Protein 6ENZ (pdb70)

Solvent-accessible surface area: 34591 Å² total; per-residue (Å²): 179,125,48,121,88,144,42,34,60,178,57,104,24,175,31,2,28,101,0,0,92,76,0,7,93,15,0,6,88,65,9,0,72,84,10,47,66,45,152,78,96,0,8,34,44,38,56,11,102,99,1,70,137,84,4,57,15,120,14,105,89,104,26,34,72,57,107,124,3,25,112,11,0,90,21,1,6,98,20,2,6,32,0,8,8,2,34,1,3,9,8,17,4,8,3,6,0,14,47,0,0,0,0,8,0,0,12,3,0,0,8,7,0,3,41,19,1,42,2,0,11,0,3,8,0,0,6,49,20,0,18,122,48,0,8,106,35,4,47,15,194,95,23,16,1,0,0,1,11,2,5,6,8,0,2,2,0,0,0,11,0,1,3,38,123,83,30,64,69,4,39,90,114,1,8,35,73,55,63,76,9,0,0,0,0,0,29,11,16,35,40,0,2,57,10,0,0,9,2,0,1,7,0,37,107,4,8,35,83,1,104,14,45,77,142,4,23,2,46,15,122,17,0,38,118,35,0,120,84,0,121,143,96,57,7,38,4,4,0,0,2,0,6,0,3,2,36,18,9,0,2,1,1,39,3,44,97,0,1,89,6,4,105,144,41,57,14,8,3,0,0,8,0,12,3,0,0,0,0,13,8,0,167,142,22,125,190,39,2,120,2,4,83,63,0,29,0,0,0,0,5,0,3,24,4,5,7,0,0,2,7,0,0,0,0,0,1,89,35,139,65,55,24,1,56,111,5,5,18,18,186,50,116,114,155,56,31,84,74,77,40,28,14,25,41,27,3,7,3,26,10,8,15,7,8,1,2,8,0,1,0,0,0,4,13,38,0,30,53,16,0,17,98,55,0,27,30,2,4,16,2,0,141,55,0,1,81,39,0,128,151,67,140,9,15,82,35,38,50,102,21,49,3,0,3,0,3,0,21,3,20,0,55,66,17,99,164,73,144,102,21,99,84,7,73,155,104,2,25,108,10,4,4,18,0,6,47,77,0,2,131,104,2,20,0,0,0,7,39,26,62,12,112,80,87,32,10,0,1,17,0,2,0,5,3,14,24,2,22,56,123,5,0,47,41,0,1,72,8,0,38,68,20,0,155,107,70,150,102,35,121,98,133,22,24,87,147,60,106,21,177,36,4,15,124,7,0,79,71,0,8,108,13,0,10,64,62,8,0,65,85,10,46,55,52,140,86,90,0,6,47,35,55,45,9,111,93,2,78,162,78,2,58,20,118,8,134,95,106,27,35,64,104,106,122,3,28,111,8,0,87,16,0,4,95,18,2,7,40,1,10,7,3,40,0,3,5,25,19,3,8,4,9,0,15,41,0,0,0,0,4,0,0,5,3,0,0,9,6,0,4,48,21,0,36,3,0,10,0,5,6,0,0,10,46,21,0,16,118,43,0,11,107,17,1,43,12,200,94,21,21,3,1,1,2,9,2,3,9,6,0,1,2,0,0,0,11,0,1,3,33,120,86,27,65,64,4,38,91,109,1,9,31,74,45,67,74,8,0,0,0,0,0,68,10,18,35,40,2,2,67,9,0,0,9,1,0,1,7,0,37,100,5,7,37,85,1,111,20,50,64,134,0,24,2,41,14,133,22,0,38,121,36,0,110,72,0,128,145,96,55,6,40,12,4,0,0,1,0,5,0,3,2,37,15,9,0,2,1,2,39,1,30,99,0,0,94,7,4,105,145,47,63,17,7,3,0,0,9,0,11,2,0,0,0,0,5,6,0,172,130,30,89,197,39,3,120,2,2,84,69,0,29,0,0,0,0,5,0,4,32,3,1,8,0,1,3,13,0,0,0,0,0,2,88,40,140,65,69,24,2,54,109,6,7,44,38,98,104,123,92,49,34,84,65,86,44,23,18,20,30,26,3,6,4,26,7,7,17,7,8,3,2,5,0,2,0,0,0,5,16,42,0,20,56,17,0,15,127,40,0,25,34,3,4,8,2,0,120,42,0,3,85,38,1,129,150,67,140,9,14,91,28,38,49,102,14,38,2,0,3,0,3,0,15,3,26,0,64,78,20,78,187,78,140,115,20,109,102,10,67,178,104,3,21,103,9,4,22,34,0,7,57,78,0,1,118,102,0,23,0,0,0,9,46,11,48,34,123,70,72,44,11,0,1,19,0,2,0,4,4,18,28,2,18,96,117,9,0,34,40,0,0,74,12,0,38,61,17,0,150,106,66

CATH classification: 3.90.1150.170 (+1 more: 3.40.640.10)

Structure (mmCIF, N/CA/C/O backbone):
data_6ENZ
#
_entry.id   6ENZ
#
_cell.length_a   137.430
_cell.length_b   80.640
_cell.length_c   128.510
_cell.angle_alpha   90.00
_cell.angle_beta   117.85
_cell.angle_gamma   90.00
#
_symmetry.space_group_name_H-M   'C 1 2 1'
#
loop_
_entity.id
_entity.type
_entity.pdbx_description
1 polymer 'Acidic amino acid decarboxylase GADL1'
2 non-polymer "PYRIDOXAL-5'-PHOSPHATE"
#
loop_
_atom_site.group_PDB
_atom_site.id
_atom_site.type_symbol
_atom_site.label_atom_id
_atom_site.label_alt_id
_atom_site.label_comp_id
_atom_site.label_asym_id
_atom_site.label_entity_id
_atom_site.label_seq_id
_atom_site.pdbx_PDB_ins_code
_atom_site.Cartn_x
_atom_site.Cartn_y
_atom_site.Cartn_z
_atom_site.occupancy
_atom_site.B_iso_or_equiv
_atom_site.auth_seq_id
_atom_site.auth_comp_id
_atom_site.auth_asym_id
_atom_site.auth_atom_id
_atom_site.pdbx_PDB_model_num
ATOM 1 N N . VAL A 1 39 ? 52.432 -45.731 121.758 1.00 66.52 11 VAL A N 1
ATOM 2 C CA . VAL A 1 39 ? 51.234 -45.361 122.499 1.00 80.41 11 VAL A CA 1
ATOM 3 C C . VAL A 1 39 ? 51.501 -44.025 123.191 1.00 85.22 11 VAL A C 1
ATOM 4 O O . VAL A 1 39 ? 52.653 -43.608 123.314 1.00 83.81 11 VAL A O 1
ATOM 16 N N . ASP A 1 40 ? 50.432 -43.366 123.641 1.00 83.36 12 ASP A N 1
ATOM 17 C CA . ASP A 1 40 ? 50.516 -42.076 124.318 1.00 92.51 12 ASP A CA 1
ATOM 18 C C . ASP A 1 40 ? 49.474 -42.061 125.425 1.00 86.78 12 ASP A C 1
ATOM 19 O O . ASP A 1 40 ? 48.277 -42.155 125.136 1.00 83.99 12 ASP A O 1
ATOM 28 N N . GLY A 1 41 ? 49.904 -41.947 126.685 1.00 86.48 13 GLY A N 1
ATOM 29 C CA . GLY A 1 41 ? 48.918 -41.992 127.749 1.00 98.56 13 GLY A CA 1
ATOM 30 C C . GLY A 1 41 ? 49.302 -41.677 129.184 1.00 106.75 13 GLY A C 1
ATOM 31 O O . GLY A 1 41 ? 50.078 -42.409 129.805 1.00 103.81 13 GLY A O 1
ATOM 35 N N . VAL A 1 42 ? 48.718 -40.586 129.700 1.00 109.34 14 VAL A N 1
ATOM 36 C CA . VAL A 1 42 ? 48.625 -40.203 131.114 1.00 108.16 14 VAL A CA 1
ATOM 37 C C . VAL A 1 42 ? 49.891 -40.382 131.952 1.00 102.30 14 VAL A C 1
ATOM 38 O O . VAL A 1 42 ? 50.633 -41.351 131.768 1.00 96.91 14 VAL A O 1
ATOM 51 N N . VAL A 1 43 ? 50.149 -39.470 132.899 1.00 101.48 15 VAL A N 1
ATOM 52 C CA . VAL A 1 43 ? 49.378 -38.238 133.129 1.00 97.02 15 VAL A CA 1
ATOM 53 C C . VAL A 1 43 ? 50.150 -37.156 132.402 1.00 95.43 15 VAL A C 1
ATOM 54 O O . VAL A 1 43 ? 50.756 -36.268 133.011 1.00 94.72 15 VAL A O 1
ATOM 67 N N . LEU A 1 44 ? 50.078 -37.252 131.075 1.00 98.30 16 LEU A N 1
ATOM 68 C CA . LEU A 1 44 ? 50.674 -36.315 130.131 1.00 111.73 16 LEU A CA 1
ATOM 69 C C . LEU A 1 44 ? 52.108 -36.755 129.822 1.00 119.51 16 LEU A C 1
ATOM 70 O O . LEU A 1 44 ? 53.029 -36.477 130.599 1.00 105.45 16 LEU A O 1
ATOM 86 N N . ASN A 1 45 ? 52.307 -37.388 128.661 1.00 126.51 17 ASN A N 1
ATOM 87 C CA . ASN A 1 45 ? 53.583 -37.978 128.259 1.00 125.72 17 ASN A CA 1
ATOM 88 C C . ASN A 1 45 ? 53.963 -37.574 126.842 1.00 124.93 17 ASN A C 1
ATOM 89 O O . ASN A 1 45 ? 53.122 -37.183 126.028 1.00 126.38 17 ASN A O 1
ATOM 100 N N . GLY A 1 46 ? 55.254 -37.733 126.561 1.00 122.27 18 GLY A N 1
ATOM 101 C CA . GLY A 1 46 ? 55.844 -37.373 125.299 1.00 124.52 18 GLY A CA 1
ATOM 102 C C . GLY A 1 46 ? 57.080 -38.219 125.040 1.00 129.09 18 GLY A C 1
ATOM 103 O O . GLY A 1 46 ? 56.977 -39.443 124.908 1.00 116.77 18 GLY A O 1
ATOM 107 N N . PRO A 1 47 ? 58.276 -37.608 124.957 1.00 128.15 19 PRO A N 1
ATOM 108 C CA . PRO A 1 47 ? 58.659 -36.211 125.195 1.00 130.76 19 PRO A CA 1
ATOM 109 C C . PRO A 1 47 ? 58.067 -35.203 124.218 1.00 129.42 19 PRO A C 1
ATOM 110 O O . PRO A 1 47 ? 57.232 -35.535 123.375 1.00 122.91 19 PRO A O 1
ATOM 121 N N . GLN A 1 48 ? 58.529 -33.962 124.352 1.00 124.59 20 GLN A N 1
ATOM 122 C CA . GLN A 1 48 ? 58.042 -32.836 123.568 1.00 121.04 20 GLN A CA 1
ATOM 123 C C . GLN A 1 48 ? 58.926 -31.641 123.898 1.00 116.18 20 GLN A C 1
ATOM 124 O O . GLN A 1 48 ? 58.439 -30.558 124.238 1.00 102.85 20 GLN A O 1
ATOM 138 N N . THR A 1 49 ? 60.238 -31.845 123.782 1.00 112.55 21 THR A N 1
ATOM 139 C CA . THR A 1 49 ? 61.236 -30.956 124.364 1.00 109.53 21 THR A CA 1
ATOM 140 C C . THR A 1 49 ? 61.867 -29.988 123.373 1.00 109.65 21 THR A C 1
ATOM 141 O O . THR A 1 49 ? 62.414 -28.965 123.800 1.00 110.42 21 THR A O 1
ATOM 152 N N . ASP A 1 50 ? 61.818 -30.278 122.075 1.00 109.74 22 ASP A N 1
ATOM 153 C CA . ASP A 1 50 ? 62.381 -29.391 121.059 1.00 105.28 22 ASP A CA 1
ATOM 154 C C . ASP A 1 50 ? 63.886 -29.208 121.282 1.00 98.49 22 ASP A C 1
ATOM 155 O O . ASP A 1 50 ? 64.392 -28.097 121.457 1.00 108.81 22 ASP A O 1
ATOM 164 N N . VAL A 1 51 ? 64.596 -30.338 121.287 1.00 88.73 23 VAL A N 1
ATOM 165 C CA . VAL A 1 51 ? 66.042 -30.324 121.514 1.00 96.92 23 VAL A CA 1
ATOM 166 C C . VAL A 1 51 ? 66.717 -29.368 120.538 1.00 97.95 23 VAL A C 1
ATOM 167 O O . VAL A 1 51 ? 67.345 -28.379 120.935 1.00 99.96 23 VAL A O 1
ATOM 180 N N . LYS A 1 52 ? 66.596 -29.661 119.243 1.00 98.52 24 LYS A N 1
ATOM 181 C CA . LYS A 1 52 ? 67.350 -28.986 118.190 1.00 96.83 24 LYS A CA 1
ATOM 182 C C . LYS A 1 52 ? 67.381 -27.470 118.354 1.00 103.68 24 LYS A C 1
ATOM 183 O O . LYS A 1 52 ? 68.305 -26.814 117.862 1.00 98.66 24 LYS A O 1
ATOM 202 N N . ALA A 1 53 ? 66.389 -26.899 119.038 1.00 101.03 25 ALA A N 1
ATOM 203 C CA . ALA A 1 53 ? 66.464 -25.485 119.387 1.00 85.66 25 ALA A CA 1
ATOM 204 C C . ALA A 1 53 ? 67.458 -25.267 120.520 1.00 89.74 25 ALA A C 1
ATOM 205 O O . ALA A 1 53 ? 68.371 -24.441 120.408 1.00 101.49 25 ALA A O 1
ATOM 212 N N . GLY A 1 54 ? 67.297 -26.004 121.620 1.00 89.84 26 GLY A N 1
ATOM 213 C CA . GLY A 1 54 ? 68.254 -25.911 122.708 1.00 95.88 26 GLY A CA 1
ATOM 214 C C . GLY A 1 54 ? 69.680 -26.164 122.261 1.00 96.62 26 GLY A C 1
ATOM 215 O O . GLY A 1 54 ? 70.626 -25.668 122.879 1.00 94.17 26 GLY A O 1
ATOM 219 N N . GLU A 1 55 ? 69.860 -26.928 121.181 1.00 95.31 27 GLU A N 1
ATOM 220 C CA . GLU A 1 55 ? 71.199 -27.152 120.653 1.00 89.22 27 GLU A CA 1
ATOM 221 C C . GLU A 1 55 ? 71.718 -25.937 119.894 1.00 91.99 27 GLU A C 1
ATOM 222 O O . GLU A 1 55 ? 72.932 -25.706 119.867 1.00 88.54 27 GLU A O 1
ATOM 234 N N . LYS A 1 56 ? 70.831 -25.156 119.272 1.00 90.92 28 LYS A N 1
ATOM 235 C CA . LYS A 1 56 ? 71.271 -23.921 118.629 1.00 84.46 28 LYS A CA 1
ATOM 236 C C . LYS A 1 56 ? 71.690 -22.887 119.663 1.00 88.65 28 LYS A C 1
ATOM 237 O O . LYS A 1 56 ? 72.743 -22.252 119.532 1.00 91.03 28 LYS A O 1
ATOM 256 N N . PHE A 1 57 ? 70.871 -22.703 120.700 1.00 86.17 29 PHE A N 1
ATOM 257 C CA . PHE A 1 57 ? 71.174 -21.702 121.717 1.00 85.11 29 PHE A CA 1
ATOM 258 C C . PHE A 1 57 ? 72.543 -21.936 122.339 1.00 91.63 29 PHE A C 1
ATOM 259 O O . PHE A 1 57 ? 73.225 -20.976 122.715 1.00 100.89 29 PHE A O 1
ATOM 276 N N . VAL A 1 58 ? 72.964 -23.196 122.457 1.00 80.99 30 VAL A N 1
ATOM 277 C CA . VAL A 1 58 ? 74.301 -23.479 122.969 1.00 81.64 30 VAL A CA 1
ATOM 278 C C . VAL A 1 58 ? 75.350 -23.163 121.911 1.00 87.06 30 VAL A C 1
ATOM 279 O O . VAL A 1 58 ? 76.377 -22.542 122.206 1.00 95.89 30 VAL A O 1
ATOM 292 N N . GLU A 1 59 ? 75.116 -23.583 120.664 1.00 88.98 31 GLU A N 1
ATOM 293 C CA . GLU A 1 59 ? 76.045 -23.242 119.593 1.00 80.98 31 GLU A CA 1
ATOM 294 C C . GLU A 1 59 ? 76.121 -21.736 119.395 1.00 88.02 31 GLU A C 1
ATOM 295 O O . GLU A 1 59 ? 77.204 -21.184 119.169 1.00 99.16 31 GLU A O 1
ATOM 307 N N . GLU A 1 60 ? 74.978 -21.054 119.469 1.00 83.73 32 GLU A N 1
ATOM 308 C CA . GLU A 1 60 ? 74.970 -19.617 119.236 1.00 90.09 32 GLU A CA 1
ATOM 309 C C . GLU A 1 60 ? 75.645 -18.873 120.381 1.00 94.63 32 GLU A C 1
ATOM 310 O O . GLU A 1 60 ? 76.316 -17.858 120.159 1.00 97.23 32 GLU A O 1
ATOM 322 N N . ALA A 1 61 ? 75.480 -19.360 121.613 1.00 92.46 33 ALA A N 1
ATOM 323 C CA . ALA A 1 61 ? 76.186 -18.758 122.737 1.00 89.27 33 ALA A CA 1
ATOM 324 C C . ALA A 1 61 ? 77.685 -18.997 122.628 1.00 94.34 33 ALA A C 1
ATOM 325 O O . ALA A 1 61 ? 78.484 -18.097 122.911 1.00 93.98 33 ALA A O 1
ATOM 332 N N . CYS A 1 62 ? 78.087 -20.200 122.211 1.00 94.89 34 CYS A N 1
ATOM 333 C CA . CYS A 1 62 ? 79.504 -20.477 122.010 1.00 84.08 34 CYS A CA 1
ATOM 334 C C . CYS A 1 62 ? 80.124 -19.460 121.066 1.00 87.54 34 CYS A C 1
ATOM 335 O O . CYS A 1 62 ? 81.185 -18.894 121.352 1.00 96.82 34 CYS A O 1
ATOM 343 N N . ARG A 1 63 ? 79.473 -19.207 119.930 1.00 88.66 35 ARG A N 1
ATOM 344 C CA . ARG A 1 63 ? 80.043 -18.258 118.985 1.00 96.57 35 ARG A CA 1
ATOM 345 C C . ARG A 1 63 ? 80.039 -16.850 119.566 1.00 92.74 35 ARG A C 1
ATOM 346 O O . ARG A 1 63 ? 80.995 -16.088 119.374 1.00 104.86 35 ARG A O 1
ATOM 367 N N . LEU A 1 64 ? 78.964 -16.479 120.264 1.00 87.37 36 LEU A N 1
ATOM 368 C CA . LEU A 1 64 ? 78.929 -15.195 120.957 1.00 95.83 36 LEU A CA 1
ATOM 369 C C . LEU A 1 64 ? 80.154 -15.020 121.849 1.00 82.21 36 LEU A C 1
ATOM 370 O O . LEU A 1 64 ? 80.797 -13.966 121.843 1.00 77.37 36 LEU A O 1
ATOM 386 N N . ILE A 1 65 ? 80.498 -16.056 122.618 1.00 79.95 37 ILE A N 1
ATOM 387 C CA . ILE A 1 65 ? 81.690 -16.000 123.465 1.00 82.76 37 ILE A CA 1
ATOM 388 C C . ILE A 1 65 ? 82.935 -15.739 122.630 1.00 81.73 37 ILE A C 1
ATOM 389 O O . ILE A 1 65 ? 83.763 -14.883 122.968 1.00 75.25 37 ILE A O 1
ATOM 405 N N . MET A 1 66 ? 83.099 -16.478 121.536 1.00 77.39 38 MET A N 1
ATOM 406 C CA . MET A 1 66 ? 84.282 -16.304 120.703 1.00 88.94 38 MET A CA 1
ATOM 407 C C . MET A 1 66 ? 84.370 -14.877 120.173 1.00 93.02 38 MET A C 1
ATOM 408 O O . MET A 1 66 ? 85.367 -14.178 120.388 1.00 93.00 38 MET A O 1
ATOM 422 N N . GLU A 1 67 ? 83.325 -14.426 119.481 1.00 89.71 39 GLU A N 1
ATOM 423 C CA . GLU A 1 67 ? 83.370 -13.120 118.833 1.00 97.13 39 GLU A CA 1
ATOM 424 C C . GLU A 1 67 ? 83.593 -11.997 119.843 1.00 98.51 39 GLU A C 1
ATOM 425 O O . GLU A 1 67 ? 84.491 -11.164 119.672 1.00 98.57 39 GLU A O 1
ATOM 437 N N . GLU A 1 68 ? 82.793 -11.960 120.908 1.00 90.03 40 GLU A N 1
ATOM 438 C CA . GLU A 1 68 ? 82.704 -10.784 121.764 1.00 87.02 40 GLU A CA 1
ATOM 439 C C . GLU A 1 68 ? 83.546 -10.867 123.033 1.00 90.90 40 GLU A C 1
ATOM 440 O O . GLU A 1 68 ? 83.566 -9.899 123.801 1.00 103.83 40 GLU A O 1
ATOM 452 N N . VAL A 1 69 ? 84.238 -11.978 123.283 1.00 79.55 41 VAL A N 1
ATOM 453 C CA . VAL A 1 69 ? 84.998 -12.120 124.523 1.00 80.21 41 VAL A CA 1
ATOM 454 C C . VAL A 1 69 ? 86.388 -12.672 124.236 1.00 93.07 41 VAL A C 1
ATOM 455 O O . VAL A 1 69 ? 87.396 -12.000 124.482 1.00 93.83 41 VAL A O 1
ATOM 468 N N . VAL A 1 70 ? 86.452 -13.899 123.719 1.00 94.17 42 VAL A N 1
ATOM 469 C CA . VAL A 1 70 ? 87.737 -14.577 123.561 1.00 87.72 42 VAL A CA 1
ATOM 470 C C . VAL A 1 70 ? 88.633 -13.799 122.604 1.00 93.64 42 VAL A C 1
ATOM 471 O O . VAL A 1 70 ? 89.805 -13.534 122.896 1.00 102.43 42 VAL A O 1
ATOM 484 N N . LEU A 1 71 ? 88.090 -13.415 121.449 1.00 90.44 43 LEU A N 1
ATOM 485 C CA . LEU A 1 71 ? 88.882 -12.758 120.416 1.00 92.15 43 LEU A CA 1
ATOM 486 C C . LEU A 1 71 ? 89.146 -11.291 120.731 1.00 94.23 43 LEU A C 1
ATOM 487 O O . LEU A 1 71 ? 90.149 -10.735 120.269 1.00 94.77 43 LEU A O 1
ATOM 503 N N . LYS A 1 72 ? 88.272 -10.653 121.507 1.00 98.67 44 LYS A N 1
ATOM 504 C CA . LYS A 1 72 ? 88.472 -9.282 121.962 1.00 98.62 44 LYS A CA 1
ATOM 505 C C . LYS A 1 72 ? 89.143 -9.196 123.327 1.00 96.65 44 LYS A C 1
ATOM 506 O O . LYS A 1 72 ? 89.140 -8.120 123.935 1.00 92.60 44 LYS A O 1
ATOM 525 N N . ALA A 1 73 ? 89.717 -10.292 123.824 1.00 92.34 45 ALA A N 1
ATOM 526 C CA . ALA A 1 73 ? 90.202 -10.306 125.200 1.00 90.80 45 ALA A CA 1
ATOM 527 C C . ALA A 1 73 ? 91.354 -9.327 125.403 1.00 99.66 45 ALA A C 1
ATOM 528 O O . ALA A 1 73 ? 91.422 -8.646 126.434 1.00 93.34 45 ALA A O 1
ATOM 535 N N . THR A 1 74 ? 92.265 -9.238 124.437 1.00 99.74 46 THR A N 1
ATOM 536 C CA . THR A 1 74 ? 93.479 -8.445 124.585 1.00 93.81 46 THR A CA 1
ATOM 537 C C . THR A 1 74 ? 93.382 -7.048 123.973 1.00 98.34 46 THR A C 1
ATOM 538 O O . THR A 1 74 ? 94.362 -6.299 124.030 1.00 100.01 46 THR A O 1
ATOM 549 N N . ASP A 1 75 ? 92.238 -6.675 123.400 1.00 103.65 47 ASP A N 1
ATOM 550 C CA . ASP A 1 75 ? 92.097 -5.389 122.717 1.00 96.93 47 ASP A CA 1
ATOM 551 C C . ASP A 1 75 ? 91.928 -4.278 123.751 1.00 92.34 47 ASP A C 1
ATOM 552 O O . ASP A 1 75 ? 90.876 -4.165 124.387 1.00 95.67 47 ASP A O 1
ATOM 561 N N . VAL A 1 76 ? 92.968 -3.453 123.912 1.00 97.95 48 VAL A N 1
ATOM 562 C CA . VAL A 1 76 ? 92.962 -2.404 124.931 1.00 94.36 48 VAL A CA 1
ATOM 563 C C . VAL A 1 76 ? 92.013 -1.256 124.592 1.00 94.09 48 VAL A C 1
ATOM 564 O O . VAL A 1 76 ? 91.491 -0.594 125.498 1.00 92.80 48 VAL A O 1
ATOM 577 N N . ASN A 1 77 ? 91.767 -0.993 123.309 1.00 100.46 49 ASN A N 1
ATOM 578 C CA . ASN A 1 77 ? 90.987 0.176 122.903 1.00 98.35 49 ASN A CA 1
ATOM 579 C C . ASN A 1 77 ? 89.484 0.015 123.098 1.00 99.79 49 ASN A C 1
ATOM 580 O O . ASN A 1 77 ? 88.718 0.789 122.513 1.00 102.48 49 ASN A O 1
ATOM 591 N N . GLU A 1 78 ? 89.040 -0.955 123.888 1.00 100.82 50 GLU A N 1
ATOM 592 C CA . GLU A 1 78 ? 87.626 -1.144 124.167 1.00 104.39 50 GLU A CA 1
ATOM 593 C C . GLU A 1 78 ? 87.353 -0.814 125.628 1.00 92.64 50 GLU A C 1
ATOM 594 O O . GLU A 1 78 ? 88.244 -0.875 126.480 1.00 88.33 50 GLU A O 1
ATOM 606 N N . LYS A 1 79 ? 86.104 -0.456 125.911 1.00 83.39 51 LYS A N 1
ATOM 607 C CA . LYS A 1 79 ? 85.745 -0.008 127.249 1.00 79.43 51 LYS A CA 1
ATOM 608 C C . LYS A 1 79 ? 85.901 -1.147 128.247 1.00 81.97 51 LYS A C 1
ATOM 609 O O . LYS A 1 79 ? 85.388 -2.251 128.038 1.00 76.81 51 LYS A O 1
ATOM 628 N N . VAL A 1 80 ? 86.621 -0.872 129.337 1.00 74.66 52 VAL A N 1
ATOM 629 C CA . VAL A 1 80 ? 86.778 -1.845 130.408 1.00 80.86 52 VAL A CA 1
ATOM 630 C C . VAL A 1 80 ? 85.446 -2.159 131.067 1.00 81.96 52 VAL A C 1
ATOM 631 O O . VAL A 1 80 ? 85.280 -3.241 131.640 1.00 80.04 52 VAL A O 1
ATOM 644 N N . CYS A 1 81 ? 84.487 -1.240 131.003 1.00 76.80 53 CYS A N 1
ATOM 645 C CA . CYS A 1 81 ? 83.187 -1.467 131.613 1.00 84.23 53 CYS A CA 1
ATOM 646 C C . CYS A 1 81 ? 82.187 -0.479 131.034 1.00 82.73 53 CYS A C 1
ATOM 647 O O . CYS A 1 81 ? 82.532 0.661 130.713 1.00 82.13 53 CYS A O 1
ATOM 655 N N . GLU A 1 82 ? 80.944 -0.938 130.903 1.00 81.32 54 GLU A N 1
ATOM 656 C CA . GLU A 1 82 ? 79.830 -0.108 130.443 1.00 85.38 54 GLU A CA 1
ATOM 657 C C . GLU A 1 82 ? 79.033 0.299 131.678 1.00 90.94 54 GLU A C 1
ATOM 658 O O . GLU A 1 82 ? 78.104 -0.392 132.097 1.00 97.17 54 GLU A O 1
ATOM 670 N N . TRP A 1 83 ? 79.404 1.432 132.270 1.00 90.25 55 TRP A N 1
ATOM 671 C CA . TRP A 1 83 ? 78.810 1.827 133.539 1.00 88.95 55 TRP A CA 1
ATOM 672 C C . TRP A 1 83 ? 77.363 2.264 133.353 1.00 90.60 55 TRP A C 1
ATOM 673 O O . TRP A 1 83 ? 77.050 3.073 132.475 1.00 96.93 55 TRP A O 1
ATOM 694 N N . GLN A 1 84 ? 76.490 1.734 134.202 1.00 94.81 56 GLN A N 1
ATOM 695 C CA . GLN A 1 84 ? 75.089 2.117 134.276 1.00 86.79 56 GLN A CA 1
ATOM 696 C C . GLN A 1 84 ? 74.602 1.860 135.697 1.00 94.73 56 GLN A C 1
ATOM 697 O O . GLN A 1 84 ? 74.692 0.722 136.173 1.00 90.08 56 GLN A O 1
ATOM 711 N N . PRO A 1 85 ? 74.094 2.862 136.413 1.00 94.08 57 PRO A N 1
ATOM 712 C CA . PRO A 1 85 ? 73.642 2.625 137.787 1.00 86.43 57 PRO A CA 1
ATOM 713 C C . PRO A 1 85 ? 72.591 1.532 137.821 1.00 96.18 57 PRO A C 1
ATOM 714 O O . PRO A 1 85 ? 72.031 1.166 136.776 1.00 103.15 57 PRO A O 1
ATOM 725 N N . PRO A 1 86 ? 72.293 0.980 138.998 1.00 86.72 58 PRO A N 1
ATOM 726 C CA . PRO A 1 86 ? 71.291 -0.098 139.051 1.00 89.35 58 PRO A CA 1
ATOM 727 C C . PRO A 1 86 ? 69.970 0.288 138.406 1.00 94.46 58 PRO A C 1
ATOM 728 O O . PRO A 1 86 ? 69.452 -0.460 137.567 1.00 93.80 58 PRO A O 1
ATOM 739 N N . GLU A 1 87 ? 69.414 1.447 138.766 1.00 87.39 59 GLU A N 1
ATOM 740 C CA . GLU A 1 87 ? 68.085 1.805 138.286 1.00 97.31 59 GLU A CA 1
ATOM 741 C C . GLU A 1 87 ? 68.055 2.109 136.794 1.00 102.85 59 GLU A C 1
ATOM 742 O O . GLU A 1 87 ? 66.970 2.106 136.202 1.00 114.57 59 GLU A O 1
ATOM 754 N N . GLN A 1 88 ? 69.200 2.384 136.171 1.00 88.51 60 GLN A N 1
ATOM 755 C CA . GLN A 1 88 ? 69.231 2.501 134.718 1.00 96.59 60 GLN A CA 1
ATOM 756 C C . GLN A 1 88 ? 69.561 1.170 134.056 1.00 99.52 60 GLN A C 1
ATOM 757 O O . GLN A 1 88 ? 69.026 0.861 132.986 1.00 95.92 60 GLN A O 1
ATOM 771 N N . LEU A 1 89 ? 70.438 0.376 134.676 1.00 98.72 61 LEU A N 1
ATOM 772 C CA . LEU A 1 89 ? 70.756 -0.937 134.133 1.00 89.99 61 LEU A CA 1
ATOM 773 C C . LEU A 1 89 ? 69.598 -1.904 134.324 1.00 86.62 61 LEU A C 1
ATOM 774 O O . LEU A 1 89 ? 69.394 -2.803 133.500 1.00 90.58 61 LEU A O 1
ATOM 790 N N . ARG A 1 90 ? 68.830 -1.726 135.399 1.00 87.76 62 ARG A N 1
ATOM 791 C CA . ARG A 1 90 ? 67.625 -2.522 135.598 1.00 97.97 62 ARG A CA 1
ATOM 792 C C . ARG A 1 90 ? 66.617 -2.270 134.486 1.00 101.69 62 ARG A C 1
ATOM 793 O O . ARG A 1 90 ? 65.954 -3.200 134.012 1.00 99.76 62 ARG A O 1
ATOM 814 N N . GLN A 1 91 ? 66.489 -1.014 134.059 1.00 99.49 63 GLN A N 1
ATOM 815 C CA . GLN A 1 91 ? 65.569 -0.629 132.997 1.00 97.18 63 GLN A CA 1
ATOM 816 C C . GLN A 1 91 ? 66.069 -1.007 131.606 1.00 91.35 63 GLN A C 1
ATOM 817 O O . GLN A 1 91 ? 65.379 -0.723 130.622 1.00 88.67 63 GLN A O 1
ATOM 831 N N . LEU A 1 92 ? 67.246 -1.631 131.499 1.00 88.38 64 LEU A N 1
ATOM 832 C CA . LEU A 1 92 ? 67.822 -2.002 130.213 1.00 86.45 64 LEU A CA 1
ATOM 833 C C . LEU A 1 92 ? 67.878 -3.502 129.973 1.00 89.11 64 LEU A C 1
ATOM 834 O O . LEU A 1 92 ? 68.023 -3.917 128.818 1.00 84.79 64 LEU A O 1
ATOM 850 N N . LEU A 1 93 ? 67.778 -4.319 131.021 1.00 92.58 65 LEU A N 1
ATOM 851 C CA . LEU A 1 93 ? 67.979 -5.755 130.892 1.00 88.58 65 LEU A CA 1
ATOM 852 C C . LEU A 1 93 ? 66.684 -6.554 130.896 1.00 94.51 65 LEU A C 1
ATOM 853 O O . LEU A 1 93 ? 66.667 -7.668 130.362 1.00 101.53 65 LEU A O 1
ATOM 869 N N . ASP A 1 94 ? 65.607 -6.021 131.472 1.00 93.13 66 ASP A N 1
ATOM 870 C CA . ASP A 1 94 ? 64.366 -6.776 131.587 1.00 100.98 66 ASP A CA 1
ATOM 871 C C . ASP A 1 94 ? 64.641 -8.104 132.281 1.00 94.57 66 ASP A C 1
ATOM 872 O O . ASP A 1 94 ? 64.828 -9.131 131.622 1.00 77.49 66 ASP A O 1
ATOM 881 N N . LEU A 1 95 ? 64.678 -8.086 133.611 1.00 91.08 67 LEU A N 1
ATOM 882 C CA . LEU A 1 95 ? 65.042 -9.253 134.400 1.00 74.96 67 LEU A CA 1
ATOM 883 C C . LEU A 1 95 ? 63.836 -10.045 134.887 1.00 88.42 67 LEU A C 1
ATOM 884 O O . LEU A 1 95 ? 64.015 -11.136 135.439 1.00 82.62 67 LEU A O 1
ATOM 900 N N . GLU A 1 96 ? 62.624 -9.528 134.694 1.00 96.78 68 GLU A N 1
ATOM 901 C CA . GLU A 1 96 ? 61.436 -10.156 135.255 1.00 90.70 68 GLU A CA 1
ATOM 902 C C . GLU A 1 96 ? 61.246 -11.558 134.692 1.00 86.01 68 GLU A C 1
ATOM 903 O O . GLU A 1 96 ? 61.311 -11.771 133.477 1.00 77.65 68 GLU A O 1
ATOM 915 N N . MET A 1 97 ? 61.004 -12.516 135.586 1.00 86.03 69 MET A N 1
ATOM 916 C CA . MET A 1 97 ? 60.783 -13.911 135.219 1.00 86.22 69 MET A CA 1
ATOM 917 C C . MET A 1 97 ? 59.282 -14.174 135.253 1.00 90.62 69 MET A C 1
ATOM 918 O O . MET A 1 97 ? 58.678 -14.255 136.328 1.00 91.62 69 MET A O 1
ATOM 932 N N . ARG A 1 98 ? 58.689 -14.298 134.072 1.00 86.74 70 ARG A N 1
ATOM 933 C CA . ARG A 1 98 ? 57.247 -14.354 133.896 1.00 92.98 70 ARG A CA 1
ATOM 934 C C . ARG A 1 98 ? 56.778 -15.799 133.752 1.00 93.06 70 ARG A C 1
ATOM 935 O O . ARG A 1 98 ? 57.576 -16.736 133.678 1.00 87.65 70 ARG A O 1
ATOM 956 N N . ASP A 1 99 ? 55.454 -15.972 133.716 1.00 92.69 71 ASP A N 1
ATOM 957 C CA . ASP A 1 99 ? 54.893 -17.311 133.563 1.00 89.94 71 ASP A CA 1
ATOM 958 C C . ASP A 1 99 ? 55.310 -17.933 132.237 1.00 92.09 71 ASP A C 1
ATOM 959 O O . ASP A 1 99 ? 55.562 -19.141 132.161 1.00 97.28 71 ASP A O 1
ATOM 968 N N . THR A 1 100 ? 55.382 -17.128 131.183 1.00 81.71 72 THR A N 1
ATOM 969 C CA . THR A 1 100 ? 55.790 -17.594 129.867 1.00 88.20 72 THR A CA 1
ATOM 970 C C . THR A 1 100 ? 57.271 -17.316 129.643 1.00 89.85 72 THR A C 1
ATOM 971 O O . THR A 1 100 ? 57.883 -16.485 130.319 1.00 88.97 72 THR A O 1
ATOM 982 N N . GLY A 1 101 ? 57.844 -18.032 128.677 1.00 91.44 73 GLY A N 1
ATOM 983 C CA . GLY A 1 101 ? 59.209 -17.805 128.258 1.00 95.62 73 GLY A CA 1
ATOM 984 C C . GLY A 1 101 ? 59.310 -16.719 127.203 1.00 85.50 73 GLY A C 1
ATOM 985 O O . GLY A 1 101 ? 58.353 -16.002 126.905 1.00 90.91 73 GLY A O 1
ATOM 989 N N . GLU A 1 102 ? 60.507 -16.599 126.632 1.00 83.29 74 GLU A N 1
ATOM 990 C CA . GLU A 1 102 ? 60.768 -15.669 125.544 1.00 98.04 74 GLU A CA 1
ATOM 991 C C . GLU A 1 102 ? 61.463 -16.404 124.406 1.00 95.58 74 GLU A C 1
ATOM 992 O O . GLU A 1 102 ? 62.221 -17.352 124.630 1.00 91.28 74 GLU A O 1
ATOM 1004 N N . SER A 1 103 ? 61.198 -15.954 123.181 1.00 102.47 75 SER A N 1
ATOM 1005 C CA . SER A 1 103 ? 61.780 -16.586 122.007 1.00 94.12 75 SER A CA 1
ATOM 1006 C C . SER A 1 103 ? 63.303 -16.498 122.065 1.00 101.15 75 SER A C 1
ATOM 1007 O O . SER A 1 103 ? 63.875 -15.645 122.747 1.00 109.00 75 SER A O 1
ATOM 1015 N N . GLN A 1 104 ? 63.966 -17.384 121.316 1.00 96.57 76 GLN A N 1
ATOM 1016 C CA . GLN A 1 104 ? 65.423 -17.436 121.383 1.00 104.48 76 GLN A CA 1
ATOM 1017 C C . GLN A 1 104 ? 66.052 -16.121 120.942 1.00 93.57 76 GLN A C 1
ATOM 1018 O O . GLN A 1 104 ? 67.142 -15.770 121.409 1.00 92.96 76 GLN A O 1
ATOM 1032 N N . ASP A 1 105 ? 65.388 -15.378 120.055 1.00 100.57 77 ASP A N 1
ATOM 1033 C CA . ASP A 1 105 ? 65.951 -14.115 119.590 1.00 110.16 77 ASP A CA 1
ATOM 1034 C C . ASP A 1 105 ? 66.071 -13.117 120.735 1.00 95.66 77 ASP A C 1
ATOM 1035 O O . ASP A 1 105 ? 67.117 -12.483 120.911 1.00 89.89 77 ASP A O 1
ATOM 1044 N N . LYS A 1 106 ? 65.009 -12.960 121.527 1.00 88.50 78 LYS A N 1
ATOM 1045 C CA . LYS A 1 106 ? 65.114 -12.106 122.704 1.00 96.41 78 LYS A CA 1
ATOM 1046 C C . LYS A 1 106 ? 66.119 -12.679 123.694 1.00 99.37 78 LYS A C 1
ATOM 1047 O O . LYS A 1 106 ? 66.854 -11.930 124.348 1.00 106.14 78 LYS A O 1
ATOM 1066 N N . LEU A 1 107 ? 66.170 -14.008 123.816 1.00 95.41 79 LEU A N 1
ATOM 1067 C CA . LEU A 1 107 ? 67.115 -14.625 124.741 1.00 95.35 79 LEU A CA 1
ATOM 1068 C C . LEU A 1 107 ? 68.552 -14.429 124.274 1.00 90.74 79 LEU A C 1
ATOM 1069 O O . LEU A 1 107 ? 69.440 -14.143 125.086 1.00 81.38 79 LEU A O 1
ATOM 1085 N N . LEU A 1 108 ? 68.802 -14.575 122.972 1.00 90.09 80 LEU A N 1
ATOM 1086 C CA . LEU A 1 108 ? 70.130 -14.294 122.444 1.00 84.59 80 LEU A CA 1
ATOM 1087 C C . LEU A 1 108 ? 70.471 -12.817 122.553 1.00 99.31 80 LEU A C 1
ATOM 1088 O O . LEU A 1 108 ? 71.655 -12.465 122.589 1.00 95.76 80 LEU A O 1
ATOM 1104 N N . LYS A 1 109 ? 69.459 -11.950 122.600 1.00 101.91 81 LYS A N 1
ATOM 1105 C CA . LYS A 1 109 ? 69.697 -10.543 122.893 1.00 89.45 81 LYS A CA 1
ATOM 1106 C C . LYS A 1 109 ? 70.125 -10.362 124.345 1.00 85.10 81 LYS A C 1
ATOM 1107 O O . LYS A 1 109 ? 71.114 -9.678 124.631 1.00 89.07 81 LYS A O 1
ATOM 1126 N N . LEU A 1 110 ? 69.383 -10.968 125.275 1.00 84.80 82 LEU A N 1
ATOM 1127 C CA . LEU A 1 110 ? 69.749 -10.924 126.688 1.00 85.99 82 LEU A CA 1
ATOM 1128 C C . LEU A 1 110 ? 71.226 -11.246 126.882 1.00 79.18 82 LEU A C 1
ATOM 1129 O O . LEU A 1 110 ? 71.971 -10.470 127.489 1.00 90.77 82 LEU A O 1
ATOM 1145 N N . CYS A 1 111 ? 71.662 -12.402 126.379 1.00 78.54 83 CYS A N 1
ATOM 1146 C CA . CYS A 1 111 ? 73.070 -12.771 126.492 1.00 84.06 83 CYS A CA 1
ATOM 1147 C C . CYS A 1 111 ? 73.971 -11.701 125.890 1.00 83.84 83 CYS A C 1
ATOM 1148 O O . CYS A 1 111 ? 75.017 -11.369 126.460 1.00 80.27 83 CYS A O 1
ATOM 1156 N N . GLN A 1 112 ? 73.585 -11.149 124.736 1.00 78.83 84 GLN A N 1
ATOM 1157 C CA . GLN A 1 112 ? 74.361 -10.063 124.145 1.00 80.67 84 GLN A CA 1
ATOM 1158 C C . GLN A 1 112 ? 74.471 -8.878 125.097 1.00 74.74 84 GLN A C 1
ATOM 1159 O O . GLN A 1 112 ? 75.542 -8.272 125.223 1.00 81.51 84 GLN A O 1
ATOM 1173 N N . ASP A 1 113 ? 73.378 -8.535 125.781 1.00 69.91 85 ASP A N 1
ATOM 1174 C CA . ASP A 1 113 ? 73.406 -7.383 126.676 1.00 82.41 85 ASP A CA 1
ATOM 1175 C C . ASP A 1 113 ? 74.214 -7.682 127.932 1.00 79.05 85 ASP A C 1
ATOM 1176 O O . ASP A 1 113 ? 75.009 -6.846 128.378 1.00 80.63 85 ASP A O 1
ATOM 1185 N N . VAL A 1 114 ? 74.016 -8.863 128.522 1.00 80.29 86 VAL A N 1
ATOM 1186 C CA . VAL A 1 114 ? 74.729 -9.230 129.744 1.00 80.07 86 VAL A CA 1
ATOM 1187 C C . VAL A 1 114 ? 76.231 -9.041 129.570 1.00 82.14 86 VAL A C 1
ATOM 1188 O O . VAL A 1 114 ? 76.934 -8.631 130.503 1.00 73.43 86 VAL A O 1
ATOM 1201 N N . ILE A 1 115 ? 76.749 -9.337 128.377 1.00 79.09 87 ILE A N 1
ATOM 1202 C CA . ILE A 1 115 ? 78.174 -9.150 128.124 1.00 75.10 87 ILE A CA 1
ATOM 1203 C C . ILE A 1 115 ? 78.497 -7.672 127.971 1.00 84.41 87 ILE A C 1
ATOM 1204 O O . ILE A 1 115 ? 79.491 -7.179 128.517 1.00 89.22 87 ILE A O 1
ATOM 1220 N N . HIS A 1 116 ? 77.663 -6.941 127.229 1.00 88.26 88 HIS A N 1
ATOM 1221 C CA . HIS A 1 116 ? 77.967 -5.549 126.920 1.00 85.03 88 HIS A CA 1
ATOM 1222 C C . HIS A 1 116 ? 78.021 -4.693 128.179 1.00 73.63 88 HIS A C 1
ATOM 1223 O O . HIS A 1 116 ? 78.795 -3.732 128.240 1.00 88.89 88 HIS A O 1
ATOM 1237 N N . PHE A 1 117 ? 77.216 -5.023 129.188 1.00 65.24 89 PHE A N 1
ATOM 1238 C CA . PHE A 1 117 ? 77.113 -4.215 130.396 1.00 73.63 89 PHE A CA 1
ATOM 1239 C C . PHE A 1 117 ? 77.981 -4.720 131.540 1.00 65.96 89 PHE A C 1
ATOM 1240 O O . PHE A 1 117 ? 78.104 -4.024 132.553 1.00 75.54 89 PHE A O 1
ATOM 1257 N N . SER A 1 118 ? 78.576 -5.900 131.414 1.00 73.43 90 SER A N 1
ATOM 1258 C CA . SER A 1 118 ? 79.361 -6.477 132.493 1.00 83.57 90 SER A CA 1
ATOM 1259 C C . SER A 1 118 ? 80.820 -6.035 132.417 1.00 83.49 90 SER A C 1
ATOM 1260 O O . SER A 1 118 ? 81.337 -5.669 131.358 1.00 75.40 90 SER A O 1
ATOM 1268 N N . VAL A 1 119 ? 81.483 -6.072 133.573 1.00 80.21 91 VAL A N 1
ATOM 1269 C CA . VAL A 1 119 ? 82.899 -5.742 133.645 1.00 72.69 91 VAL A CA 1
ATOM 1270 C C . VAL A 1 119 ? 83.704 -6.771 132.865 1.00 73.94 91 VAL A C 1
ATOM 1271 O O . VAL A 1 119 ? 83.411 -7.974 132.899 1.00 96.12 91 VAL A O 1
ATOM 1284 N N . LYS A 1 120 ? 84.726 -6.301 132.157 1.00 67.87 92 LYS A N 1
ATOM 1285 C CA . LYS A 1 120 ? 85.619 -7.170 131.393 1.00 79.82 92 LYS A CA 1
ATOM 1286 C C . LYS A 1 120 ? 86.852 -7.447 132.249 1.00 86.82 92 LYS A C 1
ATOM 1287 O O . LYS A 1 120 ? 87.846 -6.722 132.199 1.00 79.95 92 LYS A O 1
ATOM 1306 N N . THR A 1 121 ? 86.778 -8.515 133.047 1.00 94.14 93 THR A N 1
ATOM 1307 C CA . THR A 1 121 ? 87.908 -8.911 133.881 1.00 87.09 93 THR A CA 1
ATOM 1308 C C . THR A 1 121 ? 89.093 -9.391 133.054 1.00 82.05 93 THR A C 1
ATOM 1309 O O . THR A 1 121 ? 90.215 -9.435 133.570 1.00 75.54 93 THR A O 1
ATOM 1320 N N . ASN A 1 122 ? 88.871 -9.754 131.789 1.00 83.53 94 ASN A N 1
ATOM 1321 C CA . ASN A 1 122 ? 89.958 -10.196 130.926 1.00 90.89 94 ASN A CA 1
ATOM 1322 C C . ASN A 1 122 ? 90.709 -9.035 130.292 1.00 80.01 94 ASN A C 1
ATOM 1323 O O . ASN A 1 122 ? 91.843 -9.224 129.838 1.00 81.08 94 ASN A O 1
ATOM 1334 N N . HIS A 1 123 ? 90.104 -7.854 130.248 1.00 91.20 95 HIS A N 1
ATOM 1335 C CA . HIS A 1 123 ? 90.761 -6.688 129.684 1.00 90.47 95 HIS A CA 1
ATOM 1336 C C . HIS A 1 123 ? 92.112 -6.482 130.371 1.00 84.31 95 HIS A C 1
ATOM 1337 O O . HIS A 1 123 ? 92.168 -6.439 131.608 1.00 81.97 95 HIS A O 1
ATOM 1351 N N . PRO A 1 124 ? 93.212 -6.354 129.621 1.00 79.42 96 PRO A N 1
ATOM 1352 C CA . PRO A 1 124 ? 94.520 -6.202 130.284 1.00 87.42 96 PRO A CA 1
ATOM 1353 C C . PRO A 1 124 ? 94.581 -5.019 131.232 1.00 89.34 96 PRO A C 1
ATOM 1354 O O . PRO A 1 124 ? 95.373 -5.038 132.182 1.00 83.51 96 PRO A O 1
ATOM 1365 N N . ARG A 1 125 ? 93.765 -3.993 131.008 1.00 91.99 97 ARG A N 1
ATOM 1366 C CA . ARG A 1 125 ? 93.735 -2.811 131.869 1.00 103.36 97 ARG A CA 1
ATOM 1367 C C . ARG A 1 125 ? 92.721 -2.947 132.997 1.00 96.80 97 ARG A C 1
ATOM 1368 O O . ARG A 1 125 ? 92.061 -1.977 133.382 1.00 88.94 97 ARG A O 1
ATOM 1389 N N . PHE A 1 126 ? 92.578 -4.156 133.536 1.00 93.20 98 PHE A N 1
ATOM 1390 C CA . PHE A 1 126 ? 91.708 -4.436 134.675 1.00 96.52 98 PHE A CA 1
ATOM 1391 C C . PHE A 1 126 ? 92.600 -4.819 135.852 1.00 89.55 98 PHE A C 1
ATOM 1392 O O . PHE A 1 126 ? 93.115 -5.939 135.912 1.00 94.64 98 PHE A O 1
ATOM 1409 N N . PHE A 1 127 ? 92.777 -3.886 136.788 1.00 71.65 99 PHE A N 1
ATOM 1410 C CA . PHE A 1 127 ? 93.590 -4.109 137.978 1.00 82.43 99 PHE A CA 1
ATOM 1411 C C . PHE A 1 127 ? 92.793 -3.860 139.254 1.00 85.89 99 PHE A C 1
ATOM 1412 O O . PHE A 1 127 ? 93.343 -3.397 140.256 1.00 74.07 99 PHE A O 1
ATOM 1429 N N . ASN A 1 128 ? 91.497 -4.165 139.237 1.00 92.64 100 ASN A N 1
ATOM 1430 C CA . ASN A 1 128 ? 90.635 -3.831 140.362 1.00 85.88 100 ASN A CA 1
ATOM 1431 C C . ASN A 1 128 ? 90.648 -4.874 141.471 1.00 89.84 100 ASN A C 1
ATOM 1432 O O . ASN A 1 128 ? 90.284 -4.549 142.607 1.00 91.16 100 ASN A O 1
ATOM 1443 N N . GLN A 1 129 ? 91.061 -6.108 141.182 1.00 89.59 101 GLN A N 1
ATOM 1444 C CA . GLN A 1 129 ? 91.060 -7.182 142.169 1.00 80.38 101 GLN A CA 1
ATOM 1445 C C . GLN A 1 129 ? 92.319 -8.023 142.003 1.00 79.04 101 GLN A C 1
ATOM 1446 O O . GLN A 1 129 ? 93.148 -7.781 141.120 1.00 82.97 101 GLN A O 1
ATOM 1460 N N . LEU A 1 130 ? 92.454 -9.026 142.870 1.00 80.30 102 LEU A N 1
ATOM 1461 C CA . LEU A 1 130 ? 93.608 -9.917 142.858 1.00 81.70 102 LEU A CA 1
ATOM 1462 C C . LEU A 1 130 ? 93.430 -11.044 141.847 1.00 76.38 102 LEU A C 1
ATOM 1463 O O . LEU A 1 130 ? 93.955 -12.147 142.034 1.00 66.94 102 LEU A O 1
ATOM 1479 N N . TYR A 1 131 ? 92.676 -10.782 140.782 1.00 65.00 103 TYR A N 1
ATOM 1480 C CA . TYR A 1 131 ? 92.625 -11.667 139.631 1.00 75.91 103 TYR A CA 1
ATOM 1481 C C . TYR A 1 131 ? 92.350 -10.806 138.408 1.00 70.67 103 TYR A C 1
ATOM 1482 O O . TYR A 1 131 ? 91.869 -9.676 138.523 1.00 78.55 103 TYR A O 1
ATOM 1500 N N . ALA A 1 132 ? 92.662 -11.347 137.234 1.00 64.22 104 ALA A N 1
ATOM 1501 C CA . ALA A 1 132 ? 92.457 -10.619 135.987 1.00 60.58 104 ALA A CA 1
ATOM 1502 C C . ALA A 1 132 ? 92.949 -11.487 134.836 1.00 59.57 104 ALA A C 1
ATOM 1503 O O . ALA A 1 132 ? 93.600 -12.515 135.040 1.00 67.42 104 ALA A O 1
ATOM 1510 N N . GLY A 1 133 ? 92.615 -11.060 133.621 1.00 65.06 105 GLY A N 1
ATOM 1511 C CA . GLY A 1 133 ? 93.122 -11.688 132.421 1.00 65.06 105 GLY A CA 1
ATOM 1512 C C . GLY A 1 133 ? 92.394 -12.971 132.071 1.00 71.74 105 GLY A C 1
ATOM 1513 O O . GLY A 1 133 ? 91.576 -13.499 132.826 1.00 86.29 105 GLY A O 1
ATOM 1517 N N . LEU A 1 134 ? 92.712 -13.482 130.883 1.00 78.27 106 LEU A N 1
ATOM 1518 C CA . LEU A 1 134 ? 92.095 -14.692 130.352 1.00 83.11 106 LEU A CA 1
ATOM 1519 C C . LEU A 1 134 ? 93.186 -15.684 129.983 1.00 81.59 106 LEU A C 1
ATOM 1520 O O . LEU A 1 134 ? 93.989 -15.419 129.082 1.00 63.20 106 LEU A O 1
ATOM 1536 N N . ASP A 1 135 ? 93.212 -16.821 130.675 1.00 92.26 107 ASP A N 1
ATOM 1537 C CA . ASP A 1 135 ? 94.041 -17.953 130.278 1.00 86.65 107 ASP A CA 1
ATOM 1538 C C . ASP A 1 135 ? 93.189 -18.853 129.393 1.00 75.49 107 ASP A C 1
ATOM 1539 O O . ASP A 1 135 ? 92.223 -19.463 129.862 1.00 70.22 107 ASP A O 1
ATOM 1548 N N . TYR A 1 136 ? 93.540 -18.923 128.109 1.00 81.96 108 TYR A N 1
ATOM 1549 C CA . TYR A 1 136 ? 92.710 -19.644 127.150 1.00 84.86 108 TYR A CA 1
ATOM 1550 C C . TYR A 1 136 ? 92.569 -21.113 127.527 1.00 82.50 108 TYR A C 1
ATOM 1551 O O . TYR A 1 136 ? 91.498 -21.706 127.354 1.00 77.18 108 TYR A O 1
ATOM 1569 N N . TYR A 1 137 ? 93.638 -21.719 128.047 1.00 80.30 109 TYR A N 1
ATOM 1570 C CA . TYR A 1 137 ? 93.607 -23.150 128.329 1.00 81.53 109 TYR A CA 1
ATOM 1571 C C . TYR A 1 137 ? 92.711 -23.466 129.520 1.00 82.70 109 TYR A C 1
ATOM 1572 O O . TYR A 1 137 ? 91.954 -24.443 129.491 1.00 92.33 109 TYR A O 1
ATOM 1590 N N . SER A 1 138 ? 92.770 -22.648 130.574 1.00 75.83 110 SER A N 1
ATOM 1591 C CA . SER A 1 138 ? 91.872 -22.856 131.705 1.00 78.57 110 SER A CA 1
ATOM 1592 C C . SER A 1 138 ? 90.422 -22.635 131.304 1.00 82.03 110 SER A C 1
ATOM 1593 O O . SER A 1 138 ? 89.522 -23.272 131.862 1.00 82.59 110 SER A O 1
ATOM 1601 N N . LEU A 1 139 ? 90.176 -21.741 130.344 1.00 84.22 111 LEU A N 1
ATOM 1602 C CA . LEU A 1 139 ? 88.810 -21.508 129.895 1.00 84.80 111 LEU A CA 1
ATOM 1603 C C . LEU A 1 139 ? 88.267 -22.728 129.163 1.00 86.14 111 LEU A C 1
ATOM 1604 O O . LEU A 1 139 ? 87.125 -23.142 129.394 1.00 84.44 111 LEU A O 1
ATOM 1620 N N . ALA A 1 140 ? 89.070 -23.315 128.272 1.00 89.41 112 ALA A N 1
ATOM 1621 C CA . ALA A 1 140 ? 88.665 -24.551 127.612 1.00 84.78 112 ALA A CA 1
ATOM 1622 C C . ALA A 1 140 ? 88.312 -25.613 128.645 1.00 90.56 112 ALA A C 1
ATOM 1623 O O . ALA A 1 140 ? 87.271 -26.273 128.549 1.00 89.50 112 ALA A O 1
ATOM 1630 N N . ALA A 1 141 ? 89.171 -25.780 129.653 1.00 87.80 113 ALA A N 1
ATOM 1631 C CA . ALA A 1 141 ? 88.865 -26.700 130.743 1.00 86.27 113 ALA A CA 1
ATOM 1632 C C . ALA A 1 141 ? 87.619 -26.259 131.499 1.00 79.78 113 ALA A C 1
ATOM 1633 O O . ALA A 1 141 ? 86.816 -27.095 131.927 1.00 75.85 113 ALA A O 1
ATOM 1640 N N . ARG A 1 142 ? 87.442 -24.948 131.677 1.00 86.07 114 ARG A N 1
ATOM 1641 C CA . ARG A 1 142 ? 86.247 -24.448 132.349 1.00 81.83 114 ARG A CA 1
ATOM 16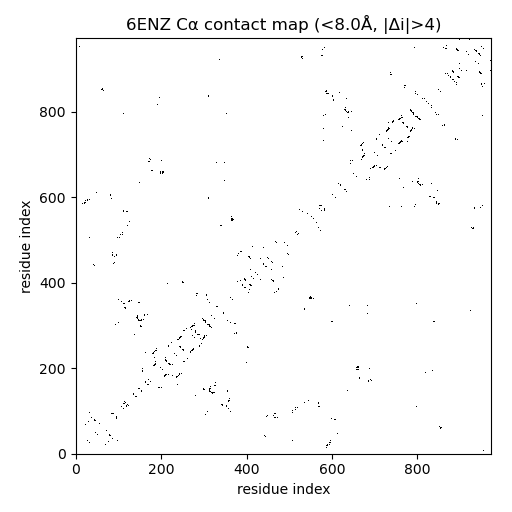42 C C . ARG A 1 142 ? 84.997 -24.822 131.571 1.00 76.06 114 ARG A C 1
ATOM 1643 O O . ARG A 1 142 ? 83.987 -25.226 132.156 1.00 81.29 114 ARG A O 1
ATOM 1664 N N . ILE A 1 143 ? 85.048 -24.686 130.246 1.00 72.49 115 ILE A N 1
ATOM 1665 C CA . ILE A 1 143 ? 83.908 -25.037 129.410 1.00 69.05 115 ILE A CA 1
ATOM 1666 C C . ILE A 1 143 ? 83.662 -26.541 129.448 1.00 76.58 115 ILE A C 1
ATOM 1667 O O . ILE A 1 143 ? 82.513 -26.996 129.506 1.00 69.72 115 ILE A O 1
ATOM 1683 N N . ILE A 1 144 ? 84.732 -27.338 129.413 1.00 83.37 116 ILE A N 1
ATOM 1684 C CA . ILE A 1 144 ? 84.589 -28.792 129.492 1.00 79.54 116 ILE A CA 1
ATOM 1685 C C . ILE A 1 144 ? 83.852 -29.182 130.767 1.00 73.23 116 ILE A C 1
ATOM 1686 O O . ILE A 1 144 ? 82.793 -29.816 130.727 1.00 71.04 116 ILE A O 1
ATOM 1702 N N . THR A 1 145 ? 84.406 -28.802 131.920 1.00 73.19 117 THR A N 1
ATOM 1703 C CA . THR A 1 145 ? 83.742 -29.072 133.190 1.00 68.60 117 THR A CA 1
ATOM 1704 C C . THR A 1 145 ? 82.295 -28.608 133.155 1.00 81.20 117 THR A C 1
ATOM 1705 O O . THR A 1 145 ? 81.408 -29.246 133.737 1.00 87.18 117 THR A O 1
ATOM 1716 N N . GLU A 1 146 ? 82.039 -27.499 132.468 1.00 82.70 118 GLU A N 1
ATOM 1717 C CA . GLU A 1 146 ? 80.712 -26.902 132.490 1.00 82.01 118 GLU A CA 1
ATOM 1718 C C . GLU A 1 146 ? 79.684 -27.781 131.788 1.00 76.12 118 GLU A C 1
ATOM 1719 O O . GLU A 1 146 ? 78.532 -27.867 132.227 1.00 77.83 118 GLU A O 1
ATOM 1731 N N . ALA A 1 147 ? 80.077 -28.440 130.699 1.00 75.57 119 ALA A N 1
ATOM 1732 C CA . ALA A 1 147 ? 79.142 -29.277 129.955 1.00 80.61 119 ALA A CA 1
ATOM 1733 C C . ALA A 1 147 ? 78.917 -30.615 130.650 1.00 83.11 119 ALA A C 1
ATOM 1734 O O . ALA A 1 147 ? 77.776 -31.073 130.777 1.00 77.88 119 ALA A O 1
ATOM 1741 N N . LEU A 1 148 ? 79.996 -31.262 131.099 1.00 81.47 120 LEU A N 1
ATOM 1742 C CA . LEU A 1 148 ? 79.854 -32.516 131.832 1.00 74.81 120 LEU A CA 1
ATOM 1743 C C . LEU A 1 148 ? 79.054 -32.325 133.113 1.00 75.20 120 LEU A C 1
ATOM 1744 O O . LEU A 1 148 ? 78.390 -33.260 133.574 1.00 70.24 120 LEU A O 1
ATOM 1760 N N . ASN A 1 149 ? 79.102 -31.130 133.693 1.00 78.38 121 ASN A N 1
ATOM 1761 C CA . ASN A 1 149 ? 78.424 -30.827 134.947 1.00 73.52 121 ASN A CA 1
ATOM 1762 C C . ASN A 1 149 ? 78.656 -31.937 135.975 1.00 64.17 121 ASN A C 1
ATOM 1763 O O . ASN A 1 149 ? 77.702 -32.575 136.436 1.00 71.86 121 ASN A O 1
ATOM 1774 N N . PRO A 1 150 ? 79.904 -32.196 136.352 1.00 65.56 122 PRO A N 1
ATOM 1775 C CA . PRO A 1 150 ? 80.189 -33.252 137.324 1.00 79.14 122 PRO A CA 1
ATOM 1776 C C . PRO A 1 150 ? 80.209 -32.752 138.763 1.00 71.09 122 PRO A C 1
ATOM 1777 O O . PRO A 1 150 ? 80.414 -31.571 139.046 1.00 78.08 122 PRO A O 1
ATOM 1788 N N . SER A 1 151 ? 79.984 -33.693 139.674 1.00 72.68 123 SER A N 1
ATOM 1789 C CA . SER A 1 151 ? 80.207 -33.481 141.094 1.00 68.45 123 SER A CA 1
ATOM 1790 C C . SER A 1 151 ? 81.251 -34.480 141.568 1.00 76.44 123 SER A C 1
ATOM 1791 O O . SER A 1 151 ? 81.337 -35.600 141.057 1.00 86.63 123 SER A O 1
ATOM 1799 N N . ILE A 1 152 ? 82.044 -34.068 142.555 1.00 80.78 124 ILE A N 1
ATOM 1800 C CA . ILE A 1 152 ? 83.192 -34.855 142.988 1.00 71.17 124 ILE A CA 1
ATOM 1801 C C . ILE A 1 152 ? 82.875 -35.527 144.316 1.00 84.60 124 ILE A C 1
ATOM 1802 O O . ILE A 1 152 ? 83.662 -35.449 145.265 1.00 91.86 124 ILE A O 1
ATOM 1818 N N . TYR A 1 153 ? 81.717 -36.184 144.404 1.00 92.15 125 TYR A N 1
ATOM 1819 C CA . TYR A 1 153 ? 81.453 -37.022 145.568 1.00 101.07 125 TYR A CA 1
ATOM 1820 C C . TYR A 1 153 ? 82.515 -38.106 145.698 1.00 99.41 125 TYR A C 1
ATOM 1821 O O . TYR A 1 153 ? 83.154 -38.249 146.747 1.00 92.11 125 TYR A O 1
ATOM 1839 N N . THR A 1 154 ? 82.721 -38.874 144.631 1.00 86.57 126 THR A N 1
ATOM 1840 C CA . THR A 1 154 ? 83.461 -40.123 144.715 1.00 95.30 126 THR A CA 1
ATOM 1841 C C . THR A 1 154 ? 83.929 -40.527 143.323 1.00 97.75 126 THR A C 1
ATOM 1842 O O . THR A 1 154 ? 83.532 -39.940 142.314 1.00 79.17 126 THR A O 1
ATOM 1853 N N . TYR A 1 155 ? 84.785 -41.554 143.289 1.00 101.94 127 TYR A N 1
ATOM 1854 C CA . TYR A 1 155 ? 85.358 -42.020 142.029 1.00 90.00 127 TYR A CA 1
ATOM 1855 C C . TYR A 1 155 ? 84.288 -42.540 141.079 1.00 87.78 127 TYR A C 1
ATOM 1856 O O . TYR A 1 155 ? 84.471 -42.493 139.858 1.00 77.44 127 TYR A O 1
ATOM 1874 N N . GLU A 1 156 ? 83.173 -43.046 141.612 1.00 98.12 128 GLU A N 1
ATOM 1875 C CA . GLU A 1 156 ? 82.135 -43.608 140.754 1.00 97.78 128 GLU A CA 1
ATOM 1876 C C . GLU A 1 156 ? 81.374 -42.533 139.984 1.00 92.43 128 GLU A C 1
ATOM 1877 O O . GLU A 1 156 ? 80.707 -42.859 138.997 1.00 90.05 128 GLU A O 1
ATOM 1889 N N . VAL A 1 157 ? 81.456 -41.270 140.406 1.00 83.71 129 VAL A N 1
ATOM 1890 C CA . VAL A 1 157 ? 80.802 -40.182 139.699 1.00 84.03 129 VAL A CA 1
ATOM 1891 C C . VAL A 1 157 ? 81.789 -39.313 138.926 1.00 90.92 129 VAL A C 1
ATOM 1892 O O . VAL A 1 157 ? 81.427 -38.778 137.871 1.00 88.08 129 VAL A O 1
ATOM 1905 N N . SER A 1 158 ? 83.016 -39.148 139.417 1.00 86.60 130 SER A N 1
ATOM 1906 C CA . SER A 1 158 ? 84.011 -38.276 138.790 1.00 88.14 130 SER A CA 1
ATOM 1907 C C . SER A 1 158 ? 85.372 -38.956 138.832 1.00 95.44 130 SER A C 1
ATOM 1908 O O . SER A 1 158 ? 86.292 -38.506 139.525 1.00 93.41 130 SER A O 1
ATOM 1916 N N . PRO A 1 159 ? 85.536 -40.058 138.095 1.00 85.19 131 PRO A N 1
ATOM 1917 C CA . PRO A 1 159 ? 86.838 -40.751 138.120 1.00 81.44 131 PRO A CA 1
ATOM 1918 C C . PRO A 1 159 ? 87.982 -39.887 137.619 1.00 84.48 131 PRO A C 1
ATOM 1919 O O . PRO A 1 159 ? 89.013 -39.770 138.294 1.00 74.61 131 PRO A O 1
ATOM 1930 N N . VAL A 1 160 ? 87.827 -39.273 136.444 1.00 91.88 132 VAL A N 1
ATOM 1931 C CA . VAL A 1 160 ? 88.884 -38.430 135.889 1.00 71.41 132 VAL A CA 1
ATOM 1932 C C . VAL A 1 160 ? 89.219 -37.302 136.856 1.00 77.06 132 VAL A C 1
ATOM 1933 O O . VAL A 1 160 ? 90.345 -37.198 137.357 1.00 85.62 132 VAL A O 1
ATOM 1946 N N . PHE A 1 161 ? 88.239 -36.441 137.135 1.00 70.45 133 PHE A N 1
ATOM 1947 C CA . PHE A 1 161 ? 88.500 -35.242 137.922 1.00 65.15 133 PHE A CA 1
ATOM 1948 C C . PHE A 1 161 ? 89.021 -35.558 139.316 1.00 66.05 133 PHE A C 1
ATOM 1949 O O . PHE A 1 161 ? 89.667 -34.701 139.928 1.00 81.46 133 PHE A O 1
ATOM 1966 N N . LEU A 1 162 ? 88.763 -36.758 139.837 1.00 75.60 134 LEU A N 1
ATOM 1967 C CA . LEU A 1 162 ? 89.360 -37.140 141.111 1.00 76.85 134 LEU A CA 1
ATOM 1968 C C . LEU A 1 162 ? 90.822 -37.524 140.954 1.00 75.51 134 LEU A C 1
ATOM 1969 O O . LEU A 1 162 ? 91.623 -37.281 141.864 1.00 71.82 134 LEU A O 1
ATOM 1985 N N . LEU A 1 163 ? 91.189 -38.117 139.817 1.00 77.88 135 LEU A N 1
ATOM 1986 C CA . LEU A 1 163 ? 92.596 -38.382 139.548 1.00 70.56 135 LEU A CA 1
ATOM 1987 C C . LEU A 1 163 ? 93.351 -37.093 139.268 1.00 75.09 135 LEU A C 1
ATOM 1988 O O . LEU A 1 163 ? 94.539 -36.986 139.594 1.00 66.79 135 LEU A O 1
ATOM 2004 N N . VAL A 1 164 ? 92.681 -36.108 138.667 1.00 76.42 136 VAL A N 1
ATOM 2005 C CA . VAL A 1 164 ? 93.315 -34.820 138.411 1.00 61.41 136 VAL A CA 1
ATOM 2006 C C . VAL A 1 164 ? 93.545 -34.076 139.720 1.00 59.01 136 VAL A C 1
ATOM 2007 O O . VAL A 1 164 ? 94.622 -33.514 139.951 1.00 58.98 136 VAL A O 1
ATOM 2020 N N . GLU A 1 165 ? 92.537 -34.054 140.595 1.00 57.88 137 GLU A N 1
ATOM 2021 C CA . GLU A 1 165 ? 92.709 -33.383 141.879 1.00 69.75 137 GLU A CA 1
ATOM 2022 C C . GLU A 1 165 ? 93.829 -34.022 142.690 1.00 65.75 137 GLU A C 1
ATOM 2023 O O . GLU A 1 165 ? 94.586 -33.322 143.371 1.00 66.00 137 GLU A O 1
ATOM 2035 N N . GLU A 1 166 ? 93.954 -35.351 142.636 1.00 61.14 138 GLU A N 1
ATOM 2036 C CA . GLU A 1 166 ? 95.088 -36.001 143.286 1.00 67.67 138 GLU A CA 1
ATOM 2037 C C . GLU A 1 166 ? 96.404 -35.506 142.699 1.00 67.16 138 GLU A C 1
ATOM 2038 O O . GLU A 1 166 ? 97.366 -35.252 143.434 1.00 63.07 138 GLU A O 1
ATOM 2050 N N . ALA A 1 167 ? 96.466 -35.370 141.374 1.00 57.14 139 ALA A N 1
ATOM 2051 C CA . ALA A 1 167 ? 97.693 -34.913 140.731 1.00 60.38 139 ALA A CA 1
ATOM 2052 C C . ALA A 1 167 ? 98.047 -33.500 141.175 1.00 75.42 139 ALA A C 1
ATOM 2053 O O . ALA A 1 167 ? 99.167 -33.241 141.631 1.00 78.32 139 ALA A O 1
ATOM 2060 N N . VAL A 1 168 ? 97.097 -32.571 141.049 1.00 85.48 140 VAL A N 1
ATOM 2061 C CA . VAL A 1 168 ? 97.357 -31.174 141.389 1.00 60.80 140 VAL A CA 1
ATOM 2062 C C . VAL A 1 168 ? 97.798 -31.053 142.842 1.00 63.34 140 VAL A C 1
ATOM 2063 O O . VAL A 1 168 ? 98.808 -30.411 143.151 1.00 70.55 140 VAL A O 1
ATOM 2076 N N . LEU A 1 169 ? 97.042 -31.662 143.759 1.00 68.55 141 LEU A N 1
ATOM 2077 C CA . LEU A 1 169 ? 97.386 -31.583 145.176 1.00 68.23 141 LEU A CA 1
ATOM 2078 C C . LEU A 1 169 ? 98.804 -32.080 145.426 1.00 66.85 141 LEU A C 1
ATOM 2079 O O . LEU A 1 169 ? 99.578 -31.443 146.149 1.00 69.76 141 LEU A O 1
ATOM 2095 N N . LYS A 1 170 ? 99.170 -33.215 144.827 1.00 63.82 142 LYS A N 1
ATOM 2096 C CA . LYS A 1 170 ? 100.517 -33.740 145.020 1.00 74.93 142 LYS A CA 1
ATOM 2097 C C . LYS A 1 170 ? 101.566 -32.783 144.473 1.00 81.35 142 LYS A C 1
ATOM 2098 O O . LYS A 1 170 ? 102.588 -32.532 145.123 1.00 75.94 142 LYS A O 1
ATOM 2117 N N . LYS A 1 171 ? 101.329 -32.233 143.283 1.00 81.48 143 LYS A N 1
ATOM 2118 C CA . LYS A 1 171 ? 102.278 -31.293 142.700 1.00 74.38 143 LYS A CA 1
ATOM 2119 C C . LYS A 1 171 ? 102.444 -30.077 143.605 1.00 75.65 143 LYS A C 1
ATOM 2120 O O . LYS A 1 171 ? 103.560 -29.731 144.010 1.00 82.60 143 LYS A O 1
ATOM 2139 N N . MET A 1 172 ? 101.331 -29.408 143.925 1.00 73.00 144 MET A N 1
ATOM 2140 C CA . MET A 1 172 ? 101.372 -28.263 144.832 1.00 73.76 144 MET A CA 1
ATOM 2141 C C . MET A 1 172 ? 102.147 -28.573 146.104 1.00 70.69 144 MET A C 1
ATOM 2142 O O . MET A 1 172 ? 102.912 -27.735 146.594 1.00 81.96 144 MET A O 1
ATOM 2156 N N . ILE A 1 173 ? 101.962 -29.773 146.658 1.00 64.33 145 ILE A N 1
ATOM 2157 C CA . ILE A 1 173 ? 102.595 -30.096 147.932 1.00 65.77 145 ILE A CA 1
ATOM 2158 C C . ILE A 1 173 ? 104.110 -30.126 147.785 1.00 74.52 145 ILE A C 1
ATOM 2159 O O . ILE A 1 173 ? 104.837 -29.856 148.747 1.00 78.18 145 ILE A O 1
ATOM 2175 N N . GLU A 1 174 ? 104.614 -30.452 146.593 1.00 78.17 146 GLU A N 1
ATOM 2176 C CA . GLU A 1 174 ? 106.052 -30.381 146.362 1.00 81.88 146 GLU A CA 1
ATOM 2177 C C . GLU A 1 174 ? 106.532 -28.934 146.401 1.00 81.84 146 GLU A C 1
ATOM 2178 O O . GLU A 1 174 ? 107.530 -28.617 147.060 1.00 69.62 146 GLU A O 1
ATOM 2190 N N . CYS A 1 175 ? 105.823 -28.040 145.707 1.00 72.51 147 CYS A N 1
ATOM 2191 C CA . CYS A 1 175 ? 106.190 -26.629 145.712 1.00 70.35 147 CYS A CA 1
ATOM 2192 C C . CYS A 1 175 ? 106.280 -26.078 147.128 1.00 79.86 147 CYS A C 1
ATOM 2193 O O . CYS A 1 175 ? 107.098 -25.192 147.400 1.00 92.88 147 CYS A O 1
ATOM 2201 N N . VAL A 1 176 ? 105.449 -26.586 148.041 1.00 75.42 148 VAL A N 1
ATOM 2202 C CA . VAL A 1 176 ? 105.517 -26.150 149.431 1.00 76.76 148 VAL A CA 1
ATOM 2203 C C . VAL A 1 176 ? 106.806 -26.631 150.081 1.00 85.64 148 VAL A C 1
ATOM 2204 O O . VAL A 1 176 ? 107.374 -25.938 150.934 1.00 98.28 148 VAL A O 1
ATOM 2217 N N . GLY A 1 177 ? 107.289 -27.812 149.698 1.00 72.03 149 GLY A N 1
ATOM 2218 C CA . GLY A 1 177 ? 108.478 -28.395 150.288 1.00 76.90 149 GLY A CA 1
ATOM 2219 C C . GLY A 1 177 ? 108.218 -29.612 151.146 1.00 78.83 149 GLY A C 1
ATOM 2220 O O . GLY A 1 177 ? 109.177 -30.199 151.663 1.00 75.13 149 GLY A O 1
ATOM 2224 N N . TRP A 1 178 ? 106.961 -30.012 151.317 1.00 92.40 150 TRP A N 1
ATOM 2225 C CA . TRP A 1 178 ? 106.644 -31.224 152.053 1.00 81.38 150 TRP A CA 1
ATOM 2226 C C . TRP A 1 178 ? 106.996 -32.457 151.227 1.00 72.77 150 TRP A C 1
ATOM 2227 O O . TRP A 1 178 ? 107.092 -32.413 149.997 1.00 61.36 150 TRP A O 1
ATOM 2248 N N . LYS A 1 179 ? 107.175 -33.577 151.926 1.00 79.49 151 LYS A N 1
ATOM 2249 C CA . LYS A 1 179 ? 107.394 -34.841 151.237 1.00 93.05 151 LYS A CA 1
ATOM 2250 C C . LYS A 1 179 ? 106.073 -35.485 150.845 1.00 96.51 151 LYS A C 1
ATOM 2251 O O . LYS A 1 179 ? 105.940 -36.024 149.741 1.00 116.52 151 LYS A O 1
ATOM 2270 N N . GLU A 1 180 ? 105.088 -35.422 151.736 1.00 92.31 152 GLU A N 1
ATOM 2271 C CA . GLU A 1 180 ? 103.772 -35.990 151.494 1.00 95.41 152 GLU A CA 1
ATOM 2272 C C . GLU A 1 180 ? 102.746 -35.101 152.178 1.00 88.83 152 GLU A C 1
ATOM 2273 O O . GLU A 1 180 ? 103.089 -34.244 152.997 1.00 87.39 152 GLU A O 1
ATOM 2285 N N . GLY A 1 181 ? 101.483 -35.304 151.839 1.00 86.91 153 GLY A N 1
ATOM 2286 C CA . GLY A 1 181 ? 100.443 -34.492 152.430 1.00 75.96 153 GLY A CA 1
ATOM 2287 C C . GLY A 1 181 ? 99.057 -34.943 152.041 1.00 77.61 153 GLY A C 1
ATOM 2288 O O . GLY A 1 181 ? 98.849 -36.074 151.599 1.00 86.14 153 GLY A O 1
ATOM 2292 N N . ASP A 1 182 ? 98.110 -34.028 152.222 1.00 82.36 154 ASP A N 1
ATOM 2293 C CA . ASP A 1 182 ? 96.698 -34.280 151.975 1.00 79.08 154 ASP A CA 1
ATOM 2294 C C . ASP A 1 182 ? 96.015 -32.933 151.820 1.00 80.35 154 ASP A C 1
ATOM 2295 O O . ASP A 1 182 ? 96.462 -31.933 152.389 1.00 90.42 154 ASP A O 1
ATOM 2304 N N . GLY A 1 183 ? 94.940 -32.909 151.041 1.00 75.44 155 GLY A N 1
ATOM 2305 C CA . GLY A 1 183 ? 94.250 -31.652 150.819 1.00 74.90 155 GLY A CA 1
ATOM 2306 C C . GLY A 1 183 ? 92.977 -31.840 150.029 1.00 72.45 155 GLY A C 1
ATOM 2307 O O . GLY A 1 183 ? 92.661 -32.934 149.555 1.00 87.10 155 GLY A O 1
ATOM 2311 N N . ILE A 1 184 ? 92.248 -30.731 149.899 1.00 76.26 156 ILE A N 1
ATOM 2312 C CA . ILE A 1 184 ? 91.008 -30.672 149.138 1.00 72.89 156 ILE A CA 1
ATOM 2313 C C . ILE A 1 184 ? 90.901 -29.279 148.542 1.00 72.30 156 ILE A C 1
ATOM 2314 O O . ILE A 1 184 ? 91.588 -28.347 148.962 1.00 73.82 156 ILE A O 1
ATOM 2330 N N . PHE A 1 185 ? 90.024 -29.138 147.555 1.00 73.45 157 PHE A N 1
ATOM 2331 C CA . PHE A 1 185 ? 89.762 -27.852 146.925 1.00 64.47 157 PHE A CA 1
ATOM 2332 C C . PHE A 1 185 ? 88.447 -27.301 147.452 1.00 65.83 157 PHE A C 1
ATOM 2333 O O . PHE A 1 185 ? 87.412 -27.972 147.380 1.00 74.36 157 PHE A O 1
ATOM 2350 N N . ASN A 1 186 ? 88.496 -26.095 147.991 1.00 58.77 158 ASN A N 1
ATOM 2351 C CA . ASN A 1 186 ? 87.341 -25.433 148.559 1.00 64.49 158 ASN A CA 1
ATOM 2352 C C . ASN A 1 186 ? 86.858 -24.322 147.638 1.00 65.45 158 ASN A C 1
ATOM 2353 O O . ASN A 1 186 ? 87.580 -23.893 146.732 1.00 57.67 158 ASN A O 1
ATOM 2364 N N . PRO A 1 187 ? 85.635 -23.832 147.837 1.00 61.40 159 PRO A N 1
ATOM 2365 C CA . PRO A 1 187 ? 85.156 -22.685 147.043 1.00 69.78 159 PRO A CA 1
ATOM 2366 C C . PRO A 1 187 ? 85.597 -21.353 147.646 1.00 60.74 159 PRO A C 1
ATOM 2367 O O . PRO A 1 187 ? 84.866 -20.664 148.360 1.00 57.41 159 PRO A O 1
ATOM 2378 N N . GLY A 1 188 ? 86.838 -20.975 147.354 1.00 44.53 160 GLY A N 1
ATOM 2379 C CA . GLY A 1 188 ? 87.374 -19.719 147.842 1.00 67.41 160 GLY A CA 1
ATOM 2380 C C . GLY A 1 188 ? 88.270 -19.872 149.053 1.00 62.68 160 GLY A C 1
ATOM 2381 O O . GLY A 1 188 ? 87.915 -20.556 150.017 1.00 56.63 160 GLY A O 1
ATOM 2385 N N . GLY A 1 189 ? 89.438 -19.232 149.009 1.00 68.31 161 GLY A N 1
ATOM 2386 C CA . GLY A 1 189 ? 90.410 -19.316 150.083 1.00 68.99 161 GLY A CA 1
ATOM 2387 C C . GLY A 1 189 ? 89.857 -18.952 151.445 1.00 73.38 161 GLY A C 1
ATOM 2388 O O . GLY A 1 189 ? 90.419 -19.349 152.470 1.00 68.86 161 GLY A O 1
ATOM 2392 N N . SER A 1 190 ? 88.764 -18.186 151.473 1.00 79.52 162 SER A N 1
ATOM 2393 C CA . SER A 1 190 ? 88.096 -17.902 152.739 1.00 78.65 162 SER A CA 1
ATOM 2394 C C . SER A 1 190 ? 87.719 -19.194 153.447 1.00 72.98 162 SER A C 1
ATOM 2395 O O . SER A 1 190 ? 87.985 -19.365 154.642 1.00 64.95 162 SER A O 1
ATOM 2403 N N . VAL A 1 191 ? 87.105 -20.125 152.714 1.00 73.83 163 VAL A N 1
ATOM 2404 C CA . VAL A 1 191 ? 86.728 -21.405 153.301 1.00 78.17 163 VAL A CA 1
ATOM 2405 C C . VAL A 1 191 ? 87.969 -22.227 153.624 1.00 66.15 163 VAL A C 1
ATOM 2406 O O . VAL A 1 191 ? 87.992 -22.966 154.615 1.00 65.02 163 VAL A O 1
ATOM 2419 N N . SER A 1 192 ? 89.015 -22.122 152.800 1.00 67.22 164 SER A N 1
ATOM 2420 C CA . SER A 1 192 ? 90.272 -22.803 153.096 1.00 58.75 164 SER A CA 1
ATOM 2421 C C . SER A 1 192 ? 90.780 -22.430 154.484 1.00 52.41 164 SER A C 1
ATOM 2422 O O . SER A 1 192 ? 91.164 -23.299 155.275 1.00 58.60 164 SER A O 1
ATOM 2430 N N . ASN A 1 193 ? 90.793 -21.132 154.795 1.00 57.83 165 ASN A N 1
ATOM 2431 C CA . ASN A 1 193 ? 91.177 -20.693 156.133 1.00 60.87 165 ASN A CA 1
ATOM 2432 C C . ASN A 1 193 ? 90.223 -21.252 157.178 1.00 68.12 165 ASN A C 1
ATOM 2433 O O . ASN A 1 193 ? 90.651 -21.769 158.216 1.00 60.01 165 ASN A O 1
ATOM 2444 N N . MET A 1 194 ? 88.917 -21.163 156.912 1.00 70.57 166 MET A N 1
ATOM 2445 C CA . MET A 1 194 ? 87.924 -21.716 157.826 1.00 61.17 166 MET A CA 1
ATOM 2446 C C . MET A 1 194 ? 88.177 -23.197 158.074 1.00 66.63 166 MET A C 1
ATOM 2447 O O . MET A 1 194 ? 88.153 -23.662 159.220 1.00 71.36 166 MET A O 1
ATOM 2461 N N . CYS A 1 195 ? 88.412 -23.957 157.002 1.00 64.84 167 CYS A N 1
ATOM 2462 C CA . CYS A 1 195 ? 88.662 -25.388 157.142 1.00 72.98 167 CYS A CA 1
ATOM 2463 C C . CYS A 1 195 ? 89.934 -25.651 157.937 1.00 66.14 167 CYS A C 1
ATOM 2464 O O . CYS A 1 195 ? 89.956 -26.502 158.835 1.00 64.35 167 CYS A O 1
ATOM 2472 N N . ALA A 1 196 ? 91.013 -24.933 157.615 1.00 50.71 168 ALA A N 1
ATOM 2473 C CA . ALA A 1 196 ? 92.273 -25.141 158.320 1.00 54.66 168 ALA A CA 1
ATOM 2474 C C . ALA A 1 196 ? 92.145 -24.784 159.795 1.00 56.05 168 ALA A C 1
ATOM 2475 O O . ALA A 1 196 ? 92.732 -25.449 160.656 1.00 45.49 168 ALA A O 1
ATOM 2482 N N . MET A 1 197 ? 91.387 -23.732 160.108 1.00 58.80 169 MET A N 1
ATOM 2483 C CA . MET A 1 197 ? 91.161 -23.378 161.506 1.00 57.92 169 MET A CA 1
ATOM 2484 C C . MET A 1 197 ? 90.347 -24.451 162.221 1.00 57.85 169 MET A C 1
ATOM 2485 O O . MET A 1 197 ? 90.608 -24.757 163.390 1.00 55.03 169 MET A O 1
ATOM 2499 N N . ASN A 1 198 ? 89.355 -25.032 161.542 1.00 40.89 170 ASN A N 1
ATOM 2500 C CA . ASN A 1 198 ? 88.595 -26.119 162.149 1.00 56.74 170 ASN A CA 1
ATOM 2501 C C . ASN A 1 198 ? 89.456 -27.361 162.335 1.00 64.25 170 ASN A C 1
ATOM 2502 O O . ASN A 1 198 ? 89.251 -28.117 163.292 1.00 62.67 170 ASN A O 1
ATOM 2513 N N . LEU A 1 199 ? 90.419 -27.590 161.439 1.00 66.03 171 LEU A N 1
ATOM 2514 C CA . LEU A 1 199 ? 91.318 -28.729 161.595 1.00 62.86 171 LEU A CA 1
ATOM 2515 C C . LEU A 1 199 ? 92.189 -28.570 162.834 1.00 62.52 171 LEU A C 1
ATOM 2516 O O . LEU A 1 199 ? 92.303 -29.492 163.651 1.00 56.86 171 LEU A O 1
ATOM 2532 N N . ALA A 1 200 ? 92.825 -27.405 162.980 1.00 62.52 172 ALA A N 1
ATOM 2533 C CA . ALA A 1 200 ? 93.678 -27.160 164.137 1.00 58.81 172 ALA A CA 1
ATOM 2534 C C . ALA A 1 200 ? 92.914 -27.331 165.443 1.00 63.99 172 ALA A C 1
ATOM 2535 O O . ALA A 1 200 ? 93.502 -27.717 166.460 1.00 51.31 172 ALA A O 1
ATOM 2542 N N . ARG A 1 201 ? 91.608 -27.056 165.436 1.00 68.02 173 ARG A N 1
ATOM 2543 C CA . ARG A 1 201 ? 90.809 -27.257 166.639 1.00 59.35 173 ARG A CA 1
ATOM 2544 C C . ARG A 1 201 ? 90.550 -28.737 166.877 1.00 61.60 173 ARG A C 1
ATOM 2545 O O . ARG A 1 201 ? 90.561 -29.199 168.024 1.00 64.89 173 ARG A O 1
ATOM 2566 N N . TYR A 1 202 ? 90.310 -29.494 165.805 1.00 62.63 174 TYR A N 1
ATOM 2567 C CA . TYR A 1 202 ? 90.114 -30.932 165.948 1.00 70.34 174 TYR A CA 1
ATOM 2568 C C . TYR A 1 202 ? 91.391 -31.607 166.435 1.00 81.11 174 TYR A C 1
ATOM 2569 O O . TYR A 1 202 ? 91.343 -32.479 167.310 1.00 80.52 174 TYR A O 1
ATOM 2587 N N . ARG A 1 203 ? 92.543 -31.217 165.880 1.00 63.66 175 ARG A N 1
ATOM 2588 C CA . ARG A 1 203 ? 93.810 -31.770 166.346 1.00 57.12 175 ARG A CA 1
ATOM 2589 C C . ARG A 1 203 ? 94.052 -31.425 167.809 1.00 57.37 175 ARG A C 1
ATOM 2590 O O . ARG A 1 203 ? 94.553 -32.254 168.577 1.00 57.46 175 ARG A O 1
ATOM 2611 N N . HIS A 1 204 ? 93.698 -30.203 168.215 1.00 59.95 176 HIS A N 1
ATOM 2612 C CA . HIS A 1 204 ? 93.935 -29.780 169.591 1.00 58.95 176 HIS A CA 1
ATOM 2613 C C . HIS A 1 204 ? 93.015 -30.511 170.561 1.00 55.85 176 HIS A C 1
ATOM 2614 O O . HIS A 1 204 ? 93.451 -30.934 171.638 1.00 43.08 176 HIS A O 1
ATOM 2628 N N . CYS A 1 205 ? 91.741 -30.656 170.204 1.00 70.59 177 CYS A N 1
ATOM 2629 C CA . CYS A 1 205 ? 90.789 -31.415 171.015 1.00 70.34 177 CYS A CA 1
ATOM 2630 C C . CYS A 1 205 ? 89.749 -32.002 170.076 1.00 67.68 177 CYS A C 1
ATOM 2631 O O . CYS A 1 205 ? 88.721 -31.373 169.792 1.00 72.01 177 CYS A O 1
ATOM 2639 N N . PRO A 1 206 ? 89.986 -33.213 169.559 1.00 69.56 178 PRO A N 1
ATOM 2640 C CA . PRO A 1 206 ? 89.044 -33.789 168.583 1.00 74.14 178 PRO A CA 1
ATOM 2641 C C . PRO A 1 206 ? 87.669 -34.093 169.157 1.00 71.28 178 PRO A C 1
ATOM 2642 O O . PRO A 1 206 ? 86.755 -34.396 168.380 1.00 69.75 178 PRO A O 1
ATOM 2653 N N . ASP A 1 207 ? 87.491 -34.029 170.480 1.00 70.76 179 ASP A N 1
ATOM 2654 C CA . ASP A 1 207 ? 86.165 -34.200 171.060 1.00 77.96 179 ASP A CA 1
ATOM 2655 C C . ASP A 1 207 ? 85.257 -33.006 170.796 1.00 73.95 179 ASP A C 1
ATOM 2656 O O . ASP A 1 207 ? 84.040 -33.121 170.971 1.00 72.04 179 ASP A O 1
ATOM 2665 N N . ILE A 1 208 ? 85.816 -31.866 170.383 1.00 75.98 180 ILE A N 1
ATOM 2666 C CA . ILE A 1 208 ? 84.985 -30.710 170.064 1.00 79.01 180 ILE A CA 1
ATOM 2667 C C . ILE A 1 208 ? 84.017 -31.047 168.941 1.00 79.50 180 ILE A C 1
ATOM 2668 O O . ILE A 1 208 ? 82.926 -30.466 168.854 1.00 81.04 180 ILE A O 1
ATOM 2684 N N . LYS A 1 209 ? 84.391 -31.983 168.066 1.00 70.25 181 LYS A N 1
ATOM 2685 C CA . LYS A 1 209 ? 83.494 -32.389 166.990 1.00 78.93 181 LYS A CA 1
ATOM 2686 C C . LYS A 1 209 ? 82.169 -32.899 167.542 1.00 82.72 181 LYS A C 1
ATOM 2687 O O . LYS A 1 209 ? 81.108 -32.655 166.955 1.00 77.40 181 LYS A O 1
ATOM 2706 N N . GLU A 1 210 ? 82.209 -33.607 168.671 1.00 84.61 182 GLU A N 1
ATOM 2707 C CA . GLU A 1 210 ? 81.011 -34.171 169.281 1.00 77.79 182 GLU A CA 1
ATOM 2708 C C . GLU A 1 210 ? 80.493 -33.339 170.448 1.00 70.54 182 GLU A C 1
ATOM 2709 O O . GLU A 1 210 ? 79.304 -33.013 170.492 1.00 87.20 182 GLU A O 1
ATOM 2721 N N . LYS A 1 211 ? 81.360 -32.983 171.398 1.00 71.27 183 LYS A N 1
ATOM 2722 C CA . LYS A 1 211 ? 80.904 -32.241 172.570 1.00 73.76 183 LYS A CA 1
ATOM 2723 C C . LYS A 1 211 ? 80.616 -30.781 172.240 1.00 75.58 183 LYS A C 1
ATOM 2724 O O . LYS A 1 211 ? 79.664 -30.197 172.772 1.00 79.27 183 LYS A O 1
ATOM 2743 N N . GLY A 1 212 ? 81.417 -30.175 171.375 1.00 65.57 184 GLY A N 1
ATOM 2744 C CA . GLY A 1 212 ? 81.323 -28.747 171.155 1.00 69.13 184 GLY A CA 1
ATOM 2745 C C . GLY A 1 212 ? 82.157 -27.963 172.148 1.00 68.13 184 GLY A C 1
ATOM 2746 O O . GLY A 1 212 ? 82.964 -28.504 172.909 1.00 78.64 184 GLY A O 1
ATOM 2750 N N . LEU A 1 213 ? 81.938 -26.649 172.143 1.00 61.71 185 LEU A N 1
ATOM 2751 C CA . LEU A 1 213 ? 82.770 -25.711 172.887 1.00 67.08 185 LEU A CA 1
ATOM 2752 C C . LEU A 1 213 ? 82.160 -25.273 174.214 1.00 66.03 185 LEU A C 1
ATOM 2753 O O . LEU A 1 213 ? 82.726 -24.398 174.877 1.00 69.49 185 LEU A O 1
ATOM 2769 N N . SER A 1 214 ? 81.028 -25.850 174.618 1.00 66.01 186 SER A N 1
ATOM 2770 C CA . SER A 1 214 ? 80.316 -25.350 175.791 1.00 73.61 186 SER A CA 1
ATOM 2771 C C . SER A 1 214 ? 81.214 -25.328 177.024 1.00 79.60 186 SER A C 1
ATOM 2772 O O . SER A 1 214 ? 81.417 -24.277 177.644 1.00 83.30 186 SER A O 1
ATOM 2780 N N . GLY A 1 215 ? 81.763 -26.480 177.397 1.00 87.70 187 GLY A N 1
ATOM 2781 C CA . GLY A 1 215 ? 82.524 -26.591 178.623 1.00 95.35 187 GLY A CA 1
ATOM 2782 C C . GLY A 1 215 ? 84.006 -26.331 178.505 1.00 89.30 187 GLY A C 1
ATOM 2783 O O . GLY A 1 215 ? 84.727 -26.465 179.500 1.00 88.00 187 GLY A O 1
ATOM 2787 N N . LEU A 1 216 ? 84.491 -25.957 177.324 1.00 84.13 188 LEU A N 1
ATOM 2788 C CA . LEU A 1 216 ? 85.924 -25.810 177.126 1.00 86.59 188 LEU A CA 1
ATOM 2789 C C . LEU A 1 216 ? 86.371 -24.376 177.394 1.00 81.89 188 LEU A C 1
ATOM 2790 O O . LEU A 1 216 ? 85.577 -23.438 177.267 1.00 81.68 188 LEU A O 1
ATOM 2806 N N . PRO A 1 217 ? 87.646 -24.174 177.760 1.00 69.34 189 PRO A N 1
ATOM 2807 C CA . PRO A 1 217 ? 88.152 -22.806 177.928 1.00 78.99 189 PRO A CA 1
ATOM 2808 C C . PRO A 1 217 ? 88.242 -22.053 176.613 1.00 78.60 189 PRO A C 1
ATOM 2809 O O . PRO A 1 217 ? 87.880 -22.577 175.555 1.00 65.28 189 PRO A O 1
ATOM 2820 N N . ARG A 1 218 ? 88.728 -20.817 176.679 1.00 75.53 190 ARG A N 1
ATOM 2821 C CA . ARG A 1 218 ? 88.799 -19.965 175.501 1.00 71.71 190 ARG A CA 1
ATOM 2822 C C . ARG A 1 218 ? 89.924 -20.427 174.584 1.00 72.73 190 ARG A C 1
ATOM 2823 O O . ARG A 1 218 ? 91.099 -20.390 174.964 1.00 76.38 190 ARG A O 1
ATOM 2844 N N . LEU A 1 219 ? 89.565 -20.868 173.382 1.00 66.29 191 LEU A N 1
ATOM 2845 C CA . LEU A 1 219 ? 90.555 -21.150 172.356 1.00 63.26 191 LEU A CA 1
ATOM 2846 C C . LEU A 1 219 ? 90.919 -19.860 171.635 1.00 69.85 191 LEU A C 1
ATOM 2847 O O . LEU A 1 219 ? 90.048 -19.054 171.297 1.00 73.32 191 LEU A O 1
ATOM 2863 N N . ILE A 1 220 ? 92.216 -19.668 171.399 1.00 80.77 192 ILE A N 1
ATOM 2864 C CA . ILE A 1 220 ? 92.741 -18.427 170.845 1.00 55.00 192 ILE A CA 1
ATOM 2865 C C . ILE A 1 220 ? 93.640 -18.744 169.662 1.00 55.56 192 ILE A C 1
ATOM 2866 O O . ILE A 1 220 ? 94.461 -19.666 169.722 1.00 64.71 192 ILE A O 1
ATOM 2882 N N . LEU A 1 221 ? 93.487 -17.974 168.590 1.00 56.50 193 LEU A N 1
ATOM 2883 C CA . LEU A 1 221 ? 94.422 -17.988 167.478 1.00 66.82 193 LEU A CA 1
ATOM 2884 C C . LEU A 1 221 ? 95.063 -16.612 167.345 1.00 66.42 193 LEU A C 1
ATOM 2885 O O . LEU A 1 221 ? 94.515 -15.602 167.794 1.00 65.84 193 LEU A O 1
ATOM 2901 N N . PHE A 1 222 ? 96.242 -16.586 166.725 1.00 74.71 194 PHE A N 1
ATOM 2902 C CA . PHE A 1 222 ? 97.026 -15.367 166.578 1.00 65.29 194 PHE A CA 1
ATOM 2903 C C . PHE A 1 222 ? 97.346 -15.160 165.107 1.00 66.63 194 PHE A C 1
ATOM 2904 O O . PHE A 1 222 ? 97.881 -16.061 164.452 1.00 57.47 194 PHE A O 1
ATOM 2921 N N . THR A 1 223 ? 97.025 -13.975 164.593 1.00 67.66 195 THR A N 1
ATOM 2922 C CA . THR A 1 223 ? 97.327 -13.622 163.214 1.00 73.66 195 THR A CA 1
ATOM 2923 C C . THR A 1 223 ? 97.809 -12.178 163.169 1.00 75.74 195 THR A C 1
ATOM 2924 O O . THR A 1 223 ? 97.817 -11.470 164.179 1.00 70.99 195 THR A O 1
ATOM 2935 N N . SER A 1 224 ? 98.229 -11.749 161.983 1.00 75.33 196 SER A N 1
ATOM 2936 C CA . SER A 1 224 ? 98.676 -10.381 161.771 1.00 80.37 196 SER A CA 1
ATOM 2937 C C . SER A 1 224 ? 97.492 -9.480 161.447 1.00 79.28 196 SER A C 1
ATOM 2938 O O . SER A 1 224 ? 96.490 -9.920 160.877 1.00 77.27 196 SER A O 1
ATOM 2946 N N . ALA A 1 225 ? 97.617 -8.203 161.816 1.00 87.66 197 ALA A N 1
ATOM 2947 C CA . ALA A 1 225 ? 96.584 -7.227 161.489 1.00 80.50 197 ALA A CA 1
ATOM 2948 C C . ALA A 1 225 ? 96.472 -6.971 159.993 1.00 70.82 197 ALA A C 1
ATOM 2949 O O . ALA A 1 225 ? 95.507 -6.331 159.562 1.00 53.13 197 ALA A O 1
ATOM 2956 N N . GLU A 1 226 ? 97.424 -7.450 159.197 1.00 67.96 198 GLU A N 1
ATOM 2957 C CA . GLU A 1 226 ? 97.337 -7.394 157.746 1.00 71.16 198 GLU A CA 1
ATOM 2958 C C . GLU A 1 226 ? 96.639 -8.616 157.165 1.00 79.87 198 GLU A C 1
ATOM 2959 O O . GLU A 1 226 ? 96.702 -8.837 155.951 1.00 83.75 198 GLU A O 1
ATOM 2971 N N . CYS A 1 227 ? 95.984 -9.413 158.005 1.00 80.86 199 CYS A N 1
ATOM 2972 C CA . CYS A 1 227 ? 95.354 -10.649 157.570 1.00 77.55 199 CYS A CA 1
ATOM 2973 C C . CYS A 1 227 ? 94.058 -10.370 156.822 1.00 67.58 199 CYS A C 1
ATOM 2974 O O . CYS A 1 227 ? 93.384 -9.362 157.051 1.00 73.94 199 CYS A O 1
ATOM 2982 N N . HIS A 1 228 ? 93.713 -11.282 155.917 1.00 69.76 200 HIS A N 1
ATOM 2983 C CA . HIS A 1 228 ? 92.409 -11.234 155.275 1.00 77.90 200 HIS A CA 1
ATOM 2984 C C . HIS A 1 228 ? 91.311 -11.266 156.331 1.00 75.32 200 HIS A C 1
ATOM 2985 O O . HIS A 1 228 ? 91.489 -11.802 157.429 1.00 56.56 200 HIS A O 1
ATOM 2999 N N . TYR A 1 229 ? 90.160 -10.686 155.988 1.00 77.13 201 TYR A N 1
ATOM 3000 C CA . TYR A 1 229 ? 89.061 -10.591 156.941 1.00 76.97 201 TYR A CA 1
ATOM 3001 C C . TYR A 1 229 ? 88.352 -11.921 157.166 1.00 79.99 201 TYR A C 1
ATOM 3002 O O . TYR A 1 229 ? 87.589 -12.035 158.131 1.00 74.97 201 TYR A O 1
ATOM 3020 N N . SER A 1 230 ? 88.579 -12.925 156.315 1.00 69.54 202 SER A N 1
ATOM 3021 C CA . SER A 1 230 ? 87.981 -14.232 156.551 1.00 65.21 202 SER A CA 1
ATOM 3022 C C . SER A 1 230 ? 88.460 -14.844 157.860 1.00 62.39 202 SER A C 1
ATOM 3023 O O . SER A 1 230 ? 87.819 -15.768 158.373 1.00 69.51 202 SER A O 1
ATOM 3031 N N . MET A 1 231 ? 89.572 -14.353 158.412 1.00 72.39 203 MET A N 1
ATOM 3032 C CA . MET A 1 231 ? 89.988 -14.788 159.740 1.00 71.79 203 MET A CA 1
ATOM 3033 C C . MET A 1 231 ? 88.979 -14.368 160.801 1.00 62.92 203 MET A C 1
ATOM 3034 O O . MET A 1 231 ? 88.775 -15.090 161.783 1.00 64.23 203 MET A O 1
ATOM 3048 N N . LYS A 1 232 ? 88.343 -13.205 160.629 1.00 71.20 204 LYS A N 1
ATOM 3049 C CA . LYS A 1 232 ? 87.321 -12.770 161.576 1.00 73.53 204 LYS A CA 1
ATOM 3050 C C . LYS A 1 232 ? 86.009 -13.512 161.344 1.00 69.38 204 LYS A C 1
ATOM 3051 O O . LYS A 1 232 ? 85.413 -14.041 162.289 1.00 66.67 204 LYS A O 1
ATOM 3070 N N . LYS A 1 233 ? 85.538 -13.551 160.094 1.00 69.99 205 LYS A N 1
ATOM 3071 C CA . LYS A 1 233 ? 84.331 -14.312 159.787 1.00 77.74 205 LYS A CA 1
ATOM 3072 C C . LYS A 1 233 ? 84.461 -15.752 160.257 1.00 70.67 205 LYS A C 1
ATOM 3073 O O . LYS A 1 233 ? 83.521 -16.319 160.825 1.00 56.93 205 LYS A O 1
ATOM 3092 N N . ALA A 1 234 ? 85.626 -16.358 160.028 1.00 69.06 206 ALA A N 1
ATOM 3093 C CA . ALA A 1 234 ? 85.857 -17.723 160.479 1.00 52.82 206 ALA A CA 1
ATOM 3094 C C . ALA A 1 234 ? 85.740 -17.820 161.995 1.00 60.45 206 ALA A C 1
ATOM 3095 O O . ALA A 1 234 ? 84.995 -18.654 162.521 1.00 66.52 206 ALA A O 1
ATOM 3102 N N . ALA A 1 235 ? 86.477 -16.971 162.716 1.00 58.86 207 ALA A N 1
ATOM 3103 C CA . ALA A 1 235 ? 86.472 -17.030 164.175 1.00 61.26 207 ALA A CA 1
ATOM 3104 C C . ALA A 1 235 ? 85.054 -16.972 164.728 1.00 66.56 207 ALA A C 1
ATOM 3105 O O . ALA A 1 235 ? 84.713 -17.709 165.660 1.00 60.97 207 ALA A O 1
ATOM 3112 N N . SER A 1 236 ? 84.214 -16.097 164.171 1.00 71.49 208 SER A N 1
ATOM 3113 C CA . SER A 1 236 ? 82.812 -16.048 164.574 1.00 63.65 208 SER A CA 1
ATOM 3114 C C . SER A 1 236 ? 82.087 -17.318 164.152 1.00 60.37 208 SER A C 1
ATOM 3115 O O . SER A 1 236 ? 81.486 -18.013 164.979 1.00 61.80 208 SER A O 1
ATOM 3123 N N . PHE A 1 237 ? 82.139 -17.631 162.856 1.00 57.70 209 PHE A N 1
ATOM 3124 C CA . PHE A 1 237 ? 81.428 -18.787 162.320 1.00 50.51 209 PHE A CA 1
ATOM 3125 C C . PHE A 1 237 ? 81.710 -20.037 163.144 1.00 50.91 209 PHE A C 1
ATOM 3126 O O . PHE A 1 237 ? 80.784 -20.721 163.594 1.00 63.98 209 PHE A O 1
ATOM 3143 N N . LEU A 1 238 ? 82.985 -20.347 163.361 1.00 55.70 210 LEU A N 1
ATOM 3144 C CA . LEU A 1 238 ? 83.362 -21.537 164.123 1.00 61.26 210 LEU A CA 1
ATOM 3145 C C . LEU A 1 238 ? 83.027 -21.436 165.609 1.00 64.23 210 LEU A C 1
ATOM 3146 O O . LEU A 1 238 ? 83.467 -22.315 166.363 1.00 63.26 210 LEU A O 1
ATOM 3162 N N . GLY A 1 239 ? 82.298 -20.427 166.081 1.00 54.29 211 GLY A N 1
ATOM 3163 C CA . GLY A 1 239 ? 81.942 -20.374 167.483 1.00 67.94 211 GLY A CA 1
ATOM 3164 C C . GLY A 1 239 ? 83.104 -20.139 168.418 1.00 59.72 211 GLY A C 1
ATOM 3165 O O . GLY A 1 239 ? 83.013 -20.480 169.600 1.00 52.72 211 GLY A O 1
ATOM 3169 N N . ILE A 1 240 ? 84.198 -19.571 167.921 1.00 69.33 212 ILE A N 1
ATOM 3170 C CA . ILE A 1 240 ? 85.338 -19.229 168.766 1.00 66.20 212 ILE A CA 1
ATOM 3171 C C . ILE A 1 240 ? 85.245 -17.789 169.253 1.00 66.26 212 ILE A C 1
ATOM 3172 O O . ILE A 1 240 ? 85.608 -17.489 170.394 1.00 62.97 212 ILE A O 1
ATOM 3188 N N . GLY A 1 241 ? 84.756 -16.889 168.403 1.00 68.16 213 GLY A N 1
ATOM 3189 C CA . GLY A 1 241 ? 84.560 -15.502 168.777 1.00 78.10 213 GLY A CA 1
ATOM 3190 C C . GLY A 1 241 ? 85.672 -14.588 168.305 1.00 80.78 213 GLY A C 1
ATOM 3191 O O . GLY A 1 241 ? 86.856 -14.904 168.459 1.00 83.08 213 GLY A O 1
ATOM 3195 N N . THR A 1 242 ? 85.298 -13.442 167.726 1.00 70.91 214 THR A N 1
ATOM 3196 C CA . THR A 1 242 ? 86.298 -12.491 167.252 1.00 71.66 214 THR A CA 1
ATOM 3197 C C . THR A 1 242 ? 87.143 -11.948 168.397 1.00 71.00 214 THR A C 1
ATOM 3198 O O . THR A 1 242 ? 88.319 -11.624 168.198 1.00 66.66 214 THR A O 1
ATOM 3209 N N . GLN A 1 243 ? 86.568 -11.836 169.596 1.00 65.16 215 GLN A N 1
ATOM 3210 C CA . GLN A 1 243 ? 87.335 -11.378 170.749 1.00 68.10 215 GLN A CA 1
ATOM 3211 C C . GLN A 1 243 ? 88.532 -12.269 171.048 1.00 74.38 215 GLN A C 1
ATOM 3212 O O . GLN A 1 243 ? 89.403 -11.864 171.826 1.00 77.24 215 GLN A O 1
ATOM 3226 N N . ASN A 1 244 ? 88.595 -13.466 170.464 1.00 75.60 216 ASN A N 1
ATOM 3227 C CA . ASN A 1 244 ? 89.689 -14.396 170.697 1.00 66.14 216 ASN A CA 1
ATOM 3228 C C . ASN A 1 244 ? 90.671 -14.452 169.531 1.00 64.05 216 ASN A C 1
ATOM 3229 O O . ASN A 1 244 ? 91.481 -15.382 169.459 1.00 77.19 216 ASN A O 1
ATOM 3240 N N . VAL A 1 245 ? 90.622 -13.482 168.623 1.00 55.17 217 VAL A N 1
ATOM 3241 C CA . VAL A 1 245 ? 91.576 -13.392 167.517 1.00 59.87 217 VAL A CA 1
ATOM 3242 C C . VAL A 1 245 ? 92.578 -12.312 167.908 1.00 66.37 217 VAL A C 1
ATOM 3243 O O . VAL A 1 245 ? 92.380 -11.124 167.651 1.00 78.99 217 VAL A O 1
ATOM 3256 N N . TYR A 1 246 ? 93.673 -12.730 168.540 1.00 65.19 218 TYR A N 1
ATOM 3257 C CA . TYR A 1 246 ? 94.716 -11.796 168.939 1.00 66.04 218 TYR A CA 1
ATOM 3258 C C . TYR A 1 246 ? 95.541 -11.388 167.729 1.00 73.45 218 TYR A C 1
ATOM 3259 O O . TYR A 1 246 ? 95.975 -12.239 166.945 1.00 73.52 218 TYR A O 1
ATOM 3277 N N . PHE A 1 247 ? 95.756 -10.087 167.579 1.00 70.28 219 PHE A N 1
ATOM 3278 C CA . PHE A 1 247 ? 96.532 -9.547 166.473 1.00 82.98 219 PHE A CA 1
ATOM 3279 C C . PHE A 1 247 ? 97.940 -9.212 166.944 1.00 80.15 219 PHE A C 1
ATOM 3280 O O . PHE A 1 247 ? 98.118 -8.544 167.967 1.00 76.65 219 PHE A O 1
ATOM 3297 N N . VAL A 1 248 ? 98.928 -9.688 166.203 1.00 71.41 220 VAL A N 1
ATOM 3298 C CA . VAL A 1 248 ? 100.328 -9.428 166.501 1.00 68.16 220 VAL A CA 1
ATOM 3299 C C . VAL A 1 248 ? 100.746 -8.182 165.737 1.00 79.44 220 VAL A C 1
ATOM 3300 O O . VAL A 1 248 ? 100.355 -7.989 164.579 1.00 71.16 220 VAL A O 1
ATOM 3313 N N . GLU A 1 249 ? 101.545 -7.331 166.378 1.00 92.78 221 GLU A N 1
ATOM 3314 C CA . GLU A 1 249 ? 101.945 -6.080 165.748 1.00 91.60 221 GLU A CA 1
ATOM 3315 C C . GLU A 1 249 ? 102.788 -6.360 164.510 1.00 85.61 221 GLU A C 1
ATOM 3316 O O . GLU A 1 249 ? 103.495 -7.367 164.425 1.00 85.04 221 GLU A O 1
ATOM 3328 N N . THR A 1 250 ? 102.708 -5.450 163.545 1.00 87.28 222 THR A N 1
ATOM 3329 C CA . THR A 1 250 ? 103.483 -5.542 162.320 1.00 95.63 222 THR A CA 1
ATOM 3330 C C . THR A 1 250 ? 104.570 -4.475 162.314 1.00 95.08 222 THR A C 1
ATOM 3331 O O . THR A 1 250 ? 104.445 -3.430 162.958 1.00 96.33 222 THR A O 1
ATOM 3342 N N . ASP A 1 251 ? 105.642 -4.756 161.581 1.00 91.10 223 ASP A N 1
ATOM 3343 C CA . ASP A 1 251 ? 106.770 -3.844 161.470 1.00 87.84 223 ASP A CA 1
ATOM 3344 C C . ASP A 1 251 ? 106.508 -2.861 160.326 1.00 87.72 223 ASP A C 1
ATOM 3345 O O . ASP A 1 251 ? 105.378 -2.733 159.847 1.00 95.06 223 ASP A O 1
ATOM 3354 N N . GLY A 1 252 ? 107.547 -2.158 159.873 1.00 83.63 224 GLY A N 1
ATOM 3355 C CA . GLY A 1 252 ? 107.372 -1.170 158.824 1.00 89.06 224 GLY A CA 1
ATOM 3356 C C . GLY A 1 252 ? 107.064 -1.762 157.465 1.00 84.83 224 GLY A C 1
ATOM 3357 O O . GLY A 1 252 ? 106.598 -1.038 156.579 1.00 82.03 224 GLY A O 1
ATOM 3361 N N . ARG A 1 253 ? 107.304 -3.058 157.282 1.00 83.13 225 ARG A N 1
ATOM 3362 C CA . ARG A 1 253 ? 107.041 -3.725 156.015 1.00 93.07 225 ARG A CA 1
ATOM 3363 C C . ARG A 1 253 ? 105.692 -4.432 155.995 1.00 99.54 225 ARG A C 1
ATOM 3364 O O . ARG A 1 253 ? 105.344 -5.045 154.981 1.00 98.32 225 ARG A O 1
ATOM 3385 N N . GLY A 1 254 ? 104.928 -4.360 157.083 1.00 95.68 226 GLY A N 1
ATOM 3386 C CA . GLY A 1 254 ? 103.688 -5.099 157.188 1.00 84.56 226 GLY A CA 1
ATOM 3387 C C . GLY A 1 254 ? 103.857 -6.526 157.654 1.00 94.57 226 GLY A C 1
ATOM 3388 O O . GLY A 1 254 ? 102.886 -7.290 157.632 1.00 104.72 226 GLY A O 1
ATOM 3392 N N . LYS A 1 255 ? 105.059 -6.906 158.078 1.00 97.67 227 LYS A N 1
ATOM 3393 C CA . LYS A 1 255 ? 105.358 -8.276 158.459 1.00 92.31 227 LYS A CA 1
ATOM 3394 C C . LYS A 1 255 ? 105.126 -8.473 159.950 1.00 95.48 227 LYS A C 1
ATOM 3395 O O . LYS A 1 255 ? 105.454 -7.604 160.763 1.00 93.87 227 LYS A O 1
ATOM 3414 N N . MET A 1 256 ? 104.551 -9.620 160.302 1.00 89.52 228 MET A N 1
ATOM 3415 C CA . MET A 1 256 ? 104.369 -9.965 161.703 1.00 87.74 228 MET A CA 1
ATOM 3416 C C . MET A 1 256 ? 105.715 -9.984 162.419 1.00 83.97 228 MET A C 1
ATOM 3417 O O . MET A 1 256 ? 106.753 -10.300 161.831 1.00 88.02 228 MET A O 1
ATOM 3431 N N . ILE A 1 257 ? 105.690 -9.646 163.706 1.00 83.73 229 ILE A N 1
ATOM 3432 C CA . ILE A 1 257 ? 106.898 -9.544 164.520 1.00 90.13 229 ILE A CA 1
ATOM 3433 C C . ILE A 1 257 ? 106.956 -10.776 165.424 1.00 82.72 229 ILE A C 1
ATOM 3434 O O . ILE A 1 257 ? 106.190 -10.847 166.400 1.00 84.51 229 ILE A O 1
ATOM 3450 N N . PRO A 1 258 ? 107.829 -11.751 165.152 1.00 68.37 230 PRO A N 1
ATOM 3451 C CA . PRO A 1 258 ? 107.855 -12.969 165.985 1.00 70.67 230 PRO A CA 1
ATOM 3452 C C . PRO A 1 258 ? 108.142 -12.717 167.455 1.00 82.61 230 PRO A C 1
ATOM 3453 O O . PRO A 1 258 ? 107.791 -13.563 168.287 1.00 79.94 230 PRO A O 1
ATOM 3464 N N . GLU A 1 259 ? 108.768 -11.593 167.810 1.00 85.96 231 GLU A N 1
ATOM 3465 C CA . GLU A 1 259 ? 109.014 -11.315 169.222 1.00 87.15 231 GLU A CA 1
ATOM 3466 C C . GLU A 1 259 ? 107.706 -11.060 169.956 1.00 76.04 231 GLU A C 1
ATOM 3467 O O . GLU A 1 259 ? 107.535 -11.484 171.106 1.00 75.35 231 GLU A O 1
ATOM 3479 N N . ASP A 1 260 ? 106.770 -10.370 169.302 1.00 81.25 232 ASP A N 1
ATOM 3480 C CA . ASP A 1 260 ? 105.455 -10.137 169.891 1.00 83.75 232 ASP A CA 1
ATOM 3481 C C . ASP A 1 260 ? 104.646 -11.427 169.953 1.00 86.30 232 ASP A C 1
ATOM 3482 O O . ASP A 1 260 ? 103.982 -11.702 170.959 1.00 86.57 232 ASP A O 1
ATOM 3491 N N . LEU A 1 261 ? 104.662 -12.212 168.873 1.00 82.04 233 LEU A N 1
ATOM 3492 C CA . LEU A 1 261 ? 103.939 -13.479 168.853 1.00 80.80 233 LEU A CA 1
ATOM 3493 C C . LEU A 1 261 ? 104.215 -14.285 170.117 1.00 77.36 233 LEU A C 1
ATOM 3494 O O . LEU A 1 261 ? 103.295 -14.839 170.730 1.00 81.46 233 LEU A O 1
ATOM 3510 N N . GLU A 1 262 ? 105.485 -14.360 170.521 1.00 72.57 234 GLU A N 1
ATOM 3511 C CA . GLU A 1 262 ? 105.823 -15.010 171.782 1.00 77.85 234 GLU A CA 1
ATOM 3512 C C . GLU A 1 262 ? 105.145 -14.314 172.956 1.00 86.79 234 GLU A C 1
ATOM 3513 O O . GLU A 1 262 ? 104.693 -14.973 173.899 1.00 74.50 234 GLU A O 1
ATOM 3525 N N . LYS A 1 263 ? 105.055 -12.981 172.911 1.00 90.74 235 LYS A N 1
ATOM 3526 C CA . LYS A 1 263 ? 104.423 -12.240 174.000 1.00 88.32 235 LYS A CA 1
ATOM 3527 C C . LYS A 1 263 ? 102.943 -12.582 174.115 1.00 86.74 235 LYS A C 1
ATOM 3528 O O . LYS A 1 263 ? 102.437 -12.838 175.214 1.00 97.52 235 LYS A O 1
ATOM 3547 N N . GLN A 1 264 ? 102.229 -12.590 172.987 1.00 80.16 236 GLN A N 1
ATOM 3548 C CA . GLN A 1 264 ? 100.790 -12.828 173.025 1.00 88.75 236 GLN A CA 1
ATOM 3549 C C . GLN A 1 264 ? 100.460 -14.250 173.463 1.00 84.95 236 GLN A C 1
ATOM 3550 O O . GLN A 1 264 ? 99.388 -14.485 174.033 1.00 73.98 236 GLN A O 1
ATOM 3564 N N . ILE A 1 265 ? 101.359 -15.205 173.220 1.00 86.01 237 ILE A N 1
ATOM 3565 C CA . ILE A 1 265 ? 101.092 -16.583 173.618 1.00 77.38 237 ILE A CA 1
ATOM 3566 C C . ILE A 1 265 ? 101.269 -16.756 175.120 1.00 76.07 237 ILE A C 1
ATOM 3567 O O . ILE A 1 265 ? 100.583 -17.578 175.738 1.00 80.35 237 ILE A O 1
ATOM 3583 N N . TRP A 1 266 ? 102.176 -15.997 175.735 1.00 76.08 238 TRP A N 1
ATOM 3584 C CA . TRP A 1 266 ? 102.334 -16.075 177.181 1.00 81.28 238 TRP A CA 1
ATOM 3585 C C . TRP A 1 266 ? 101.215 -15.327 177.894 1.00 86.20 238 TRP A C 1
ATOM 3586 O O . TRP A 1 266 ? 100.685 -15.809 178.901 1.00 88.85 238 TRP A O 1
ATOM 3607 N N . GLN A 1 267 ? 100.844 -14.149 177.387 1.00 83.14 239 GLN A N 1
ATOM 3608 C CA . GLN A 1 267 ? 99.723 -13.414 177.961 1.00 81.59 239 GLN A CA 1
ATOM 3609 C C . GLN A 1 267 ? 98.436 -14.221 177.855 1.00 79.64 239 GLN A C 1
ATOM 3610 O O . GLN A 1 267 ? 97.724 -14.413 178.847 1.00 81.41 239 GLN A O 1
ATOM 3624 N N . ALA A 1 268 ? 98.128 -14.710 176.651 1.00 71.48 240 ALA A N 1
ATOM 3625 C CA . ALA A 1 268 ? 96.932 -15.522 176.453 1.00 70.55 240 ALA A CA 1
ATOM 3626 C C . ALA A 1 268 ? 96.852 -16.647 177.477 1.00 73.52 240 ALA A C 1
ATOM 3627 O O . ALA A 1 268 ? 95.843 -16.800 178.175 1.00 79.47 240 ALA A O 1
ATOM 3634 N N . ARG A 1 269 ? 97.915 -17.445 177.584 1.00 67.65 241 ARG A N 1
ATOM 3635 C CA . ARG A 1 269 ? 97.932 -18.532 178.556 1.00 72.76 241 ARG A CA 1
ATOM 3636 C C . ARG A 1 269 ? 97.742 -17.999 179.973 1.00 76.88 241 ARG A C 1
ATOM 3637 O O . ARG A 1 269 ? 96.945 -18.538 180.749 1.00 82.62 241 ARG A O 1
ATOM 3658 N N . GLN A 1 270 ? 98.469 -16.939 180.329 1.00 73.72 242 GLN A N 1
ATOM 3659 C CA . GLN A 1 270 ? 98.379 -16.386 181.675 1.00 74.14 242 GLN A CA 1
ATOM 3660 C C . GLN A 1 270 ? 97.003 -15.813 181.984 1.00 75.23 242 GLN A C 1
ATOM 3661 O O . GLN A 1 270 ? 96.704 -15.565 183.158 1.00 75.61 242 GLN A O 1
ATOM 3675 N N . GLU A 1 271 ? 96.165 -15.593 180.971 1.00 70.27 243 GLU A N 1
ATOM 3676 C CA . GLU A 1 271 ? 94.765 -15.263 181.200 1.00 65.94 243 GLU A CA 1
ATOM 3677 C C . GLU A 1 271 ? 93.930 -16.484 181.554 1.00 66.13 243 GLU A C 1
ATOM 3678 O O . GLU A 1 271 ? 92.766 -16.329 181.935 1.00 71.82 243 GLU A O 1
ATOM 3690 N N . GLY A 1 272 ? 94.492 -17.684 181.435 1.00 72.96 244 GLY A N 1
ATOM 3691 C CA . GLY A 1 272 ? 93.726 -18.906 181.520 1.00 73.59 244 GLY A CA 1
ATOM 3692 C C . GLY A 1 272 ? 93.202 -19.401 180.191 1.00 69.99 244 GLY A C 1
ATOM 3693 O O . GLY A 1 272 ? 92.521 -20.434 180.158 1.00 71.52 244 GLY A O 1
ATOM 3697 N N . ALA A 1 273 ? 93.494 -18.699 179.100 1.00 73.85 245 ALA A N 1
ATOM 3698 C CA . ALA A 1 273 ? 93.031 -19.084 177.778 1.00 79.42 245 ALA A CA 1
ATOM 3699 C C . ALA A 1 273 ? 94.019 -20.048 177.123 1.00 73.18 245 ALA A C 1
ATOM 3700 O O . ALA A 1 273 ? 95.158 -20.213 177.566 1.00 62.60 245 ALA A O 1
ATOM 3707 N N . VAL A 1 274 ? 93.568 -20.680 176.048 1.00 80.39 246 VAL A N 1
ATOM 3708 C CA . VAL A 1 274 ? 94.261 -21.803 175.433 1.00 70.66 246 VAL A CA 1
ATOM 3709 C C . VAL A 1 274 ? 94.594 -21.445 173.988 1.00 75.66 246 VAL A C 1
ATOM 3710 O O . VAL A 1 274 ? 93.745 -21.544 173.103 1.00 68.48 246 VAL A O 1
ATOM 3723 N N . PRO A 1 275 ? 95.830 -21.034 173.705 1.00 69.23 247 PRO A N 1
ATOM 3724 C CA . PRO A 1 275 ? 96.232 -20.854 172.305 1.00 62.32 247 PRO A CA 1
ATOM 3725 C C . PRO A 1 275 ? 96.285 -22.190 171.579 1.00 67.34 247 PRO A C 1
ATOM 3726 O O . PRO A 1 275 ? 96.608 -23.226 172.165 1.00 69.47 247 PRO A O 1
ATOM 3737 N N . PHE A 1 276 ? 95.957 -22.163 170.286 1.00 64.50 248 PHE A N 1
ATOM 3738 C CA . PHE A 1 276 ? 95.876 -23.410 169.531 1.00 64.48 248 PHE A CA 1
ATOM 3739 C C . PHE A 1 276 ? 96.232 -23.247 168.057 1.00 65.79 248 PHE A C 1
ATOM 3740 O O . PHE A 1 276 ? 96.435 -24.247 167.361 1.00 65.48 248 PHE A O 1
ATOM 3757 N N . LEU A 1 277 ? 96.311 -22.013 167.563 1.00 63.87 249 LEU A N 1
ATOM 3758 C CA . LEU A 1 277 ? 96.560 -21.803 166.144 1.00 61.67 249 LEU A CA 1
ATOM 3759 C C . LEU A 1 277 ? 97.276 -20.480 165.927 1.00 71.21 249 LEU A C 1
ATOM 3760 O O . LEU A 1 277 ? 97.049 -19.504 166.645 1.00 72.34 249 LEU A O 1
ATOM 3776 N N . VAL A 1 278 ? 98.151 -20.470 164.925 1.00 65.95 250 VAL A N 1
ATOM 3777 C CA . VAL A 1 278 ? 98.797 -19.259 164.439 1.00 62.60 250 VAL A CA 1
ATOM 3778 C C . VAL A 1 278 ? 98.591 -19.201 162.934 1.00 65.56 250 VAL A C 1
ATOM 3779 O O . VAL A 1 278 ? 98.883 -20.172 162.227 1.00 52.90 250 VAL A O 1
ATOM 3792 N N . CYS A 1 279 ? 98.092 -18.069 162.445 1.00 71.78 251 CYS A N 1
ATOM 3793 C CA . CYS A 1 279 ? 97.810 -17.885 161.023 1.00 67.51 251 CYS A CA 1
ATOM 3794 C C . CYS A 1 279 ? 98.664 -16.735 160.504 1.00 70.60 251 CYS A C 1
ATOM 3795 O O . CYS A 1 279 ? 98.352 -15.562 160.735 1.00 69.73 251 CYS A O 1
ATOM 3803 N N . ALA A 1 280 ? 99.743 -17.076 159.811 1.00 75.10 252 ALA A N 1
ATOM 3804 C CA . ALA A 1 280 ? 100.555 -16.098 159.107 1.00 71.97 252 ALA A CA 1
ATOM 3805 C C . ALA A 1 280 ? 100.047 -15.942 157.678 1.00 73.49 252 ALA A C 1
ATOM 3806 O O . ALA A 1 280 ? 99.316 -16.788 157.156 1.00 73.54 252 ALA A O 1
ATOM 3813 N N . THR A 1 281 ? 100.443 -14.841 157.045 1.00 76.38 253 THR A N 1
ATOM 3814 C CA . THR A 1 281 ? 99.990 -14.508 155.700 1.00 77.37 253 THR A CA 1
ATOM 3815 C C . THR A 1 281 ? 101.204 -14.318 154.802 1.00 74.23 253 THR A C 1
ATOM 3816 O O . THR A 1 281 ? 102.051 -13.459 155.071 1.00 74.66 253 THR A O 1
ATOM 3827 N N . SER A 1 282 ? 101.284 -15.118 153.737 1.00 56.39 254 SER A N 1
ATOM 3828 C CA . SER A 1 282 ? 102.346 -14.996 152.741 1.00 49.85 254 SER A CA 1
ATOM 3829 C C . SER A 1 282 ? 101.778 -14.280 151.518 1.00 53.51 254 SER A C 1
ATOM 3830 O O . SER A 1 282 ? 101.468 -14.886 150.493 1.00 66.08 254 SER A O 1
ATOM 3838 N N . GLY A 1 283 ? 101.646 -12.962 151.639 1.00 60.13 255 GLY A N 1
ATOM 3839 C CA . GLY A 1 283 ? 101.116 -12.150 150.559 1.00 76.62 255 GLY A CA 1
ATOM 3840 C C . GLY A 1 283 ? 99.776 -11.535 150.906 1.00 77.91 255 GLY A C 1
ATOM 3841 O O . GLY A 1 283 ? 98.731 -12.013 150.452 1.00 75.69 255 GLY A O 1
ATOM 3845 N N . THR A 1 284 ? 99.790 -10.475 151.710 1.00 62.53 256 THR A N 1
ATOM 3846 C CA . THR A 1 284 ? 98.553 -9.835 152.121 1.00 69.57 256 THR A CA 1
ATOM 3847 C C . THR A 1 284 ? 97.846 -9.225 150.910 1.00 70.80 256 THR A C 1
ATOM 3848 O O . THR A 1 284 ? 98.417 -9.067 149.828 1.00 64.36 256 THR A O 1
ATOM 3859 N N . THR A 1 285 ? 96.571 -8.884 151.111 1.00 72.18 257 THR A N 1
ATOM 3860 C CA . THR A 1 285 ? 95.735 -8.443 149.998 1.00 82.15 257 THR A CA 1
ATOM 3861 C C . THR A 1 285 ? 96.094 -7.029 149.563 1.00 81.81 257 THR A C 1
ATOM 3862 O O . THR A 1 285 ? 96.242 -6.752 148.367 1.00 83.55 257 THR A O 1
ATOM 3873 N N . VAL A 1 286 ? 96.231 -6.117 150.523 1.00 72.45 258 VAL A N 1
ATOM 3874 C CA . VAL A 1 286 ? 96.503 -4.717 150.224 1.00 88.41 258 VAL A CA 1
ATOM 3875 C C . VAL A 1 286 ? 97.967 -4.541 149.844 1.00 82.93 258 VAL A C 1
ATOM 3876 O O . VAL A 1 286 ? 98.291 -4.265 148.683 1.00 86.03 258 VAL A O 1
ATOM 3889 N N . LEU A 1 287 ? 98.860 -4.707 150.820 1.00 78.64 259 LEU A N 1
ATOM 3890 C CA . LEU A 1 287 ? 100.264 -4.369 150.634 1.00 75.61 259 LEU A CA 1
ATOM 3891 C C . LEU A 1 287 ? 101.072 -5.485 149.987 1.00 75.47 259 LEU A C 1
ATOM 3892 O O . LEU A 1 287 ? 102.134 -5.211 149.419 1.00 85.99 259 LEU A O 1
ATOM 3908 N N . GLY A 1 288 ? 100.599 -6.725 150.051 1.00 79.13 260 GLY A N 1
ATOM 3909 C CA . GLY A 1 288 ? 101.363 -7.850 149.537 1.00 77.71 260 GLY A CA 1
ATOM 3910 C C . GLY A 1 288 ? 102.566 -8.211 150.383 1.00 67.64 260 GLY A C 1
ATOM 3911 O O . GLY A 1 288 ? 103.604 -8.607 149.838 1.00 61.47 260 GLY A O 1
ATOM 3915 N N . ALA A 1 289 ? 102.449 -8.092 151.703 1.00 67.65 261 ALA A N 1
ATOM 3916 C CA . ALA A 1 289 ? 103.535 -8.422 152.609 1.00 58.88 261 ALA A CA 1
ATOM 3917 C C . ALA A 1 289 ? 103.660 -9.936 152.772 1.00 72.76 261 ALA A C 1
ATOM 3918 O O . ALA A 1 289 ? 102.773 -10.708 152.399 1.00 80.40 261 ALA A O 1
ATOM 3925 N N . PHE A 1 290 ? 104.785 -10.358 153.351 1.00 69.31 262 PHE A N 1
ATOM 3926 C CA . PHE A 1 290 ? 105.095 -11.777 153.542 1.00 63.90 262 PHE A CA 1
ATOM 3927 C C . PHE A 1 290 ? 105.657 -11.954 154.950 1.00 62.63 262 PHE A C 1
ATOM 3928 O O . PHE A 1 290 ? 106.815 -11.615 155.208 1.00 83.55 262 PHE A O 1
ATOM 3945 N N . ASP A 1 291 ? 104.835 -12.482 155.852 1.00 64.90 263 ASP A N 1
ATOM 3946 C CA . ASP A 1 291 ? 105.288 -12.758 157.206 1.00 77.28 263 ASP A CA 1
ATOM 3947 C C . ASP A 1 291 ? 106.516 -13.671 157.173 1.00 72.05 263 ASP A C 1
ATOM 3948 O O . ASP A 1 291 ? 106.687 -14.458 156.237 1.00 78.78 263 ASP A O 1
ATOM 3957 N N . PRO A 1 292 ? 107.394 -13.584 158.181 1.00 67.23 264 PRO A N 1
ATOM 3958 C CA . PRO A 1 292 ? 108.586 -14.442 158.201 1.00 64.61 264 PRO A CA 1
ATOM 3959 C C . PRO A 1 292 ? 108.284 -15.838 158.718 1.00 75.08 264 PRO A C 1
ATOM 3960 O O . PRO A 1 292 ? 108.215 -16.052 159.932 1.00 80.06 264 PRO A O 1
ATOM 3971 N N . LEU A 1 293 ? 108.117 -16.799 157.808 1.00 77.78 265 LEU A N 1
ATOM 3972 C CA . LEU A 1 293 ? 107.602 -18.104 158.208 1.00 78.58 265 LEU A CA 1
ATOM 3973 C C . LEU A 1 293 ? 108.615 -18.894 159.028 1.00 86.11 265 LEU A C 1
ATOM 3974 O O . LEU A 1 293 ? 108.221 -19.677 159.899 1.00 86.22 265 LEU A O 1
ATOM 3990 N N . ASP A 1 294 ? 109.913 -18.711 158.771 1.00 89.47 266 ASP A N 1
ATOM 3991 C CA . ASP A 1 294 ? 110.918 -19.488 159.493 1.00 76.36 266 ASP A CA 1
ATOM 3992 C C . ASP A 1 294 ? 110.989 -19.089 160.963 1.00 71.34 266 ASP A C 1
ATOM 3993 O O . ASP A 1 294 ? 111.134 -19.952 161.837 1.00 63.89 266 ASP A O 1
ATOM 4002 N N . GLU A 1 295 ? 110.891 -17.792 161.260 1.00 77.05 267 GLU A N 1
ATOM 4003 C CA . GLU A 1 295 ? 110.916 -17.346 162.648 1.00 88.95 267 GLU A CA 1
ATOM 4004 C C . GLU A 1 295 ? 109.570 -17.498 163.344 1.00 80.11 267 GLU A C 1
ATOM 4005 O O . GLU A 1 295 ? 109.535 -17.581 164.576 1.00 74.14 267 GLU A O 1
ATOM 4017 N N . ILE A 1 296 ? 108.468 -17.538 162.596 1.00 65.98 268 ILE A N 1
ATOM 4018 C CA . ILE A 1 296 ? 107.179 -17.839 163.207 1.00 76.90 268 ILE A CA 1
ATOM 4019 C C . ILE A 1 296 ? 107.072 -19.328 163.506 1.00 77.54 268 ILE A C 1
ATOM 4020 O O . ILE A 1 296 ? 106.592 -19.726 164.573 1.00 69.38 268 ILE A O 1
ATOM 4036 N N . ALA A 1 297 ? 107.515 -20.171 162.571 1.00 79.21 269 ALA A N 1
ATOM 4037 C CA . ALA A 1 297 ? 107.497 -21.612 162.797 1.00 80.49 269 ALA A CA 1
ATOM 4038 C C . ALA A 1 297 ? 108.263 -21.982 164.061 1.00 78.60 269 ALA A C 1
ATOM 4039 O O . ALA A 1 297 ? 107.820 -22.837 164.838 1.00 82.08 269 ALA A O 1
ATOM 4046 N N . GLU A 1 298 ? 109.421 -21.355 164.281 1.00 83.57 270 GLU A N 1
ATOM 4047 C CA . GLU A 1 298 ? 110.195 -21.635 165.486 1.00 91.45 270 GLU A CA 1
ATOM 4048 C C . GLU A 1 298 ? 109.408 -21.301 166.748 1.00 83.99 270 GLU A C 1
ATOM 4049 O O . GLU A 1 298 ? 109.627 -21.920 167.796 1.00 74.90 270 GLU A O 1
ATOM 4061 N N . VAL A 1 299 ? 108.489 -20.337 166.671 1.00 82.52 271 VAL A N 1
ATOM 4062 C CA . VAL A 1 299 ? 107.688 -19.975 167.836 1.00 88.66 271 VAL A CA 1
ATOM 4063 C C . VAL A 1 299 ? 106.531 -20.950 168.010 1.00 87.41 271 VAL A C 1
ATOM 4064 O O . VAL A 1 299 ? 106.162 -21.299 169.137 1.00 75.16 271 VAL A O 1
ATOM 4077 N N . CYS A 1 300 ? 105.937 -21.399 166.902 1.00 88.68 272 CYS A N 1
ATOM 4078 C CA . CYS A 1 300 ? 104.858 -22.377 166.986 1.00 86.89 272 CYS A CA 1
ATOM 4079 C C . CYS A 1 300 ? 105.368 -23.734 167.455 1.00 85.95 272 CYS A C 1
ATOM 4080 O O . CYS A 1 300 ? 104.636 -24.471 168.125 1.00 85.62 272 CYS A O 1
ATOM 4088 N N . GLU A 1 301 ? 106.612 -24.081 167.117 1.00 82.80 273 GLU A N 1
ATOM 4089 C CA . GLU A 1 301 ? 107.170 -25.366 167.519 1.00 87.34 273 GLU A CA 1
ATOM 4090 C C . GLU A 1 301 ? 107.597 -25.389 168.981 1.00 81.87 273 GLU A C 1
ATOM 4091 O O . GLU A 1 301 ? 107.646 -26.469 169.579 1.00 92.17 273 GLU A O 1
ATOM 4103 N N . ARG A 1 302 ? 107.909 -24.231 169.568 1.00 83.08 274 ARG A N 1
ATOM 4104 C CA . ARG A 1 302 ? 108.258 -24.191 170.984 1.00 84.50 274 ARG A CA 1
ATOM 4105 C C . ARG A 1 302 ? 107.042 -24.417 171.874 1.00 81.48 274 ARG A C 1
ATOM 4106 O O . ARG A 1 302 ? 107.190 -24.863 173.018 1.00 83.70 274 ARG A O 1
ATOM 4127 N N . HIS A 1 303 ? 105.843 -24.109 171.378 1.00 84.58 275 HIS A N 1
ATOM 4128 C CA . HIS A 1 303 ? 104.619 -24.244 172.154 1.00 86.56 275 HIS A CA 1
ATOM 4129 C C . HIS A 1 303 ? 103.650 -25.262 171.571 1.00 84.02 275 HIS A C 1
ATOM 4130 O O . HIS A 1 303 ? 102.575 -25.472 172.148 1.00 77.27 275 HIS A O 1
ATOM 4144 N N . GLY A 1 304 ? 103.993 -25.904 170.459 1.00 87.83 276 GLY A N 1
ATOM 4145 C CA . GLY A 1 304 ? 103.109 -26.878 169.851 1.00 89.97 276 GLY A CA 1
ATOM 4146 C C . GLY A 1 304 ? 101.782 -26.274 169.444 1.00 80.90 276 GLY A C 1
ATOM 4147 O O . GLY A 1 304 ? 100.729 -26.652 169.967 1.00 91.14 276 GLY A O 1
ATOM 4151 N N . LEU A 1 305 ? 101.825 -25.329 168.509 1.00 83.29 277 LEU A N 1
ATOM 4152 C CA . LEU A 1 305 ? 100.634 -24.700 167.961 1.00 72.05 277 LEU A CA 1
ATOM 4153 C C . LEU A 1 305 ? 100.604 -24.936 166.461 1.00 64.99 277 LEU A C 1
ATOM 4154 O O . LEU A 1 305 ? 101.624 -24.777 165.784 1.00 65.07 277 LEU A O 1
ATOM 4170 N N . TRP A 1 306 ? 99.440 -25.327 165.951 1.00 70.45 278 TRP A N 1
ATOM 4171 C CA . TRP A 1 306 ? 99.255 -25.428 164.513 1.00 66.44 278 TRP A CA 1
ATOM 4172 C C . TRP A 1 306 ? 99.726 -24.141 163.848 1.00 55.68 278 TRP A C 1
ATOM 4173 O O . TRP A 1 306 ? 99.520 -23.044 164.373 1.00 63.87 278 TRP A O 1
ATOM 4194 N N . LEU A 1 307 ? 100.378 -24.277 162.697 1.00 40.28 279 LEU A N 1
ATOM 4195 C CA . LEU A 1 307 ? 100.812 -23.127 161.914 1.00 50.87 279 LEU A CA 1
ATOM 4196 C C . LEU A 1 307 ? 100.138 -23.195 160.554 1.00 56.00 279 LEU A C 1
ATOM 4197 O O . LEU A 1 307 ? 100.393 -24.120 159.775 1.00 60.41 279 LEU A O 1
ATOM 4213 N N . HIS A 1 308 ? 99.284 -22.217 160.275 1.00 53.71 280 HIS A N 1
ATOM 4214 C CA . HIS A 1 308 ? 98.569 -22.122 159.012 1.00 59.73 280 HIS A CA 1
ATOM 4215 C C . HIS A 1 308 ? 99.056 -20.891 158.264 1.00 60.95 280 HIS A C 1
ATOM 4216 O O . HIS A 1 308 ? 99.154 -19.805 158.846 1.00 64.57 280 HIS A O 1
ATOM 4230 N N . VAL A 1 309 ? 99.369 -21.062 156.985 1.00 56.42 281 VAL A N 1
ATOM 4231 C CA . VAL A 1 309 ? 99.872 -19.982 156.146 1.00 62.20 281 VAL A CA 1
ATOM 4232 C C . VAL A 1 309 ? 98.796 -19.643 155.126 1.00 62.05 281 VAL A C 1
ATOM 4233 O O . VAL A 1 309 ? 98.407 -20.496 154.318 1.00 63.04 281 VAL A O 1
ATOM 4246 N N . ASP A 1 310 ? 98.313 -18.402 155.163 1.00 59.61 282 ASP A N 1
ATOM 4247 C CA . ASP A 1 310 ? 97.339 -17.929 154.181 1.00 67.08 282 ASP A CA 1
ATOM 4248 C C . ASP A 1 310 ? 98.117 -17.427 152.975 1.00 63.63 282 ASP A C 1
ATOM 4249 O O . ASP A 1 310 ? 98.452 -16.247 152.867 1.00 66.99 282 ASP A O 1
ATOM 4258 N N . ALA A 1 311 ? 98.414 -18.344 152.055 1.00 56.90 283 ALA A N 1
ATOM 4259 C CA . ALA A 1 311 ? 99.107 -18.022 150.816 1.00 65.46 283 ALA A CA 1
ATOM 4260 C C . ALA A 1 311 ? 98.149 -17.951 149.634 1.00 64.70 283 ALA A C 1
ATOM 4261 O O . ALA A 1 311 ? 98.531 -18.255 148.500 1.00 64.59 283 ALA A O 1
ATOM 4268 N N . SER A 1 312 ? 96.899 -17.553 149.886 1.00 69.55 284 SER A N 1
ATOM 4269 C CA . SER A 1 312 ? 95.921 -17.437 148.812 1.00 71.5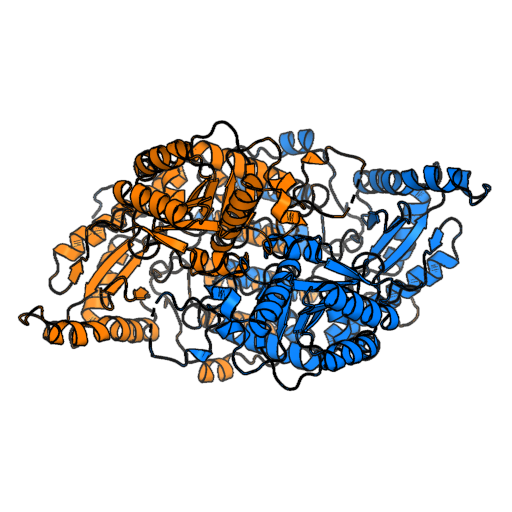3 284 SER A CA 1
ATOM 4270 C C . SER A 1 312 ? 96.436 -16.560 147.681 1.00 74.46 284 SER A C 1
ATOM 4271 O O . SER A 1 312 ? 96.117 -16.799 146.511 1.00 68.90 284 SER A O 1
ATOM 4279 N N . TRP A 1 313 ? 97.239 -15.549 148.010 1.00 76.37 285 TRP A N 1
ATOM 4280 C CA . TRP A 1 313 ? 97.734 -14.589 147.032 1.00 68.76 285 TRP A CA 1
ATOM 4281 C C . TRP A 1 313 ? 99.193 -14.851 146.669 1.00 77.59 285 TRP A C 1
ATOM 4282 O O . TRP A 1 313 ? 99.519 -15.062 145.496 1.00 71.93 285 TRP A O 1
ATOM 4303 N N . GLY A 1 314 ? 100.082 -14.853 147.663 1.00 69.90 286 GLY A N 1
ATOM 4304 C CA . GLY A 1 314 ? 101.490 -15.092 147.414 1.00 64.34 286 GLY A CA 1
ATOM 4305 C C . GLY A 1 314 ? 101.866 -16.542 147.201 1.00 68.43 286 GLY A C 1
ATOM 4306 O O . GLY A 1 314 ? 103.026 -16.825 146.886 1.00 70.02 286 GLY A O 1
ATOM 4310 N N . GLY A 1 315 ? 100.919 -17.466 147.365 1.00 69.24 287 GLY A N 1
ATOM 4311 C CA . GLY A 1 315 ? 101.234 -18.874 147.187 1.00 69.80 287 GLY A CA 1
ATOM 4312 C C . GLY A 1 315 ? 101.801 -19.178 145.815 1.00 68.52 287 GLY A C 1
ATOM 4313 O O . GLY A 1 315 ? 102.685 -20.026 145.672 1.00 74.32 287 GLY A O 1
ATOM 4317 N N . SER A 1 316 ? 101.302 -18.491 144.786 1.00 68.91 288 SER A N 1
ATOM 4318 C CA . SER A 1 316 ? 101.761 -18.733 143.424 1.00 68.78 288 SER A CA 1
ATOM 4319 C C . SER A 1 316 ? 103.221 -18.353 143.221 1.00 75.19 288 SER A C 1
ATOM 4320 O O . SER A 1 316 ? 103.807 -18.741 142.204 1.00 75.04 288 SER A O 1
ATOM 4328 N N . ALA A 1 317 ? 103.819 -17.605 144.151 1.00 84.90 289 ALA A N 1
ATOM 4329 C CA . ALA A 1 317 ? 105.234 -17.278 144.042 1.00 86.97 289 ALA A CA 1
ATOM 4330 C C . ALA A 1 317 ? 106.124 -18.497 144.249 1.00 79.58 289 ALA A C 1
ATOM 4331 O O . ALA A 1 317 ? 107.301 -18.457 143.875 1.00 75.81 289 ALA A O 1
ATOM 4338 N N . LEU A 1 318 ? 105.597 -19.574 144.840 1.00 73.67 290 LEU A N 1
ATOM 4339 C CA . LEU A 1 318 ? 106.373 -20.803 144.973 1.00 72.26 290 LEU A CA 1
ATOM 4340 C C . LEU A 1 318 ? 106.753 -21.384 143.620 1.00 78.59 290 LEU A C 1
ATOM 4341 O O . LEU A 1 318 ? 107.675 -22.204 143.546 1.00 82.49 290 LEU A O 1
ATOM 4357 N N . VAL A 1 319 ? 106.066 -20.978 142.551 1.00 71.67 291 VAL A N 1
ATOM 4358 C CA . VAL A 1 319 ? 106.392 -21.479 141.222 1.00 69.38 291 VAL A CA 1
ATOM 4359 C C . VAL A 1 319 ? 107.687 -20.859 140.713 1.00 74.09 291 VAL A C 1
ATOM 4360 O O . VAL A 1 319 ? 108.375 -21.451 139.873 1.00 81.92 291 VAL A O 1
ATOM 4373 N N . SER A 1 320 ? 108.040 -19.670 141.196 1.00 77.83 292 SER A N 1
ATOM 4374 C CA . SER A 1 320 ? 109.212 -18.954 140.711 1.00 72.10 292 SER A CA 1
ATOM 4375 C C . SER A 1 320 ? 110.411 -19.267 141.596 1.00 74.65 292 SER A C 1
ATOM 4376 O O . SER A 1 320 ? 110.378 -19.017 142.805 1.00 78.52 292 SER A O 1
ATOM 4384 N N . ARG A 1 321 ? 111.475 -19.803 140.990 1.00 73.31 293 ARG A N 1
ATOM 4385 C CA . ARG A 1 321 ? 112.719 -20.012 141.725 1.00 77.19 293 ARG A CA 1
ATOM 4386 C C . ARG A 1 321 ? 113.298 -18.701 142.246 1.00 66.60 293 ARG A C 1
ATOM 4387 O O . ARG A 1 321 ? 113.951 -18.688 143.296 1.00 61.25 293 ARG A O 1
ATOM 4408 N N . LYS A 1 322 ? 113.078 -17.592 141.538 1.00 61.06 294 LYS A N 1
ATOM 4409 C CA . LYS A 1 322 ? 113.623 -16.321 142.005 1.00 75.14 294 LYS A CA 1
ATOM 4410 C C . LYS A 1 322 ? 112.876 -15.813 143.233 1.00 80.00 294 LYS A C 1
ATOM 4411 O O . LYS A 1 322 ? 113.500 -15.358 144.199 1.00 83.25 294 LYS A O 1
ATOM 4430 N N . HIS A 1 323 ? 111.545 -15.887 143.221 1.00 71.02 295 HIS A N 1
ATOM 4431 C CA . HIS A 1 323 ? 110.740 -15.224 144.236 1.00 64.44 295 HIS A CA 1
ATOM 4432 C C . HIS A 1 323 ? 110.165 -16.171 145.282 1.00 74.33 295 HIS A C 1
ATOM 4433 O O . HIS A 1 323 ? 109.609 -15.695 146.278 1.00 67.80 295 HIS A O 1
ATOM 4447 N N . ARG A 1 324 ? 110.295 -17.487 145.101 1.00 74.71 296 ARG A N 1
ATOM 4448 C CA . ARG A 1 324 ? 109.763 -18.424 146.083 1.00 69.20 296 ARG A CA 1
ATOM 4449 C C . ARG A 1 324 ? 110.438 -18.284 147.441 1.00 79.13 296 ARG A C 1
ATOM 4450 O O . ARG A 1 324 ? 110.006 -18.935 148.399 1.00 71.78 296 ARG A O 1
ATOM 4471 N N . ARG A 1 325 ? 111.485 -17.460 147.544 1.00 92.35 297 ARG A N 1
ATOM 4472 C CA . ARG A 1 325 ? 112.112 -17.184 148.829 1.00 82.44 297 ARG A CA 1
ATOM 4473 C C . ARG A 1 325 ? 111.202 -16.380 149.745 1.00 82.04 297 ARG A C 1
ATOM 4474 O O . ARG A 1 325 ? 111.375 -16.424 150.968 1.00 77.09 297 ARG A O 1
ATOM 4495 N N . LEU A 1 326 ? 110.238 -15.650 149.177 1.00 75.81 298 LEU A N 1
ATOM 4496 C CA . LEU A 1 326 ? 109.277 -14.912 149.988 1.00 74.78 298 LEU A CA 1
ATOM 4497 C C . LEU A 1 326 ? 108.554 -15.820 150.973 1.00 79.86 298 LEU A C 1
ATOM 4498 O O . LEU A 1 326 ? 108.120 -15.361 152.035 1.00 86.61 298 LEU A O 1
ATOM 4514 N N . LEU A 1 327 ? 108.416 -17.102 150.645 1.00 84.54 299 LEU A N 1
ATOM 4515 C CA . LEU A 1 327 ? 107.736 -18.068 151.500 1.00 86.80 299 LEU A CA 1
ATOM 4516 C C . LEU A 1 327 ? 108.731 -19.061 152.092 1.00 89.44 299 LEU A C 1
ATOM 4517 O O . LEU A 1 327 ? 108.437 -20.250 152.232 1.00 95.76 299 LEU A O 1
ATOM 4533 N N . HIS A 1 328 ? 109.922 -18.586 152.445 1.00 92.55 300 HIS A N 1
ATOM 4534 C CA . HIS A 1 328 ? 110.933 -19.467 153.012 1.00 92.26 300 HIS A CA 1
ATOM 4535 C C . HIS A 1 328 ? 110.459 -19.987 154.363 1.00 85.58 300 HIS A C 1
ATOM 4536 O O . HIS A 1 328 ? 110.029 -19.212 155.223 1.00 83.10 300 HIS A O 1
ATOM 4550 N N . GLY A 1 329 ? 110.537 -21.300 154.549 1.00 88.01 301 GLY A N 1
ATOM 4551 C CA . GLY A 1 329 ? 110.092 -21.921 155.777 1.00 83.66 301 GLY A CA 1
ATOM 4552 C C . GLY A 1 329 ? 108.649 -22.362 155.778 1.00 83.66 301 GLY A C 1
ATOM 4553 O O . GLY A 1 329 ? 108.156 -22.804 156.824 1.00 76.21 301 GLY A O 1
ATOM 4557 N N . ILE A 1 330 ? 107.951 -22.255 154.645 1.00 78.55 302 ILE A N 1
ATOM 4558 C CA . ILE A 1 330 ? 106.568 -22.715 154.580 1.00 81.36 302 ILE A CA 1
ATOM 4559 C C . ILE A 1 330 ? 106.503 -24.217 154.808 1.00 83.50 302 ILE A C 1
ATOM 4560 O O . ILE A 1 330 ? 105.504 -24.735 155.324 1.00 77.54 302 ILE A O 1
ATOM 4576 N N . HIS A 1 331 ? 107.561 -24.939 154.435 1.00 85.04 303 HIS A N 1
ATOM 4577 C CA . HIS A 1 331 ? 107.630 -26.380 154.641 1.00 82.67 303 HIS A CA 1
ATOM 4578 C C . HIS A 1 331 ? 107.671 -26.767 156.113 1.00 83.87 303 HIS A C 1
ATOM 4579 O O . HIS A 1 331 ? 107.660 -27.965 156.417 1.00 94.23 303 HIS A O 1
ATOM 4593 N N . ARG A 1 332 ? 107.717 -25.798 157.026 1.00 79.75 304 ARG A N 1
ATOM 4594 C CA . ARG A 1 332 ? 107.647 -26.058 158.455 1.00 79.09 304 ARG A CA 1
ATOM 4595 C C . ARG A 1 332 ? 106.253 -25.822 159.014 1.00 77.67 304 ARG A C 1
ATOM 4596 O O . ARG A 1 332 ? 106.024 -26.062 160.204 1.00 75.20 304 ARG A O 1
ATOM 4617 N N . ALA A 1 333 ? 105.320 -25.362 158.186 1.00 79.65 305 ALA A N 1
ATOM 4618 C CA . ALA A 1 333 ? 103.950 -25.164 158.615 1.00 82.85 305 ALA A CA 1
ATOM 4619 C C . ALA A 1 333 ? 103.185 -26.482 158.543 1.00 77.93 305 ALA A C 1
ATOM 4620 O O . ALA A 1 333 ? 103.628 -27.458 157.935 1.00 71.05 305 ALA A O 1
ATOM 4627 N N . ASP A 1 334 ? 102.013 -26.499 159.177 1.00 73.99 306 ASP A N 1
ATOM 4628 C CA . ASP A 1 334 ? 101.164 -27.681 159.170 1.00 56.14 306 ASP A CA 1
ATOM 4629 C C . ASP A 1 334 ? 100.109 -27.650 158.074 1.00 63.21 306 ASP A C 1
ATOM 4630 O O . ASP A 1 334 ? 99.598 -28.712 157.700 1.00 71.77 306 ASP A O 1
ATOM 4639 N N . SER A 1 335 ? 99.775 -26.474 157.548 1.00 67.13 307 SER A N 1
ATOM 4640 C CA . SER A 1 335 ? 98.759 -26.374 156.511 1.00 71.68 307 SER A CA 1
ATOM 4641 C C . SER A 1 335 ? 98.985 -25.102 155.708 1.00 66.19 307 SER A C 1
ATOM 4642 O O . SER A 1 335 ? 99.543 -24.123 156.212 1.00 60.10 307 SER A O 1
ATOM 4650 N N . VAL A 1 336 ? 98.538 -25.129 154.453 1.00 59.46 308 VAL A N 1
ATOM 4651 C CA . VAL A 1 336 ? 98.757 -24.038 153.510 1.00 52.86 308 VAL A CA 1
ATOM 4652 C C . VAL A 1 336 ? 97.500 -23.849 152.676 1.00 68.40 308 VAL A C 1
ATOM 4653 O O . VAL A 1 336 ? 96.925 -24.823 152.182 1.00 80.42 308 VAL A O 1
ATOM 4666 N N . ALA A 1 337 ? 97.080 -22.597 152.515 1.00 68.82 309 ALA A N 1
ATOM 4667 C CA . ALA A 1 337 ? 96.028 -22.225 151.580 1.00 64.26 309 ALA A CA 1
ATOM 4668 C C . ALA A 1 337 ? 96.667 -21.549 150.374 1.00 74.76 309 ALA A C 1
ATOM 4669 O O . ALA A 1 337 ? 97.640 -20.801 150.518 1.00 72.59 309 ALA A O 1
ATOM 4676 N N . TRP A 1 338 ? 96.124 -21.812 149.187 1.00 62.65 310 TRP A N 1
ATOM 4677 C CA . TRP A 1 338 ? 96.738 -21.326 147.952 1.00 73.59 310 TRP A CA 1
ATOM 4678 C C . TRP A 1 338 ? 95.666 -21.259 146.876 1.00 65.20 310 TRP A C 1
ATOM 4679 O O . TRP A 1 338 ? 95.070 -22.285 146.535 1.00 63.72 310 TRP A O 1
ATOM 4700 N N . ASN A 1 339 ? 95.421 -20.057 146.351 1.00 70.53 311 ASN A N 1
ATOM 4701 C CA . ASN A 1 339 ? 94.417 -19.838 145.313 1.00 60.15 311 ASN A CA 1
ATOM 4702 C C . ASN A 1 339 ? 95.090 -19.618 143.965 1.00 62.29 311 ASN A C 1
ATOM 4703 O O . ASN A 1 339 ? 95.657 -18.538 143.733 1.00 74.05 311 ASN A O 1
ATOM 4714 N N . PRO A 1 340 ? 95.070 -20.593 143.052 1.00 54.13 312 PRO A N 1
ATOM 4715 C CA . PRO A 1 340 ? 95.570 -20.327 141.694 1.00 67.50 312 PRO A CA 1
ATOM 4716 C C . PRO A 1 340 ? 94.673 -19.418 140.869 1.00 72.72 312 PRO A C 1
ATOM 4717 O O . PRO A 1 340 ? 95.142 -18.876 139.860 1.00 77.11 312 PRO A O 1
ATOM 4728 N N . HIS A 1 341 ? 93.411 -19.223 141.250 1.00 70.18 313 HIS A N 1
ATOM 4729 C CA . HIS A 1 341 ? 92.492 -18.431 140.430 1.00 79.56 313 HIS A CA 1
ATOM 4730 C C . HIS A 1 341 ? 92.895 -16.962 140.407 1.00 87.07 313 HIS A C 1
ATOM 4731 O O . HIS A 1 341 ? 92.202 -16.130 139.822 1.00 95.27 313 HIS A O 1
ATOM 4745 N N . LYS A 1 342 ? 94.019 -16.653 141.042 1.00 78.92 314 LYS A N 1
ATOM 4746 C CA . LYS A 1 342 ? 94.502 -15.274 141.151 1.00 71.45 314 LYS A CA 1
ATOM 4747 C C . LYS A 1 342 ? 95.663 -15.016 140.265 1.00 79.41 314 LYS A C 1
ATOM 4748 O O . LYS A 1 342 ? 95.513 -14.530 139.154 1.00 78.49 314 LYS A O 1
ATOM 4763 N N . MET A 1 343 ? 96.848 -15.348 140.768 1.00 77.76 315 MET A N 1
ATOM 4764 C CA . MET A 1 343 ? 98.097 -15.006 140.111 1.00 73.50 315 MET A CA 1
ATOM 4765 C C . MET A 1 343 ? 98.285 -15.832 138.846 1.00 82.53 315 MET A C 1
ATOM 4766 O O . MET A 1 343 ? 98.882 -15.367 137.874 1.00 79.74 315 MET A O 1
ATOM 4780 N N . LEU A 1 344 ? 97.768 -17.059 138.861 1.00 79.53 316 LEU A N 1
ATOM 4781 C CA . LEU A 1 344 ? 97.947 -17.990 137.757 1.00 79.32 316 LEU A CA 1
ATOM 4782 C C . LEU A 1 344 ? 96.749 -18.040 136.818 1.00 86.14 316 LEU A C 1
ATOM 4783 O O . LEU A 1 344 ? 96.779 -18.791 135.837 1.00 84.22 316 LEU A O 1
ATOM 4799 N N . MET A 1 345 ? 95.700 -17.263 137.090 1.00 82.62 317 MET A N 1
ATOM 4800 C CA . MET A 1 345 ? 94.592 -17.085 136.150 1.00 79.05 317 MET A CA 1
ATOM 4801 C C . MET A 1 345 ? 93.860 -18.396 135.879 1.00 93.53 317 MET A C 1
ATOM 4802 O O . MET A 1 345 ? 93.484 -18.691 134.742 1.00 101.43 317 MET A O 1
ATOM 4816 N N . ALA A 1 346 ? 93.648 -19.193 136.926 1.00 85.80 318 ALA A N 1
ATOM 4817 C CA . ALA A 1 346 ? 92.902 -20.431 136.751 1.00 84.76 318 ALA A CA 1
ATOM 4818 C C . ALA A 1 346 ? 91.422 -20.181 136.499 1.00 80.02 318 ALA A C 1
ATOM 4819 O O . ALA A 1 346 ? 90.740 -21.067 135.979 1.00 81.36 318 ALA A O 1
ATOM 4826 N N . GLY A 1 347 ? 90.926 -18.989 136.807 1.00 92.05 319 GLY A N 1
ATOM 4827 C CA . GLY A 1 347 ? 89.506 -18.716 136.776 1.00 87.55 319 GLY A CA 1
ATOM 4828 C C . GLY A 1 347 ? 88.834 -19.029 138.102 1.00 86.19 319 GLY A C 1
ATOM 4829 O O . GLY A 1 347 ? 89.295 -19.851 138.893 1.00 91.07 319 GLY A O 1
ATOM 4833 N N . ILE A 1 348 ? 87.710 -18.360 138.333 1.00 84.51 320 ILE A N 1
ATOM 4834 C CA . ILE A 1 348 ? 87.003 -18.450 139.605 1.00 82.15 320 ILE A CA 1
ATOM 4835 C C . ILE A 1 348 ? 86.019 -19.613 139.551 1.00 87.04 320 ILE A C 1
ATOM 4836 O O . ILE A 1 348 ? 85.345 -19.801 138.529 1.00 92.85 320 ILE A O 1
ATOM 4852 N N . GLN A 1 349 ? 85.908 -20.404 140.625 1.00 85.49 321 GLN A N 1
ATOM 4853 C CA . GLN A 1 349 ? 86.727 -20.334 141.845 1.00 82.35 321 GLN A CA 1
ATOM 4854 C C . GLN A 1 349 ? 87.802 -21.422 141.780 1.00 77.49 321 GLN A C 1
ATOM 4855 O O . GLN A 1 349 ? 87.669 -22.392 141.033 1.00 69.83 321 GLN A O 1
ATOM 4869 N N . CYS A 1 350 ? 88.869 -21.261 142.560 1.00 75.82 322 CYS A N 1
ATOM 4870 C CA . CYS A 1 350 ? 89.919 -22.270 142.636 1.00 69.60 322 CYS A CA 1
ATOM 4871 C C . CYS A 1 350 ? 90.858 -21.971 143.796 1.00 59.65 322 CYS A C 1
ATOM 4872 O O . CYS A 1 350 ? 91.759 -21.135 143.676 1.00 75.75 322 CYS A O 1
ATOM 4880 N N . SER A 1 351 ? 90.647 -22.646 144.920 1.00 63.59 323 SER A N 1
ATOM 4881 C CA . SER A 1 351 ? 91.463 -22.462 146.109 1.00 58.67 323 SER A CA 1
ATOM 4882 C C . SER A 1 351 ? 91.687 -23.818 146.754 1.00 63.42 323 SER A C 1
ATOM 4883 O O . SER A 1 351 ? 90.755 -24.617 146.879 1.00 66.93 323 SER A O 1
ATOM 4891 N N . ALA A 1 352 ? 92.925 -24.070 147.164 1.00 60.62 324 ALA A N 1
ATOM 4892 C CA . ALA A 1 352 ? 93.328 -25.367 147.680 1.00 60.67 324 ALA A CA 1
ATOM 4893 C C . ALA A 1 352 ? 93.778 -25.232 149.125 1.00 61.91 324 ALA A C 1
ATOM 4894 O O . ALA A 1 352 ? 94.387 -24.227 149.505 1.00 71.77 324 ALA A O 1
ATOM 4901 N N . LEU A 1 353 ? 93.460 -26.242 149.928 1.00 57.83 325 LEU A N 1
ATOM 4902 C CA . LEU A 1 353 ? 93.988 -26.371 151.278 1.00 58.18 325 LEU A CA 1
ATOM 4903 C C . LEU A 1 353 ? 94.908 -27.582 151.317 1.00 68.98 325 LEU A C 1
ATOM 4904 O O . LEU A 1 353 ? 94.482 -28.700 151.011 1.00 74.12 325 LEU A O 1
ATOM 4920 N N . LEU A 1 354 ? 96.163 -27.353 151.689 1.00 75.75 326 LEU A N 1
ATOM 4921 C CA . LEU A 1 354 ? 97.167 -28.399 151.785 1.00 60.19 326 LEU A CA 1
ATOM 4922 C C . LEU A 1 354 ? 97.473 -28.649 153.254 1.00 64.36 326 LEU A C 1
ATOM 4923 O O . LEU A 1 354 ? 97.580 -27.705 154.042 1.00 61.05 326 LEU A O 1
ATOM 4939 N N . VAL A 1 355 ? 97.599 -29.921 153.624 1.00 72.87 327 VAL A N 1
ATOM 4940 C CA . VAL A 1 355 ? 97.832 -30.309 155.010 1.00 70.03 327 VAL A CA 1
ATOM 4941 C C . VAL A 1 355 ? 99.070 -31.190 155.077 1.00 76.94 327 VAL A C 1
ATOM 4942 O O . VAL A 1 355 ? 99.295 -32.034 154.203 1.00 80.76 327 VAL A O 1
ATOM 4955 N N . LYS A 1 356 ? 99.866 -30.995 156.126 1.00 78.58 328 LYS A N 1
ATOM 4956 C CA . LYS A 1 356 ? 101.116 -31.718 156.324 1.00 75.32 328 LYS A CA 1
ATOM 4957 C C . LYS A 1 356 ? 100.912 -33.141 156.815 1.00 84.05 328 LYS A C 1
ATOM 4958 O O . LYS A 1 356 ? 101.894 -33.796 157.182 1.00 101.00 328 LYS A O 1
ATOM 4977 N N . ASP A 1 357 ? 99.681 -33.635 156.839 1.00 78.96 329 ASP A N 1
ATOM 4978 C CA . ASP A 1 357 ? 99.387 -34.940 157.404 1.00 82.68 329 ASP A CA 1
ATOM 4979 C C . ASP A 1 357 ? 99.269 -35.981 156.300 1.00 76.77 329 ASP A C 1
ATOM 4980 O O . ASP A 1 357 ? 99.057 -35.663 155.127 1.00 68.15 329 ASP A O 1
ATOM 4989 N N . LYS A 1 358 ? 99.411 -37.244 156.696 1.00 88.09 330 LYS A N 1
ATOM 4990 C CA . LYS A 1 358 ? 99.208 -38.365 155.795 1.00 98.25 330 LYS A CA 1
ATOM 4991 C C . LYS A 1 358 ? 98.380 -39.464 156.445 1.00 105.12 330 LYS A C 1
ATOM 4992 O O . LYS A 1 358 ? 98.186 -40.519 155.833 1.00 106.93 330 LYS A O 1
ATOM 5011 N N . SER A 1 359 ? 97.881 -39.242 157.664 1.00 96.84 331 SER A N 1
ATOM 5012 C CA . SER A 1 359 ? 97.076 -40.218 158.387 1.00 87.78 331 SER A CA 1
ATOM 5013 C C . SER A 1 359 ? 95.583 -39.912 158.302 1.00 88.88 331 SER A C 1
ATOM 5014 O O . SER A 1 359 ? 94.828 -40.248 159.222 1.00 89.45 331 SER A O 1
ATOM 5022 N N . ASP A 1 360 ? 95.141 -39.284 157.212 1.00 99.01 332 ASP A N 1
ATOM 5023 C CA . ASP A 1 360 ? 93.726 -38.968 157.007 1.00 102.08 332 ASP A CA 1
ATOM 5024 C C . ASP A 1 360 ? 93.170 -38.130 158.161 1.00 93.78 332 ASP A C 1
ATOM 5025 O O . ASP A 1 360 ? 92.113 -38.424 158.723 1.00 85.08 332 ASP A O 1
ATOM 5034 N N . LEU A 1 361 ? 93.898 -37.067 158.514 1.00 90.78 333 LEU A N 1
ATOM 5035 C CA . LEU A 1 361 ? 93.383 -36.125 159.504 1.00 84.72 333 LEU A CA 1
ATOM 5036 C C . LEU A 1 361 ? 92.217 -35.326 158.941 1.00 82.67 333 LEU A C 1
ATOM 5037 O O . LEU A 1 361 ? 91.202 -35.134 159.620 1.00 73.61 333 LEU A O 1
ATOM 5053 N N . LEU A 1 362 ? 92.349 -34.851 157.701 1.00 86.76 334 LEU A N 1
ATOM 5054 C CA . LEU A 1 362 ? 91.233 -34.207 157.019 1.00 75.10 334 LEU A CA 1
ATOM 5055 C C . LEU A 1 362 ? 89.983 -35.072 157.100 1.00 76.90 334 LEU A C 1
ATOM 5056 O O . LEU A 1 362 ? 88.895 -34.592 157.441 1.00 76.69 334 LEU A O 1
ATOM 5072 N N . LYS A 1 363 ? 90.126 -36.360 156.792 1.00 76.79 335 LYS A N 1
ATOM 5073 C CA . LYS A 1 363 ? 89.000 -37.283 156.874 1.00 77.49 335 LYS A CA 1
ATOM 5074 C C . LYS A 1 363 ? 88.501 -37.412 158.308 1.00 75.76 335 LYS A C 1
ATOM 5075 O O . LYS A 1 363 ? 87.344 -37.099 158.605 1.00 70.10 335 LYS A O 1
ATOM 5094 N N . LYS A 1 364 ? 89.369 -37.873 159.216 1.00 84.96 336 LYS A N 1
ATOM 5095 C CA . LYS A 1 364 ? 88.986 -38.044 160.618 1.00 76.33 336 LYS A CA 1
ATOM 5096 C C . LYS A 1 364 ? 88.236 -36.836 161.166 1.00 76.88 336 LYS A C 1
ATOM 5097 O O . LYS A 1 364 ? 87.430 -36.974 162.093 1.00 76.34 336 LYS A O 1
ATOM 5116 N N . CYS A 1 365 ? 88.489 -35.650 160.613 1.00 83.29 337 CYS A N 1
ATOM 5117 C CA . CYS A 1 365 ? 87.935 -34.408 161.136 1.00 78.91 337 CYS A CA 1
ATOM 5118 C C . CYS A 1 365 ? 86.609 -34.031 160.486 1.00 79.01 337 CYS A C 1
ATOM 5119 O O . CYS A 1 365 ? 85.697 -33.560 161.176 1.00 72.79 337 CYS A O 1
ATOM 5127 N N . TYR A 1 366 ? 86.469 -34.247 159.179 1.00 76.24 338 TYR A N 1
ATOM 5128 C CA . TYR A 1 366 ? 85.281 -33.840 158.438 1.00 74.38 338 TYR A CA 1
ATOM 5129 C C . TYR A 1 366 ? 84.433 -35.039 158.035 1.00 76.36 338 TYR A C 1
ATOM 5130 O O . TYR A 1 366 ? 83.740 -35.006 157.017 1.00 80.63 338 TYR A O 1
ATOM 5148 N N . SER A 1 367 ? 84.481 -36.103 158.827 1.00 87.67 339 SER A N 1
ATOM 5149 C CA . SER A 1 367 ? 83.744 -37.315 158.520 1.00 84.17 339 SER A CA 1
ATOM 5150 C C . SER A 1 367 ? 82.361 -37.264 159.144 1.00 81.41 339 SER A C 1
ATOM 5151 O O . SER A 1 367 ? 82.154 -36.696 160.220 1.00 93.79 339 SER A O 1
ATOM 5159 N N . ALA A 1 368 ? 81.413 -37.883 158.448 1.00 85.12 340 ALA A N 1
ATOM 5160 C CA . ALA A 1 368 ? 80.057 -38.049 158.950 1.00 78.88 340 ALA A CA 1
ATOM 5161 C C . ALA A 1 368 ? 79.488 -39.356 158.428 1.00 86.50 340 ALA A C 1
ATOM 5162 O O . ALA A 1 368 ? 78.266 -39.507 158.324 1.00 84.15 340 ALA A O 1
ATOM 5169 N N . LYS A 1 369 ? 80.379 -40.302 158.110 1.00 84.34 341 LYS A N 1
ATOM 5170 C CA . LYS A 1 369 ? 80.101 -41.566 157.436 1.00 84.09 341 LYS A CA 1
ATOM 5171 C C . LYS A 1 369 ? 78.613 -41.838 157.270 1.00 83.54 341 LYS A C 1
ATOM 5172 O O . LYS A 1 369 ? 78.095 -42.845 157.765 1.00 83.11 341 LYS A O 1
ATOM 5191 N N . ALA A 1 370 ? 77.926 -40.940 156.568 1.00 91.41 342 ALA A N 1
ATOM 5192 C CA . ALA A 1 370 ? 76.522 -41.105 156.222 1.00 89.17 342 ALA A CA 1
ATOM 5193 C C . ALA A 1 370 ? 76.427 -41.652 154.805 1.00 77.64 342 ALA A C 1
ATOM 5194 O O . ALA A 1 370 ? 77.085 -41.144 153.891 1.00 56.31 342 ALA A O 1
ATOM 5201 N N . THR A 1 371 ? 75.604 -42.679 154.629 1.00 78.83 343 THR A N 1
ATOM 5202 C CA . THR A 1 371 ? 75.577 -43.439 153.387 1.00 74.54 343 THR A CA 1
ATOM 5203 C C . THR A 1 371 ? 74.336 -43.128 152.554 1.00 74.84 343 THR A C 1
ATOM 5204 O O . THR A 1 371 ? 74.419 -42.970 151.334 1.00 63.14 343 THR A O 1
ATOM 5215 N N . ASP A 1 377 ? 82.656 -50.397 151.019 1.00 92.95 349 ASP A N 1
ATOM 5216 C CA . ASP A 1 377 ? 81.566 -51.259 150.574 1.00 108.74 349 ASP A CA 1
ATOM 5217 C C . ASP A 1 377 ? 81.776 -51.793 149.162 1.00 115.60 349 ASP A C 1
ATOM 5218 O O . ASP A 1 377 ? 80.805 -52.071 148.458 1.00 105.21 349 ASP A O 1
ATOM 5226 N N . LYS A 1 378 ? 83.035 -51.926 148.739 1.00 107.72 350 LYS A N 1
ATOM 5227 C CA . LYS A 1 378 ? 83.331 -52.500 147.430 1.00 92.41 350 LYS A CA 1
ATOM 5228 C C . LYS A 1 378 ? 82.787 -51.555 146.359 1.00 90.48 350 LYS A C 1
ATOM 5229 O O . LYS A 1 378 ? 81.971 -50.682 146.675 1.00 88.94 350 LYS A O 1
ATOM 5248 N N . PHE A 1 379 ? 83.209 -51.683 145.102 1.00 90.21 351 PHE A N 1
ATOM 5249 C CA . PHE A 1 379 ? 84.016 -52.784 144.576 1.00 90.63 351 PHE A CA 1
ATOM 5250 C C . PHE A 1 379 ? 85.324 -52.279 143.995 1.00 100.55 351 PHE A C 1
ATOM 5251 O O . PHE A 1 379 ? 85.976 -52.965 143.205 1.00 98.01 351 PHE A O 1
ATOM 5268 N N . TYR A 1 380 ? 85.706 -51.073 144.407 1.00 90.11 352 TYR A N 1
ATOM 5269 C CA . TYR A 1 380 ? 86.957 -50.465 143.996 1.00 86.53 352 TYR A CA 1
ATOM 5270 C C . TYR A 1 380 ? 87.592 -49.836 145.226 1.00 97.97 352 TYR A C 1
ATOM 5271 O O . TYR A 1 380 ? 86.962 -49.709 146.278 1.00 97.19 352 TYR A O 1
ATOM 5289 N N . ASP A 1 381 ? 88.860 -49.451 145.093 1.00 101.06 353 ASP A N 1
ATOM 5290 C CA . ASP A 1 381 ? 89.560 -48.807 146.196 1.00 96.68 353 ASP A CA 1
ATOM 5291 C C . ASP A 1 381 ? 88.847 -47.521 146.593 1.00 100.40 353 ASP A C 1
ATOM 5292 O O . ASP A 1 381 ? 88.944 -46.508 145.891 1.00 112.63 353 ASP A O 1
ATOM 5301 N N . VAL A 1 382 ? 88.122 -47.552 147.713 1.00 100.41 354 VAL A N 1
ATOM 5302 C CA . VAL A 1 382 ? 87.401 -46.375 148.185 1.00 101.71 354 VAL A CA 1
ATOM 5303 C C . VAL A 1 382 ? 88.337 -45.253 148.606 1.00 104.49 354 VAL A C 1
ATOM 5304 O O . VAL A 1 382 ? 87.886 -44.117 148.792 1.00 92.26 354 VAL A O 1
ATOM 5317 N N . SER A 1 383 ? 89.635 -45.536 148.733 1.00 112.99 355 SER A N 1
ATOM 5318 C CA . SER A 1 383 ? 90.601 -44.500 149.080 1.00 100.16 355 SER A CA 1
ATOM 5319 C C . SER A 1 383 ? 90.516 -43.307 148.136 1.00 109.80 355 SER A C 1
ATOM 5320 O O . SER A 1 383 ? 90.815 -42.175 148.535 1.00 115.45 355 SER A O 1
ATOM 5328 N N . TYR A 1 384 ? 90.107 -43.535 146.890 1.00 108.08 356 TYR A N 1
ATOM 5329 C CA . TYR A 1 384 ? 90.078 -42.484 145.881 1.00 111.72 356 TYR A CA 1
ATOM 5330 C C . TYR A 1 384 ? 88.862 -41.570 146.001 1.00 116.25 356 TYR A C 1
ATOM 5331 O O . TYR A 1 384 ? 88.704 -40.668 145.171 1.00 121.36 356 TYR A O 1
ATOM 5349 N N . ASP A 1 385 ? 88.005 -41.777 146.997 1.00 119.84 357 ASP A N 1
ATOM 5350 C CA . ASP A 1 385 ? 86.917 -40.856 147.290 1.00 103.02 357 ASP A CA 1
ATOM 5351 C C . ASP A 1 385 ? 87.397 -39.740 148.210 1.00 108.22 357 ASP A C 1
ATOM 5352 O O . ASP A 1 385 ? 88.332 -39.913 148.996 1.00 106.25 357 ASP A O 1
ATOM 5361 N N . THR A 1 386 ? 86.738 -38.583 148.104 1.00 112.52 358 THR A N 1
ATOM 5362 C CA . THR A 1 386 ? 87.073 -37.420 148.916 1.00 110.39 358 THR A CA 1
ATOM 5363 C C . THR A 1 386 ? 85.843 -36.784 149.553 1.00 106.47 358 THR A C 1
ATOM 5364 O O . THR A 1 386 ? 85.950 -35.689 150.117 1.00 112.22 358 THR A O 1
ATOM 5375 N N . GLY A 1 387 ? 84.681 -37.438 149.483 1.00 97.55 359 GLY A N 1
ATOM 5376 C CA . GLY A 1 387 ? 83.459 -36.852 150.002 1.00 98.70 359 GLY A CA 1
ATOM 5377 C C . GLY A 1 387 ? 83.500 -36.518 151.479 1.00 91.13 359 GLY A C 1
ATOM 5378 O O . GLY A 1 387 ? 82.769 -35.625 151.922 1.00 91.81 359 GLY A O 1
ATOM 5382 N N . ASP A 1 388 ? 84.345 -37.202 152.254 1.00 93.79 360 ASP A N 1
ATOM 5383 C CA . ASP A 1 388 ? 84.406 -37.009 153.699 1.00 99.69 360 ASP A CA 1
ATOM 5384 C C . ASP A 1 388 ? 85.680 -36.294 154.137 1.00 101.11 360 ASP A C 1
ATOM 5385 O O . ASP A 1 388 ? 86.065 -36.380 155.307 1.00 97.70 360 ASP A O 1
ATOM 5394 N N . LYS A 1 389 ? 86.340 -35.586 153.222 1.00 98.99 361 LYS A N 1
ATOM 5395 C CA . LYS A 1 389 ? 87.431 -34.691 153.580 1.00 88.58 361 LYS A CA 1
ATOM 5396 C C . LYS A 1 389 ? 87.001 -33.235 153.650 1.00 91.49 361 LYS A C 1
ATOM 5397 O O . LYS A 1 389 ? 87.730 -32.417 154.223 1.00 87.98 361 LYS A O 1
ATOM 5416 N N . SER A 1 390 ? 85.837 -32.903 153.101 1.00 94.79 362 SER A N 1
ATOM 5417 C CA . SER A 1 390 ? 85.384 -31.530 152.954 1.00 92.04 362 SER A CA 1
ATOM 5418 C C . SER A 1 390 ? 84.214 -31.242 153.885 1.00 82.01 362 SER A C 1
ATOM 5419 O O . SER A 1 390 ? 83.581 -32.147 154.435 1.00 87.67 362 SER A O 1
ATOM 5427 N N . ILE A 1 391 ? 83.937 -29.948 154.054 1.00 88.33 363 ILE A N 1
ATOM 5428 C CA . ILE A 1 391 ? 82.720 -29.513 154.727 1.00 86.62 363 ILE A CA 1
ATOM 5429 C C . ILE A 1 391 ? 81.539 -29.529 153.767 1.00 76.74 363 ILE A C 1
ATOM 5430 O O . ILE A 1 391 ? 80.382 -29.500 154.206 1.00 74.55 363 ILE A O 1
ATOM 5446 N N . GLN A 1 392 ? 81.812 -29.575 152.469 1.00 79.10 364 GLN A N 1
ATOM 5447 C CA . GLN A 1 392 ? 80.801 -29.588 151.426 1.00 78.31 364 GLN A CA 1
ATOM 5448 C C . GLN A 1 392 ? 80.361 -31.014 151.123 1.00 91.60 364 GLN A C 1
ATOM 5449 O O . GLN A 1 392 ? 81.106 -31.974 151.339 1.00 94.79 364 GLN A O 1
ATOM 5463 N N . CYS A 1 393 ? 79.131 -31.148 150.629 1.00 88.18 365 CYS A N 1
ATOM 5464 C CA . CYS A 1 393 ? 78.689 -32.422 150.076 1.00 75.96 365 CYS A CA 1
ATOM 5465 C C . CYS A 1 393 ? 79.033 -32.452 148.591 1.00 78.88 365 CYS A C 1
ATOM 5466 O O . CYS A 1 393 ? 80.064 -33.007 148.200 1.00 90.32 365 CYS A O 1
ATOM 5474 N N . SER A 1 394 ? 78.184 -31.855 147.758 1.00 79.83 366 SER A N 1
ATOM 5475 C CA . SER A 1 394 ? 78.515 -31.697 146.349 1.00 66.98 366 SER A CA 1
ATOM 5476 C C . SER A 1 394 ? 79.718 -30.774 146.201 1.00 79.67 366 SER A C 1
ATOM 5477 O O . SER A 1 394 ? 79.978 -29.914 147.047 1.00 76.80 366 SER A O 1
ATOM 5485 N N . ARG A 1 395 ? 80.458 -30.955 145.110 1.00 85.96 367 ARG A N 1
ATOM 5486 C CA . ARG A 1 395 ? 81.672 -30.180 144.899 1.00 80.76 367 ARG A CA 1
ATOM 5487 C C . ARG A 1 395 ? 82.062 -30.243 143.431 1.00 77.07 367 ARG A C 1
ATOM 5488 O O . ARG A 1 395 ? 81.868 -31.260 142.762 1.00 80.12 367 ARG A O 1
ATOM 5509 N N . ARG A 1 396 ? 82.610 -29.137 142.946 1.00 81.09 368 ARG A N 1
ATOM 5510 C CA . ARG A 1 396 ? 83.037 -28.969 141.568 1.00 75.31 368 ARG A CA 1
ATOM 5511 C C . ARG A 1 396 ? 84.517 -29.294 141.412 1.00 79.66 368 ARG A C 1
ATOM 5512 O O . ARG A 1 396 ? 85.286 -29.209 142.374 1.00 82.12 368 ARG A O 1
ATOM 5533 N N . PRO A 1 397 ? 84.956 -29.687 140.201 1.00 71.87 369 PRO A N 1
ATOM 5534 C CA . PRO A 1 397 ? 86.403 -29.919 139.978 1.00 79.12 369 PRO A CA 1
ATOM 5535 C C . PRO A 1 397 ? 87.182 -28.633 139.724 1.00 77.43 369 PRO A C 1
ATOM 5536 O O . PRO A 1 397 ? 87.712 -28.382 138.637 1.00 83.10 369 PRO A O 1
ATOM 5547 N N . ASP A 1 398 ? 87.255 -27.780 140.750 1.00 78.96 370 ASP A N 1
ATOM 5548 C CA . ASP A 1 398 ? 87.981 -26.520 140.617 1.00 84.34 370 ASP A CA 1
ATOM 5549 C C . ASP A 1 398 ? 89.410 -26.741 140.134 1.00 96.43 370 ASP A C 1
ATOM 5550 O O . ASP A 1 398 ? 89.960 -25.902 139.410 1.00 84.52 370 ASP A O 1
ATOM 5559 N N . ALA A 1 399 ? 90.025 -27.859 140.524 1.00 83.84 371 ALA A N 1
ATOM 5560 C CA . ALA A 1 399 ? 91.429 -28.122 140.237 1.00 70.64 371 ALA A CA 1
ATOM 5561 C C . ALA A 1 399 ? 91.692 -28.535 138.795 1.00 65.81 371 ALA A C 1
ATOM 5562 O O . ALA A 1 399 ? 92.858 -28.584 138.390 1.00 71.17 371 ALA A O 1
ATOM 5569 N N . PHE A 1 400 ? 90.656 -28.837 138.012 1.00 69.89 372 PHE A N 1
ATOM 5570 C CA . PHE A 1 400 ? 90.879 -29.340 136.660 1.00 76.87 372 PHE A CA 1
ATOM 5571 C C . PHE A 1 400 ? 91.391 -28.237 135.744 1.00 73.36 372 PHE A C 1
ATOM 5572 O O . PHE A 1 400 ? 92.334 -28.442 134.973 1.00 75.60 372 PHE A O 1
ATOM 5589 N N . LYS A 1 401 ? 90.773 -27.057 135.812 1.00 75.30 373 LYS A N 1
ATOM 5590 C CA . LYS A 1 401 ? 91.188 -25.949 134.956 1.00 85.14 373 LYS A CA 1
ATOM 5591 C C . LYS A 1 401 ? 92.646 -25.576 135.194 1.00 88.30 373 LYS A C 1
ATOM 5592 O O . LYS A 1 401 ? 93.391 -25.320 134.240 1.00 85.61 373 LYS A O 1
ATOM 5611 N N . PHE A 1 402 ? 93.076 -25.540 136.456 1.00 82.31 374 PHE A N 1
ATOM 5612 C CA . PHE A 1 402 ? 94.485 -25.297 136.747 1.00 71.62 374 PHE A CA 1
ATOM 5613 C C . PHE A 1 402 ? 95.356 -26.375 136.112 1.00 75.13 374 PHE A C 1
ATOM 5614 O O . PHE A 1 402 ? 96.360 -26.076 135.456 1.00 85.05 374 PHE A O 1
ATOM 5631 N N . TRP A 1 403 ? 94.983 -27.642 136.310 1.00 82.83 375 TRP A N 1
ATOM 5632 C CA . TRP A 1 403 ? 95.704 -28.752 135.694 1.00 83.22 375 TRP A CA 1
ATOM 5633 C C . TRP A 1 403 ? 95.859 -28.552 134.191 1.00 82.97 375 TRP A C 1
ATOM 5634 O O . TRP A 1 403 ? 96.919 -28.840 133.624 1.00 81.72 375 TRP A O 1
ATOM 5655 N N . MET A 1 404 ? 94.808 -28.062 133.527 1.00 83.58 376 MET A N 1
ATOM 5656 C CA . MET A 1 404 ? 94.888 -27.822 132.090 1.00 80.27 376 MET A CA 1
ATOM 5657 C C . MET A 1 404 ? 95.936 -26.765 131.771 1.00 84.89 376 MET A C 1
ATOM 5658 O O . MET A 1 404 ? 96.647 -26.869 130.765 1.00 90.83 376 MET A O 1
ATOM 5672 N N . THR A 1 405 ? 96.048 -25.741 132.617 1.00 84.95 377 THR A N 1
ATOM 5673 C CA . THR A 1 405 ? 97.067 -24.718 132.411 1.00 82.34 377 THR A CA 1
ATOM 5674 C C . THR A 1 405 ? 98.460 -25.299 132.607 1.00 74.29 377 THR A C 1
ATOM 5675 O O . THR A 1 405 ? 99.339 -25.143 131.752 1.00 78.43 377 THR A O 1
ATOM 5686 N N . TRP A 1 406 ? 98.674 -25.983 133.732 1.00 75.88 378 TRP A N 1
ATOM 5687 C CA . TRP A 1 406 ? 99.994 -26.516 134.042 1.00 74.07 378 TRP A CA 1
ATOM 5688 C C . TRP A 1 406 ? 100.466 -27.476 132.956 1.00 78.44 378 TRP A C 1
ATOM 5689 O O . TRP A 1 406 ? 101.649 -27.492 132.600 1.00 73.46 378 TRP A O 1
ATOM 5710 N N . LYS A 1 407 ? 99.551 -28.284 132.416 1.00 82.61 379 LYS A N 1
ATOM 5711 C CA . LYS A 1 407 ? 99.895 -29.152 131.296 1.00 80.67 379 LYS A CA 1
ATOM 5712 C C . LYS A 1 407 ? 100.283 -28.336 130.070 1.00 78.58 379 LYS A C 1
ATOM 5713 O O . LYS A 1 407 ? 101.268 -28.648 129.391 1.00 86.80 379 LYS A O 1
ATOM 5732 N N . ALA A 1 408 ? 99.517 -27.284 129.775 1.00 76.26 380 ALA A N 1
ATOM 5733 C CA . ALA A 1 408 ? 99.718 -26.529 128.543 1.00 86.33 380 ALA A CA 1
ATOM 5734 C C . ALA A 1 408 ? 100.952 -25.640 128.607 1.00 84.51 380 ALA A C 1
ATOM 5735 O O . ALA A 1 408 ? 101.537 -25.320 127.565 1.00 80.81 380 ALA A O 1
ATOM 5742 N N . LEU A 1 409 ? 101.357 -25.224 129.808 1.00 80.06 381 LEU A N 1
ATOM 5743 C CA . LEU A 1 409 ? 102.475 -24.307 129.973 1.00 72.36 381 LEU A CA 1
ATOM 5744 C C . LEU A 1 409 ? 103.670 -24.923 130.685 1.00 76.88 381 LEU A C 1
ATOM 5745 O O . LEU A 1 409 ? 104.765 -24.359 130.612 1.00 67.97 381 LEU A O 1
ATOM 5761 N N . GLY A 1 410 ? 103.490 -26.055 131.361 1.00 88.29 382 GLY A N 1
ATOM 5762 C CA . GLY A 1 410 ? 104.545 -26.634 132.170 1.00 81.91 382 GLY A CA 1
ATOM 5763 C C . GLY A 1 410 ? 104.921 -25.749 133.340 1.00 76.31 382 GLY A C 1
ATOM 5764 O O . GLY A 1 410 ? 104.521 -24.582 133.393 1.00 76.39 382 GLY A O 1
ATOM 5768 N N . THR A 1 411 ? 105.687 -26.291 134.291 1.00 75.94 383 THR A N 1
ATOM 5769 C CA . THR A 1 411 ? 106.168 -25.472 135.399 1.00 81.74 383 THR A CA 1
ATOM 5770 C C . THR A 1 411 ? 106.981 -24.287 134.895 1.00 80.17 383 THR A C 1
ATOM 5771 O O . THR A 1 411 ? 106.976 -23.219 135.518 1.00 74.12 383 THR A O 1
ATOM 5782 N N . SER A 1 412 ? 107.692 -24.460 133.778 1.00 74.59 384 SER A N 1
ATOM 5783 C CA . SER A 1 412 ? 108.502 -23.377 133.234 1.00 60.89 384 SER A CA 1
ATOM 5784 C C . SER A 1 412 ? 107.632 -22.209 132.789 1.00 74.33 384 SER A C 1
ATOM 5785 O O . SER A 1 412 ? 107.955 -21.046 133.058 1.00 76.98 384 SER A O 1
ATOM 5793 N N . GLY A 1 413 ? 106.521 -22.497 132.111 1.00 78.57 385 GLY A N 1
ATOM 5794 C CA . GLY A 1 413 ? 105.645 -21.429 131.662 1.00 86.28 385 GLY A CA 1
ATOM 5795 C C . GLY A 1 413 ? 105.001 -20.680 132.813 1.00 82.59 385 GLY A C 1
ATOM 5796 O O . GLY A 1 413 ? 104.849 -19.456 132.762 1.00 81.00 385 GLY A O 1
ATOM 5800 N N . LEU A 1 414 ? 104.610 -21.401 133.866 1.00 81.29 386 LEU A N 1
ATOM 5801 C CA . LEU A 1 414 ? 104.037 -20.739 135.033 1.00 80.99 386 LEU A CA 1
ATOM 5802 C C . LEU A 1 414 ? 105.076 -19.879 135.740 1.00 73.29 386 LEU A C 1
ATOM 5803 O O . LEU A 1 414 ? 104.768 -18.773 136.196 1.00 69.81 386 LEU A O 1
ATOM 5819 N N . GLU A 1 415 ? 106.315 -20.368 135.833 1.00 81.30 387 GLU A N 1
ATOM 5820 C CA . GLU A 1 415 ? 107.388 -19.583 136.437 1.00 77.43 387 GLU A CA 1
ATOM 5821 C C . GLU A 1 415 ? 107.592 -18.266 135.701 1.00 71.50 387 GLU A C 1
ATOM 5822 O O . GLU A 1 415 ? 107.685 -17.202 136.322 1.00 74.07 387 GLU A O 1
ATOM 5834 N N . GLU A 1 416 ? 107.667 -18.320 134.370 1.00 70.06 388 GLU A N 1
ATOM 5835 C CA . GLU A 1 416 ? 107.926 -17.113 133.592 1.00 72.06 388 GLU A CA 1
ATOM 5836 C C . GLU A 1 416 ? 106.789 -16.109 133.735 1.00 76.81 388 GLU A C 1
ATOM 5837 O O . GLU A 1 416 ? 107.025 -14.897 133.811 1.00 67.19 388 GLU A O 1
ATOM 5849 N N . ARG A 1 417 ? 105.548 -16.595 133.772 1.00 81.51 389 ARG A N 1
ATOM 5850 C CA . ARG A 1 417 ? 104.407 -15.697 133.913 1.00 74.70 389 ARG A CA 1
ATOM 5851 C C . ARG A 1 417 ? 104.447 -14.957 135.244 1.00 67.48 389 ARG A C 1
ATOM 5852 O O . ARG A 1 417 ? 104.147 -13.759 135.307 1.00 68.16 389 ARG A O 1
ATOM 5873 N N . VAL A 1 418 ? 104.815 -15.654 136.320 1.00 59.20 390 VAL A N 1
ATOM 5874 C CA . VAL A 1 418 ? 104.897 -15.012 137.628 1.00 56.89 390 VAL A CA 1
ATOM 5875 C C . VAL A 1 418 ? 105.988 -13.951 137.628 1.00 75.19 390 VAL A C 1
ATOM 5876 O O . VAL A 1 418 ? 105.794 -12.839 138.136 1.00 82.11 390 VAL A O 1
ATOM 5889 N N . ASN A 1 419 ? 107.150 -14.273 137.057 1.00 71.78 391 ASN A N 1
ATOM 5890 C CA . ASN A 1 419 ? 108.265 -13.332 137.070 1.00 72.78 391 ASN A CA 1
ATOM 5891 C C . ASN A 1 419 ? 107.919 -12.050 136.325 1.00 79.47 391 ASN A C 1
ATOM 5892 O O . ASN A 1 419 ? 108.232 -10.949 136.793 1.00 70.91 391 ASN A O 1
ATOM 5903 N N . ARG A 1 420 ? 107.265 -12.167 135.168 1.00 76.86 392 ARG A N 1
ATOM 5904 C CA . ARG A 1 420 ? 106.948 -10.977 134.386 1.00 71.96 392 ARG A CA 1
ATOM 5905 C C . ARG A 1 420 ? 106.071 -10.019 135.180 1.00 86.05 392 ARG A C 1
ATOM 5906 O O . ARG A 1 420 ? 106.218 -8.796 135.068 1.00 89.65 392 ARG A O 1
ATOM 5927 N N . ALA A 1 421 ? 105.149 -10.551 135.985 1.00 82.61 393 ALA A N 1
ATOM 5928 C CA . ALA A 1 421 ? 104.369 -9.690 136.866 1.00 81.33 393 ALA A CA 1
ATOM 5929 C C . ALA A 1 421 ? 105.278 -8.919 137.816 1.00 84.06 393 ALA A C 1
ATOM 5930 O O . ALA A 1 421 ? 105.088 -7.716 138.031 1.00 84.97 393 ALA A O 1
ATOM 5937 N N . PHE A 1 422 ? 106.277 -9.595 138.387 1.00 83.64 394 PHE A N 1
ATOM 5938 C CA . PHE A 1 422 ? 107.226 -8.918 139.267 1.00 85.42 394 PHE A CA 1
ATOM 5939 C C . PHE A 1 422 ? 107.966 -7.811 138.527 1.00 83.01 394 PHE A C 1
ATOM 5940 O O . PHE A 1 422 ? 108.122 -6.699 139.044 1.00 81.49 394 PHE A O 1
ATOM 5957 N N . ALA A 1 423 ? 108.434 -8.099 137.312 1.00 84.49 395 ALA A N 1
ATOM 5958 C CA . ALA A 1 423 ? 109.124 -7.084 136.524 1.00 72.19 395 ALA A CA 1
ATOM 5959 C C . ALA A 1 423 ? 108.208 -5.900 136.243 1.00 82.47 395 ALA A C 1
ATOM 5960 O O . ALA A 1 423 ? 108.562 -4.746 136.513 1.00 76.28 395 ALA A O 1
ATOM 5967 N N . LEU A 1 424 ? 107.018 -6.170 135.702 1.00 84.07 396 LEU A N 1
ATOM 5968 C CA . LEU A 1 424 ? 106.071 -5.095 135.429 1.00 75.80 396 LEU A CA 1
ATOM 5969 C C . LEU A 1 424 ? 105.736 -4.312 136.691 1.00 76.09 396 LEU A C 1
ATOM 5970 O O . LEU A 1 424 ? 105.520 -3.097 136.627 1.00 80.23 396 LEU A O 1
ATOM 5986 N N . SER A 1 425 ? 105.684 -4.984 137.842 1.00 82.34 397 SER A N 1
ATOM 5987 C CA . SER A 1 425 ? 105.530 -4.274 139.107 1.00 75.05 397 SER A CA 1
ATOM 5988 C C . SER A 1 425 ? 106.690 -3.313 139.328 1.00 79.79 397 SER A C 1
ATOM 5989 O O . SER A 1 425 ? 106.496 -2.102 139.479 1.00 87.68 397 SER A O 1
ATOM 5997 N N . ARG A 1 426 ? 107.916 -3.842 139.334 1.00 86.25 398 ARG A N 1
ATOM 5998 C CA . ARG A 1 426 ? 109.085 -3.013 139.595 1.00 85.14 398 ARG A CA 1
ATOM 5999 C C . ARG A 1 426 ? 109.301 -1.968 138.510 1.00 88.85 398 ARG A C 1
ATOM 6000 O O . ARG A 1 426 ? 109.922 -0.934 138.777 1.00 82.50 398 ARG A O 1
ATOM 6021 N N . TYR A 1 427 ? 108.793 -2.205 137.298 1.00 81.59 399 TYR A N 1
ATOM 6022 C CA . TYR A 1 427 ? 108.826 -1.168 136.273 1.00 76.29 399 TYR A CA 1
ATOM 6023 C C . TYR A 1 427 ? 107.910 -0.011 136.646 1.00 76.33 399 TYR A C 1
ATOM 6024 O O . TYR A 1 427 ? 108.332 1.150 136.667 1.00 90.89 399 TYR A O 1
ATOM 6042 N N . LEU A 1 428 ? 106.645 -0.314 136.938 1.00 79.66 400 LEU A N 1
ATOM 6043 C CA . LEU A 1 428 ? 105.718 0.720 137.382 1.00 85.58 400 LEU A CA 1
ATOM 6044 C C . LEU A 1 428 ? 106.251 1.447 138.609 1.00 87.72 400 LEU A C 1
ATOM 6045 O O . LEU A 1 428 ? 106.088 2.666 138.737 1.00 93.45 400 LEU A O 1
ATOM 6061 N N . VAL A 1 429 ? 106.895 0.718 139.522 1.00 81.14 401 VAL A N 1
ATOM 6062 C CA . VAL A 1 429 ? 107.488 1.348 140.701 1.00 85.89 401 VAL A CA 1
ATOM 6063 C C . VAL A 1 429 ? 108.542 2.362 140.276 1.00 93.03 401 VAL A C 1
ATOM 6064 O O . VAL A 1 429 ? 108.486 3.540 140.647 1.00 96.55 401 VAL A O 1
ATOM 6077 N N . ASP A 1 430 ? 109.522 1.914 139.488 1.00 94.38 402 ASP A N 1
ATOM 6078 C CA . ASP A 1 430 ? 110.567 2.822 139.030 1.00 90.31 402 ASP A CA 1
ATOM 6079 C C . ASP A 1 430 ? 109.982 3.982 138.238 1.00 82.13 402 ASP A C 1
ATOM 6080 O O . ASP A 1 430 ? 110.510 5.097 138.288 1.00 95.82 402 ASP A O 1
ATOM 6089 N N . GLU A 1 431 ? 108.891 3.742 137.509 1.00 75.75 403 GLU A N 1
ATOM 6090 C CA . GLU A 1 431 ? 108.252 4.808 136.746 1.00 79.44 403 GLU A CA 1
ATOM 6091 C C . GLU A 1 431 ? 107.469 5.758 137.640 1.00 82.22 403 GLU A C 1
ATOM 6092 O O . GLU A 1 431 ? 107.378 6.951 137.334 1.00 83.52 403 GLU A O 1
ATOM 6104 N N . ILE A 1 432 ? 106.901 5.256 138.738 1.00 85.74 404 ILE A N 1
ATOM 6105 C CA . ILE A 1 432 ? 106.170 6.125 139.653 1.00 96.30 404 ILE A CA 1
ATOM 6106 C C . ILE A 1 432 ? 107.118 7.114 140.315 1.00 90.77 404 ILE A C 1
ATOM 6107 O O . ILE A 1 432 ? 106.775 8.286 140.516 1.00 88.87 404 ILE A O 1
ATOM 6123 N N . LYS A 1 433 ? 108.324 6.664 140.664 1.00 84.37 405 LYS A N 1
ATOM 6124 C CA . LYS A 1 433 ? 109.280 7.556 141.308 1.00 87.93 405 LYS A CA 1
ATOM 6125 C C . LYS A 1 433 ? 109.739 8.656 140.359 1.00 97.24 405 LYS A C 1
ATOM 6126 O O . LYS A 1 433 ? 110.034 9.771 140.802 1.00 95.78 405 LYS A O 1
ATOM 6145 N N . LYS A 1 434 ? 109.797 8.369 139.055 1.00 92.27 406 LYS A N 1
ATOM 6146 C CA . LYS A 1 434 ? 110.148 9.403 138.088 1.00 76.34 406 LYS A CA 1
ATOM 6147 C C . LYS A 1 434 ? 109.097 10.505 138.044 1.00 79.07 406 LYS A C 1
ATOM 6148 O O . LYS A 1 434 ? 109.426 11.664 137.766 1.00 98.89 406 LYS A O 1
ATOM 6167 N N . ARG A 1 435 ? 107.838 10.171 138.314 1.00 94.53 407 ARG A N 1
ATOM 6168 C CA . ARG A 1 435 ? 106.744 11.121 138.176 1.00 96.96 407 ARG A CA 1
ATOM 6169 C C . ARG A 1 435 ? 106.496 11.859 139.485 1.00 92.12 407 ARG A C 1
ATOM 6170 O O . ARG A 1 435 ? 106.779 11.353 140.574 1.00 96.57 407 ARG A O 1
ATOM 6191 N N . GLU A 1 436 ? 105.956 13.068 139.362 1.00 92.96 408 GLU A N 1
ATOM 6192 C CA . GLU A 1 436 ? 105.600 13.898 140.503 1.00 83.74 408 GLU A CA 1
ATOM 6193 C C . GLU A 1 436 ? 104.086 13.947 140.651 1.00 85.31 408 GLU A C 1
ATOM 6194 O O . GLU A 1 436 ? 103.353 13.992 139.657 1.00 70.78 408 GLU A O 1
ATOM 6206 N N . GLY A 1 437 ? 103.625 13.935 141.899 1.00 87.62 409 GLY A N 1
ATOM 6207 C CA . GLY A 1 437 ? 102.225 13.741 142.204 1.00 87.89 409 GLY A CA 1
ATOM 6208 C C . GLY A 1 437 ? 101.868 12.319 142.570 1.00 77.21 409 GLY A C 1
ATOM 6209 O O . GLY A 1 437 ? 100.715 12.062 142.935 1.00 82.95 409 GLY A O 1
ATOM 6213 N N . PHE A 1 438 ? 102.821 11.392 142.488 1.00 72.36 410 PHE A N 1
ATOM 6214 C CA . PHE A 1 438 ? 102.624 9.993 142.850 1.00 66.18 410 PHE A CA 1
ATOM 6215 C C . PHE A 1 438 ? 103.556 9.666 144.009 1.00 64.75 410 PHE A C 1
ATOM 6216 O O . PHE A 1 438 ? 104.778 9.620 143.833 1.00 69.33 410 PHE A O 1
ATOM 6233 N N . LYS A 1 439 ? 102.983 9.452 145.190 1.00 63.95 411 LYS A N 1
ATOM 6234 C CA . LYS A 1 439 ? 103.741 9.069 146.373 1.00 73.54 411 LYS A CA 1
ATOM 6235 C C . LYS A 1 439 ? 103.564 7.573 146.610 1.00 70.61 411 LYS A C 1
ATOM 6236 O O . LYS A 1 439 ? 102.433 7.086 146.713 1.00 69.85 411 LYS A O 1
ATOM 6255 N N . LEU A 1 440 ? 104.679 6.852 146.691 1.00 73.02 412 LEU A N 1
ATOM 6256 C CA . LEU A 1 440 ? 104.663 5.416 146.935 1.00 75.19 412 LEU A CA 1
ATOM 6257 C C . LEU A 1 440 ? 104.701 5.151 148.435 1.00 82.67 412 LEU A C 1
ATOM 6258 O O . LEU A 1 440 ? 105.573 5.667 149.141 1.00 86.21 412 LEU A O 1
ATOM 6274 N N . LEU A 1 441 ? 103.751 4.346 148.918 1.00 85.03 413 LEU A N 1
ATOM 6275 C CA . LEU A 1 441 ? 103.701 4.028 150.341 1.00 81.38 413 LEU A CA 1
ATOM 6276 C C . LEU A 1 441 ? 104.947 3.284 150.799 1.00 79.66 413 LEU A C 1
ATOM 6277 O O . LEU A 1 441 ? 105.410 3.484 151.928 1.00 80.98 413 LEU A O 1
ATOM 6293 N N . MET A 1 442 ? 105.501 2.428 149.946 1.00 77.75 414 MET A N 1
ATOM 6294 C CA . MET A 1 442 ? 106.652 1.614 150.309 1.00 84.46 414 MET A CA 1
ATOM 6295 C C . MET A 1 442 ? 107.071 0.814 149.087 1.00 78.64 414 MET A C 1
ATOM 6296 O O . MET A 1 442 ? 106.309 0.674 148.126 1.00 75.83 414 MET A O 1
ATOM 6310 N N . GLU A 1 443 ? 108.292 0.303 149.130 1.00 85.16 415 GLU A N 1
ATOM 6311 C CA . GLU A 1 443 ? 108.739 -0.619 148.099 1.00 89.72 415 GLU A CA 1
ATOM 6312 C C . GLU A 1 443 ? 107.938 -1.912 148.218 1.00 81.62 415 GLU A C 1
ATOM 6313 O O . GLU A 1 443 ? 107.878 -2.498 149.306 1.00 68.60 415 GLU A O 1
ATOM 6325 N N . PRO A 1 444 ? 107.302 -2.385 147.147 1.00 76.40 416 PRO A N 1
ATOM 6326 C CA . PRO A 1 444 ? 106.463 -3.580 147.275 1.00 76.02 416 PRO A CA 1
ATOM 6327 C C . PRO A 1 444 ? 107.308 -4.834 147.413 1.00 80.86 416 PRO A C 1
ATOM 6328 O O . PRO A 1 444 ? 108.349 -4.981 146.768 1.00 83.13 416 PRO A O 1
ATOM 6339 N N . GLU A 1 445 ? 106.845 -5.745 148.265 1.00 85.91 417 GLU A N 1
ATOM 6340 C CA . GLU A 1 445 ? 107.456 -7.061 148.371 1.00 70.26 417 GLU A CA 1
ATOM 6341 C C . GLU A 1 445 ? 106.880 -8.049 147.367 1.00 67.70 417 GLU A C 1
ATOM 6342 O O . GLU A 1 445 ? 107.492 -9.095 147.123 1.00 74.70 417 GLU A O 1
ATOM 6354 N N . TYR A 1 446 ? 105.728 -7.731 146.777 1.00 75.13 418 TYR A N 1
ATOM 6355 C CA . TYR A 1 446 ? 105.069 -8.593 145.806 1.00 87.12 418 TYR A CA 1
ATOM 6356 C C . TYR A 1 446 ? 104.729 -7.770 144.567 1.00 92.12 418 TYR A C 1
ATOM 6357 O O . TYR A 1 446 ? 105.557 -6.976 144.107 1.00 94.98 418 TYR A O 1
ATOM 6375 N N . THR A 1 447 ? 103.526 -7.942 144.015 1.00 83.35 419 THR A N 1
ATOM 6376 C CA . THR A 1 447 ? 103.056 -7.127 142.901 1.00 78.61 419 THR A CA 1
ATOM 6377 C C . THR A 1 447 ? 101.974 -6.145 143.334 1.00 83.30 419 THR A C 1
ATOM 6378 O O . THR A 1 447 ? 101.184 -5.688 142.500 1.00 82.48 419 THR A O 1
ATOM 6389 N N . ASN A 1 448 ? 101.918 -5.819 144.624 1.00 81.52 420 ASN A N 1
ATOM 6390 C CA . ASN A 1 448 ? 100.944 -4.873 145.163 1.00 77.74 420 ASN A CA 1
ATOM 6391 C C . ASN A 1 448 ? 101.613 -3.506 145.244 1.00 88.74 420 ASN A C 1
ATOM 6392 O O . ASN A 1 448 ? 102.304 -3.197 146.218 1.00 92.54 420 ASN A O 1
ATOM 6403 N N . VAL A 1 449 ? 101.405 -2.686 144.219 1.00 85.83 421 VAL A N 1
ATOM 6404 C CA . VAL A 1 449 ? 102.006 -1.360 144.143 1.00 82.96 421 VAL A CA 1
ATOM 6405 C C . VAL A 1 449 ? 101.009 -0.359 144.718 1.00 86.14 421 VAL A C 1
ATOM 6406 O O . VAL A 1 449 ? 100.016 -0.017 144.071 1.00 87.38 421 VAL A O 1
ATOM 6419 N N . CYS A 1 450 ? 101.277 0.114 145.935 1.00 78.49 422 CYS A N 1
ATOM 6420 C CA . CYS A 1 450 ? 100.388 1.027 146.643 1.00 86.00 422 CYS A CA 1
ATOM 6421 C C . CYS A 1 450 ? 100.945 2.442 146.564 1.00 79.55 422 CYS A C 1
ATOM 6422 O O . CYS A 1 450 ? 102.089 2.684 146.963 1.00 84.28 422 CYS A O 1
ATOM 6430 N N . PHE A 1 451 ? 100.135 3.374 146.067 1.00 73.68 423 PHE A N 1
ATOM 6431 C CA . PHE A 1 451 ? 100.577 4.751 145.908 1.00 80.41 423 PHE A CA 1
ATOM 6432 C C . PHE A 1 451 ? 99.397 5.697 146.072 1.00 74.41 423 PHE A C 1
ATOM 6433 O O . PHE A 1 451 ? 98.247 5.336 145.810 1.00 70.58 423 PHE A O 1
ATOM 6450 N N . TRP A 1 452 ? 99.700 6.914 146.511 1.00 64.29 424 TRP A N 1
ATOM 6451 C CA . TRP A 1 452 ? 98.754 8.016 146.461 1.00 74.57 424 TRP A CA 1
ATOM 6452 C C . TRP A 1 452 ? 98.903 8.761 145.140 1.00 68.43 424 TRP A C 1
ATOM 6453 O O . TRP A 1 452 ? 99.938 8.691 144.475 1.00 63.69 424 TRP A O 1
ATOM 6474 N N . TYR A 1 453 ? 97.848 9.479 144.760 1.00 66.89 425 TYR A N 1
ATOM 6475 C CA . TYR A 1 453 ? 97.945 10.503 143.728 1.00 71.88 425 TYR A CA 1
ATOM 6476 C C . TYR A 1 453 ? 97.605 11.841 144.361 1.00 88.96 425 TYR A C 1
ATOM 6477 O O . TYR A 1 453 ? 96.504 12.018 144.895 1.00 69.67 425 TYR A O 1
ATOM 6495 N N . ILE A 1 454 ? 98.547 12.775 144.293 1.00 93.61 426 ILE A N 1
ATOM 6496 C CA . ILE A 1 454 ? 98.408 14.087 144.917 1.00 91.13 426 ILE A CA 1
ATOM 6497 C C . ILE A 1 454 ? 98.113 15.091 143.806 1.00 85.04 426 ILE A C 1
ATOM 6498 O O . ILE A 1 454 ? 99.026 15.423 143.033 1.00 80.42 426 ILE A O 1
ATOM 6514 N N . PRO A 1 455 ? 96.883 15.584 143.675 1.00 91.53 427 PRO A N 1
ATOM 6515 C CA . PRO A 1 455 ? 96.598 16.584 142.641 1.00 94.57 427 PRO A CA 1
ATOM 6516 C C . PRO A 1 455 ? 97.516 17.782 142.794 1.00 96.20 427 PRO A C 1
ATOM 6517 O O . PRO A 1 455 ? 98.127 17.971 143.856 1.00 87.55 427 PRO A O 1
ATOM 6528 N N . PRO A 1 456 ? 97.637 18.620 141.761 1.00 105.47 428 PRO A N 1
ATOM 6529 C CA . PRO A 1 456 ? 98.569 19.755 141.863 1.00 94.21 428 PRO A CA 1
ATOM 6530 C C . PRO A 1 456 ? 98.212 20.724 142.973 1.00 94.73 428 PRO A C 1
ATOM 6531 O O . PRO A 1 456 ? 99.109 21.289 143.612 1.00 93.06 428 PRO A O 1
ATOM 6542 N N . SER A 1 457 ? 96.918 20.933 143.224 1.00 91.47 429 SER A N 1
ATOM 6543 C CA . SER A 1 457 ? 96.500 21.885 144.245 1.00 84.34 429 SER A CA 1
ATOM 6544 C C . SER A 1 457 ? 97.047 21.545 145.627 1.00 94.94 429 SER A C 1
ATOM 6545 O O . SER A 1 457 ? 97.176 22.448 146.462 1.00 105.01 429 SER A O 1
ATOM 6553 N N . LEU A 1 458 ? 97.370 20.278 145.897 1.00 92.38 430 LEU A N 1
ATOM 6554 C CA . LEU A 1 458 ? 97.843 19.873 147.216 1.00 81.74 430 LEU A CA 1
ATOM 6555 C C . LEU A 1 458 ? 99.333 19.546 147.258 1.00 89.45 430 LEU A C 1
ATOM 6556 O O . LEU A 1 458 ? 99.822 19.102 148.302 1.00 96.08 430 LEU A O 1
ATOM 6572 N N . ARG A 1 459 ? 100.073 19.747 146.165 1.00 85.94 431 ARG A N 1
ATOM 6573 C CA . ARG A 1 459 ? 101.502 19.445 146.195 1.00 87.84 431 ARG A CA 1
ATOM 6574 C C . ARG A 1 459 ? 102.310 20.509 146.930 1.00 102.35 431 ARG A C 1
ATOM 6575 O O . ARG A 1 459 ? 103.369 20.197 147.484 1.00 105.23 431 ARG A O 1
ATOM 6596 N N . GLU A 1 460 ? 101.838 21.753 146.954 1.00 114.73 432 GLU A N 1
ATOM 6597 C CA . GLU A 1 460 ? 102.541 22.837 147.626 1.00 115.78 432 GLU A CA 1
ATOM 6598 C C . GLU A 1 460 ? 102.094 23.009 149.074 1.00 107.53 432 GLU A C 1
ATOM 6599 O O . GLU A 1 460 ? 102.521 23.960 149.736 1.00 114.13 432 GLU A O 1
ATOM 6611 N N . MET A 1 461 ? 101.251 22.109 149.572 1.00 110.50 433 MET A N 1
ATOM 6612 C CA . MET A 1 461 ? 100.779 22.135 150.946 1.00 101.12 433 MET A CA 1
ATOM 6613 C C . MET A 1 461 ? 101.820 21.510 151.877 1.00 89.76 433 MET A C 1
ATOM 6614 O O . MET A 1 461 ? 102.914 21.121 151.461 1.00 98.15 433 MET A O 1
ATOM 6628 N N . GLU A 1 462 ? 101.476 21.422 153.160 1.00 82.76 434 GLU A N 1
ATOM 6629 C CA . GLU A 1 462 ? 102.321 20.813 154.174 1.00 95.52 434 GLU A CA 1
ATOM 6630 C C . GLU A 1 462 ? 101.702 19.492 154.620 1.00 98.11 434 GLU A C 1
ATOM 6631 O O . GLU A 1 462 ? 100.479 19.323 154.600 1.00 98.01 434 GLU A O 1
ATOM 6643 N N . GLU A 1 463 ? 102.557 18.552 155.022 1.00 98.25 435 GLU A N 1
ATOM 6644 C CA . GLU A 1 463 ? 102.111 17.217 155.408 1.00 92.87 435 GLU A CA 1
ATOM 6645 C C . GLU A 1 463 ? 101.380 17.235 156.748 1.00 90.83 435 GLU A C 1
ATOM 6646 O O . GLU A 1 463 ? 101.822 16.601 157.712 1.00 98.15 435 GLU A O 1
ATOM 6658 N N . GLY A 1 464 ? 100.257 17.949 156.819 1.00 87.88 436 GLY A N 1
ATOM 6659 C CA . GLY A 1 464 ? 99.480 18.034 158.033 1.00 89.40 436 GLY A CA 1
ATOM 6660 C C . GLY A 1 464 ? 98.151 17.316 157.907 1.00 91.09 436 GLY A C 1
ATOM 6661 O O . GLY A 1 464 ? 97.776 16.844 156.830 1.00 91.82 436 GLY A O 1
ATOM 6665 N N . PRO A 1 465 ? 97.415 17.199 159.018 1.00 80.30 437 PRO A N 1
ATOM 6666 C CA . PRO A 1 465 ? 96.094 16.556 158.966 1.00 82.42 437 PRO A CA 1
ATOM 6667 C C . PRO A 1 465 ? 95.225 17.008 157.800 1.00 81.71 437 PRO A C 1
ATOM 6668 O O . PRO A 1 465 ? 94.784 16.171 157.005 1.00 85.79 437 PRO A O 1
ATOM 6679 N N . GLU A 1 466 ? 94.970 18.316 157.681 1.00 71.39 438 GLU A N 1
ATOM 6680 C CA . GLU A 1 466 ? 94.107 18.815 156.609 1.00 68.08 438 GLU A CA 1
ATOM 6681 C C . GLU A 1 466 ? 94.562 18.327 155.239 1.00 75.31 438 GLU A C 1
ATOM 6682 O O . GLU A 1 466 ? 93.742 18.200 154.323 1.00 70.68 438 GLU A O 1
ATOM 6694 N N . PHE A 1 467 ? 95.858 18.052 155.076 1.00 75.79 439 PHE A N 1
ATOM 6695 C CA . PHE A 1 467 ? 96.350 17.549 153.797 1.00 75.98 439 PHE A CA 1
ATOM 6696 C C . PHE A 1 467 ? 95.772 16.173 153.493 1.00 81.29 439 PHE A C 1
ATOM 6697 O O . PHE A 1 467 ? 95.254 15.934 152.396 1.00 80.83 439 PHE A O 1
ATOM 6714 N N . TRP A 1 468 ? 95.856 15.251 154.454 1.00 79.16 440 TRP A N 1
ATOM 6715 C CA . TRP A 1 468 ? 95.312 13.912 154.252 1.00 83.96 440 TRP A CA 1
ATOM 6716 C C . TRP A 1 468 ? 93.805 13.963 154.017 1.00 76.62 440 TRP A C 1
ATOM 6717 O O . TRP A 1 468 ? 93.288 13.353 153.074 1.00 80.52 440 TRP A O 1
ATOM 6738 N N . ARG A 1 469 ? 93.087 14.694 154.872 1.00 60.45 441 ARG A N 1
ATOM 6739 C CA . ARG A 1 469 ? 91.631 14.781 154.784 1.00 58.34 441 ARG A CA 1
ATOM 6740 C C . ARG A 1 469 ? 91.148 15.174 153.396 1.00 64.11 441 ARG A C 1
ATOM 6741 O O . ARG A 1 469 ? 90.052 14.777 152.987 1.00 87.86 441 ARG A O 1
ATOM 6762 N N . LYS A 1 470 ? 91.936 15.954 152.661 1.00 66.35 442 LYS A N 1
ATOM 6763 C CA . LYS A 1 470 ? 91.582 16.281 151.286 1.00 80.60 442 LYS A CA 1
ATOM 6764 C C . LYS A 1 470 ? 92.103 15.231 150.316 1.00 86.27 442 LYS A C 1
ATOM 6765 O O . LYS A 1 470 ? 91.422 14.894 149.341 1.00 85.47 442 LYS A O 1
ATOM 6784 N N . LEU A 1 471 ? 93.303 14.708 150.571 1.00 92.04 443 LEU A N 1
ATOM 6785 C CA . LEU A 1 471 ? 93.825 13.606 149.777 1.00 74.64 443 LEU A CA 1
ATOM 6786 C C . LEU A 1 471 ? 92.899 12.397 149.823 1.00 85.53 443 LEU A C 1
ATOM 6787 O O . LEU A 1 471 ? 92.922 11.573 148.902 1.00 91.91 443 LEU A O 1
ATOM 6803 N N . SER A 1 472 ? 92.087 12.275 150.878 1.00 89.78 444 SER A N 1
ATOM 6804 C CA . SER A 1 472 ? 91.188 11.133 151.009 1.00 85.27 444 SER A CA 1
ATOM 6805 C C . SER A 1 472 ? 90.204 11.067 149.848 1.00 82.07 444 SER A C 1
ATOM 6806 O O . SER A 1 472 ? 89.980 9.998 149.268 1.00 89.74 444 SER A O 1
ATOM 6814 N N . LEU A 1 473 ? 89.603 12.201 149.496 1.00 74.31 445 LEU A N 1
ATOM 6815 C CA . LEU A 1 473 ? 88.554 12.230 148.484 1.00 84.77 445 LEU A CA 1
ATOM 6816 C C . LEU A 1 473 ? 89.099 12.261 147.062 1.00 82.00 445 LEU A C 1
ATOM 6817 O O . LEU A 1 473 ? 88.316 12.423 146.119 1.00 79.30 445 LEU A O 1
ATOM 6833 N N . VAL A 1 474 ? 90.410 12.104 146.886 1.00 72.09 446 VAL A N 1
ATOM 6834 C CA . VAL A 1 474 ? 90.992 12.102 145.548 1.00 72.06 446 VAL A CA 1
ATOM 6835 C C . VAL A 1 474 ? 90.765 10.756 144.874 1.00 79.01 446 VAL A C 1
ATOM 6836 O O . VAL A 1 474 ? 90.202 10.678 143.775 1.00 83.70 446 VAL A O 1
ATOM 6849 N N . ALA A 1 475 ? 91.210 9.679 145.522 1.00 91.84 447 ALA A N 1
ATOM 6850 C CA . ALA A 1 475 ? 91.061 8.348 144.939 1.00 71.98 447 ALA A CA 1
ATOM 6851 C C . ALA A 1 475 ? 89.616 8.020 144.592 1.00 65.03 447 ALA A C 1
ATOM 6852 O O . ALA A 1 475 ? 89.364 7.576 143.459 1.00 70.41 447 ALA A O 1
ATOM 6859 N N . PRO A 1 476 ? 88.633 8.206 145.478 1.00 68.62 448 PRO A N 1
ATOM 6860 C CA . PRO A 1 476 ? 87.246 7.900 145.087 1.00 74.80 448 PRO A CA 1
ATOM 6861 C C . PRO A 1 476 ? 86.762 8.693 143.886 1.00 71.41 448 PRO A C 1
ATOM 6862 O O . PRO A 1 476 ? 85.962 8.176 143.096 1.00 71.41 448 PRO A O 1
ATOM 6873 N N . ALA A 1 477 ? 87.220 9.934 143.721 1.00 71.75 449 ALA A N 1
ATOM 6874 C CA . ALA A 1 477 ? 86.778 10.742 142.590 1.00 80.59 449 ALA A CA 1
ATOM 6875 C C . ALA A 1 477 ? 87.529 10.396 141.311 1.00 77.76 449 ALA A C 1
ATOM 6876 O O . ALA A 1 477 ? 86.951 10.472 140.221 1.00 73.74 449 ALA A O 1
ATOM 6883 N N . ILE A 1 478 ? 88.804 10.015 141.417 1.00 82.84 450 ILE A N 1
ATOM 6884 C CA . ILE A 1 478 ? 89.528 9.550 140.241 1.00 77.97 450 ILE A CA 1
ATOM 6885 C C . ILE A 1 478 ? 89.007 8.187 139.809 1.00 73.64 450 ILE A C 1
ATOM 6886 O O . ILE A 1 478 ? 89.053 7.845 138.621 1.00 80.87 450 ILE A O 1
ATOM 6902 N N . LYS A 1 479 ? 88.504 7.389 140.754 1.00 79.05 451 LYS A N 1
ATOM 6903 C CA . LYS A 1 479 ? 87.914 6.104 140.397 1.00 87.64 451 LYS A CA 1
ATOM 6904 C C . LYS A 1 479 ? 86.543 6.291 139.758 1.00 81.67 451 LYS A C 1
ATOM 6905 O O . LYS A 1 479 ? 86.184 5.569 138.820 1.00 77.99 451 LYS A O 1
ATOM 6924 N N . GLU A 1 480 ? 85.761 7.252 140.257 1.00 74.29 452 GLU A N 1
ATOM 6925 C CA . GLU A 1 480 ? 84.438 7.505 139.697 1.00 74.76 452 GLU A CA 1
ATOM 6926 C C . GLU A 1 480 ? 84.521 7.843 138.213 1.00 78.24 452 GLU A C 1
ATOM 6927 O O . GLU A 1 480 ? 83.668 7.419 137.423 1.00 75.24 452 GLU A O 1
ATOM 6939 N N . LYS A 1 481 ? 85.542 8.604 137.811 1.00 83.05 453 LYS A N 1
ATOM 6940 C CA . LYS A 1 481 ? 85.647 9.018 136.414 1.00 85.05 453 LYS A CA 1
ATOM 6941 C C . LYS A 1 481 ? 86.097 7.866 135.522 1.00 91.79 453 LYS A C 1
ATOM 6942 O O . LYS A 1 481 ? 85.494 7.612 134.474 1.00 96.02 453 LYS A O 1
ATOM 6961 N N . MET A 1 482 ? 87.156 7.152 135.920 1.00 90.84 454 MET A N 1
ATOM 6962 C CA . MET A 1 482 ? 87.660 6.070 135.080 1.00 93.97 454 MET A CA 1
ATOM 6963 C C . MET A 1 482 ? 86.618 4.972 134.906 1.00 84.48 454 MET A C 1
ATOM 6964 O O . MET A 1 482 ? 86.649 4.239 133.910 1.00 87.81 454 MET A O 1
ATOM 6978 N N . MET A 1 483 ? 85.696 4.838 135.860 1.00 79.99 455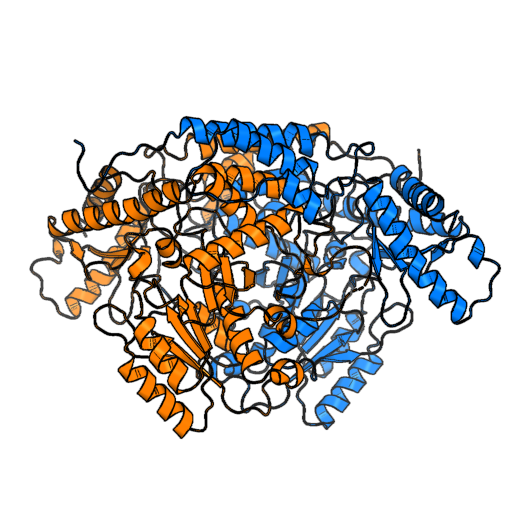 MET A N 1
ATOM 6979 C CA . MET A 1 483 ? 84.595 3.899 13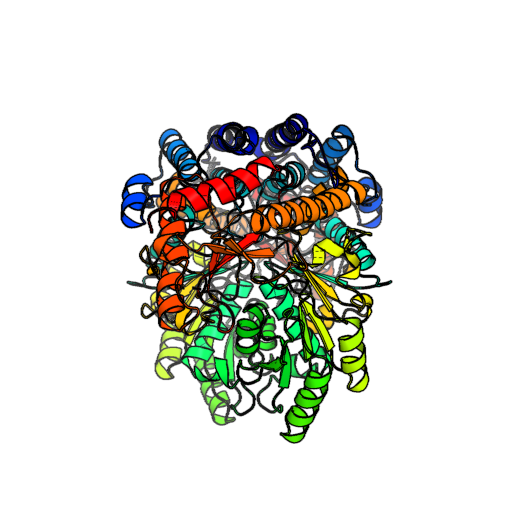5.692 1.00 94.77 455 MET A CA 1
ATOM 6980 C C . MET A 1 483 ? 83.545 4.443 134.734 1.00 100.55 455 MET A C 1
ATOM 6981 O O . MET A 1 483 ? 82.904 3.667 134.015 1.00 98.43 455 MET A O 1
ATOM 6995 N N . LYS A 1 484 ? 83.360 5.764 134.706 1.00 90.17 456 LYS A N 1
ATOM 6996 C CA . LYS A 1 484 ? 82.465 6.372 133.731 1.00 83.78 456 LYS A CA 1
ATOM 6997 C C . LYS A 1 484 ? 83.122 6.474 132.364 1.00 81.05 456 LYS A C 1
ATOM 6998 O O . LYS A 1 484 ? 82.436 6.395 131.339 1.00 89.59 456 LYS A O 1
ATOM 7017 N N . LYS A 1 485 ? 84.443 6.652 132.335 1.00 79.54 457 LYS A N 1
ATOM 7018 C CA . LYS A 1 485 ? 85.173 6.621 131.076 1.00 81.71 457 LYS A CA 1
ATOM 7019 C C . LYS A 1 485 ? 85.247 5.206 130.521 1.00 95.98 457 LYS A C 1
ATOM 7020 O O . LYS A 1 485 ? 85.218 5.018 129.299 1.00 103.00 457 LYS A O 1
ATOM 7039 N N . GLY A 1 486 ? 85.337 4.206 131.395 1.00 91.79 458 GLY A N 1
ATOM 7040 C CA . GLY A 1 486 ? 85.502 2.838 130.956 1.00 77.25 458 GLY A CA 1
ATOM 7041 C C . GLY A 1 486 ? 86.888 2.501 130.467 1.00 86.86 458 GLY A C 1
ATOM 7042 O O . GLY A 1 486 ? 87.045 1.547 129.700 1.00 110.49 458 GLY A O 1
ATOM 7046 N N . SER A 1 487 ? 87.906 3.257 130.885 1.00 81.40 459 SER A N 1
ATOM 7047 C CA . SER A 1 487 ? 89.261 3.083 130.382 1.00 90.76 459 SER A CA 1
ATOM 7048 C C . SER A 1 487 ? 90.216 2.454 131.387 1.00 86.18 459 SER A C 1
ATOM 7049 O O . SER A 1 487 ? 91.308 2.032 130.992 1.00 76.80 459 SER A O 1
ATOM 7057 N N . LEU A 1 488 ? 89.844 2.380 132.663 1.00 90.96 460 LEU A N 1
ATOM 7058 C CA . LEU A 1 488 ? 90.719 1.804 133.674 1.00 90.20 460 LEU A CA 1
ATOM 7059 C C . LEU A 1 488 ? 89.872 1.316 134.836 1.00 85.22 460 LEU A C 1
ATOM 7060 O O . LEU A 1 488 ? 88.742 1.767 135.034 1.00 92.56 460 LEU A O 1
ATOM 7076 N N . MET A 1 489 ? 90.447 0.403 135.618 1.00 70.62 461 MET A N 1
ATOM 7077 C CA . MET A 1 489 ? 89.843 0.009 136.889 1.00 81.55 461 MET A CA 1
ATOM 7078 C C . MET A 1 489 ? 90.938 -0.556 137.782 1.00 82.51 461 MET A C 1
ATOM 7079 O O . MET A 1 489 ? 91.440 -1.655 137.524 1.00 87.83 461 MET A O 1
ATOM 7093 N N . LEU A 1 490 ? 91.311 0.191 138.817 1.00 75.55 462 LEU A N 1
ATOM 7094 C CA . LEU A 1 490 ? 92.171 -0.318 139.874 1.00 85.83 462 LEU A CA 1
ATOM 7095 C C . LEU A 1 490 ? 91.526 0.005 141.214 1.00 73.26 462 LEU A C 1
ATOM 7096 O O . LEU A 1 490 ? 90.658 0.875 141.316 1.00 69.96 462 LEU A O 1
ATOM 7112 N N . GLY A 1 491 ? 91.971 -0.697 142.252 1.00 78.08 463 GLY A N 1
ATOM 7113 C CA . GLY A 1 491 ? 91.379 -0.559 143.569 1.00 72.09 463 GLY A CA 1
ATOM 7114 C C . GLY A 1 491 ? 92.000 0.558 144.391 1.00 61.83 463 GLY A C 1
ATOM 7115 O O . GLY A 1 491 ? 93.212 0.764 144.380 1.00 68.36 463 GLY A O 1
ATOM 7119 N N . TYR A 1 492 ? 91.137 1.284 145.097 1.00 72.44 464 TYR A N 1
ATOM 7120 C CA . TYR A 1 492 ? 91.531 2.241 146.119 1.00 68.26 464 TYR A CA 1
ATOM 7121 C C . TYR A 1 492 ? 90.875 1.837 147.429 1.00 59.60 464 TYR A C 1
ATOM 7122 O O . TYR A 1 492 ? 89.731 1.376 147.438 1.00 68.86 464 TYR A O 1
ATOM 7140 N N . GLN A 1 493 ? 91.591 2.009 148.537 1.00 57.53 465 GLN A N 1
ATOM 7141 C CA . GLN A 1 493 ? 91.017 1.664 149.829 1.00 61.78 465 GLN A CA 1
ATOM 7142 C C . GLN A 1 493 ? 91.848 2.304 150.928 1.00 65.20 465 GLN A C 1
ATOM 7143 O O . GLN A 1 493 ? 93.047 2.532 150.737 1.00 60.20 465 GLN A O 1
ATOM 7157 N N . PRO A 1 494 ? 91.253 2.597 152.081 1.00 67.33 466 PRO A N 1
ATOM 7158 C CA . PRO A 1 494 ? 92.052 2.958 153.255 1.00 62.70 466 PRO A CA 1
ATOM 7159 C C . PRO A 1 494 ? 92.702 1.713 153.831 1.00 79.90 466 PRO A C 1
ATOM 7160 O O . PRO A 1 494 ? 92.422 0.587 153.415 1.00 101.33 466 PRO A O 1
ATOM 7171 N N . HIS A 1 495 ? 93.586 1.913 154.804 1.00 72.84 467 HIS A N 1
ATOM 7172 C CA . HIS A 1 495 ? 94.260 0.755 155.383 1.00 81.00 467 HIS A CA 1
ATOM 7173 C C . HIS A 1 495 ? 94.841 1.083 156.744 1.00 82.41 467 HIS A C 1
ATOM 7174 O O . HIS A 1 495 ? 95.742 1.921 156.850 1.00 96.05 467 HIS A O 1
ATOM 7188 N N . ARG A 1 496 ? 94.325 0.416 157.778 1.00 86.77 468 ARG A N 1
ATOM 7189 C CA . ARG A 1 496 ? 94.947 0.354 159.100 1.00 85.64 468 ARG A CA 1
ATOM 7190 C C . ARG A 1 496 ? 95.412 1.723 159.595 1.00 88.60 468 ARG A C 1
ATOM 7191 O O . ARG A 1 496 ? 96.309 1.819 160.437 1.00 77.47 468 ARG A O 1
ATOM 7212 N N . GLY A 1 497 ? 94.802 2.786 159.082 1.00 89.52 469 GLY A N 1
ATOM 7213 C CA . GLY A 1 497 ? 95.118 4.149 159.456 1.00 84.92 469 GLY A CA 1
ATOM 7214 C C . GLY A 1 497 ? 95.636 4.976 158.300 1.00 73.23 469 GLY A C 1
ATOM 7215 O O . GLY A 1 497 ? 95.578 6.213 158.361 1.00 64.91 469 GLY A O 1
ATOM 7219 N N . LYS A 1 498 ? 96.142 4.336 157.247 1.00 79.09 470 LYS A N 1
ATOM 7220 C CA . LYS A 1 498 ? 96.453 5.055 156.023 1.00 73.44 470 LYS A CA 1
ATOM 7221 C C . LYS A 1 498 ? 95.147 5.477 155.365 1.00 69.44 470 LYS A C 1
ATOM 7222 O O . LYS A 1 498 ? 94.155 4.744 155.401 1.00 86.73 470 LYS A O 1
ATOM 7241 N N . VAL A 1 499 ? 95.141 6.651 154.758 1.00 65.91 471 VAL A N 1
ATOM 7242 C CA . VAL A 1 499 ? 93.929 7.157 154.129 1.00 73.59 471 VAL A CA 1
ATOM 7243 C C . VAL A 1 499 ? 93.896 6.687 152.678 1.00 75.90 471 VAL A C 1
ATOM 7244 O O . VAL A 1 499 ? 94.903 6.239 152.125 1.00 81.88 471 VAL A O 1
ATOM 7257 N N . ASN A 1 500 ? 92.715 6.785 152.060 1.00 69.92 472 ASN A N 1
ATOM 7258 C CA . ASN A 1 500 ? 92.472 6.306 150.701 1.00 62.55 472 ASN A CA 1
ATOM 7259 C C . ASN A 1 500 ? 93.687 6.425 149.790 1.00 68.28 472 ASN A C 1
ATOM 7260 O O . ASN A 1 500 ? 94.143 7.532 149.484 1.00 77.12 472 ASN A O 1
ATOM 7271 N N . PHE A 1 501 ? 94.213 5.282 149.354 1.00 69.93 473 PHE A N 1
ATOM 7272 C CA . PHE A 1 501 ? 95.285 5.227 148.372 1.00 74.39 473 PHE A CA 1
ATOM 7273 C C . PHE A 1 501 ? 94.953 4.160 147.340 1.00 73.59 473 PHE A C 1
ATOM 7274 O O . PHE A 1 501 ? 94.089 3.307 147.558 1.00 73.28 473 PHE A O 1
ATOM 7291 N N . PHE A 1 502 ? 95.657 4.209 146.213 1.00 67.79 474 PHE A N 1
ATOM 7292 C CA . PHE A 1 502 ? 95.448 3.224 145.164 1.00 71.97 474 PHE A CA 1
ATOM 7293 C C . PHE A 1 502 ? 96.261 1.967 145.442 1.00 77.15 474 PHE A C 1
ATOM 7294 O O . PHE A 1 502 ? 97.339 2.015 146.042 1.00 70.10 474 PHE A O 1
ATOM 7311 N N . ARG A 1 503 ? 95.727 0.834 144.994 1.00 80.87 475 ARG A N 1
ATOM 7312 C CA . ARG A 1 503 ? 96.438 -0.437 145.014 1.00 82.91 475 ARG A CA 1
ATOM 7313 C C . ARG A 1 503 ? 96.404 -1.032 143.617 1.00 79.58 475 ARG A C 1
ATOM 7314 O O . ARG A 1 503 ? 95.336 -1.134 143.004 1.00 82.58 475 ARG A O 1
ATOM 7335 N N . GLN A 1 504 ? 97.570 -1.418 143.119 1.00 79.15 476 GLN A N 1
ATOM 7336 C CA . GLN A 1 504 ? 97.710 -2.025 141.806 1.00 82.23 476 GLN A CA 1
ATOM 7337 C C . GLN A 1 504 ? 98.166 -3.471 141.946 1.00 93.69 476 GLN A C 1
ATOM 7338 O O . GLN A 1 504 ? 98.963 -3.800 142.830 1.00 100.59 476 GLN A O 1
ATOM 7352 N N . VAL A 1 505 ? 97.646 -4.330 141.072 1.00 85.93 477 VAL A N 1
ATOM 7353 C CA . VAL A 1 505 ? 97.931 -5.760 141.093 1.00 89.51 477 VAL A CA 1
ATOM 7354 C C . VAL A 1 505 ? 98.294 -6.176 139.672 1.00 92.23 477 VAL A C 1
ATOM 7355 O O . VAL A 1 505 ? 97.451 -6.112 138.769 1.00 78.57 477 VAL A O 1
ATOM 7368 N N . VAL A 1 506 ? 99.540 -6.601 139.472 1.00 89.88 478 VAL A N 1
ATOM 7369 C CA . VAL A 1 506 ? 100.002 -7.076 138.170 1.00 93.15 478 VAL A CA 1
ATOM 7370 C C . VAL A 1 506 ? 99.833 -8.588 138.140 1.00 86.69 478 VAL A C 1
ATOM 7371 O O . VAL A 1 506 ? 100.400 -9.297 138.979 1.00 90.78 478 VAL A O 1
ATOM 7384 N N . ILE A 1 507 ? 99.056 -9.086 137.178 1.00 86.44 479 ILE A N 1
ATOM 7385 C CA . ILE A 1 507 ? 98.788 -10.518 137.090 1.00 86.79 479 ILE A CA 1
ATOM 7386 C C . ILE A 1 507 ? 98.857 -10.982 135.643 1.00 83.34 479 ILE A C 1
ATOM 7387 O O . ILE A 1 507 ? 99.715 -11.795 135.280 1.00 83.29 479 ILE A O 1
ATOM 7403 N N . SER A 1 508 ? 97.954 -10.476 134.814 1.00 81.61 480 SER A N 1
ATOM 7404 C CA . SER A 1 508 ? 97.827 -10.986 133.459 1.00 75.97 480 SER A CA 1
ATOM 7405 C C . SER A 1 508 ? 99.135 -10.789 132.698 1.00 80.38 480 SER A C 1
ATOM 7406 O O . SER A 1 508 ? 99.724 -9.702 132.762 1.00 92.37 480 SER A O 1
ATOM 7414 N N . PRO A 1 509 ? 99.618 -11.796 131.967 1.00 80.34 481 PRO A N 1
ATOM 7415 C CA . PRO A 1 509 ? 100.773 -11.597 131.087 1.00 86.09 481 PRO A CA 1
ATOM 7416 C C . PRO A 1 509 ? 100.442 -10.903 129.776 1.00 94.38 481 PRO A C 1
ATOM 7417 O O . PRO A 1 509 ? 101.317 -10.797 128.914 1.00 93.49 481 PRO A O 1
ATOM 7428 N N . GLN A 1 510 ? 99.200 -10.443 129.611 1.00 91.76 482 GLN A N 1
ATOM 7429 C CA . GLN A 1 510 ? 98.829 -9.623 128.468 1.00 88.17 482 GLN A CA 1
ATOM 7430 C C . GLN A 1 510 ? 99.153 -8.152 128.694 1.00 86.98 482 GLN A C 1
ATOM 7431 O O . GLN A 1 510 ? 99.196 -7.381 127.730 1.00 87.23 482 GLN A O 1
ATOM 7445 N N . VAL A 1 511 ? 99.378 -7.754 129.948 1.00 83.84 483 VAL A N 1
ATOM 7446 C CA . VAL A 1 511 ? 99.717 -6.374 130.268 1.00 91.59 483 VAL A CA 1
ATOM 7447 C C . VAL A 1 511 ? 101.075 -6.019 129.675 1.00 103.23 483 VAL A C 1
ATOM 7448 O O . VAL A 1 511 ? 102.028 -6.809 129.729 1.00 98.07 483 VAL A O 1
ATOM 7461 N N . SER A 1 512 ? 101.167 -4.818 129.105 1.00 95.23 484 SER A N 1
ATOM 7462 C CA . SER A 1 512 ? 102.387 -4.310 128.497 1.00 94.17 484 SER A CA 1
ATOM 7463 C C . SER A 1 512 ? 102.849 -3.052 129.224 1.00 99.15 484 SER A C 1
ATOM 7464 O O . SER A 1 512 ? 102.099 -2.445 129.992 1.00 100.57 484 SER A O 1
ATOM 7472 N N . ARG A 1 513 ? 104.109 -2.668 128.985 1.00 98.81 485 ARG A N 1
ATOM 7473 C CA . ARG A 1 513 ? 104.601 -1.400 129.520 1.00 86.42 485 ARG A CA 1
ATOM 7474 C C . ARG A 1 513 ? 103.659 -0.267 129.148 1.00 93.39 485 ARG A C 1
ATOM 7475 O O . ARG A 1 513 ? 103.399 0.634 129.954 1.00 90.68 485 ARG A O 1
ATOM 7496 N N . GLU A 1 514 ? 103.136 -0.301 127.922 1.00 90.16 486 GLU A N 1
ATOM 7497 C CA . GLU A 1 514 ? 102.210 0.729 127.475 1.00 83.92 486 GLU A CA 1
ATOM 7498 C C . GLU A 1 514 ? 100.950 0.741 128.329 1.00 90.96 486 GLU A C 1
ATOM 7499 O O . GLU A 1 514 ? 100.280 1.776 128.434 1.00 96.61 486 GLU A O 1
ATOM 7511 N N . ASP A 1 515 ? 100.611 -0.394 128.944 1.00 98.26 487 ASP A N 1
ATOM 7512 C CA . ASP A 1 515 ? 99.504 -0.439 129.889 1.00 96.10 487 ASP A CA 1
ATOM 7513 C C . ASP A 1 515 ? 99.882 0.117 131.256 1.00 92.62 487 ASP A C 1
ATOM 7514 O O . ASP A 1 515 ? 98.993 0.520 132.013 1.00 95.28 487 ASP A O 1
ATOM 7523 N N . MET A 1 516 ? 101.176 0.150 131.590 1.00 91.26 488 MET A N 1
ATOM 7524 C CA . MET A 1 516 ? 101.621 0.790 132.825 1.00 93.30 488 MET A CA 1
ATOM 7525 C C . MET A 1 516 ? 101.808 2.292 132.641 1.00 97.73 488 MET A C 1
ATOM 7526 O O . MET A 1 516 ? 101.380 3.084 133.488 1.00 92.21 488 MET A O 1
ATOM 7540 N N . ASP A 1 517 ? 102.448 2.704 131.545 1.00 98.72 489 ASP A N 1
ATOM 7541 C CA . ASP A 1 517 ? 102.555 4.130 131.259 1.00 87.64 489 ASP A CA 1
ATOM 7542 C C . ASP A 1 517 ? 101.174 4.764 131.177 1.00 82.85 489 ASP A C 1
ATOM 7543 O O . ASP A 1 517 ? 100.960 5.877 131.673 1.00 91.82 489 ASP A O 1
ATOM 7552 N N . PHE A 1 518 ? 100.223 4.066 130.555 1.00 86.86 490 PHE A N 1
ATOM 7553 C CA . PHE A 1 518 ? 98.858 4.571 130.470 1.00 89.88 490 PHE A CA 1
ATOM 7554 C C . PHE A 1 518 ? 98.204 4.648 131.844 1.00 88.70 490 PHE A C 1
ATOM 7555 O O . PHE A 1 518 ? 97.394 5.548 132.091 1.00 89.58 490 PHE A O 1
ATOM 7572 N N . LEU A 1 519 ? 98.528 3.713 132.741 1.00 82.94 491 LEU A N 1
ATOM 7573 C CA . LEU A 1 519 ? 97.980 3.756 134.094 1.00 81.32 491 LEU A CA 1
ATOM 7574 C C . LEU A 1 519 ? 98.270 5.097 134.756 1.00 83.18 491 LEU A C 1
ATOM 7575 O O . LEU A 1 519 ? 97.360 5.770 135.254 1.00 87.41 491 LEU A O 1
ATOM 7591 N N . LEU A 1 520 ? 99.542 5.500 134.771 1.00 93.11 492 LEU A N 1
ATOM 7592 C CA . LEU A 1 520 ? 99.914 6.758 135.410 1.00 87.45 492 LEU A CA 1
ATOM 7593 C C . LEU A 1 520 ? 99.487 7.955 134.569 1.00 83.97 492 LEU A C 1
ATOM 7594 O O . LEU A 1 520 ? 99.065 8.983 135.112 1.00 67.52 492 LEU A O 1
ATOM 7610 N N . ASP A 1 521 ? 99.586 7.843 133.242 1.00 89.58 493 ASP A N 1
ATOM 7611 C CA . ASP A 1 521 ? 99.107 8.915 132.376 1.00 87.14 493 ASP A CA 1
ATOM 7612 C C . ASP A 1 521 ? 97.614 9.143 132.567 1.00 92.97 493 ASP A C 1
ATOM 7613 O O . ASP A 1 521 ? 97.141 10.284 132.525 1.00 95.23 493 ASP A O 1
ATOM 7622 N N . GLU A 1 522 ? 96.855 8.066 132.777 1.00 92.24 494 GLU A N 1
ATOM 7623 C CA . GLU A 1 522 ? 95.407 8.182 132.908 1.00 83.17 494 GLU A CA 1
ATOM 7624 C C . GLU A 1 522 ? 95.018 8.755 134.266 1.00 80.29 494 GLU A C 1
ATOM 7625 O O . GLU A 1 522 ? 94.225 9.699 134.343 1.00 77.03 494 GLU A O 1
ATOM 7637 N N . ILE A 1 523 ? 95.556 8.191 135.350 1.00 73.01 495 ILE A N 1
ATOM 7638 C CA . ILE A 1 523 ? 95.266 8.717 136.682 1.00 76.66 495 ILE A CA 1
ATOM 7639 C C . ILE A 1 523 ? 95.643 10.191 136.761 1.00 90.89 495 ILE A C 1
ATOM 7640 O O . ILE A 1 523 ? 94.869 11.025 137.246 1.00 93.45 495 ILE A O 1
ATOM 7656 N N . ASP A 1 524 ? 96.845 10.534 136.290 1.00 102.16 496 ASP A N 1
ATOM 7657 C CA . ASP A 1 524 ? 97.266 11.931 136.269 1.00 78.93 496 ASP A CA 1
ATOM 7658 C C . ASP A 1 524 ? 96.261 12.785 135.508 1.00 75.74 496 ASP A C 1
ATOM 7659 O O . ASP A 1 524 ? 95.840 13.846 135.984 1.00 91.68 496 ASP A O 1
ATOM 7668 N N . SER A 1 525 ? 95.859 12.330 134.321 1.00 77.82 497 SER A N 1
ATOM 7669 C CA . SER A 1 525 ? 94.939 13.106 133.496 1.00 83.68 497 SER A CA 1
ATOM 7670 C C . SER A 1 525 ? 93.609 13.326 134.206 1.00 88.98 497 SER A C 1
ATOM 7671 O O . SER A 1 525 ? 93.046 14.426 134.158 1.00 85.19 497 SER A O 1
ATOM 7679 N N . LEU A 1 526 ? 93.090 12.294 134.872 1.00 93.90 498 LEU A N 1
ATOM 7680 C CA . LEU A 1 526 ? 91.776 12.381 135.495 1.00 92.46 498 LEU A CA 1
ATOM 7681 C C . LEU A 1 526 ? 91.778 13.186 136.789 1.00 90.34 498 LEU A C 1
ATOM 7682 O O . LEU A 1 526 ? 90.708 13.628 137.223 1.00 88.03 498 LEU A O 1
ATOM 7698 N N . GLY A 1 527 ? 92.938 13.388 137.410 1.00 89.79 499 GLY A N 1
ATOM 7699 C CA . GLY A 1 527 ? 93.001 14.098 138.675 1.00 99.77 499 GLY A CA 1
ATOM 7700 C C . GLY A 1 527 ? 93.829 15.367 138.652 1.00 102.41 499 GLY A C 1
ATOM 7701 O O . GLY A 1 527 ? 94.097 15.952 139.706 1.00 101.07 499 GLY A O 1
ATOM 7705 N N . ARG A 1 528 ? 94.248 15.807 137.463 1.00 95.09 500 ARG A N 1
ATOM 7706 C CA . ARG A 1 528 ? 95.052 17.022 137.373 1.00 97.40 500 ARG A CA 1
ATOM 7707 C C . ARG A 1 528 ? 94.246 18.259 137.754 1.00 105.66 500 ARG A C 1
ATOM 7708 O O . ARG A 1 528 ? 94.806 19.218 138.297 1.00 99.36 500 ARG A O 1
ATOM 7729 N N . ASP A 1 529 ? 92.939 18.254 137.490 1.00 99.56 501 ASP A N 1
ATOM 7730 C CA . ASP A 1 529 ? 92.087 19.416 137.714 1.00 97.90 501 ASP A CA 1
ATOM 7731 C C . ASP A 1 529 ? 91.294 19.299 139.011 1.00 106.97 501 ASP A C 1
ATOM 7732 O O . ASP A 1 529 ? 90.166 19.796 139.102 1.00 110.90 501 ASP A O 1
ATOM 7741 N N . MET A 1 530 ? 91.873 18.653 140.018 1.00 113.24 502 MET A N 1
ATOM 7742 C CA . MET A 1 530 ? 91.202 18.433 141.294 1.00 109.37 502 MET A CA 1
ATOM 7743 C C . MET A 1 530 ? 91.841 19.266 142.400 1.00 105.98 502 MET A C 1
ATOM 7744 O O . MET A 1 530 ? 92.878 19.899 142.199 1.00 110.13 502 MET A O 1
ATOM 7759 N N . VAL B 1 39 ? 110.732 -1.477 121.799 1.00 79.17 11 VAL B N 1
ATOM 7760 C CA . VAL B 1 39 ? 111.460 -2.293 122.763 1.00 94.46 11 VAL B CA 1
ATOM 7761 C C . VAL B 1 39 ? 112.624 -1.465 123.314 1.00 94.05 11 VAL B C 1
ATOM 7762 O O . VAL B 1 39 ? 112.985 -0.463 122.699 1.00 84.00 11 VAL B O 1
ATOM 7774 N N . ASP B 1 40 ? 113.234 -1.850 124.443 1.00 92.55 12 ASP B N 1
ATOM 7775 C CA . ASP B 1 40 ? 112.819 -2.962 125.309 1.00 83.09 12 ASP B CA 1
ATOM 7776 C C . ASP B 1 40 ? 113.083 -2.583 126.784 1.00 86.76 12 ASP B C 1
ATOM 7777 O O . ASP B 1 40 ? 113.029 -1.404 127.127 1.00 85.84 12 ASP B O 1
ATOM 7786 N N . GLY B 1 41 ? 113.355 -3.559 127.647 1.00 96.19 13 GLY B N 1
ATOM 7787 C CA . GLY B 1 41 ? 113.563 -3.270 129.056 1.00 93.96 13 GLY B CA 1
ATOM 7788 C C . GLY B 1 41 ? 114.097 -4.486 129.782 1.00 91.33 13 GLY B C 1
ATOM 7789 O O . GLY B 1 41 ? 114.372 -5.529 129.181 1.00 90.86 13 GLY B O 1
ATOM 7793 N N . VAL B 1 42 ? 114.234 -4.341 131.102 1.00 88.33 14 VAL B N 1
ATOM 7794 C CA . VAL B 1 42 ? 114.603 -5.444 131.985 1.00 95.82 14 VAL B CA 1
ATOM 7795 C C . VAL B 1 42 ? 113.426 -5.713 132.919 1.00 86.66 14 VAL B C 1
ATOM 7796 O O . VAL B 1 42 ? 112.765 -4.770 133.367 1.00 73.67 14 VAL B O 1
ATOM 7809 N N . VAL B 1 43 ? 113.153 -6.988 133.223 1.00 91.01 15 VAL B N 1
ATOM 7810 C CA . VAL B 1 43 ? 113.891 -8.135 132.693 1.00 91.32 15 VAL B CA 1
ATOM 7811 C C . VAL B 1 43 ? 113.218 -8.671 131.428 1.00 92.35 15 VAL B C 1
ATOM 7812 O O . VAL B 1 43 ? 112.643 -9.760 131.437 1.00 90.45 15 VAL B O 1
ATOM 7825 N N . LEU B 1 44 ? 113.261 -7.860 130.361 1.00 94.66 16 LEU B N 1
ATOM 7826 C CA . LEU B 1 44 ? 112.888 -8.257 129.006 1.00 101.93 16 LEU B CA 1
ATOM 7827 C C . LEU B 1 44 ? 111.382 -8.179 128.789 1.00 110.22 16 LEU B C 1
ATOM 7828 O O . LEU B 1 44 ? 110.617 -8.908 129.430 1.00 102.35 16 LEU B O 1
ATOM 7844 N N . ASN B 1 45 ? 110.948 -7.296 127.884 1.00 113.36 17 ASN B N 1
ATOM 7845 C CA . ASN B 1 45 ? 109.535 -6.986 127.749 1.00 107.30 17 ASN B CA 1
ATOM 7846 C C . ASN B 1 45 ? 109.076 -7.066 126.300 1.00 111.29 17 ASN B C 1
ATOM 7847 O O . ASN B 1 45 ? 109.844 -6.820 125.366 1.00 111.41 17 ASN B O 1
ATOM 7858 N N . GLY B 1 46 ? 107.801 -7.411 126.133 1.00 113.35 18 GLY B N 1
ATOM 7859 C CA . GLY B 1 46 ? 107.150 -7.430 124.846 1.00 114.05 18 GLY B CA 1
ATOM 7860 C C . GLY B 1 46 ? 105.672 -7.707 125.026 1.00 123.37 18 GLY B C 1
ATOM 7861 O O . GLY B 1 46 ? 104.959 -6.992 125.737 1.00 116.19 18 GLY B O 1
ATOM 7865 N N . PRO B 1 47 ? 105.182 -8.760 124.365 1.00 124.01 19 PRO B N 1
ATOM 7866 C CA . PRO B 1 47 ? 103.970 -9.441 124.842 1.00 115.44 19 PRO B CA 1
ATOM 7867 C C . PRO B 1 47 ? 104.184 -10.944 125.020 1.00 112.87 19 PRO B C 1
ATOM 7868 O O . PRO B 1 47 ? 103.426 -11.612 125.731 1.00 105.76 19 PRO B O 1
ATOM 7879 N N . GLN B 1 48 ? 105.216 -11.477 124.359 1.00 118.90 20 GLN B N 1
ATOM 7880 C CA . GLN B 1 48 ? 105.634 -12.879 124.395 1.00 116.03 20 GLN B CA 1
ATOM 7881 C C . GLN B 1 48 ? 104.552 -13.935 124.167 1.00 114.32 20 GLN B C 1
ATOM 7882 O O . GLN B 1 48 ? 104.848 -15.131 124.259 1.00 94.55 20 GLN B O 1
ATOM 7896 N N . THR B 1 49 ? 103.318 -13.548 123.861 1.00 119.06 21 THR B N 1
ATOM 7897 C CA . THR B 1 49 ? 102.215 -14.501 123.893 1.00 116.79 21 THR B CA 1
ATOM 7898 C C . THR B 1 49 ? 101.856 -14.996 122.495 1.00 122.45 21 THR B C 1
ATOM 7899 O O . THR B 1 49 ? 102.026 -14.290 121.497 1.00 124.97 21 THR B O 1
ATOM 7910 N N . ASP B 1 50 ? 101.355 -16.233 122.444 1.00 109.33 22 ASP B N 1
ATOM 7911 C CA . ASP B 1 50 ? 100.883 -16.859 121.214 1.00 100.14 22 ASP B CA 1
ATOM 7912 C C . ASP B 1 50 ? 99.359 -16.900 121.241 1.00 97.85 22 ASP B C 1
ATOM 7913 O O . ASP B 1 50 ? 98.755 -17.975 121.173 1.00 103.98 22 ASP B O 1
ATOM 7922 N N . VAL B 1 51 ? 98.736 -15.728 121.354 1.00 88.99 23 VAL B N 1
ATOM 7923 C CA . VAL B 1 51 ? 97.290 -15.615 121.506 1.00 90.87 23 VAL B CA 1
ATOM 7924 C C . VAL B 1 51 ? 96.552 -16.368 120.406 1.00 87.79 23 VAL B C 1
ATOM 7925 O O . VAL B 1 51 ? 95.899 -17.384 120.671 1.00 92.50 23 VAL B O 1
ATOM 7938 N N . LYS B 1 52 ? 96.661 -15.881 119.166 1.00 95.63 24 LYS B N 1
ATOM 7939 C CA . LYS B 1 52 ? 95.810 -16.376 118.085 1.00 98.32 24 LYS B CA 1
ATOM 7940 C C . LYS B 1 52 ? 95.780 -17.899 118.020 1.00 98.37 24 LYS B C 1
ATOM 7941 O O . LYS B 1 52 ? 94.795 -18.479 117.550 1.00 100.89 24 LYS B O 1
ATOM 7960 N N . ALA B 1 53 ? 96.840 -18.562 118.485 1.00 96.06 25 ALA B N 1
ATOM 7961 C CA . ALA B 1 53 ? 96.810 -20.013 118.624 1.00 99.70 25 ALA B CA 1
ATOM 7962 C C . ALA B 1 53 ? 96.008 -20.427 119.853 1.00 93.80 25 ALA B C 1
ATOM 7963 O O . ALA B 1 53 ? 95.085 -21.243 119.758 1.00 96.98 25 ALA B O 1
ATOM 7970 N N . GLY B 1 54 ? 96.350 -19.875 121.017 1.00 86.18 26 GLY B N 1
ATOM 7971 C CA . GLY B 1 54 ? 95.596 -20.170 122.223 1.00 91.06 26 GLY B CA 1
ATOM 7972 C C . GLY B 1 54 ? 94.111 -19.892 122.096 1.00 89.54 26 GLY B C 1
ATOM 7973 O O . GLY B 1 54 ? 93.303 -20.488 122.811 1.00 89.08 26 GLY B O 1
ATOM 7977 N N . GLU B 1 55 ? 93.725 -18.986 121.192 1.00 89.53 27 GLU B N 1
ATOM 7978 C CA . GLU B 1 55 ? 92.308 -18.709 120.983 1.00 85.27 27 GLU B CA 1
ATOM 7979 C C . GLU B 1 55 ? 91.632 -19.837 120.221 1.00 97.75 27 GLU B C 1
ATOM 7980 O O . GLU B 1 55 ? 90.431 -20.076 120.394 1.00 104.91 27 GLU B O 1
ATOM 7992 N N . LYS B 1 56 ? 92.387 -20.537 119.378 1.00 96.88 28 LYS B N 1
ATOM 7993 C CA . LYS B 1 56 ? 91.849 -21.673 118.643 1.00 100.13 28 LYS B CA 1
ATOM 7994 C C . LYS B 1 56 ? 91.515 -22.820 119.588 1.00 91.44 28 LYS B C 1
ATOM 7995 O O . LYS B 1 56 ? 90.482 -23.481 119.431 1.00 96.76 28 LYS B O 1
ATOM 8014 N N . PHE B 1 57 ? 92.382 -23.072 120.572 1.00 81.30 29 PHE B N 1
ATOM 8015 C CA . PHE B 1 57 ? 92.118 -24.111 121.562 1.00 86.39 29 PHE B CA 1
ATOM 8016 C C . PHE B 1 57 ? 90.759 -23.923 122.222 1.00 92.31 29 PHE B C 1
ATOM 8017 O O . PHE B 1 57 ? 90.116 -24.905 122.611 1.00 85.98 29 PHE B O 1
ATOM 8034 N N . VAL B 1 58 ? 90.308 -22.676 122.366 1.00 92.09 30 VAL B N 1
ATOM 8035 C CA . VAL B 1 58 ? 88.989 -22.424 122.936 1.00 88.94 30 VAL B CA 1
ATOM 8036 C C . VAL B 1 58 ? 87.901 -22.788 121.932 1.00 92.60 30 VAL B C 1
ATOM 8037 O O . VAL B 1 58 ? 86.908 -23.439 122.278 1.00 97.70 30 VAL B O 1
ATOM 8050 N N . GLU B 1 59 ? 88.069 -22.375 120.674 1.00 92.90 31 GLU B N 1
ATOM 8051 C CA . GLU B 1 59 ? 87.102 -22.745 119.646 1.00 95.27 31 GLU B CA 1
ATOM 8052 C C . GLU B 1 59 ? 87.054 -24.256 119.466 1.00 99.23 31 GLU B C 1
ATOM 8053 O O . GLU B 1 59 ? 85.978 -24.834 119.276 1.00 96.32 31 GLU B O 1
ATOM 8065 N N . GLU B 1 60 ? 88.214 -24.914 119.524 1.00 100.67 32 GLU B N 1
ATOM 8066 C CA . GLU B 1 60 ? 88.253 -26.360 119.340 1.00 96.61 32 GLU B CA 1
ATOM 8067 C C . GLU B 1 60 ? 87.612 -27.081 120.520 1.00 99.25 32 GLU B C 1
ATOM 8068 O O . GLU B 1 60 ? 86.969 -28.122 120.344 1.00 101.58 32 GLU B O 1
ATOM 8080 N N . ALA B 1 61 ? 87.774 -26.542 121.730 1.00 87.38 33 ALA B N 1
ATOM 8081 C CA . ALA B 1 61 ? 87.105 -27.122 122.890 1.00 80.47 33 ALA B CA 1
ATOM 8082 C C . ALA B 1 61 ? 85.595 -26.955 122.789 1.00 102.40 33 ALA B C 1
ATOM 8083 O O . ALA B 1 61 ? 84.840 -27.867 123.144 1.00 110.22 33 ALA B O 1
ATOM 8090 N N . CYS B 1 62 ? 85.138 -25.798 122.305 1.00 98.86 34 CYS B N 1
ATOM 8091 C CA . CYS B 1 62 ? 83.707 -25.576 122.112 1.00 95.41 34 CYS B CA 1
ATOM 8092 C C . CYS B 1 62 ? 83.089 -26.680 121.261 1.00 100.62 34 CYS B C 1
ATOM 8093 O O . CYS B 1 62 ? 82.021 -27.209 121.587 1.00 106.50 34 CYS B O 1
ATOM 8101 N N . ARG B 1 63 ? 83.749 -27.038 120.157 1.00 97.26 35 ARG B N 1
ATOM 8102 C CA . ARG B 1 63 ? 83.213 -28.069 119.275 1.00 98.58 35 ARG B CA 1
ATOM 8103 C C . ARG B 1 63 ? 83.150 -29.423 119.972 1.00 103.56 35 ARG B C 1
ATOM 8104 O O . ARG B 1 63 ? 82.163 -30.155 119.826 1.00 105.97 35 ARG B O 1
ATOM 8125 N N . LEU B 1 64 ? 84.187 -29.779 120.737 1.00 99.51 36 LEU B N 1
ATOM 8126 C CA . LEU B 1 64 ? 84.125 -31.007 121.525 1.00 100.70 36 LEU B CA 1
ATOM 8127 C C . LEU B 1 64 ? 82.855 -31.042 122.358 1.00 99.19 36 LEU B C 1
ATOM 8128 O O . LEU B 1 64 ? 82.168 -32.068 122.424 1.00 99.62 36 LEU B O 1
ATOM 8144 N N . ILE B 1 65 ? 82.528 -29.923 123.003 1.00 93.14 37 ILE B N 1
ATOM 8145 C CA . ILE B 1 65 ? 81.299 -29.842 123.785 1.00 91.20 37 ILE B CA 1
ATOM 8146 C C . ILE B 1 65 ? 80.101 -30.143 122.901 1.00 94.19 37 ILE B C 1
ATOM 8147 O O . ILE B 1 65 ? 79.249 -30.975 123.235 1.00 89.67 37 ILE B O 1
ATOM 8163 N N . MET B 1 66 ? 80.022 -29.474 121.754 1.00 95.83 38 MET B N 1
ATOM 8164 C CA . MET B 1 66 ? 78.906 -29.698 120.848 1.00 100.71 38 MET B CA 1
ATOM 8165 C C . MET B 1 66 ? 78.897 -31.140 120.360 1.00 96.97 38 MET B C 1
ATOM 8166 O O . MET B 1 66 ? 77.958 -31.898 120.625 1.00 100.70 38 MET B O 1
ATOM 8180 N N . GLU B 1 67 ? 79.976 -31.555 119.696 1.00 99.48 39 GLU B N 1
ATOM 8181 C CA . GLU B 1 67 ? 80.012 -32.882 119.091 1.00 102.79 39 GLU B CA 1
ATOM 8182 C C . GLU B 1 67 ? 79.843 -33.974 120.138 1.00 90.61 39 GLU B C 1
ATOM 8183 O O . GLU B 1 67 ? 78.991 -34.859 119.998 1.00 89.93 39 GLU B O 1
ATOM 8195 N N . GLU B 1 68 ? 80.639 -33.921 121.202 1.00 90.37 40 GLU B N 1
ATOM 8196 C CA . GLU B 1 68 ? 80.808 -35.054 122.098 1.00 91.36 40 GLU B CA 1
ATOM 8197 C C . GLU B 1 68 ? 79.947 -34.980 123.350 1.00 94.95 40 GLU B C 1
ATOM 8198 O O . GLU B 1 68 ? 79.978 -35.917 124.154 1.00 102.83 40 GLU B O 1
ATOM 8210 N N . VAL B 1 69 ? 79.186 -33.905 123.547 1.00 92.92 41 VAL B N 1
ATOM 8211 C CA . VAL B 1 69 ? 78.389 -33.768 124.762 1.00 100.14 41 VAL B CA 1
ATOM 8212 C C . VAL B 1 69 ? 76.983 -33.292 124.425 1.00 100.48 41 VAL B C 1
ATOM 8213 O O . VAL B 1 69 ? 76.003 -34.010 124.655 1.00 99.54 41 VAL B O 1
ATOM 8226 N N . VAL B 1 70 ? 76.871 -32.081 123.878 1.00 83.47 42 VAL B N 1
ATOM 8227 C CA . VAL B 1 70 ? 75.557 -31.472 123.686 1.00 91.01 42 VAL B CA 1
ATOM 8228 C C . VAL B 1 70 ? 74.713 -32.303 122.729 1.00 93.85 42 VAL B C 1
ATOM 8229 O O . VAL B 1 70 ? 73.557 -32.634 123.021 1.00 102.20 42 VAL B O 1
ATOM 8242 N N . LEU B 1 71 ? 75.273 -32.654 121.571 1.00 87.00 43 LEU B N 1
ATOM 8243 C CA . LEU B 1 71 ? 74.461 -33.314 120.556 1.00 99.53 43 LEU B CA 1
ATOM 8244 C C . LEU B 1 71 ? 74.270 -34.794 120.861 1.00 100.06 43 LEU B C 1
ATOM 8245 O O . LEU B 1 71 ? 73.272 -35.387 120.436 1.00 99.86 43 LEU B O 1
ATOM 8261 N N . LYS B 1 72 ? 75.204 -35.399 121.590 1.00 93.49 44 LYS B N 1
ATOM 8262 C CA . LYS B 1 72 ? 75.071 -36.773 122.044 1.00 101.81 44 LYS B CA 1
ATOM 8263 C C . LYS B 1 72 ? 74.420 -36.857 123.419 1.00 108.16 44 LYS B C 1
ATOM 8264 O O . LYS B 1 72 ? 74.411 -37.932 124.029 1.00 107.86 44 LYS B O 1
ATOM 8283 N N . ALA B 1 73 ? 73.875 -35.742 123.914 1.00 100.63 45 ALA B N 1
ATOM 8284 C CA . ALA B 1 73 ? 73.329 -35.704 125.266 1.00 100.17 45 ALA B CA 1
ATOM 8285 C C . ALA B 1 73 ? 72.077 -36.561 125.378 1.00 94.12 45 ALA B C 1
ATOM 8286 O O . ALA B 1 73 ? 71.873 -37.245 126.388 1.00 90.48 45 ALA B O 1
ATOM 8293 N N . THR B 1 74 ? 71.229 -36.535 124.355 1.00 97.19 46 THR B N 1
ATOM 8294 C CA . THR B 1 74 ? 69.941 -37.213 124.395 1.00 104.57 46 THR B CA 1
ATOM 8295 C C . THR B 1 74 ? 69.992 -38.607 123.788 1.00 106.09 46 THR B C 1
ATOM 8296 O O . THR B 1 74 ? 68.969 -39.298 123.773 1.00 94.02 46 THR B O 1
ATOM 8307 N N . ASP B 1 75 ? 71.151 -39.036 123.295 1.00 115.97 47 ASP B N 1
ATOM 8308 C CA . ASP B 1 75 ? 71.277 -40.337 122.651 1.00 98.17 47 ASP B CA 1
ATOM 8309 C C . ASP B 1 75 ? 71.362 -41.415 123.723 1.00 97.39 47 ASP B C 1
ATOM 8310 O O . ASP B 1 75 ? 72.376 -41.532 124.419 1.00 95.23 47 ASP B O 1
ATOM 8319 N N . VAL B 1 76 ? 70.293 -42.202 123.861 1.00 107.05 48 VAL B N 1
ATOM 8320 C CA . VAL B 1 76 ? 70.286 -43.277 124.842 1.00 99.24 48 VAL B CA 1
ATOM 8321 C C . VAL B 1 76 ? 71.279 -44.355 124.440 1.00 105.66 48 VAL B C 1
ATOM 8322 O O . VAL B 1 76 ? 71.702 -45.156 125.283 1.00 101.55 48 VAL B O 1
ATOM 8335 N N . ASN B 1 77 ? 71.655 -44.397 123.160 1.00 107.29 49 ASN B N 1
ATOM 8336 C CA . ASN B 1 77 ? 72.512 -45.425 122.592 1.00 108.91 49 ASN B CA 1
ATOM 8337 C C . ASN B 1 77 ? 73.973 -45.262 122.998 1.00 109.42 49 ASN B C 1
ATOM 8338 O O . ASN B 1 77 ? 74.830 -45.937 122.412 1.00 103.61 49 ASN B O 1
ATOM 8349 N N . GLU B 1 78 ? 74.284 -44.403 123.966 1.00 102.77 50 GLU B N 1
ATOM 8350 C CA . GLU B 1 78 ? 75.646 -44.187 124.426 1.00 101.47 50 GLU B CA 1
ATOM 8351 C C . GLU B 1 78 ? 75.788 -44.655 125.867 1.00 95.73 50 GLU B C 1
ATOM 8352 O O . GLU B 1 78 ? 74.823 -44.654 126.637 1.00 95.22 50 GLU B O 1
ATOM 8364 N N . LYS B 1 79 ? 77.001 -45.063 126.226 1.00 95.09 51 LYS B N 1
ATOM 8365 C CA . LYS B 1 79 ? 77.241 -45.584 127.564 1.00 92.70 51 LYS B CA 1
ATOM 8366 C C . LYS B 1 79 ? 77.191 -44.466 128.600 1.00 89.05 51 LYS B C 1
ATOM 8367 O O . LYS B 1 79 ? 77.784 -43.400 128.412 1.00 88.40 51 LYS B O 1
ATOM 8386 N N . VAL B 1 80 ? 76.475 -44.716 129.699 1.00 83.39 52 VAL B N 1
ATOM 8387 C CA . VAL B 1 80 ? 76.422 -43.752 130.791 1.00 90.76 52 VAL B CA 1
ATOM 8388 C C . VAL B 1 80 ? 77.808 -43.516 131.374 1.00 87.15 52 VAL B C 1
ATOM 8389 O O . VAL B 1 80 ? 78.080 -42.446 131.932 1.00 88.80 52 VAL B O 1
ATOM 8402 N N . CYS B 1 81 ? 78.707 -44.490 131.252 1.00 68.89 53 CYS B N 1
ATOM 8403 C CA . CYS B 1 81 ? 80.055 -44.323 131.774 1.00 80.58 53 CYS B CA 1
ATOM 8404 C C . CYS B 1 81 ? 80.975 -45.368 131.162 1.00 85.65 53 CYS B C 1
ATOM 8405 O O . CYS B 1 81 ? 80.566 -46.501 130.899 1.00 72.83 53 CYS B O 1
ATOM 8413 N N . GLU B 1 82 ? 82.226 -44.965 130.945 1.00 100.76 54 GLU B N 1
ATOM 8414 C CA . GLU B 1 82 ? 83.277 -45.852 130.448 1.00 84.17 54 GLU B CA 1
ATOM 8415 C C . GLU B 1 82 ? 84.121 -46.248 131.656 1.00 93.33 54 GLU B C 1
ATOM 8416 O O . GLU B 1 82 ? 85.097 -45.582 132.003 1.00 105.21 54 GLU B O 1
ATOM 8428 N N . TRP B 1 83 ? 83.739 -47.347 132.300 1.00 100.63 55 TRP B N 1
ATOM 8429 C CA . TRP B 1 83 ? 84.364 -47.731 133.559 1.00 88.55 55 TRP B CA 1
ATOM 8430 C C . TRP B 1 83 ? 85.795 -48.202 133.342 1.00 92.62 55 TRP B C 1
ATOM 8431 O O . TRP B 1 83 ? 86.072 -49.008 132.449 1.00 105.98 55 TRP B O 1
ATOM 8452 N N . GLN B 1 84 ? 86.700 -47.699 134.179 1.00 96.73 56 GLN B N 1
ATOM 8453 C CA . GLN B 1 84 ? 88.094 -48.119 134.220 1.00 85.70 56 GLN B CA 1
ATOM 8454 C C . GLN B 1 84 ? 88.601 -47.910 135.643 1.00 83.20 56 GLN B C 1
ATOM 8455 O O . GLN B 1 84 ? 88.521 -46.789 136.156 1.00 87.28 56 GLN B O 1
ATOM 8469 N N . PRO B 1 85 ? 89.114 -48.937 136.318 1.00 86.91 57 PRO B N 1
ATOM 8470 C CA . PRO B 1 85 ? 89.550 -48.762 137.710 1.00 80.00 57 PRO B CA 1
ATOM 8471 C C . PRO B 1 85 ? 90.574 -47.647 137.831 1.00 89.39 57 PRO B C 1
ATOM 8472 O O . PRO B 1 85 ? 91.149 -47.207 136.824 1.00 93.35 57 PRO B O 1
ATOM 8483 N N . PRO B 1 86 ? 90.829 -47.161 139.048 1.00 88.77 58 PRO B N 1
ATOM 8484 C CA . PRO B 1 86 ? 91.780 -46.045 139.200 1.00 80.61 58 PRO B CA 1
ATOM 8485 C C . PRO B 1 86 ? 93.142 -46.314 138.583 1.00 84.07 58 PRO B C 1
ATOM 8486 O O . PRO B 1 86 ? 93.643 -45.494 137.803 1.00 90.17 58 PRO B O 1
ATOM 8497 N N . GLU B 1 87 ? 93.754 -47.452 138.909 1.00 91.40 59 GLU B N 1
ATOM 8498 C CA . GLU B 1 87 ? 95.122 -47.715 138.483 1.00 92.64 59 GLU B CA 1
ATOM 8499 C C . GLU B 1 87 ? 95.230 -47.940 136.980 1.00 91.09 59 GLU B C 1
ATOM 8500 O O . GLU B 1 87 ? 96.337 -47.873 136.435 1.00 96.30 59 GLU B O 1
ATOM 8512 N N . GLN B 1 88 ? 94.115 -48.203 136.302 1.00 85.29 60 GLN B N 1
ATOM 8513 C CA . GLN B 1 88 ? 94.109 -48.311 134.848 1.00 92.61 60 GLN B CA 1
ATOM 8514 C C . GLN B 1 88 ? 93.850 -46.977 134.169 1.00 91.31 60 GLN B C 1
ATOM 8515 O O . GLN B 1 88 ? 94.380 -46.729 133.079 1.00 89.74 60 GLN B O 1
ATOM 8529 N N . LEU B 1 89 ? 93.044 -46.113 134.788 1.00 93.49 61 LEU B N 1
ATOM 8530 C CA . LEU B 1 89 ? 92.765 -44.807 134.206 1.00 87.69 61 LEU B CA 1
ATOM 8531 C C . LEU B 1 89 ? 93.992 -43.903 134.254 1.00 84.19 61 LEU B C 1
ATOM 8532 O O . LEU B 1 89 ? 94.134 -43.008 133.413 1.00 82.97 61 LEU B O 1
ATOM 8548 N N . ARG B 1 90 ? 94.884 -44.114 135.227 1.00 90.06 62 ARG B N 1
ATOM 8549 C CA . ARG B 1 90 ? 96.142 -43.372 135.253 1.00 89.42 62 ARG B CA 1
ATOM 8550 C C . ARG B 1 90 ? 96.976 -43.655 134.008 1.00 97.56 62 ARG B C 1
ATOM 8551 O O . ARG B 1 90 ? 97.595 -42.744 133.447 1.00 102.80 62 ARG B O 1
ATOM 8572 N N . GLN B 1 91 ? 97.000 -44.912 133.557 1.00 94.27 63 GLN B N 1
ATOM 8573 C CA . GLN B 1 91 ? 97.737 -45.286 132.353 1.00 87.54 63 GLN B CA 1
ATOM 8574 C C . GLN B 1 91 ? 97.062 -44.816 131.074 1.00 96.41 63 GLN B C 1
ATOM 8575 O O . GLN B 1 91 ? 97.587 -45.089 129.989 1.00 96.14 63 GLN B O 1
ATOM 8589 N N . LEU B 1 92 ? 95.920 -44.130 131.165 1.00 94.78 64 LEU B N 1
ATOM 8590 C CA . LEU B 1 92 ? 95.187 -43.687 129.990 1.00 88.92 64 LEU B CA 1
ATOM 8591 C C . LEU B 1 92 ? 95.157 -42.178 129.806 1.00 96.42 64 LEU B C 1
ATOM 8592 O O . LEU B 1 92 ? 94.935 -41.718 128.682 1.00 106.03 64 LEU B O 1
ATOM 8608 N N . LEU B 1 93 ? 95.376 -41.399 130.868 1.00 89.67 65 LEU B N 1
ATOM 8609 C CA . LEU B 1 93 ? 95.196 -39.956 130.805 1.00 88.82 65 LEU B CA 1
ATOM 8610 C C . LEU B 1 93 ? 96.490 -39.158 130.774 1.00 97.50 65 LEU B C 1
ATOM 8611 O O . LEU B 1 93 ? 96.475 -38.023 130.291 1.00 108.54 65 LEU B O 1
ATOM 8627 N N . ASP B 1 94 ? 97.599 -39.708 131.266 1.00 100.37 66 ASP B N 1
ATOM 8628 C CA . ASP B 1 94 ? 98.839 -38.944 131.356 1.00 100.28 66 ASP B CA 1
ATOM 8629 C C . ASP B 1 94 ? 98.602 -37.668 132.155 1.00 100.51 66 ASP B C 1
ATOM 8630 O O . ASP B 1 94 ? 98.383 -36.597 131.581 1.00 94.83 66 ASP B O 1
ATOM 8639 N N . LEU B 1 95 ? 98.648 -37.777 133.483 1.00 101.16 67 LEU B N 1
ATOM 8640 C CA . LEU B 1 95 ? 98.320 -36.671 134.369 1.00 84.82 67 LEU B CA 1
ATOM 8641 C C . LEU B 1 95 ? 99.539 -35.892 134.845 1.00 95.35 67 LEU B C 1
ATOM 8642 O O . LEU B 1 95 ? 99.372 -34.823 135.442 1.00 105.06 67 LEU B O 1
ATOM 8658 N N . GLU B 1 96 ? 100.750 -36.388 134.598 1.00 95.64 68 GLU B N 1
ATOM 8659 C CA . GLU B 1 96 ? 101.942 -35.745 135.134 1.00 95.34 68 GLU B CA 1
ATOM 8660 C C . GLU B 1 96 ? 102.108 -34.349 134.548 1.00 86.02 68 GLU B C 1
ATOM 8661 O O . GLU B 1 96 ? 102.022 -34.155 133.332 1.00 90.47 68 GLU B O 1
ATOM 8673 N N . MET B 1 97 ? 102.346 -33.375 135.422 1.00 82.64 69 MET B N 1
ATOM 8674 C CA . MET B 1 97 ? 102.556 -31.988 135.024 1.00 91.87 69 MET B CA 1
ATOM 8675 C C . MET B 1 97 ? 104.054 -31.710 135.067 1.00 94.66 69 MET B C 1
ATOM 8676 O O . MET B 1 97 ? 104.636 -31.574 136.148 1.00 89.54 69 MET B O 1
ATOM 8690 N N . ARG B 1 98 ? 104.675 -31.623 133.895 1.00 91.19 70 ARG B N 1
ATOM 8691 C CA . ARG B 1 98 ? 106.123 -31.534 133.794 1.00 91.38 70 ARG B CA 1
ATOM 8692 C C . ARG B 1 98 ? 106.565 -30.083 133.636 1.00 100.23 70 ARG B C 1
ATOM 8693 O O . ARG B 1 98 ? 105.754 -29.162 133.511 1.00 89.73 70 ARG B O 1
ATOM 8714 N N . ASP B 1 99 ? 107.886 -29.894 133.643 1.00 100.01 71 ASP B N 1
ATOM 8715 C CA . ASP B 1 99 ? 108.450 -28.555 133.520 1.00 87.10 71 ASP B CA 1
ATOM 8716 C C . ASP B 1 99 ? 108.060 -27.907 132.197 1.00 77.89 71 ASP B C 1
ATOM 8717 O O . ASP B 1 99 ? 107.835 -26.693 132.135 1.00 90.27 71 ASP B O 1
ATOM 8726 N N . THR B 1 100 ? 107.978 -28.694 131.132 1.00 79.60 72 THR B N 1
ATOM 8727 C CA . THR B 1 100 ? 107.597 -28.193 129.820 1.00 80.60 72 THR B CA 1
ATOM 8728 C C . THR B 1 100 ? 106.103 -28.402 129.594 1.00 86.21 72 THR B C 1
ATOM 8729 O O . THR B 1 100 ? 105.450 -29.194 130.279 1.00 86.75 72 THR B O 1
ATOM 8740 N N . GLY B 1 101 ? 105.567 -27.673 128.621 1.00 85.05 73 GLY B N 1
ATOM 8741 C CA . GLY B 1 101 ? 104.188 -27.835 128.222 1.00 92.70 73 GLY B CA 1
ATOM 8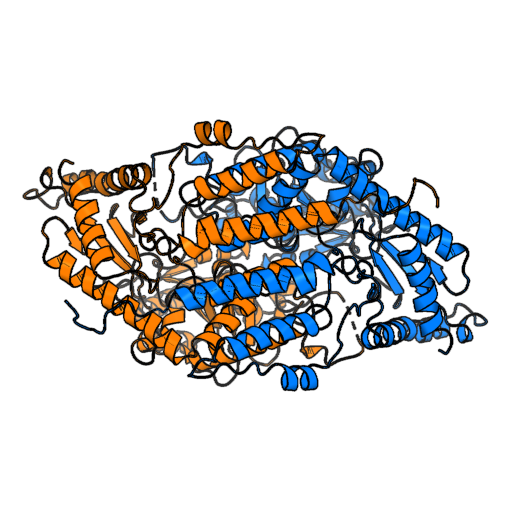742 C C . GLY B 1 101 ? 104.023 -28.971 127.230 1.00 91.40 73 GLY B C 1
ATOM 8743 O O . GLY B 1 101 ? 104.934 -29.760 126.973 1.00 84.12 73 GLY B O 1
ATOM 8747 N N . GLU B 1 102 ? 102.820 -29.052 126.667 1.00 90.60 74 GLU B N 1
ATOM 8748 C CA . GLU B 1 102 ? 102.506 -30.050 125.656 1.00 97.23 74 GLU B CA 1
ATOM 8749 C C . GLU B 1 102 ? 101.864 -29.381 124.449 1.00 99.37 74 GLU B C 1
ATOM 8750 O O . GLU B 1 102 ? 101.167 -28.370 124.572 1.00 91.72 74 GLU B O 1
ATOM 8762 N N . SER B 1 103 ? 102.113 -29.963 123.279 1.00 102.86 75 SER B N 1
ATOM 8763 C CA . SER B 1 103 ? 101.609 -29.414 122.029 1.00 93.74 75 SER B CA 1
ATOM 8764 C C . SER B 1 103 ? 100.084 -29.379 122.020 1.00 98.30 75 SER B C 1
ATOM 8765 O O . SER B 1 103 ? 99.408 -30.077 122.780 1.00 103.23 75 SER B O 1
ATOM 8773 N N . GLN B 1 104 ? 99.546 -28.542 121.130 1.00 100.68 76 GLN B N 1
ATOM 8774 C CA . GLN B 1 104 ? 98.100 -28.375 121.034 1.00 100.14 76 GLN B CA 1
ATOM 8775 C C . GLN B 1 104 ? 97.405 -29.683 120.672 1.00 95.86 76 GLN B C 1
ATOM 8776 O O . GLN B 1 104 ? 96.259 -29.909 121.078 1.00 96.29 76 GLN B O 1
ATOM 8790 N N . ASP B 1 105 ? 98.075 -30.553 119.915 1.00 103.32 77 ASP B N 1
ATOM 8791 C CA . ASP B 1 105 ? 97.493 -31.849 119.578 1.00 100.54 77 ASP B CA 1
ATOM 8792 C C . ASP B 1 105 ? 97.370 -32.732 120.814 1.00 97.42 77 ASP B C 1
ATOM 8793 O O . ASP B 1 105 ? 96.327 -33.354 121.049 1.00 100.22 77 ASP B O 1
ATOM 8802 N N . LYS B 1 106 ? 98.436 -32.804 121.615 1.00 93.74 78 LYS B N 1
ATOM 8803 C CA . LYS B 1 106 ? 98.407 -33.607 122.832 1.00 92.19 78 LYS B CA 1
ATOM 8804 C C . LYS B 1 106 ? 97.371 -33.088 123.822 1.00 99.85 78 LYS B C 1
ATOM 8805 O O . LYS B 1 106 ? 96.690 -33.876 124.488 1.00 101.39 78 LYS B O 1
ATOM 8824 N N . LEU B 1 107 ? 97.233 -31.764 123.932 1.00 104.21 79 LEU B N 1
ATOM 8825 C CA . LEU B 1 107 ? 96.252 -31.202 124.856 1.00 102.15 79 LEU B CA 1
ATOM 8826 C C . LEU B 1 107 ? 94.833 -31.484 124.388 1.00 94.76 79 LEU B C 1
ATOM 8827 O O . LEU B 1 107 ? 93.949 -31.772 125.204 1.00 88.60 79 LEU B O 1
ATOM 8843 N N . LEU B 1 108 ? 94.589 -31.394 123.081 1.00 85.57 80 LEU B N 1
ATOM 8844 C CA . LEU B 1 108 ? 93.283 -31.760 122.555 1.00 87.69 80 LEU B CA 1
ATOM 8845 C C . LEU B 1 108 ? 93.000 -33.247 122.716 1.00 106.04 80 LEU B C 1
ATOM 8846 O O . LEU B 1 108 ? 91.832 -33.633 122.795 1.00 102.35 80 LEU B O 1
ATOM 8862 N N . LYS B 1 109 ? 94.036 -34.086 122.804 1.00 105.07 81 LYS B N 1
ATOM 8863 C CA . LYS B 1 109 ? 93.817 -35.493 123.126 1.00 100.87 81 LYS B CA 1
ATOM 8864 C C . LYS B 1 109 ? 93.314 -35.649 124.555 1.00 101.59 81 LYS B C 1
ATOM 8865 O O . LYS B 1 109 ? 92.330 -36.355 124.804 1.00 104.28 81 LYS B O 1
ATOM 8884 N N . LEU B 1 110 ? 93.990 -35.012 125.512 1.00 93.87 82 LEU B N 1
ATOM 8885 C CA . LEU B 1 110 ? 93.517 -35.018 126.891 1.00 95.91 82 LEU B CA 1
ATOM 8886 C C . LEU B 1 110 ? 92.038 -34.657 126.959 1.00 89.64 82 LEU B C 1
ATOM 8887 O O . LEU B 1 110 ? 91.220 -35.416 127.489 1.00 98.12 82 LEU B O 1
ATOM 8903 N N . CYS B 1 111 ? 91.678 -33.493 126.413 1.00 85.81 83 CYS B N 1
ATOM 8904 C CA . CYS B 1 111 ? 90.277 -33.087 126.392 1.00 83.76 83 CYS B CA 1
ATOM 8905 C C . CYS B 1 111 ? 89.413 -34.143 125.716 1.00 92.40 83 CYS B C 1
ATOM 8906 O O . CYS B 1 111 ? 88.302 -34.434 126.174 1.00 92.10 83 CYS B O 1
ATOM 8914 N N . GLN B 1 112 ? 89.906 -34.725 124.621 1.00 103.89 84 GLN B N 1
ATOM 8915 C CA . GLN B 1 112 ? 89.172 -35.799 123.959 1.00 99.74 84 GLN B CA 1
ATOM 8916 C C . GLN B 1 112 ? 88.916 -36.952 124.922 1.00 90.17 84 GLN B C 1
ATOM 8917 O O . GLN B 1 112 ? 87.811 -37.505 124.966 1.00 91.26 84 GLN B O 1
ATOM 8931 N N . ASP B 1 113 ? 89.930 -37.326 125.707 1.00 98.97 85 ASP B N 1
ATOM 8932 C CA . ASP B 1 113 ? 89.796 -38.435 126.647 1.00 102.31 85 ASP B CA 1
ATOM 8933 C C . ASP B 1 113 ? 88.992 -38.046 127.883 1.00 92.40 85 ASP B C 1
ATOM 8934 O O . ASP B 1 113 ? 88.132 -38.813 128.329 1.00 94.65 85 ASP B O 1
ATOM 8943 N N . VAL B 1 114 ? 89.266 -36.869 128.457 1.00 93.61 86 VAL B N 1
ATOM 8944 C CA . VAL B 1 114 ? 88.574 -36.445 129.674 1.00 89.89 86 VAL B CA 1
ATOM 8945 C C . VAL B 1 114 ? 87.067 -36.575 129.502 1.00 86.37 86 VAL B C 1
ATOM 8946 O O . VAL B 1 114 ? 86.345 -36.931 130.442 1.00 80.61 86 VAL B O 1
ATOM 8959 N N . ILE B 1 115 ? 86.569 -36.290 128.299 1.00 88.25 87 ILE B N 1
ATOM 8960 C CA . ILE B 1 115 ? 85.142 -36.426 128.035 1.00 88.65 87 ILE B CA 1
ATOM 8961 C C . ILE B 1 115 ? 84.765 -37.897 127.911 1.00 91.16 87 ILE B C 1
ATOM 8962 O O . ILE B 1 115 ? 83.744 -38.339 128.451 1.00 92.73 87 ILE B O 1
ATOM 8978 N N . HIS B 1 116 ? 85.583 -38.677 127.200 1.00 90.55 88 HIS B N 1
ATOM 8979 C CA . HIS B 1 116 ? 85.247 -40.072 126.929 1.00 84.88 88 HIS B CA 1
ATOM 8980 C C . HIS B 1 116 ? 85.181 -40.911 128.199 1.00 83.89 88 HIS B C 1
ATOM 8981 O O . HIS B 1 116 ? 84.369 -41.840 128.283 1.00 92.71 88 HIS B O 1
ATOM 8995 N N . PHE B 1 117 ? 86.011 -40.606 129.196 1.00 80.16 89 PHE B N 1
ATOM 8996 C CA . PHE B 1 117 ? 86.116 -41.444 130.385 1.00 76.41 89 PHE B CA 1
ATOM 8997 C C . PHE B 1 117 ? 85.272 -40.963 131.555 1.00 81.20 89 PHE B C 1
ATOM 8998 O O . PHE B 1 117 ? 85.165 -41.685 132.551 1.00 85.63 89 PHE B O 1
ATOM 9015 N N . SER B 1 118 ? 84.678 -39.780 131.471 1.00 87.98 90 SER B N 1
ATOM 9016 C CA . SER B 1 118 ? 83.904 -39.251 132.583 1.00 91.11 90 SER B CA 1
ATOM 9017 C C . SER B 1 118 ? 82.458 -39.729 132.504 1.00 87.80 90 SER B C 1
ATOM 9018 O O . SER B 1 118 ? 81.945 -40.075 131.438 1.00 83.64 90 SER B O 1
ATOM 9026 N N . VAL B 1 119 ? 81.802 -39.745 133.665 1.00 93.98 91 VAL B N 1
ATOM 9027 C CA . VAL B 1 119 ? 80.396 -40.116 133.713 1.00 89.44 91 VAL B CA 1
ATOM 9028 C C . VAL B 1 119 ? 79.586 -39.095 132.931 1.00 88.30 91 VAL B C 1
ATOM 9029 O O . VAL B 1 119 ? 79.861 -37.888 132.970 1.00 89.83 91 VAL B O 1
ATOM 9042 N N . LYS B 1 120 ? 78.578 -39.580 132.211 1.00 89.45 92 LYS B N 1
ATOM 9043 C CA . LYS B 1 120 ? 77.691 -38.712 131.439 1.00 93.30 92 LYS B CA 1
ATOM 9044 C C . LYS B 1 120 ? 76.478 -38.404 132.305 1.00 84.57 92 LYS B C 1
ATOM 9045 O O . LYS B 1 120 ? 75.468 -39.108 132.279 1.00 83.55 92 LYS B O 1
ATOM 9064 N N . THR B 1 121 ? 76.585 -37.327 133.084 1.00 92.23 93 THR B N 1
ATOM 9065 C CA . THR B 1 121 ? 75.481 -36.898 133.932 1.00 95.60 93 THR B CA 1
ATOM 9066 C C . THR B 1 121 ? 74.286 -36.426 133.116 1.00 88.48 93 THR B C 1
ATOM 9067 O O . THR B 1 121 ? 73.169 -36.376 133.643 1.00 73.45 93 THR B O 1
ATOM 9078 N N . ASN B 1 122 ? 74.496 -36.083 131.844 1.00 88.70 94 ASN B N 1
ATOM 9079 C CA . ASN B 1 122 ? 73.411 -35.650 130.973 1.00 89.99 94 ASN B CA 1
ATOM 9080 C C . ASN B 1 122 ? 72.666 -36.821 130.345 1.00 83.03 94 ASN B C 1
ATOM 9081 O O . ASN B 1 122 ? 71.541 -36.638 129.868 1.00 83.56 94 ASN B O 1
ATOM 9092 N N . HIS B 1 123 ? 73.275 -38.002 130.330 1.00 97.75 95 HIS B N 1
ATOM 9093 C CA . HIS B 1 123 ? 72.650 -39.186 129.763 1.00 88.66 95 HIS B CA 1
ATOM 9094 C C . HIS B 1 123 ? 71.275 -39.407 130.397 1.00 86.82 95 HIS B C 1
ATOM 9095 O O . HIS B 1 123 ? 71.159 -39.383 131.630 1.00 97.25 95 HIS B O 1
ATOM 9109 N N . PRO B 1 124 ? 70.217 -39.615 129.606 1.00 77.14 96 PRO B N 1
ATOM 9110 C CA . PRO B 1 124 ? 68.888 -39.798 130.215 1.00 76.23 96 PRO B CA 1
ATOM 9111 C C . PRO B 1 124 ? 68.835 -40.929 131.226 1.00 76.15 96 PRO B C 1
ATOM 9112 O O . PRO B 1 124 ? 68.004 -40.893 132.141 1.00 76.89 96 PRO B O 1
ATOM 9123 N N . ARG B 1 125 ? 69.700 -41.931 131.091 1.00 85.61 97 ARG B N 1
ATOM 9124 C CA . ARG B 1 125 ? 69.737 -43.081 131.995 1.00 87.28 97 ARG B CA 1
ATOM 9125 C C . ARG B 1 125 ? 70.698 -42.883 133.160 1.00 81.36 97 ARG B C 1
ATOM 9126 O O . ARG B 1 125 ? 71.344 -43.838 133.602 1.00 86.22 97 ARG B O 1
ATOM 9147 N N . PHE B 1 126 ? 70.816 -41.667 133.684 1.00 83.49 98 PHE B N 1
ATOM 9148 C CA . PHE B 1 126 ? 71.655 -41.386 134.848 1.00 84.92 98 PHE B CA 1
ATOM 9149 C C . PHE B 1 126 ? 70.735 -40.992 135.998 1.00 81.11 98 PHE B C 1
ATOM 9150 O O . PHE B 1 126 ? 70.224 -39.870 136.041 1.00 87.00 98 PHE B O 1
ATOM 9167 N N . PHE B 1 127 ? 70.524 -41.922 136.926 1.00 74.98 99 PHE B N 1
ATOM 9168 C CA . PHE B 1 127 ? 69.701 -41.680 138.104 1.00 92.19 99 PHE B CA 1
ATOM 9169 C C . PHE B 1 127 ? 70.496 -41.957 139.375 1.00 95.39 99 PHE B C 1
ATOM 9170 O O . PHE B 1 127 ? 69.940 -42.389 140.388 1.00 86.72 99 PHE B O 1
ATOM 9187 N N . ASN B 1 128 ? 71.804 -41.707 139.325 1.00 87.60 100 ASN B N 1
ATOM 9188 C CA . ASN B 1 128 ? 72.701 -42.033 140.423 1.00 83.29 100 ASN B CA 1
ATOM 9189 C C . ASN B 1 128 ? 72.757 -40.939 141.479 1.00 87.18 100 ASN B C 1
ATOM 9190 O O . ASN B 1 128 ? 73.225 -41.197 142.594 1.00 85.19 100 ASN B O 1
ATOM 9201 N N . GLN B 1 129 ? 72.292 -39.731 141.159 1.00 87.26 101 GLN B N 1
ATOM 9202 C CA . GLN B 1 129 ? 72.366 -38.601 142.073 1.00 83.58 101 GLN B CA 1
ATOM 9203 C C . GLN B 1 129 ? 71.045 -37.843 142.028 1.00 77.11 101 GLN B C 1
ATOM 9204 O O . GLN B 1 129 ? 70.150 -38.159 141.240 1.00 78.02 101 GLN B O 1
ATOM 9218 N N . LEU B 1 130 ? 70.930 -36.828 142.887 1.00 75.25 102 LEU B N 1
ATOM 9219 C CA . LEU B 1 130 ? 69.749 -35.973 142.910 1.00 71.46 102 LEU B CA 1
ATOM 9220 C C . LEU B 1 130 ? 69.901 -34.847 141.895 1.00 75.84 102 LEU B C 1
ATOM 9221 O O . LEU B 1 130 ? 69.347 -33.757 142.070 1.00 72.28 102 LEU B O 1
ATOM 9237 N N . TYR B 1 131 ? 70.663 -35.101 140.837 1.00 74.24 103 TYR B N 1
ATOM 9238 C CA . TYR B 1 131 ? 70.701 -34.219 139.683 1.00 79.33 103 TYR B CA 1
ATOM 9239 C C . TYR B 1 131 ? 70.992 -35.077 138.462 1.00 73.84 103 TYR B C 1
ATOM 9240 O O . TYR B 1 131 ? 71.486 -36.201 138.576 1.00 68.90 103 TYR B O 1
ATOM 9258 N N . ALA B 1 132 ? 70.674 -34.539 137.289 1.00 68.08 104 ALA B N 1
ATOM 9259 C CA . ALA B 1 132 ? 70.903 -35.261 136.042 1.00 68.18 104 ALA B CA 1
ATOM 9260 C C . ALA B 1 132 ? 70.398 -34.395 134.895 1.00 63.15 104 ALA B C 1
ATOM 9261 O O . ALA B 1 132 ? 69.709 -33.392 135.102 1.00 63.86 104 ALA B O 1
ATOM 9268 N N . GLY B 1 133 ? 70.753 -34.799 133.678 1.00 71.06 105 GLY B N 1
ATOM 9269 C CA . GLY B 1 133 ? 70.260 -34.152 132.483 1.00 73.27 105 GLY B CA 1
ATOM 9270 C C . GLY B 1 133 ? 71.000 -32.866 132.168 1.00 82.88 105 GLY B C 1
ATOM 9271 O O . GLY B 1 133 ? 71.808 -32.355 132.946 1.00 90.91 105 GLY B O 1
ATOM 9275 N N . LEU B 1 134 ? 70.703 -32.334 130.984 1.00 87.74 106 LEU B N 1
ATOM 9276 C CA . LEU B 1 134 ? 71.333 -31.121 130.479 1.00 90.68 106 LEU B CA 1
ATOM 9277 C C . LEU B 1 134 ? 70.244 -30.126 130.116 1.00 88.62 106 LEU B C 1
ATOM 9278 O O . LEU B 1 134 ? 69.440 -30.388 129.215 1.00 88.50 106 LEU B O 1
ATOM 9294 N N . ASP B 1 135 ? 70.221 -28.991 130.808 1.00 88.31 107 ASP B N 1
ATOM 9295 C CA . ASP B 1 135 ? 69.364 -27.874 130.429 1.00 91.83 107 ASP B CA 1
ATOM 9296 C C . ASP B 1 135 ? 70.161 -26.974 129.492 1.00 92.31 107 ASP B C 1
ATOM 9297 O O . ASP B 1 135 ? 71.124 -26.324 129.912 1.00 92.37 107 ASP B O 1
ATOM 9306 N N . TYR B 1 136 ? 69.760 -26.941 128.220 1.00 93.25 108 TYR B N 1
ATOM 9307 C CA . TYR B 1 136 ? 70.531 -26.213 127.217 1.00 92.79 108 TYR B CA 1
ATOM 9308 C C . TYR B 1 136 ? 70.643 -24.735 127.565 1.00 85.78 108 TYR B C 1
ATOM 9309 O O . TYR B 1 136 ? 71.699 -24.120 127.373 1.00 84.22 108 TYR B O 1
ATOM 9327 N N . TYR B 1 137 ? 69.566 -24.147 128.084 1.00 83.45 109 TYR B N 1
ATOM 9328 C CA . TYR B 1 137 ? 69.563 -22.713 128.350 1.00 85.54 109 TYR B CA 1
ATOM 9329 C C . TYR B 1 137 ? 70.444 -22.369 129.545 1.00 81.83 109 TYR B C 1
ATOM 9330 O O . TYR B 1 137 ? 71.167 -21.367 129.520 1.00 85.45 109 TYR B O 1
ATOM 9348 N N . SER B 1 138 ? 70.400 -23.184 130.600 1.00 76.80 110 SER B N 1
ATOM 9349 C CA . SER B 1 138 ? 71.290 -22.962 131.734 1.00 81.75 110 SER B CA 1
ATOM 9350 C C . SER B 1 138 ? 72.750 -23.181 131.356 1.00 87.49 110 SER B C 1
ATOM 9351 O O . SER B 1 138 ? 73.636 -22.518 131.907 1.00 90.30 110 SER B O 1
ATOM 9359 N N . LEU B 1 139 ? 73.024 -24.097 130.423 1.00 84.28 111 LEU B N 1
ATOM 9360 C CA . LEU B 1 139 ? 74.404 -24.347 130.022 1.00 88.95 111 LEU B CA 1
ATOM 9361 C C . LEU B 1 139 ? 74.983 -23.168 129.250 1.00 82.55 111 LEU B C 1
ATOM 9362 O O . LEU B 1 139 ? 76.123 -22.759 129.495 1.00 80.55 111 LEU B O 1
ATOM 9378 N N . ALA B 1 140 ? 74.221 -22.617 128.303 1.00 85.09 112 ALA B N 1
ATOM 9379 C CA . ALA B 1 140 ? 74.679 -21.435 127.580 1.00 80.25 112 ALA B CA 1
ATOM 9380 C C . ALA B 1 140 ? 75.051 -20.322 128.550 1.00 81.67 112 ALA B C 1
ATOM 9381 O O . ALA B 1 140 ? 76.105 -19.688 128.419 1.00 72.68 112 ALA B O 1
ATOM 9388 N N . ALA B 1 141 ? 74.191 -20.073 129.540 1.00 73.97 113 ALA B N 1
ATOM 9389 C CA . ALA B 1 141 ? 74.520 -19.104 130.578 1.00 79.13 113 ALA B CA 1
ATOM 9390 C C . ALA B 1 141 ? 75.760 -19.529 131.347 1.00 76.47 113 ALA B C 1
ATOM 9391 O O . ALA B 1 141 ? 76.579 -18.690 131.736 1.00 75.06 113 ALA B O 1
ATOM 9398 N N . ARG B 1 142 ? 75.916 -20.834 131.570 1.00 80.80 114 ARG B N 1
ATOM 9399 C CA . ARG B 1 142 ? 77.084 -21.329 132.287 1.00 83.46 114 ARG B CA 1
ATOM 9400 C C . ARG B 1 142 ? 78.375 -21.005 131.549 1.00 80.90 114 ARG B C 1
ATOM 9401 O O . ARG B 1 142 ? 79.369 -20.612 132.169 1.00 83.41 114 ARG B O 1
ATOM 9422 N N . ILE B 1 143 ? 78.385 -21.171 130.225 1.00 77.67 115 ILE B N 1
ATOM 9423 C CA . ILE B 1 143 ? 79.592 -20.893 129.453 1.00 70.97 115 ILE B CA 1
ATOM 9424 C C . ILE B 1 143 ? 79.923 -19.410 129.514 1.00 73.54 115 ILE B C 1
ATOM 9425 O O . ILE B 1 143 ? 81.092 -19.022 129.620 1.00 68.11 115 ILE B O 1
ATOM 9441 N N . ILE B 1 144 ? 78.899 -18.561 129.449 1.00 87.52 116 ILE B N 1
ATOM 9442 C CA . ILE B 1 144 ? 79.100 -17.117 129.542 1.00 74.37 116 ILE B CA 1
ATOM 9443 C C . ILE B 1 144 ? 79.843 -16.771 130.825 1.00 70.77 116 ILE B C 1
ATOM 9444 O O . ILE B 1 144 ? 80.900 -16.130 130.801 1.00 72.53 116 ILE B O 1
ATOM 9460 N N . THR B 1 145 ? 79.290 -17.181 131.968 1.00 70.36 117 THR B N 1
ATOM 9461 C CA . THR B 1 145 ? 79.942 -16.922 133.248 1.00 77.62 117 THR B CA 1
ATOM 9462 C C . THR B 1 145 ? 81.404 -17.353 133.226 1.00 82.54 117 THR B C 1
ATOM 9463 O O . THR B 1 145 ? 82.264 -16.690 133.819 1.00 79.54 117 THR B O 1
ATOM 9474 N N . GLU B 1 146 ? 81.710 -18.462 132.551 1.00 76.05 118 GLU B N 1
ATOM 9475 C CA . GLU B 1 146 ? 83.080 -18.964 132.566 1.00 78.88 118 GLU B CA 1
ATOM 9476 C C . GLU B 1 146 ? 84.021 -18.027 131.822 1.00 72.30 118 GLU B C 1
ATOM 9477 O O . GLU B 1 146 ? 85.172 -17.841 132.233 1.00 83.33 118 GLU B O 1
ATOM 9489 N N . ALA B 1 147 ? 83.552 -17.422 130.731 1.00 59.03 119 ALA B N 1
ATOM 9490 C CA . ALA B 1 147 ? 84.413 -16.545 129.946 1.00 72.71 119 ALA B CA 1
ATOM 9491 C C . ALA B 1 147 ? 84.587 -15.189 130.622 1.00 79.66 119 ALA B C 1
ATOM 9492 O O . ALA B 1 147 ? 85.708 -14.681 130.731 1.00 74.81 119 ALA B O 1
ATOM 9499 N N . LEU B 1 148 ? 83.487 -14.584 131.079 1.00 74.29 120 LEU B N 1
ATOM 9500 C CA . LEU B 1 148 ? 83.592 -13.326 131.811 1.00 73.14 120 LEU B CA 1
ATOM 9501 C C . LEU B 1 148 ? 84.374 -13.497 133.105 1.00 71.64 120 LEU B C 1
ATOM 9502 O O . LEU B 1 148 ? 85.003 -12.545 133.582 1.00 74.90 120 LEU B O 1
ATOM 9518 N N . ASN B 1 149 ? 84.348 -14.692 133.684 1.00 74.00 121 ASN B N 1
ATOM 9519 C CA . ASN B 1 149 ? 84.999 -14.972 134.956 1.00 77.15 121 ASN B CA 1
ATOM 9520 C C . ASN B 1 149 ? 84.705 -13.879 135.995 1.00 73.46 121 ASN B C 1
ATOM 9521 O O . ASN B 1 149 ? 85.617 -13.225 136.487 1.00 82.08 121 ASN B O 1
ATOM 9532 N N . PRO B 1 150 ? 83.434 -13.670 136.343 1.00 66.93 122 PRO B N 1
ATOM 9533 C CA . PRO B 1 150 ? 83.110 -12.648 137.342 1.00 82.08 122 PRO B CA 1
ATOM 9534 C C . PRO B 1 150 ? 83.073 -13.193 138.764 1.00 76.23 122 PRO B C 1
ATOM 9535 O O . PRO B 1 150 ? 82.847 -14.381 139.011 1.00 64.90 122 PRO B O 1
ATOM 9546 N N . SER B 1 151 ? 83.307 -12.283 139.707 1.00 74.01 123 SER B N 1
ATOM 9547 C CA . SER B 1 151 ? 83.097 -12.537 141.123 1.00 67.55 123 SER B CA 1
ATOM 9548 C C . SER B 1 151 ? 82.095 -11.526 141.663 1.00 83.83 123 SER B C 1
ATOM 9549 O O . SER B 1 151 ? 82.001 -10.399 141.169 1.00 90.30 123 SER B O 1
ATOM 9557 N N . ILE B 1 152 ? 81.341 -11.937 142.681 1.00 80.13 124 ILE B N 1
ATOM 9558 C CA . ILE B 1 152 ? 80.238 -11.127 143.185 1.00 69.97 124 ILE B CA 1
ATOM 9559 C C . ILE B 1 152 ? 80.617 -10.469 144.507 1.00 86.15 124 ILE B C 1
ATOM 9560 O O . ILE B 1 152 ? 79.862 -10.542 145.483 1.00 93.75 124 ILE B O 1
ATOM 9576 N N . TYR B 1 153 ? 81.791 -9.833 144.564 1.00 91.27 125 TYR B N 1
ATOM 9577 C CA . TYR B 1 153 ? 82.083 -8.978 145.711 1.00 91.05 125 TYR B CA 1
ATOM 9578 C C . TYR B 1 153 ? 81.053 -7.863 145.814 1.00 86.49 125 TYR B C 1
ATOM 9579 O O . TYR B 1 153 ? 80.436 -7.661 146.867 1.00 77.51 125 TYR B O 1
ATOM 9597 N N . THR B 1 154 ? 80.846 -7.135 144.719 1.00 83.59 126 THR B N 1
ATOM 9598 C CA . THR B 1 154 ? 80.159 -5.854 144.769 1.00 93.76 126 THR B CA 1
ATOM 9599 C C . THR B 1 154 ? 79.602 -5.524 143.391 1.00 94.79 126 THR B C 1
ATOM 9600 O O . THR B 1 154 ? 79.910 -6.183 142.395 1.00 72.33 126 THR B O 1
ATOM 9611 N N . TYR B 1 155 ? 78.766 -4.482 143.356 1.00 100.89 127 TYR B N 1
ATOM 9612 C CA . TYR B 1 155 ? 78.105 -4.074 142.119 1.00 92.94 127 TYR B CA 1
ATOM 9613 C C . TYR B 1 155 ? 79.091 -3.584 141.067 1.00 89.19 127 TYR B C 1
ATOM 9614 O O . TYR B 1 155 ? 78.819 -3.702 139.867 1.00 78.38 127 TYR B O 1
ATOM 9632 N N . GLU B 1 156 ? 80.229 -3.026 141.486 1.00 89.76 128 GLU B N 1
ATOM 9633 C CA . GLU B 1 156 ? 81.163 -2.456 140.522 1.00 94.45 128 GLU B CA 1
ATOM 9634 C C . GLU B 1 156 ? 81.885 -3.526 139.707 1.00 93.98 128 GLU B C 1
ATOM 9635 O O . GLU B 1 156 ? 82.468 -3.201 138.669 1.00 94.05 128 GLU B O 1
ATOM 9647 N N . VAL B 1 157 ? 81.869 -4.785 140.148 1.00 87.90 129 VAL B N 1
ATOM 9648 C CA . VAL B 1 157 ? 82.541 -5.858 139.421 1.00 79.48 129 VAL B CA 1
ATOM 9649 C C . VAL B 1 157 ? 81.538 -6.747 138.702 1.00 84.58 129 VAL B C 1
ATOM 9650 O O . VAL B 1 157 ? 81.834 -7.304 137.638 1.00 87.76 129 VAL B O 1
ATOM 9663 N N . SER B 1 158 ? 80.348 -6.890 139.274 1.00 75.98 130 SER B N 1
ATOM 9664 C CA . SER B 1 158 ? 79.314 -7.766 138.720 1.00 73.61 130 SER B CA 1
ATOM 9665 C C . SER B 1 158 ? 77.970 -7.059 138.793 1.00 82.93 130 SER B C 1
ATOM 9666 O O . SER B 1 158 ? 77.049 -7.496 139.491 1.00 91.62 130 SER B O 1
ATOM 9674 N N . PRO B 1 159 ? 77.812 -5.967 138.043 1.00 87.92 131 PRO B N 1
ATOM 9675 C CA . PRO B 1 159 ? 76.536 -5.233 138.092 1.00 83.96 131 PRO B CA 1
ATOM 9676 C C . PRO B 1 159 ? 75.360 -6.063 137.616 1.00 80.09 131 PRO B C 1
ATOM 9677 O O . PRO B 1 159 ? 74.341 -6.147 138.312 1.00 75.86 131 PRO B O 1
ATOM 9688 N N . VAL B 1 160 ? 75.473 -6.678 136.439 1.00 75.19 132 VAL B N 1
ATOM 9689 C CA . VAL B 1 160 ? 74.383 -7.496 135.912 1.00 68.09 132 VAL B CA 1
ATOM 9690 C C . VAL B 1 160 ? 74.050 -8.615 136.888 1.00 70.52 132 VAL B C 1
ATOM 9691 O O . VAL B 1 160 ? 72.933 -8.702 137.410 1.00 83.74 132 VAL B O 1
ATOM 9704 N N . PHE B 1 161 ? 75.024 -9.486 137.150 1.00 62.54 133 PHE B N 1
ATOM 9705 C CA . PHE B 1 161 ? 74.769 -10.690 137.928 1.00 58.07 133 PHE B CA 1
ATOM 9706 C C . PHE B 1 161 ? 74.275 -10.377 139.333 1.00 66.15 133 PHE B C 1
ATOM 9707 O O . PHE B 1 161 ? 73.616 -11.223 139.947 1.00 71.84 133 PHE B O 1
ATOM 9724 N N . LEU B 1 162 ? 74.568 -9.184 139.856 1.00 73.40 134 LEU B N 1
ATOM 9725 C CA . LEU B 1 162 ? 74.026 -8.793 141.152 1.00 76.58 134 LEU B CA 1
ATOM 9726 C C . LEU B 1 162 ? 72.568 -8.364 141.055 1.00 72.69 134 LEU B C 1
ATOM 9727 O O . LEU B 1 162 ? 71.801 -8.573 142.003 1.00 68.90 134 LEU B O 1
ATOM 9743 N N . LEU B 1 163 ? 72.169 -7.755 139.937 1.00 72.79 135 LEU B N 1
ATOM 9744 C CA . LEU B 1 163 ? 70.755 -7.473 139.722 1.00 71.57 135 LEU B CA 1
ATOM 9745 C C . LEU B 1 163 ? 69.973 -8.749 139.449 1.00 75.02 135 LEU B C 1
ATOM 9746 O O . LEU B 1 163 ? 68.797 -8.845 139.818 1.00 69.05 135 LEU B O 1
ATOM 9762 N N . VAL B 1 164 ? 70.606 -9.736 138.813 1.00 78.14 136 VAL B N 1
ATOM 9763 C CA . VAL B 1 164 ? 69.934 -11.002 138.546 1.00 67.82 136 VAL B CA 1
ATOM 9764 C C . VAL B 1 164 ? 69.706 -11.764 139.844 1.00 71.19 136 VAL B C 1
ATOM 9765 O O . VAL B 1 164 ? 68.618 -12.301 140.082 1.00 80.37 136 VAL B O 1
ATOM 9778 N N . GLU B 1 165 ? 70.726 -11.827 140.705 1.00 67.64 137 GLU B N 1
ATOM 9779 C CA . GLU B 1 165 ? 70.545 -12.503 141.985 1.00 77.48 137 GLU B CA 1
ATOM 9780 C C . GLU B 1 165 ? 69.433 -11.843 142.788 1.00 76.23 137 GLU B C 1
ATOM 9781 O O . GLU B 1 165 ? 68.658 -12.525 143.468 1.00 75.67 137 GLU B O 1
ATOM 9793 N N . GLU B 1 166 ? 69.336 -10.514 142.717 1.00 68.58 138 GLU B N 1
ATOM 9794 C CA . GLU B 1 166 ? 68.217 -9.821 143.344 1.00 73.27 138 GLU B CA 1
ATOM 9795 C C . GLU B 1 166 ? 66.890 -10.302 142.769 1.00 76.73 138 GLU B C 1
ATOM 9796 O O . GLU B 1 166 ? 65.940 -10.569 143.514 1.00 69.34 138 GLU B O 1
ATOM 9808 N N . ALA B 1 167 ? 66.813 -10.430 141.443 1.00 72.57 139 ALA B N 1
ATOM 9809 C CA . ALA B 1 167 ? 65.576 -10.869 140.808 1.00 64.90 139 ALA B CA 1
ATOM 9810 C C . ALA B 1 167 ? 65.225 -12.292 141.220 1.00 71.02 139 ALA B C 1
ATOM 9811 O O . ALA B 1 167 ? 64.111 -12.561 141.682 1.00 69.05 139 ALA B O 1
ATOM 9818 N N . VAL B 1 168 ? 66.172 -13.219 141.058 1.00 77.39 140 VAL B N 1
ATOM 9819 C CA . VAL B 1 168 ? 65.908 -14.623 141.360 1.00 71.06 140 VAL B CA 1
ATOM 9820 C C . VAL B 1 168 ? 65.472 -14.781 142.811 1.00 75.40 140 VAL B C 1
ATOM 9821 O O . VAL B 1 168 ? 64.455 -15.420 143.105 1.00 85.09 140 VAL B O 1
ATOM 9834 N N . LEU B 1 169 ? 66.237 -14.207 143.742 1.00 74.49 141 LEU B N 1
ATOM 9835 C CA . LEU B 1 169 ? 65.874 -14.307 145.152 1.00 71.20 141 LEU B CA 1
ATOM 9836 C C . LEU B 1 169 ? 64.466 -13.777 145.396 1.00 76.21 141 LEU B C 1
ATOM 9837 O O . LEU B 1 169 ? 63.686 -14.389 146.135 1.00 72.95 141 LEU B O 1
ATOM 9853 N N . LYS B 1 170 ? 64.115 -12.645 144.779 1.00 75.13 142 LYS B N 1
ATOM 9854 C CA . LYS B 1 170 ? 62.769 -12.109 144.960 1.00 87.26 142 LYS B CA 1
ATOM 9855 C C . LYS B 1 170 ? 61.718 -13.096 144.468 1.00 85.90 142 LYS B C 1
ATOM 9856 O O . LYS B 1 170 ? 60.705 -13.321 145.141 1.00 75.41 142 LYS B O 1
ATOM 9875 N N . LYS B 1 171 ? 61.943 -13.699 143.300 1.00 82.82 143 LYS B N 1
ATOM 9876 C CA . LYS B 1 171 ? 61.007 -14.692 142.785 1.00 76.87 143 LYS B CA 1
ATOM 9877 C C . LYS B 1 171 ? 60.890 -15.880 143.732 1.00 78.30 143 LYS B C 1
ATOM 9878 O O . LYS B 1 171 ? 59.794 -16.222 144.190 1.00 77.81 143 LYS B O 1
ATOM 9897 N N . MET B 1 172 ? 62.018 -16.529 144.031 1.00 79.07 144 MET B N 1
ATOM 9898 C CA . MET B 1 172 ? 62.002 -17.655 144.960 1.00 78.77 144 MET B CA 1
ATOM 9899 C C . MET B 1 172 ? 61.236 -17.308 146.228 1.00 81.42 144 MET B C 1
ATOM 9900 O O . MET B 1 172 ? 60.479 -18.133 146.753 1.00 89.71 144 MET B O 1
ATOM 9914 N N . ILE B 1 173 ? 61.417 -16.087 146.736 1.00 72.35 145 ILE B N 1
ATOM 9915 C CA . ILE B 1 173 ? 60.761 -15.705 147.979 1.00 71.91 145 ILE B CA 1
ATOM 9916 C C . ILE B 1 173 ? 59.251 -15.657 147.792 1.00 81.08 145 ILE B C 1
ATOM 9917 O O . ILE B 1 173 ? 58.493 -15.909 148.737 1.00 82.86 145 ILE B O 1
ATOM 9933 N N . GLU B 1 174 ? 58.785 -15.338 146.583 1.00 81.46 146 GLU B N 1
ATOM 9934 C CA . GLU B 1 174 ? 57.354 -15.394 146.304 1.00 84.99 146 GLU B CA 1
ATOM 9935 C C . GLU B 1 174 ? 56.859 -16.836 146.298 1.00 81.77 146 GLU B C 1
ATOM 9936 O O . GLU B 1 174 ? 55.833 -17.154 146.910 1.00 68.49 146 GLU B O 1
ATOM 9948 N N . CYS B 1 175 ? 57.582 -17.725 145.611 1.00 84.31 147 CYS B N 1
ATOM 9949 C CA . CYS B 1 175 ? 57.197 -19.131 145.577 1.00 74.99 147 CYS B CA 1
ATOM 9950 C C . CYS B 1 175 ? 57.049 -19.704 146.979 1.00 86.30 147 CYS B C 1
ATOM 9951 O O . CYS B 1 175 ? 56.205 -20.577 147.209 1.00 100.97 147 CYS B O 1
ATOM 9959 N N . VAL B 1 176 ? 57.861 -19.230 147.927 1.00 78.90 148 VAL B N 1
ATOM 9960 C CA . VAL B 1 176 ? 57.737 -19.682 149.307 1.00 78.83 148 VAL B CA 1
ATOM 9961 C C . VAL B 1 176 ? 56.447 -19.167 149.929 1.00 84.75 148 VAL B C 1
ATOM 9962 O O . VAL B 1 176 ? 55.828 -19.856 150.750 1.00 87.25 148 VAL B O 1
ATOM 9975 N N . GLY B 1 177 ? 56.015 -17.966 149.551 1.00 81.20 149 GLY B N 1
ATOM 9976 C CA . GLY B 1 177 ? 54.830 -17.352 150.119 1.00 89.81 149 GLY B CA 1
ATOM 9977 C C . GLY B 1 177 ? 55.092 -16.138 150.985 1.00 82.77 149 GLY B C 1
ATOM 9978 O O . GLY B 1 177 ? 54.130 -15.552 151.496 1.00 77.64 149 GLY B O 1
ATOM 9982 N N . TRP B 1 178 ? 56.348 -15.745 151.180 1.00 88.67 150 TRP B N 1
ATOM 9983 C CA . TRP B 1 178 ? 56.643 -14.538 151.937 1.00 82.08 150 TRP B CA 1
ATOM 9984 C C . TRP B 1 178 ? 56.319 -13.298 151.103 1.00 75.42 150 TRP B C 1
ATOM 9985 O O . TRP B 1 178 ? 56.292 -13.335 149.870 1.00 76.35 150 TRP B O 1
ATOM 10006 N N . LYS B 1 179 ? 56.076 -12.186 151.796 1.00 73.79 151 LYS B N 1
ATOM 10007 C CA . LYS B 1 179 ? 55.926 -10.894 151.134 1.00 91.22 151 LYS B CA 1
ATOM 10008 C C . LYS B 1 179 ? 57.268 -10.204 150.940 1.00 93.82 151 LYS B C 1
ATOM 10009 O O . LYS B 1 179 ? 57.481 -9.526 149.927 1.00 101.58 151 LYS B O 1
ATOM 10028 N N . GLU B 1 180 ? 58.177 -10.365 151.897 1.00 90.30 152 GLU B N 1
ATOM 10029 C CA . GLU B 1 180 ? 59.515 -9.803 151.804 1.00 93.67 152 GLU B CA 1
ATOM 10030 C C . GLU B 1 180 ? 60.492 -10.827 152.353 1.00 84.17 152 GLU B C 1
ATOM 10031 O O . GLU B 1 180 ? 60.108 -11.774 153.042 1.00 79.83 152 GLU B O 1
ATOM 10043 N N . GLY B 1 181 ? 61.763 -10.627 152.041 1.00 81.91 153 GLY B N 1
ATOM 10044 C CA . GLY B 1 181 ? 62.777 -11.542 152.514 1.00 78.99 153 GLY B CA 1
ATOM 10045 C C . GLY B 1 181 ? 64.161 -11.081 152.133 1.00 67.16 153 GLY B C 1
ATOM 10046 O O . GLY B 1 181 ? 64.376 -9.922 151.774 1.00 61.89 153 GLY B O 1
ATOM 10050 N N . ASP B 1 182 ? 65.100 -12.016 152.218 1.00 79.02 154 ASP B N 1
ATOM 10051 C CA . ASP B 1 182 ? 66.502 -11.739 151.956 1.00 69.48 154 ASP B CA 1
ATOM 10052 C C . ASP B 1 182 ? 67.198 -13.075 151.748 1.00 77.14 154 ASP B C 1
ATOM 10053 O O . ASP B 1 182 ? 66.761 -14.098 152.282 1.00 79.68 154 ASP B O 1
ATOM 10062 N N . GLY B 1 183 ? 68.274 -13.066 150.970 1.00 77.76 155 GLY B N 1
ATOM 10063 C CA . GLY B 1 183 ? 68.975 -14.312 150.722 1.00 63.18 155 GLY B CA 1
ATOM 10064 C C . GLY B 1 183 ? 70.267 -14.101 149.969 1.00 62.75 155 GLY B C 1
ATOM 10065 O O . GLY B 1 183 ? 70.585 -12.997 149.518 1.00 75.33 155 GLY B O 1
ATOM 10069 N N . ILE B 1 184 ? 71.010 -15.202 149.839 1.00 65.26 156 ILE B N 1
ATOM 10070 C CA . ILE B 1 184 ? 72.280 -15.235 149.125 1.00 58.05 156 ILE B CA 1
ATOM 10071 C C . ILE B 1 184 ? 72.416 -16.616 148.508 1.00 51.00 156 ILE B C 1
ATOM 10072 O O . ILE B 1 184 ? 71.713 -17.555 148.883 1.00 70.75 156 ILE B O 1
ATOM 10088 N N . PHE B 1 185 ? 73.328 -16.740 147.552 1.00 64.38 157 PHE B N 1
ATOM 10089 C CA . PHE B 1 185 ? 73.610 -18.019 146.915 1.00 66.21 157 PHE B CA 1
ATOM 10090 C C . PHE B 1 185 ? 74.917 -18.575 147.463 1.00 65.55 157 PHE B C 1
ATOM 10091 O O . PHE B 1 185 ? 75.959 -17.916 147.385 1.00 67.18 157 PHE B O 1
ATOM 10108 N N . ASN B 1 186 ? 74.855 -19.779 148.014 1.00 56.11 158 ASN B N 1
ATOM 10109 C CA . ASN B 1 186 ? 76.001 -20.447 148.603 1.00 68.22 158 ASN B CA 1
ATOM 10110 C C . ASN B 1 186 ? 76.488 -21.575 147.704 1.00 72.85 158 ASN B C 1
ATOM 10111 O O . ASN B 1 186 ? 75.779 -22.006 146.788 1.00 62.83 158 ASN B O 1
ATOM 10122 N N . PRO B 1 187 ? 77.702 -22.076 147.934 1.00 77.92 159 PRO B N 1
ATOM 10123 C CA . PRO B 1 187 ? 78.198 -23.230 147.163 1.00 74.11 159 PRO B CA 1
ATOM 10124 C C . PRO B 1 187 ? 77.730 -24.551 147.767 1.00 71.66 159 PRO B C 1
ATOM 10125 O O . PRO B 1 187 ? 78.426 -25.232 148.521 1.00 67.10 159 PRO B O 1
ATOM 10136 N N . GLY B 1 188 ? 76.497 -24.921 147.433 1.00 63.00 160 GLY B N 1
ATOM 10137 C CA . GLY B 1 188 ? 75.925 -26.166 147.903 1.00 61.29 160 GLY B CA 1
ATOM 10138 C C . GLY B 1 188 ? 75.000 -25.975 149.086 1.00 71.40 160 GLY B C 1
ATOM 10139 O O . GLY B 1 188 ? 75.356 -25.313 150.066 1.00 72.27 160 GLY B O 1
ATOM 10143 N N . GLY B 1 189 ? 73.807 -26.558 149.001 1.00 91.25 161 GLY B N 1
ATOM 10144 C CA . GLY B 1 189 ? 72.816 -26.444 150.056 1.00 77.35 161 GLY B CA 1
ATOM 10145 C C . GLY B 1 189 ? 73.352 -26.871 151.405 1.00 77.05 161 GLY B C 1
ATOM 10146 O O . GLY B 1 189 ? 72.815 -26.478 152.445 1.00 76.35 161 GLY B O 1
ATOM 10150 N N . SER B 1 190 ? 74.409 -27.687 151.399 1.00 77.07 162 SER B N 1
ATOM 10151 C CA . SER B 1 190 ? 75.072 -28.046 152.647 1.00 81.05 162 SER B CA 1
ATOM 10152 C C . SER B 1 190 ? 75.514 -26.797 153.397 1.00 70.03 162 SER B C 1
ATOM 10153 O O . SER B 1 190 ? 75.250 -26.649 154.596 1.00 59.90 162 SER B O 1
ATOM 10161 N N . VAL B 1 191 ? 76.189 -25.881 152.697 1.00 69.26 163 VAL B N 1
ATOM 10162 C CA . VAL B 1 191 ? 76.625 -24.635 153.318 1.00 69.16 163 VAL B CA 1
ATOM 10163 C C . VAL B 1 191 ? 75.434 -23.731 153.606 1.00 64.34 163 VAL B C 1
ATOM 10164 O O . VAL B 1 191 ? 75.430 -23.000 154.604 1.00 63.61 163 VAL B O 1
ATOM 10177 N N . SER B 1 192 ? 74.413 -23.754 152.746 1.00 60.53 164 SER B N 1
ATOM 10178 C CA . SER B 1 192 ? 73.208 -22.975 153.009 1.00 55.97 164 SER B CA 1
ATOM 10179 C C . SER B 1 192 ? 72.661 -23.285 154.396 1.00 51.49 164 SER B C 1
ATOM 10180 O O . SER B 1 192 ? 72.336 -22.375 155.167 1.00 59.70 164 SER B O 1
ATOM 10188 N N . ASN B 1 193 ? 72.560 -24.573 154.732 1.00 49.93 165 ASN B N 1
ATOM 10189 C CA . ASN B 1 193 ? 72.122 -24.950 156.071 1.00 49.56 165 ASN B CA 1
ATOM 10190 C C . ASN B 1 193 ? 73.087 -24.429 157.127 1.00 57.02 165 ASN B C 1
ATOM 10191 O O . ASN B 1 193 ? 72.662 -23.924 158.172 1.00 60.59 165 ASN B O 1
ATOM 10202 N N . MET B 1 194 ? 74.393 -24.557 156.880 1.00 56.17 166 MET B N 1
ATOM 10203 C CA . MET B 1 194 ? 75.381 -24.039 157.821 1.00 58.06 166 MET B CA 1
ATOM 10204 C C . MET B 1 194 ? 75.147 -22.560 158.096 1.00 63.48 166 MET B C 1
ATOM 10205 O O . MET B 1 194 ? 75.174 -22.119 159.251 1.00 61.79 166 MET B O 1
ATOM 10219 N N . CYS B 1 195 ? 74.920 -21.776 157.041 1.00 66.66 167 CYS B N 1
ATOM 10220 C CA . CYS B 1 195 ? 74.664 -20.351 157.221 1.00 63.88 167 CYS B CA 1
ATOM 10221 C C . CYS B 1 195 ? 73.411 -20.131 158.056 1.00 57.28 167 CYS B C 1
ATOM 10222 O O . CYS B 1 195 ? 73.401 -19.309 158.979 1.00 59.42 167 CYS B O 1
ATOM 10230 N N . ALA B 1 196 ? 72.341 -20.869 157.747 1.00 46.25 168 ALA B N 1
ATOM 10231 C CA . ALA B 1 196 ? 71.095 -20.711 158.489 1.00 53.85 168 ALA B CA 1
ATOM 10232 C C . ALA B 1 196 ? 71.276 -21.080 159.955 1.00 53.82 168 ALA B C 1
ATOM 10233 O O . ALA B 1 196 ? 70.697 -20.440 160.840 1.00 57.32 168 ALA B O 1
ATOM 10240 N N . MET B 1 197 ? 72.077 -22.110 160.235 1.00 57.29 169 MET B N 1
ATOM 10241 C CA . MET B 1 197 ? 72.369 -22.453 161.622 1.00 54.11 169 MET B CA 1
ATOM 10242 C C . MET B 1 197 ? 73.144 -21.338 162.306 1.00 56.42 169 MET B C 1
ATOM 10243 O O . MET B 1 197 ? 72.904 -21.030 163.479 1.00 63.02 169 MET B O 1
ATOM 10257 N N . ASN B 1 198 ? 74.090 -20.731 161.589 1.00 48.77 170 ASN B N 1
ATOM 10258 C CA . ASN B 1 198 ? 74.859 -19.635 162.158 1.00 52.79 170 ASN B CA 1
ATOM 10259 C C . ASN B 1 198 ? 73.986 -18.413 162.391 1.00 61.22 170 ASN B C 1
ATOM 10260 O O . ASN B 1 198 ? 74.204 -17.670 163.355 1.00 72.18 170 ASN B O 1
ATOM 10271 N N . LEU B 1 199 ? 72.991 -18.194 161.530 1.00 61.64 171 LEU B N 1
ATOM 10272 C CA . LEU B 1 199 ? 72.076 -17.077 161.726 1.00 57.00 171 LEU B CA 1
ATOM 10273 C C . LEU B 1 199 ? 71.217 -17.286 162.965 1.00 63.81 171 LEU B C 1
ATOM 10274 O O . LEU B 1 199 ? 71.098 -16.392 163.812 1.00 70.22 171 LEU B O 1
ATOM 10290 N N . ALA B 1 200 ? 70.602 -18.466 163.084 1.00 54.56 172 ALA B N 1
ATOM 10291 C CA . ALA B 1 200 ? 69.764 -18.755 164.242 1.00 51.23 172 ALA B CA 1
ATOM 10292 C C . ALA B 1 200 ? 70.536 -18.606 165.546 1.00 59.00 172 ALA B C 1
ATOM 10293 O O . ALA B 1 200 ? 69.947 -18.274 166.581 1.00 54.78 172 ALA B O 1
ATOM 10300 N N . ARG B 1 201 ? 71.848 -18.856 165.522 1.00 78.48 173 ARG B N 1
ATOM 10301 C CA . ARG B 1 201 ? 72.661 -18.658 166.717 1.00 77.44 173 ARG B CA 1
ATOM 10302 C C . ARG B 1 201 ? 72.926 -17.180 166.966 1.00 70.62 173 ARG B C 1
ATOM 10303 O O . ARG B 1 201 ? 72.885 -16.724 168.114 1.00 71.60 173 ARG B O 1
ATOM 10324 N N . TYR B 1 202 ? 73.194 -16.420 165.903 1.00 71.73 174 TYR B N 1
ATOM 10325 C CA . TYR B 1 202 ? 73.417 -14.986 166.048 1.00 74.29 174 TYR B CA 1
ATOM 10326 C C . TYR B 1 202 ? 72.148 -14.275 166.496 1.00 78.93 174 TYR B C 1
ATOM 10327 O O . TYR B 1 202 ? 72.193 -13.404 167.372 1.00 81.77 174 TYR B O 1
ATOM 10345 N N . ARG B 1 203 ? 71.009 -14.628 165.901 1.00 71.87 175 ARG B N 1
ATOM 10346 C CA . ARG B 1 203 ? 69.744 -14.028 166.306 1.00 63.87 175 ARG B CA 1
ATOM 10347 C C . ARG B 1 203 ? 69.430 -14.356 167.761 1.00 56.77 175 ARG B C 1
ATOM 10348 O O . ARG B 1 203 ? 68.911 -13.511 168.499 1.00 64.52 175 ARG B O 1
ATOM 10369 N N . HIS B 1 204 ? 69.754 -15.576 168.195 1.00 67.51 176 HIS B N 1
ATOM 10370 C CA . HIS B 1 204 ? 69.473 -15.980 169.569 1.00 60.19 176 HIS B CA 1
ATOM 10371 C C . HIS B 1 204 ? 70.355 -15.224 170.553 1.00 61.45 176 HIS B C 1
ATOM 10372 O O . HIS B 1 204 ? 69.881 -14.775 171.603 1.00 53.87 176 HIS B O 1
ATOM 10386 N N . CYS B 1 205 ? 71.639 -15.081 170.232 1.00 79.36 177 CYS B N 1
ATOM 10387 C CA . CYS B 1 205 ? 72.564 -14.300 171.053 1.00 78.19 177 CYS B CA 1
ATOM 10388 C C . CYS B 1 205 ? 73.626 -13.727 170.131 1.00 71.29 177 CYS B C 1
ATOM 10389 O O . CYS B 1 205 ? 74.670 -14.350 169.898 1.00 73.40 177 CYS B O 1
ATOM 10397 N N . PRO B 1 206 ? 73.398 -12.529 169.582 1.00 76.78 178 PRO B N 1
ATOM 10398 C CA . PRO B 1 206 ? 74.368 -11.968 168.626 1.00 78.99 178 PRO B CA 1
ATOM 10399 C C . PRO B 1 206 ? 75.722 -11.672 169.245 1.00 77.26 178 PRO B C 1
ATOM 10400 O O . PRO B 1 206 ? 76.669 -11.372 168.508 1.00 71.97 178 PRO B O 1
ATOM 10411 N N . ASP B 1 207 ? 75.840 -11.750 170.572 1.00 74.86 179 ASP B N 1
ATOM 10412 C CA . ASP B 1 207 ? 77.127 -11.587 171.233 1.00 84.26 179 ASP B CA 1
ATOM 10413 C C . ASP B 1 207 ? 78.055 -12.772 170.987 1.00 79.49 179 ASP B C 1
ATOM 10414 O O . ASP B 1 207 ? 79.263 -12.655 171.216 1.00 67.43 179 ASP B O 1
ATOM 10423 N N . ILE B 1 208 ? 77.517 -13.907 170.532 1.00 83.58 180 ILE B N 1
ATOM 10424 C CA . ILE B 1 208 ? 78.352 -15.063 170.221 1.00 76.72 180 ILE B CA 1
ATOM 10425 C C . ILE B 1 208 ? 79.338 -14.731 169.113 1.00 77.79 180 ILE B C 1
ATOM 10426 O O . ILE B 1 208 ? 80.432 -15.306 169.050 1.00 94.47 180 ILE B O 1
ATOM 10442 N N . LYS B 1 209 ? 78.973 -13.808 168.221 1.00 73.35 181 LYS B N 1
ATOM 10443 C CA . LYS B 1 209 ? 79.885 -13.404 167.157 1.00 81.10 181 LYS B CA 1
ATOM 10444 C C . LYS B 1 209 ? 81.198 -12.892 167.731 1.00 79.55 181 LYS B C 1
ATOM 10445 O O . LYS B 1 209 ? 82.268 -13.114 167.153 1.00 73.05 181 LYS B O 1
ATOM 10464 N N . GLU B 1 210 ? 81.136 -12.206 168.871 1.00 85.28 182 GLU B N 1
ATOM 10465 C CA . GLU B 1 210 ? 82.308 -11.621 169.508 1.00 82.56 182 GLU B CA 1
ATOM 10466 C C . GLU B 1 210 ? 82.837 -12.471 170.658 1.00 73.20 182 GLU B C 1
ATOM 10467 O O . GLU B 1 210 ? 84.037 -12.754 170.720 1.00 74.49 182 GLU B O 1
ATOM 10479 N N . LYS B 1 211 ? 81.960 -12.894 171.570 1.00 68.53 183 LYS B N 1
ATOM 10480 C CA . LYS B 1 211 ? 82.405 -13.642 172.741 1.00 76.69 183 LYS B CA 1
ATOM 10481 C C . LYS B 1 211 ? 82.790 -15.074 172.385 1.00 77.84 183 LYS B C 1
ATOM 10482 O O . LYS B 1 211 ? 83.746 -15.623 172.945 1.00 76.70 183 LYS B O 1
ATOM 10501 N N . GLY B 1 212 ? 82.061 -15.692 171.466 1.00 73.68 184 GLY B N 1
ATOM 10502 C CA . GLY B 1 212 ? 82.209 -17.110 171.218 1.00 73.68 184 GLY B CA 1
ATOM 10503 C C . GLY B 1 212 ? 81.347 -17.918 172.167 1.00 74.44 184 GLY B C 1
ATOM 10504 O O . GLY B 1 212 ? 80.509 -17.391 172.904 1.00 85.16 184 GLY B O 1
ATOM 10508 N N . LEU B 1 213 ? 81.565 -19.233 172.149 1.00 65.31 185 LEU B N 1
ATOM 10509 C CA . LEU B 1 213 ? 80.723 -20.165 172.889 1.00 63.27 185 LEU B CA 1
ATOM 10510 C C . LEU B 1 213 ? 81.342 -20.633 174.199 1.00 68.51 185 LEU B C 1
ATOM 10511 O O . LEU B 1 213 ? 80.755 -21.489 174.869 1.00 69.65 185 LEU B O 1
ATOM 10527 N N . SER B 1 214 ? 82.500 -20.096 174.586 1.00 72.77 186 SER B N 1
ATOM 10528 C CA . SER B 1 214 ? 83.215 -20.619 175.747 1.00 75.35 186 SER B CA 1
ATOM 10529 C C . SER B 1 214 ? 82.333 -20.609 176.991 1.00 76.24 186 SER B C 1
ATOM 10530 O O . SER B 1 214 ? 82.114 -21.648 177.623 1.00 70.99 186 SER B O 1
ATOM 10538 N N . GLY B 1 215 ? 81.818 -19.438 177.357 1.00 73.41 187 GLY B N 1
ATOM 10539 C CA . GLY B 1 215 ? 81.060 -19.279 178.578 1.00 74.81 187 GLY B CA 1
ATOM 10540 C C . GLY B 1 215 ? 79.573 -19.503 178.449 1.00 81.86 187 GLY B C 1
ATOM 10541 O O . GLY B 1 215 ? 78.841 -19.320 179.426 1.00 91.53 187 GLY B O 1
ATOM 10545 N N . LEU B 1 216 ? 79.102 -19.901 177.277 1.00 80.72 188 LEU B N 1
ATOM 10546 C CA . LEU B 1 216 ? 77.677 -20.035 177.031 1.00 84.73 188 LEU B CA 1
ATOM 10547 C C . LEU B 1 216 ? 77.200 -21.447 177.355 1.00 82.48 188 LEU B C 1
ATOM 10548 O O . LEU B 1 216 ? 77.979 -22.404 177.288 1.00 77.14 188 LEU B O 1
ATOM 10564 N N . PRO B 1 217 ? 75.918 -21.607 177.707 1.00 70.27 189 PRO B N 1
ATOM 10565 C CA . PRO B 1 217 ? 75.384 -22.955 177.936 1.00 69.28 189 PRO B CA 1
ATOM 10566 C C . PRO B 1 217 ? 75.281 -23.752 176.647 1.00 68.59 189 PRO B C 1
ATOM 10567 O O . PRO B 1 217 ? 75.632 -23.256 175.572 1.00 70.66 189 PRO B O 1
ATOM 10578 N N . ARG B 1 218 ? 74.796 -24.987 176.741 1.00 71.18 190 ARG B N 1
ATOM 10579 C CA . ARG B 1 218 ? 74.728 -25.855 175.572 1.00 78.10 190 ARG B CA 1
ATOM 10580 C C . ARG B 1 218 ? 73.593 -25.419 174.654 1.00 72.38 190 ARG B C 1
ATOM 10581 O O . ARG B 1 218 ? 72.419 -25.476 175.032 1.00 72.71 190 ARG B O 1
ATOM 10602 N N . LEU B 1 219 ? 73.948 -24.984 173.449 1.00 63.06 191 LEU B N 1
ATOM 10603 C CA . LEU B 1 219 ? 72.958 -24.716 172.420 1.00 64.20 191 LEU B CA 1
ATOM 10604 C C . LEU B 1 219 ? 72.597 -26.011 171.708 1.00 78.39 191 LEU B C 1
ATOM 10605 O O . LEU B 1 219 ? 73.469 -26.822 171.383 1.00 92.71 191 LEU B O 1
ATOM 10621 N N . ILE B 1 220 ? 71.301 -26.204 171.471 1.00 76.97 192 ILE B N 1
ATOM 10622 C CA . ILE B 1 220 ? 70.778 -27.444 170.913 1.00 57.35 192 ILE B CA 1
ATOM 10623 C C . ILE B 1 220 ? 69.878 -27.117 169.733 1.00 63.06 192 ILE B C 1
ATOM 10624 O O . ILE B 1 220 ? 69.053 -26.199 169.803 1.00 65.92 192 ILE B O 1
ATOM 10640 N N . LEU B 1 221 ? 70.032 -27.877 168.655 1.00 65.34 193 LEU B N 1
ATOM 10641 C CA . LEU B 1 221 ? 69.102 -27.847 167.541 1.00 69.71 193 LEU B CA 1
ATOM 10642 C C . LEU B 1 221 ? 68.450 -29.216 167.401 1.00 74.35 193 LEU B C 1
ATOM 10643 O O . LEU B 1 221 ? 68.995 -30.234 167.837 1.00 73.31 193 LEU B O 1
ATOM 10659 N N . PHE B 1 222 ? 67.272 -29.230 166.784 1.00 71.35 194 PHE B N 1
ATOM 10660 C CA . PHE B 1 222 ? 66.478 -30.440 166.627 1.00 64.29 194 PHE B CA 1
ATOM 10661 C C . PHE B 1 222 ? 66.176 -30.649 165.152 1.00 68.69 194 PHE B C 1
ATOM 10662 O O . PHE B 1 222 ? 65.659 -29.746 164.485 1.00 66.09 194 PHE B O 1
ATOM 10679 N N . THR B 1 223 ? 66.493 -31.838 164.651 1.00 71.01 195 THR B N 1
ATOM 10680 C CA . THR B 1 223 ? 66.205 -32.200 163.274 1.00 69.64 195 THR B CA 1
ATOM 10681 C C . THR B 1 223 ? 65.698 -33.634 163.247 1.00 72.02 195 THR B C 1
ATOM 10682 O O . THR B 1 223 ? 65.688 -34.333 164.263 1.00 70.88 195 THR B O 1
ATOM 10693 N N . SER B 1 224 ? 65.274 -34.068 162.066 1.00 74.61 196 SER B N 1
ATOM 10694 C CA . SER B 1 224 ? 64.798 -35.428 161.874 1.00 73.08 196 SER B CA 1
ATOM 10695 C C . SER B 1 224 ? 65.966 -36.357 161.572 1.00 78.60 196 SER B C 1
ATOM 10696 O O . SER B 1 224 ? 66.976 -35.950 160.994 1.00 79.85 196 SER B O 1
ATOM 10704 N N . ALA B 1 225 ? 65.819 -37.623 161.969 1.00 78.20 197 ALA B N 1
ATOM 10705 C CA . ALA B 1 225 ? 66.836 -38.613 161.644 1.00 71.40 197 ALA B CA 1
ATOM 10706 C C . ALA B 1 225 ? 66.919 -38.876 160.147 1.00 71.99 197 ALA B C 1
ATOM 10707 O O . ALA B 1 225 ? 67.870 -39.526 159.699 1.00 61.68 197 ALA B O 1
ATOM 10714 N N . GLU B 1 226 ? 65.957 -38.383 159.372 1.00 74.51 198 GLU B N 1
ATOM 10715 C CA . GLU B 1 226 ? 66.010 -38.427 157.920 1.00 79.77 198 GLU B CA 1
ATOM 10716 C C . GLU B 1 226 ? 66.728 -37.216 157.341 1.00 77.83 198 GLU B C 1
ATOM 10717 O O . GLU B 1 226 ? 66.661 -36.988 156.128 1.00 85.84 198 GLU B O 1
ATOM 10729 N N . CYS B 1 227 ? 67.416 -36.445 158.176 1.00 69.67 199 CYS B N 1
ATOM 10730 C CA . CYS B 1 227 ? 68.051 -35.216 157.734 1.00 69.38 199 CYS B CA 1
ATOM 10731 C C . CYS B 1 227 ? 69.311 -35.513 156.935 1.00 70.81 199 CYS B C 1
ATOM 10732 O O . CYS B 1 227 ? 69.977 -36.533 157.132 1.00 73.27 199 CYS B O 1
ATOM 10740 N N . HIS B 1 228 ? 69.633 -34.601 156.025 1.00 77.91 200 HIS B N 1
ATOM 10741 C CA . HIS B 1 228 ? 70.911 -34.662 155.337 1.00 78.74 200 HIS B CA 1
ATOM 10742 C C . HIS B 1 228 ? 72.041 -34.649 156.356 1.00 69.54 200 HIS B C 1
ATOM 10743 O O . HIS B 1 228 ? 71.896 -34.145 157.473 1.00 62.07 200 HIS B O 1
ATOM 10757 N N . TYR B 1 229 ? 73.175 -35.233 155.971 1.00 72.13 201 TYR B N 1
ATOM 10758 C CA . TYR B 1 229 ? 74.307 -35.316 156.884 1.00 63.10 201 TYR B CA 1
ATOM 10759 C C . TYR B 1 229 ? 75.016 -33.979 157.059 1.00 73.19 201 TYR B C 1
ATOM 10760 O O . TYR B 1 229 ? 75.805 -33.839 157.999 1.00 78.25 201 TYR B O 1
ATOM 10778 N N . SER B 1 230 ? 74.755 -32.997 156.190 1.00 68.14 202 SER B N 1
ATOM 10779 C CA . SER B 1 230 ? 75.355 -31.680 156.366 1.00 63.49 202 SER B CA 1
ATOM 10780 C C . SER B 1 230 ? 74.914 -31.027 157.668 1.00 49.39 202 SER B C 1
ATOM 10781 O O . SER B 1 230 ? 75.584 -30.104 158.145 1.00 62.69 202 SER B O 1
ATOM 10789 N N . MET B 1 231 ? 73.807 -31.484 158.256 1.00 56.46 203 MET B N 1
ATOM 10790 C CA . MET B 1 231 ? 73.431 -31.022 159.586 1.00 63.38 203 MET B CA 1
ATOM 10791 C C . MET B 1 231 ? 74.453 -31.456 160.626 1.00 68.12 203 MET B C 1
ATOM 10792 O O . MET B 1 231 ? 74.682 -30.745 161.612 1.00 54.00 203 MET B O 1
ATOM 10806 N N . LYS B 1 232 ? 75.077 -32.618 160.419 1.00 71.94 204 LYS B N 1
ATOM 10807 C CA . LYS B 1 232 ? 76.078 -33.130 161.347 1.00 69.92 204 LYS B CA 1
ATOM 10808 C C . LYS B 1 232 ? 77.393 -32.374 161.209 1.00 73.67 204 LYS B C 1
ATOM 10809 O O . LYS B 1 232 ? 77.958 -31.906 162.204 1.00 73.00 204 LYS B O 1
ATOM 10828 N N . LYS B 1 233 ? 77.897 -32.255 159.978 1.00 76.54 205 LYS B N 1
ATOM 10829 C CA . LYS B 1 233 ? 79.105 -31.472 159.739 1.00 88.73 205 LYS B CA 1
ATOM 10830 C C . LYS B 1 233 ? 78.947 -30.049 160.260 1.00 71.11 205 LYS B C 1
ATOM 10831 O O . LYS B 1 233 ? 79.878 -29.487 160.850 1.00 67.65 205 LYS B O 1
ATOM 10850 N N . ALA B 1 234 ? 77.773 -29.450 160.048 1.00 55.51 206 ALA B N 1
ATOM 10851 C CA . ALA B 1 234 ? 77.531 -28.086 160.507 1.00 65.51 206 ALA B CA 1
ATOM 10852 C C . ALA B 1 234 ? 77.681 -27.974 162.020 1.00 65.83 206 ALA B C 1
ATOM 10853 O O . ALA B 1 234 ? 78.438 -27.134 162.520 1.00 69.22 206 ALA B O 1
ATOM 10860 N N . ALA B 1 235 ? 76.959 -28.810 162.769 1.00 59.35 207 ALA B N 1
ATOM 10861 C CA . ALA B 1 235 ? 77.006 -28.729 164.226 1.00 62.63 207 ALA B CA 1
ATOM 10862 C C . ALA B 1 235 ? 78.437 -28.784 164.738 1.00 71.69 207 ALA B C 1
ATOM 10863 O O . ALA B 1 235 ? 78.809 -28.031 165.645 1.00 74.70 207 ALA B O 1
ATOM 10870 N N . SER B 1 236 ? 79.259 -29.664 164.163 1.00 73.09 208 SER B N 1
ATOM 10871 C CA . SER B 1 236 ? 80.667 -29.726 164.540 1.00 66.42 208 SER B CA 1
ATOM 10872 C C . SER B 1 236 ? 81.396 -28.456 164.123 1.00 69.04 208 SER B C 1
ATOM 10873 O O . SER B 1 236 ? 82.018 -27.780 164.950 1.00 67.09 208 SER B O 1
ATOM 10881 N N . PHE B 1 237 ? 81.330 -28.124 162.832 1.00 69.12 209 PHE B N 1
ATOM 10882 C CA . PHE B 1 237 ? 82.045 -26.966 162.307 1.00 59.28 209 PHE B CA 1
ATOM 10883 C C . PHE B 1 237 ? 81.770 -25.718 163.137 1.00 60.78 209 PHE B C 1
ATOM 10884 O O . PHE B 1 237 ? 82.700 -25.056 163.611 1.00 70.85 209 PHE B O 1
ATOM 10901 N N . LEU B 1 238 ? 80.495 -25.386 163.336 1.00 57.36 210 LEU B N 1
ATOM 10902 C CA . LEU B 1 238 ? 80.138 -24.190 164.101 1.00 67.11 210 LEU B CA 1
ATOM 10903 C C . LEU B 1 238 ? 80.456 -24.311 165.588 1.00 66.01 210 LEU B C 1
ATOM 10904 O O . LEU B 1 238 ? 80.039 -23.424 166.347 1.00 68.55 210 LEU B O 1
ATOM 10920 N N . GLY B 1 239 ? 81.167 -25.341 166.041 1.00 52.86 211 GLY B N 1
ATOM 10921 C CA . GLY B 1 239 ? 81.505 -25.448 167.444 1.00 63.34 211 GLY B CA 1
ATOM 10922 C C . GLY B 1 239 ? 80.337 -25.740 168.356 1.00 62.21 211 GLY B C 1
ATOM 10923 O O . GLY B 1 239 ? 80.415 -25.451 169.553 1.00 61.87 211 GLY B O 1
ATOM 10927 N N . ILE B 1 240 ? 79.255 -26.309 167.828 1.00 66.68 212 ILE B N 1
ATOM 10928 C CA . ILE B 1 240 ? 78.121 -26.710 168.656 1.00 72.73 212 ILE B CA 1
ATOM 10929 C C . ILE B 1 240 ? 78.246 -28.163 169.099 1.00 68.16 212 ILE B C 1
ATOM 10930 O O . ILE B 1 240 ? 77.907 -28.501 170.236 1.00 68.69 212 ILE B O 1
ATOM 10946 N N . GLY B 1 241 ? 78.735 -29.035 168.222 1.00 66.36 213 GLY B N 1
ATOM 10947 C CA . GLY B 1 241 ? 78.945 -30.424 168.575 1.00 72.77 213 GLY B CA 1
ATOM 10948 C C . GLY B 1 241 ? 77.811 -31.316 168.116 1.00 77.45 213 GLY B C 1
ATOM 10949 O O . GLY B 1 241 ? 76.638 -30.981 168.304 1.00 80.64 213 GLY B O 1
ATOM 10953 N N . THR B 1 242 ? 78.146 -32.459 167.510 1.00 76.76 214 THR B N 1
ATOM 10954 C CA . THR B 1 242 ? 77.108 -33.376 167.052 1.00 66.62 214 THR B CA 1
ATOM 10955 C C . THR B 1 242 ? 76.284 -33.919 168.213 1.00 65.33 214 THR B C 1
ATOM 10956 O O . THR B 1 242 ? 75.088 -34.185 168.051 1.00 71.10 214 THR B O 1
ATOM 10967 N N . GLN B 1 243 ? 76.895 -34.086 169.390 1.00 61.78 215 GLN B N 1
ATOM 10968 C CA . GLN B 1 243 ? 76.151 -34.552 170.558 1.00 71.27 215 GLN B CA 1
ATOM 10969 C C . GLN B 1 243 ? 75.007 -33.623 170.933 1.00 74.01 215 GLN B C 1
ATOM 10970 O O . GLN B 1 243 ? 74.144 -34.019 171.725 1.00 76.88 215 GLN B O 1
ATOM 10984 N N . ASN B 1 244 ? 74.979 -32.406 170.393 1.00 75.71 216 ASN B N 1
ATOM 10985 C CA . ASN B 1 244 ? 73.928 -31.442 170.675 1.00 73.60 216 ASN B CA 1
ATOM 10986 C C . ASN B 1 244 ? 72.919 -31.355 169.536 1.00 75.90 216 ASN B C 1
ATOM 10987 O O . ASN B 1 244 ? 72.131 -30.405 169.481 1.00 92.46 216 ASN B O 1
ATOM 10998 N N . VAL B 1 245 ? 72.935 -32.327 168.631 1.00 63.98 217 VAL B N 1
ATOM 10999 C CA . VAL B 1 245 ? 71.960 -32.418 167.547 1.00 68.53 217 VAL B CA 1
ATOM 11000 C C . VAL B 1 245 ? 70.969 -33.498 167.967 1.00 67.91 217 VAL B C 1
ATOM 11001 O O . VAL B 1 245 ? 71.161 -34.687 167.710 1.00 73.42 217 VAL B O 1
ATOM 11014 N N . TYR B 1 246 ? 69.891 -33.080 168.623 1.00 62.91 218 TYR B N 1
ATOM 11015 C CA . TYR B 1 246 ? 68.861 -34.017 169.046 1.00 63.22 218 TYR B CA 1
ATOM 11016 C C . TYR B 1 246 ? 68.023 -34.428 167.844 1.00 68.18 218 TYR B C 1
ATOM 11017 O O . TYR B 1 246 ? 67.564 -33.577 167.075 1.00 65.23 218 TYR B O 1
ATOM 11035 N N . PHE B 1 247 ? 67.820 -35.732 167.685 1.00 77.11 219 PHE B N 1
ATOM 11036 C CA . PHE B 1 247 ? 67.054 -36.267 166.570 1.00 79.13 219 PHE B CA 1
ATOM 11037 C C . PHE B 1 247 ? 65.643 -36.604 167.032 1.00 81.82 219 PHE B C 1
ATOM 11038 O O . PHE B 1 247 ? 65.459 -37.295 168.039 1.00 75.93 219 PHE B O 1
ATOM 11055 N N . VAL B 1 248 ? 64.662 -36.112 166.293 1.00 81.41 220 VAL B N 1
ATOM 11056 C CA . VAL B 1 248 ? 63.253 -36.328 166.595 1.00 81.74 220 VAL B CA 1
ATOM 11057 C C . VAL B 1 248 ? 62.767 -37.558 165.844 1.00 88.17 220 VAL B C 1
ATOM 11058 O O . VAL B 1 248 ? 63.162 -37.802 164.697 1.00 84.72 220 VAL B O 1
ATOM 11071 N N . GLU B 1 249 ? 61.909 -38.341 166.495 1.00 89.76 221 GLU B N 1
ATOM 11072 C CA . GLU B 1 249 ? 61.414 -39.569 165.892 1.00 87.21 221 GLU B CA 1
ATOM 11073 C C . GLU B 1 249 ? 60.593 -39.263 164.645 1.00 78.27 221 GLU B C 1
ATOM 11074 O O . GLU B 1 249 ? 59.929 -38.227 164.546 1.00 95.54 221 GLU B O 1
ATOM 11086 N N . THR B 1 250 ? 60.648 -40.181 163.686 1.00 78.15 222 THR B N 1
ATOM 11087 C CA . THR B 1 250 ? 59.870 -40.105 162.461 1.00 82.20 222 THR B CA 1
ATOM 11088 C C . THR B 1 250 ? 58.819 -41.207 162.444 1.00 86.88 222 THR B C 1
ATOM 11089 O O . THR B 1 250 ? 58.959 -42.240 163.104 1.00 91.36 222 THR B O 1
ATOM 11100 N N . ASP B 1 251 ? 57.755 -40.973 161.683 1.00 87.70 223 ASP B N 1
ATOM 11101 C CA . ASP B 1 251 ? 56.680 -41.944 161.556 1.00 81.77 223 ASP B CA 1
ATOM 11102 C C . ASP B 1 251 ? 57.021 -42.928 160.435 1.00 78.54 223 ASP B C 1
ATOM 11103 O O . ASP B 1 251 ? 58.161 -43.002 159.969 1.00 89.21 223 ASP B O 1
ATOM 11112 N N . GLY B 1 252 ? 56.028 -43.696 159.984 1.00 79.54 224 GLY B N 1
ATOM 11113 C CA . GLY B 1 252 ? 56.267 -44.703 158.964 1.00 88.40 224 GLY B CA 1
ATOM 11114 C C . GLY B 1 252 ? 56.561 -44.141 157.590 1.00 81.80 224 GLY B C 1
ATOM 11115 O O . GLY B 1 252 ? 57.055 -44.875 156.726 1.00 68.41 224 GLY B O 1
ATOM 11119 N N . ARG B 1 253 ? 56.264 -42.864 157.364 1.00 77.94 225 ARG B N 1
ATOM 11120 C CA . ARG B 1 253 ? 56.491 -42.221 156.078 1.00 84.79 225 ARG B CA 1
ATOM 11121 C C . ARG B 1 253 ? 57.796 -41.436 156.028 1.00 83.50 225 ARG B C 1
ATOM 11122 O O . ARG B 1 253 ? 58.100 -40.831 154.995 1.00 81.79 225 ARG B O 1
ATOM 11143 N N . GLY B 1 254 ? 58.576 -41.438 157.106 1.00 80.99 226 GLY B N 1
ATOM 11144 C CA . GLY B 1 254 ? 59.775 -40.632 157.185 1.00 74.58 226 GLY B CA 1
ATOM 11145 C C . GLY B 1 254 ? 59.558 -39.212 157.653 1.00 75.93 226 GLY B C 1
ATOM 11146 O O . GLY B 1 254 ? 60.497 -38.409 157.595 1.00 83.32 226 GLY B O 1
ATOM 11150 N N . LYS B 1 255 ? 58.357 -38.876 158.113 1.00 77.86 227 LYS B N 1
ATOM 11151 C CA . LYS B 1 255 ? 58.030 -37.518 158.524 1.00 82.78 227 LYS B CA 1
ATOM 11152 C C . LYS B 1 255 ? 58.285 -37.322 160.012 1.00 83.32 227 LYS B C 1
ATOM 11153 O O . LYS B 1 255 ? 57.961 -38.186 160.831 1.00 82.21 227 LYS B O 1
ATOM 11172 N N . MET B 1 256 ? 58.859 -36.171 160.354 1.00 88.62 228 MET B N 1
ATOM 11173 C CA . MET B 1 256 ? 59.054 -35.811 161.750 1.00 83.63 228 MET B CA 1
ATOM 11174 C C . MET B 1 256 ? 57.711 -35.782 162.473 1.00 78.88 228 MET B C 1
ATOM 11175 O O . MET B 1 256 ? 56.670 -35.484 161.883 1.00 87.20 228 MET B O 1
ATOM 11189 N N . ILE B 1 257 ? 57.739 -36.100 163.765 1.00 77.92 229 ILE B N 1
ATOM 11190 C CA . ILE B 1 257 ? 56.531 -36.177 164.582 1.00 88.63 229 ILE B CA 1
ATOM 11191 C C . ILE B 1 257 ? 56.489 -34.935 165.472 1.00 84.78 229 ILE B C 1
ATOM 11192 O O . ILE B 1 257 ? 57.253 -34.863 166.449 1.00 88.84 229 ILE B O 1
ATOM 11208 N N . PRO B 1 258 ? 55.632 -33.949 165.186 1.00 68.91 230 PRO B N 1
ATOM 11209 C CA . PRO B 1 258 ? 55.611 -32.732 166.019 1.00 70.48 230 PRO B CA 1
ATOM 11210 C C . PRO B 1 258 ? 55.292 -32.984 167.483 1.00 78.66 230 PRO B C 1
ATOM 11211 O O . PRO B 1 258 ? 55.642 -32.147 168.325 1.00 75.91 230 PRO B O 1
ATOM 11222 N N . GLU B 1 259 ? 54.636 -34.097 167.820 1.00 81.30 231 GLU B N 1
ATOM 11223 C CA . GLU B 1 259 ? 54.352 -34.380 169.224 1.00 83.99 231 GLU B CA 1
ATOM 11224 C C . GLU B 1 259 ? 55.634 -34.674 169.991 1.00 79.43 231 GLU B C 1
ATOM 11225 O O . GLU B 1 259 ? 55.781 -34.267 171.150 1.00 78.23 231 GLU B O 1
ATOM 11237 N N . ASP B 1 260 ? 56.577 -35.367 169.354 1.00 79.19 232 ASP B N 1
ATOM 11238 C CA . ASP B 1 260 ? 57.845 -35.680 170.001 1.00 86.38 232 ASP B CA 1
ATOM 11239 C C . ASP B 1 260 ? 58.686 -34.421 170.178 1.00 91.99 232 ASP B C 1
ATOM 11240 O O . ASP B 1 260 ? 59.289 -34.207 171.236 1.00 92.73 232 ASP B O 1
ATOM 11249 N N . LEU B 1 261 ? 58.749 -33.584 169.139 1.00 80.54 233 LEU B N 1
ATOM 11250 C CA . LEU B 1 261 ? 59.535 -32.355 169.198 1.00 80.42 233 LEU B CA 1
ATOM 11251 C C . LEU B 1 261 ? 59.284 -31.584 170.489 1.00 85.52 233 LEU B C 1
ATOM 11252 O O . LEU B 1 261 ? 60.228 -31.105 171.129 1.00 82.97 233 LEU B O 1
ATOM 11268 N N . GLU B 1 262 ? 58.018 -31.459 170.895 1.00 80.56 234 GLU B N 1
ATOM 11269 C CA . GLU B 1 262 ? 57.719 -30.813 172.168 1.00 76.95 234 GLU B CA 1
ATOM 11270 C C . GLU B 1 262 ? 58.408 -31.537 173.319 1.00 84.78 234 GLU B C 1
ATOM 11271 O O . GLU B 1 262 ? 58.891 -30.898 174.260 1.00 73.72 234 GLU B O 1
ATOM 11283 N N . LYS B 1 263 ? 58.471 -32.870 173.260 1.00 89.85 235 LYS B N 1
ATOM 11284 C CA . LYS B 1 263 ? 59.147 -33.622 174.313 1.00 87.47 235 LYS B CA 1
ATOM 11285 C C . LYS B 1 263 ? 60.638 -33.307 174.335 1.00 92.20 235 LYS B C 1
ATOM 11286 O O . LYS B 1 263 ? 61.219 -33.076 175.402 1.00 91.10 235 LYS B O 1
ATOM 11305 N N . GLN B 1 264 ? 61.276 -33.298 173.163 1.00 82.91 236 GLN B N 1
ATOM 11306 C CA . GLN B 1 264 ? 62.713 -33.062 173.104 1.00 76.01 236 GLN B CA 1
ATOM 11307 C C . GLN B 1 264 ? 63.067 -31.637 173.514 1.00 86.51 236 GLN B C 1
ATOM 11308 O O . GLN B 1 264 ? 64.170 -31.399 174.023 1.00 75.33 236 GLN B O 1
ATOM 11322 N N . ILE B 1 265 ? 62.159 -30.682 173.304 1.00 80.24 237 ILE B N 1
ATOM 11323 C CA . ILE B 1 265 ? 62.441 -29.297 173.677 1.00 69.05 237 ILE B CA 1
ATOM 11324 C C . ILE B 1 265 ? 62.279 -29.080 175.178 1.00 64.08 237 ILE B C 1
ATOM 11325 O O . ILE B 1 265 ? 62.967 -28.234 175.760 1.00 67.72 237 ILE B O 1
ATOM 11341 N N . TRP B 1 266 ? 61.379 -29.817 175.829 1.00 67.86 238 TRP B N 1
ATOM 11342 C CA . TRP B 1 266 ? 61.252 -29.694 177.277 1.00 84.74 238 TRP B CA 1
ATOM 11343 C C . TRP B 1 266 ? 62.389 -30.412 177.990 1.00 85.60 238 TRP B C 1
ATOM 11344 O O . TRP B 1 266 ? 62.923 -29.901 178.981 1.00 84.08 238 TRP B O 1
ATOM 11365 N N . GLN B 1 267 ? 62.766 -31.595 177.505 1.00 84.28 239 GLN B N 1
ATOM 11366 C CA . GLN B 1 267 ? 63.907 -32.299 178.078 1.00 79.57 239 GLN B CA 1
ATOM 11367 C C . GLN B 1 267 ? 65.172 -31.459 177.955 1.00 72.51 239 GLN B C 1
ATOM 11368 O O . GLN B 1 267 ? 65.903 -31.270 178.934 1.00 75.83 239 GLN B O 1
ATOM 11382 N N . ALA B 1 268 ? 65.442 -30.937 176.755 1.00 59.13 240 ALA B N 1
ATOM 11383 C CA . ALA B 1 268 ? 66.602 -30.071 176.560 1.00 69.84 240 ALA B CA 1
ATOM 11384 C C . ALA B 1 268 ? 66.652 -28.983 177.627 1.00 68.79 240 ALA B C 1
ATOM 11385 O O . ALA B 1 268 ? 67.672 -28.798 178.298 1.00 71.57 240 ALA B O 1
ATOM 11392 N N . ARG B 1 269 ? 65.549 -28.251 177.794 1.00 71.98 241 ARG B N 1
ATOM 11393 C CA . ARG B 1 269 ? 65.474 -27.238 178.842 1.00 66.80 241 ARG B CA 1
ATOM 11394 C C . ARG B 1 269 ? 65.720 -27.848 180.216 1.00 72.95 241 ARG B C 1
ATOM 11395 O O . ARG B 1 269 ? 66.527 -27.338 181.001 1.00 85.43 241 ARG B O 1
ATOM 11416 N N . GLN B 1 270 ? 65.030 -28.949 180.524 1.00 83.20 242 GLN B N 1
ATOM 11417 C CA . GLN B 1 270 ? 65.151 -29.563 181.840 1.00 83.66 242 GLN B CA 1
ATOM 11418 C C . GLN B 1 270 ? 66.546 -30.115 182.094 1.00 69.88 242 GLN B C 1
ATOM 11419 O O . GLN B 1 270 ? 66.887 -30.394 183.248 1.00 78.59 242 GLN B O 1
ATOM 11433 N N . GLU B 1 271 ? 67.355 -30.282 181.048 1.00 63.98 243 GLU B N 1
ATOM 11434 C CA . GLU B 1 271 ? 68.769 -30.587 181.216 1.00 74.50 243 GLU B CA 1
ATOM 11435 C C . GLU B 1 271 ? 69.597 -29.357 181.553 1.00 63.40 243 GLU B C 1
ATOM 11436 O O . GLU B 1 271 ? 70.769 -29.500 181.920 1.00 71.27 243 GLU B O 1
ATOM 11448 N N . GLY B 1 272 ? 69.021 -28.163 181.442 1.00 66.66 244 GLY B N 1
ATOM 11449 C CA . GLY B 1 272 ? 69.781 -26.937 181.509 1.00 75.28 244 GLY B CA 1
ATOM 11450 C C . GLY B 1 272 ? 70.290 -26.446 180.172 1.00 73.15 244 GLY B C 1
ATOM 11451 O O . GLY B 1 272 ? 70.949 -25.402 180.119 1.00 71.71 244 GLY B O 1
ATOM 11455 N N . ALA B 1 273 ? 70.006 -27.151 179.088 1.00 76.35 245 ALA B N 1
ATOM 11456 C CA . ALA B 1 273 ? 70.481 -26.723 177.785 1.00 74.29 245 ALA B CA 1
ATOM 11457 C C . ALA B 1 273 ? 69.489 -25.746 177.161 1.00 71.93 245 ALA B C 1
ATOM 11458 O O . ALA B 1 273 ? 68.345 -25.608 177.602 1.00 68.30 245 ALA B O 1
ATOM 11465 N N . VAL B 1 274 ? 69.941 -25.069 176.115 1.00 82.21 246 VAL B N 1
ATOM 11466 C CA . VAL B 1 274 ? 69.226 -23.947 175.525 1.00 73.68 246 VAL B CA 1
ATOM 11467 C C . VAL B 1 274 ? 68.896 -24.297 174.079 1.00 69.49 246 VAL B C 1
ATOM 11468 O O . VAL B 1 274 ? 69.734 -24.152 173.188 1.00 59.90 246 VAL B O 1
ATOM 11481 N N . PRO B 1 275 ? 67.677 -24.755 173.802 1.00 60.59 247 PRO B N 1
ATOM 11482 C CA . PRO B 1 275 ? 67.275 -24.955 172.407 1.00 69.37 247 PRO B CA 1
ATOM 11483 C C . PRO B 1 275 ? 67.182 -23.629 171.673 1.00 68.42 247 PRO B C 1
ATOM 11484 O O . PRO B 1 275 ? 66.831 -22.597 172.251 1.00 62.29 247 PRO B O 1
ATOM 11495 N N . PHE B 1 276 ? 67.503 -23.662 170.378 1.00 67.10 248 PHE B N 1
ATOM 11496 C CA . PHE B 1 276 ? 67.582 -22.426 169.609 1.00 57.67 248 PHE B CA 1
ATOM 11497 C C . PHE B 1 276 ? 67.205 -22.599 168.141 1.00 65.34 248 PHE B C 1
ATOM 11498 O O . PHE B 1 276 ? 66.998 -21.603 167.441 1.00 73.74 248 PHE B O 1
ATOM 11515 N N . LEU B 1 277 ? 67.113 -23.835 167.654 1.00 65.51 249 LEU B N 1
ATOM 11516 C CA . LEU B 1 277 ? 66.839 -24.043 166.240 1.00 65.49 249 LEU B CA 1
ATOM 11517 C C . LEU B 1 277 ? 66.132 -25.373 166.026 1.00 66.93 249 LEU B C 1
ATOM 11518 O O . LEU B 1 277 ? 66.387 -26.354 166.729 1.00 73.37 249 LEU B O 1
ATOM 11534 N N . VAL B 1 278 ? 65.239 -25.387 165.039 1.00 58.03 250 VAL B N 1
ATOM 11535 C CA . VAL B 1 278 ? 64.597 -26.601 164.551 1.00 60.78 250 VAL B CA 1
ATOM 11536 C C . VAL B 1 278 ? 64.795 -26.647 163.045 1.00 58.56 250 VAL B C 1
ATOM 11537 O O . VAL B 1 278 ? 64.508 -25.668 162.347 1.00 49.28 250 VAL B O 1
ATOM 11550 N N . CYS B 1 279 ? 65.290 -27.775 162.546 1.00 60.91 251 CYS B N 1
ATOM 11551 C CA . CYS B 1 279 ? 65.582 -27.943 161.124 1.00 55.90 251 CYS B CA 1
ATOM 11552 C C . CYS B 1 279 ? 64.740 -29.093 160.579 1.00 72.97 251 CYS B C 1
ATOM 11553 O O . CYS B 1 279 ? 65.061 -30.267 160.793 1.00 70.89 251 CYS B O 1
ATOM 11561 N N . ALA B 1 280 ? 63.665 -28.751 159.879 1.00 76.84 252 ALA B N 1
ATOM 11562 C CA . ALA B 1 280 ? 62.856 -29.723 159.164 1.00 72.13 252 ALA B CA 1
ATOM 11563 C C . ALA B 1 280 ? 63.365 -29.878 157.735 1.00 66.67 252 ALA B C 1
ATOM 11564 O O . ALA B 1 280 ? 64.103 -29.037 157.216 1.00 70.13 252 ALA B O 1
ATOM 11571 N N . THR B 1 281 ? 62.965 -30.977 157.102 1.00 78.25 253 THR B N 1
ATOM 11572 C CA . THR B 1 281 ? 63.397 -31.310 155.750 1.00 79.27 253 THR B CA 1
ATOM 11573 C C . THR B 1 281 ? 62.168 -31.514 154.875 1.00 70.98 253 THR B C 1
ATOM 11574 O O . THR B 1 281 ? 61.335 -32.380 155.162 1.00 61.12 253 THR B O 1
ATOM 11585 N N . SER B 1 282 ? 62.058 -30.715 153.812 1.00 58.84 254 SER B N 1
ATOM 11586 C CA . SER B 1 282 ? 60.995 -30.872 152.821 1.00 65.01 254 SER B CA 1
ATOM 11587 C C . SER B 1 282 ? 61.592 -31.559 151.595 1.00 61.08 254 SER B C 1
ATOM 11588 O O . SER B 1 282 ? 61.903 -30.935 150.581 1.00 66.97 254 SER B O 1
ATOM 11596 N N . GLY B 1 283 ? 61.751 -32.875 151.704 1.00 60.66 255 GLY B N 1
ATOM 11597 C CA . GLY B 1 283 ? 62.317 -33.664 150.627 1.00 72.97 255 GLY B CA 1
ATOM 11598 C C . GLY B 1 283 ? 63.645 -34.296 150.989 1.00 67.73 255 GLY B C 1
ATOM 11599 O O . GLY B 1 283 ? 64.705 -33.801 150.595 1.00 62.84 255 GLY B O 1
ATOM 11603 N N . THR B 1 284 ? 63.601 -35.387 151.749 1.00 61.30 256 THR B N 1
ATOM 11604 C CA . THR B 1 284 ? 64.823 -36.061 152.155 1.00 72.42 256 THR B CA 1
ATOM 11605 C C . THR B 1 284 ? 65.541 -36.633 150.935 1.00 68.50 256 THR B C 1
ATOM 11606 O O . THR B 1 284 ? 64.976 -36.753 149.845 1.00 67.97 256 THR B O 1
ATOM 11617 N N . THR B 1 285 ? 66.812 -36.982 151.129 1.00 73.99 257 THR B N 1
ATOM 11618 C CA . THR B 1 285 ? 67.635 -37.431 150.011 1.00 83.11 257 THR B CA 1
ATOM 11619 C C . THR B 1 285 ? 67.273 -38.853 149.604 1.00 84.91 257 THR B C 1
ATOM 11620 O O . THR B 1 285 ? 67.125 -39.151 148.413 1.00 89.66 257 THR B O 1
ATOM 11631 N N . VAL B 1 286 ? 67.126 -39.742 150.582 1.00 73.36 258 VAL B N 1
ATOM 11632 C CA . VAL B 1 286 ? 66.841 -41.145 150.312 1.00 88.79 258 VAL B CA 1
ATOM 11633 C C . VAL B 1 286 ? 65.381 -41.288 149.905 1.00 85.31 258 VAL B C 1
ATOM 11634 O O . VAL B 1 286 ? 65.074 -41.553 148.737 1.00 85.95 258 VAL B O 1
ATOM 11647 N N . LEU B 1 287 ? 64.473 -41.105 150.862 1.00 78.73 259 LEU B N 1
ATOM 11648 C CA . LEU B 1 287 ? 63.060 -41.374 150.636 1.00 77.92 259 LEU B CA 1
ATOM 11649 C C . LEU B 1 287 ? 62.307 -40.201 150.027 1.00 76.44 259 LEU B C 1
ATOM 11650 O O . LEU B 1 287 ? 61.242 -40.410 149.433 1.00 82.36 259 LEU B O 1
ATOM 11666 N N . GLY B 1 288 ? 62.821 -38.984 150.152 1.00 80.99 260 GLY B N 1
ATOM 11667 C CA . GLY B 1 288 ? 62.082 -37.829 149.673 1.00 83.21 260 GLY B CA 1
ATOM 11668 C C . GLY B 1 288 ? 60.882 -37.494 150.531 1.00 74.52 260 GLY B C 1
ATOM 11669 O O . GLY B 1 288 ? 59.838 -37.097 150.000 1.00 75.59 260 GLY B O 1
ATOM 11673 N N . ALA B 1 289 ? 61.005 -37.644 151.848 1.00 70.95 261 ALA B N 1
ATOM 11674 C CA . ALA B 1 289 ? 59.909 -37.347 152.755 1.00 61.58 261 ALA B CA 1
ATOM 11675 C C . ALA B 1 289 ? 59.744 -35.837 152.911 1.00 69.13 261 ALA B C 1
ATOM 11676 O O . ALA B 1 289 ? 60.609 -35.043 152.532 1.00 76.90 261 ALA B O 1
ATOM 11683 N N . PHE B 1 290 ? 58.608 -35.440 153.484 1.00 66.94 262 PHE B N 1
ATOM 11684 C CA . PHE B 1 290 ? 58.268 -34.026 153.642 1.00 58.12 262 PHE B CA 1
ATOM 11685 C C . PHE B 1 290 ? 57.691 -33.820 155.038 1.00 67.74 262 PHE B C 1
ATOM 11686 O O . PHE B 1 290 ? 56.529 -34.150 155.288 1.00 75.90 262 PHE B O 1
ATOM 11703 N N . ASP B 1 291 ? 58.501 -33.275 155.941 1.00 72.02 263 ASP B N 1
ATOM 11704 C CA . ASP B 1 291 ? 58.016 -32.970 157.275 1.00 76.03 263 ASP B CA 1
ATOM 11705 C C . ASP B 1 291 ? 56.811 -32.030 157.193 1.00 84.85 263 ASP B C 1
ATOM 11706 O O . ASP B 1 291 ? 56.702 -31.229 156.259 1.00 80.33 263 ASP B O 1
ATOM 11715 N N . PRO B 1 292 ? 55.891 -32.102 158.164 1.00 82.25 264 PRO B N 1
ATOM 11716 C CA . PRO B 1 292 ? 54.723 -31.211 158.143 1.00 76.14 264 PRO B CA 1
ATOM 11717 C C . PRO B 1 292 ? 55.047 -29.834 158.698 1.00 80.98 264 PRO B C 1
ATOM 11718 O O . PRO B 1 292 ? 55.077 -29.641 159.918 1.00 78.53 264 PRO B O 1
ATOM 11729 N N . LEU B 1 293 ? 55.279 -28.863 157.812 1.00 80.82 265 LEU B N 1
ATOM 11730 C CA . LEU B 1 293 ? 55.822 -27.581 158.251 1.00 80.40 265 LEU B CA 1
ATOM 11731 C C . LEU B 1 293 ? 54.810 -26.772 159.052 1.00 81.63 265 LEU B C 1
ATOM 11732 O O . LEU B 1 293 ? 55.200 -26.027 159.959 1.00 91.59 265 LEU B O 1
ATOM 11748 N N . ASP B 1 294 ? 53.517 -26.899 158.746 1.00 79.91 266 ASP B N 1
ATOM 11749 C CA . ASP B 1 294 ? 52.517 -26.115 159.465 1.00 81.39 266 ASP B CA 1
ATOM 11750 C C . ASP B 1 294 ? 52.395 -26.572 160.914 1.00 78.08 266 ASP B C 1
ATOM 11751 O O . ASP B 1 294 ? 52.224 -25.745 161.818 1.00 64.37 266 ASP B O 1
ATOM 11760 N N . GLU B 1 295 ? 52.484 -27.882 161.159 1.00 83.44 267 GLU B N 1
ATOM 11761 C CA . GLU B 1 295 ? 52.431 -28.390 162.524 1.00 86.43 267 GLU B CA 1
ATOM 11762 C C . GLU B 1 295 ? 53.758 -28.240 163.256 1.00 79.52 267 GLU B C 1
ATOM 11763 O O . GLU B 1 295 ? 53.767 -28.222 164.491 1.00 67.94 267 GLU B O 1
ATOM 11775 N N . ILE B 1 296 ? 54.874 -28.142 162.531 1.00 81.00 268 ILE B N 1
ATOM 11776 C CA . ILE B 1 296 ? 56.149 -27.834 163.172 1.00 85.59 268 ILE B CA 1
ATOM 11777 C C . ILE B 1 296 ? 56.229 -26.351 163.511 1.00 76.88 268 ILE B C 1
ATOM 11778 O O . ILE B 1 296 ? 56.678 -25.974 164.599 1.00 66.25 268 ILE B O 1
ATOM 11794 N N . ALA B 1 297 ? 55.800 -25.490 162.584 1.00 67.06 269 ALA B N 1
ATOM 11795 C CA . ALA B 1 297 ? 55.809 -24.054 162.842 1.00 74.82 269 ALA B CA 1
ATOM 11796 C C . ALA B 1 297 ? 55.019 -23.716 164.099 1.00 82.15 269 ALA B C 1
ATOM 11797 O O . ALA B 1 297 ? 55.447 -22.882 164.905 1.00 85.46 269 ALA B O 1
ATOM 11804 N N . GLU B 1 298 ? 53.862 -24.353 164.285 1.00 84.76 270 GLU B N 1
ATOM 11805 C CA . GLU B 1 298 ? 53.069 -24.109 165.483 1.00 88.85 270 GLU B CA 1
ATOM 11806 C C . GLU B 1 298 ? 53.851 -24.454 166.745 1.00 84.80 270 GLU B C 1
ATOM 11807 O O . GLU B 1 298 ? 53.615 -23.862 167.805 1.00 82.24 270 GLU B O 1
ATOM 11819 N N . VAL B 1 299 ? 54.783 -25.404 166.653 1.00 87.37 271 VAL B N 1
ATOM 11820 C CA . VAL B 1 299 ? 55.577 -25.796 167.811 1.00 85.98 271 VAL B CA 1
ATOM 11821 C C . VAL B 1 299 ? 56.749 -24.843 168.020 1.00 89.32 271 VAL B C 1
ATOM 11822 O O . VAL B 1 299 ? 57.104 -24.521 169.160 1.00 81.42 271 VAL B O 1
ATOM 11835 N N . CYS B 1 300 ? 57.370 -24.378 166.933 1.00 90.34 272 CYS B N 1
ATOM 11836 C CA . CYS B 1 300 ? 58.475 -23.432 167.063 1.00 83.72 272 CYS B CA 1
ATOM 11837 C C . CYS B 1 300 ? 58.002 -22.081 167.579 1.00 81.25 272 CYS B C 1
ATOM 11838 O O . CYS B 1 300 ? 58.755 -21.384 168.269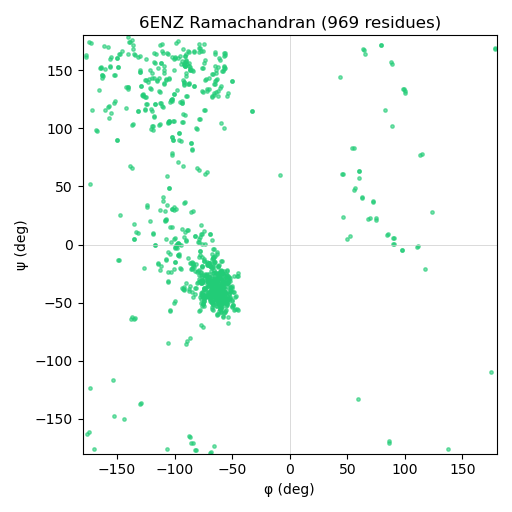 1.00 72.85 272 CYS B O 1
ATOM 11846 N N . GLU B 1 301 ? 56.768 -21.696 167.256 1.00 88.05 273 GLU B N 1
ATOM 11847 C CA . GLU B 1 301 ? 56.236 -20.411 167.684 1.00 71.50 273 GLU B CA 1
ATOM 11848 C C . GLU B 1 301 ? 55.821 -20.406 169.150 1.00 64.00 273 GLU B C 1
ATOM 11849 O O . GLU B 1 301 ? 55.794 -19.335 169.764 1.00 73.47 273 GLU B O 1
ATOM 11861 N N . ARG B 1 302 ? 55.512 -21.571 169.728 1.00 70.28 274 ARG B N 1
ATOM 11862 C CA . ARG B 1 302 ? 55.174 -21.619 171.147 1.00 74.99 274 ARG B CA 1
ATOM 11863 C C . ARG B 1 302 ? 56.391 -21.363 172.024 1.00 68.17 274 ARG B C 1
ATOM 11864 O O . ARG B 1 302 ? 56.245 -20.905 173.163 1.00 61.05 274 ARG B O 1
ATOM 11885 N N . HIS B 1 303 ? 57.590 -21.653 171.520 1.00 73.52 275 HIS B N 1
ATOM 11886 C CA . HIS B 1 303 ? 58.815 -21.504 172.291 1.00 83.54 275 HIS B CA 1
ATOM 11887 C C . HIS B 1 303 ? 59.771 -20.477 171.700 1.00 82.11 275 HIS B C 1
ATOM 11888 O O . HIS B 1 303 ? 60.849 -20.258 172.268 1.00 73.32 275 HIS B O 1
ATOM 11902 N N . GLY B 1 304 ? 59.414 -19.842 170.587 1.00 80.04 276 GLY B N 1
ATOM 11903 C CA . GLY B 1 304 ? 60.281 -18.861 169.967 1.00 74.43 276 GLY B CA 1
ATOM 11904 C C . GLY B 1 304 ? 61.612 -19.453 169.558 1.00 79.08 276 GLY B C 1
ATOM 11905 O O . GLY B 1 304 ? 62.664 -19.054 170.066 1.00 85.22 276 GLY B O 1
ATOM 11909 N N . LEU B 1 305 ? 61.573 -20.411 168.636 1.00 80.65 277 LEU B N 1
ATOM 11910 C CA . LEU B 1 305 ? 62.770 -21.037 168.092 1.00 76.90 277 LEU B CA 1
ATOM 11911 C C . LEU B 1 305 ? 62.800 -20.834 166.587 1.00 69.88 277 LEU B C 1
ATOM 11912 O O . LEU B 1 305 ? 61.781 -21.014 165.911 1.00 63.92 277 LEU B O 1
ATOM 11928 N N . TRP B 1 306 ? 63.963 -20.449 166.069 1.00 71.77 278 TRP B N 1
ATOM 11929 C CA . TRP B 1 306 ? 64.150 -20.385 164.629 1.00 71.40 278 TRP B CA 1
ATOM 11930 C C . TRP B 1 306 ? 63.693 -21.690 163.991 1.00 62.43 278 TRP B C 1
ATOM 11931 O O . TRP B 1 306 ? 63.904 -22.774 164.540 1.00 77.85 278 TRP B O 1
ATOM 11952 N N . LEU B 1 307 ? 63.049 -21.583 162.833 1.00 45.63 279 LEU B N 1
ATOM 11953 C CA . LEU B 1 307 ? 62.643 -22.748 162.060 1.00 61.22 279 LEU B CA 1
ATOM 11954 C C . LEU B 1 307 ? 63.306 -22.678 160.694 1.00 57.04 279 LEU B C 1
ATOM 11955 O O . LEU B 1 307 ? 63.046 -21.750 159.921 1.00 54.46 279 LEU B O 1
ATOM 11971 N N . HIS B 1 308 ? 64.160 -23.654 160.405 1.00 52.75 280 HIS B N 1
ATOM 11972 C CA . HIS B 1 308 ? 64.845 -23.753 159.125 1.00 64.40 280 HIS B CA 1
ATOM 11973 C C . HIS B 1 308 ? 64.331 -24.977 158.384 1.00 62.85 280 HIS B C 1
ATOM 11974 O O . HIS B 1 308 ? 64.260 -26.069 158.955 1.00 68.61 280 HIS B O 1
ATOM 11988 N N . VAL B 1 309 ? 63.976 -24.792 157.118 1.00 62.38 281 VAL B N 1
ATOM 11989 C CA . VAL B 1 309 ? 63.433 -25.858 156.285 1.00 58.87 281 VAL B CA 1
ATOM 11990 C C . VAL B 1 309 ? 64.484 -26.204 155.242 1.00 56.80 281 VAL B C 1
ATOM 11991 O O . VAL B 1 309 ? 64.858 -25.357 154.421 1.00 83.16 281 VAL B O 1
ATOM 12004 N N . ASP B 1 310 ? 64.961 -27.445 155.274 1.00 57.89 282 ASP B N 1
ATOM 12005 C CA . ASP B 1 310 ? 65.939 -27.921 154.298 1.00 55.89 282 ASP B CA 1
ATOM 12006 C C . ASP B 1 310 ? 65.168 -28.418 153.084 1.00 58.06 282 ASP B C 1
ATOM 12007 O O . ASP B 1 310 ? 64.831 -29.597 152.970 1.00 58.68 282 ASP B O 1
ATOM 12016 N N . ALA B 1 311 ? 64.883 -27.496 152.164 1.00 55.37 283 ALA B N 1
ATOM 12017 C CA . ALA B 1 311 ? 64.198 -27.807 150.917 1.00 68.22 283 ALA B CA 1
ATOM 12018 C C . ALA B 1 311 ? 65.163 -27.877 149.740 1.00 63.35 283 ALA B C 1
ATOM 12019 O O . ALA B 1 311 ? 64.788 -27.561 148.605 1.00 65.45 283 ALA B O 1
ATOM 12026 N N . SER B 1 312 ? 66.410 -28.279 149.995 1.00 61.47 284 SER B N 1
ATOM 12027 C CA . SER B 1 312 ? 67.393 -28.400 148.924 1.00 68.07 284 SER B CA 1
ATOM 12028 C C . SER B 1 312 ? 66.888 -29.290 147.797 1.00 69.89 284 SER B C 1
ATOM 12029 O O . SER B 1 312 ? 67.227 -29.071 146.628 1.00 60.73 284 SER B O 1
ATOM 12037 N N . TRP B 1 313 ? 66.080 -30.296 148.128 1.00 65.68 285 TRP B N 1
ATOM 12038 C CA . TRP B 1 313 ? 65.586 -31.266 147.157 1.00 68.22 285 TRP B CA 1
ATOM 12039 C C . TRP B 1 313 ? 64.131 -30.994 146.784 1.00 76.26 285 TRP B C 1
ATOM 12040 O O . TRP B 1 313 ? 63.810 -30.816 145.604 1.00 67.80 285 TRP B O 1
ATOM 12061 N N . GLY B 1 314 ? 63.239 -30.949 147.776 1.00 74.31 286 GLY B N 1
ATOM 12062 C CA . GLY B 1 314 ? 61.836 -30.687 147.514 1.00 70.29 286 GLY B CA 1
ATOM 12063 C C . GLY B 1 314 ? 61.488 -29.236 147.264 1.00 79.50 286 GLY B C 1
ATOM 12064 O O . GLY B 1 314 ? 60.333 -28.939 146.942 1.00 94.17 286 GLY B O 1
ATOM 12068 N N . GLY B 1 315 ? 62.452 -28.325 147.407 1.00 73.93 287 GLY B N 1
ATOM 12069 C CA . GLY B 1 315 ? 62.163 -26.915 147.202 1.00 75.68 287 GLY B CA 1
ATOM 12070 C C . GLY B 1 315 ? 61.614 -26.615 145.820 1.00 78.81 287 GLY B C 1
ATOM 12071 O O . GLY B 1 315 ? 60.742 -25.758 145.661 1.00 86.90 287 GLY B O 1
ATOM 12075 N N . SER B 1 316 ? 62.116 -27.315 144.801 1.00 77.56 288 SER B N 1
ATOM 12076 C CA . SER B 1 316 ? 61.675 -27.054 143.436 1.00 76.98 288 SER B CA 1
ATOM 12077 C C . SER B 1 316 ? 60.210 -27.409 143.220 1.00 82.17 288 SER B C 1
ATOM 12078 O O . SER B 1 316 ? 59.629 -26.993 142.212 1.00 90.41 288 SER B O 1
ATOM 12086 N N . ALA B 1 317 ? 59.601 -28.168 144.134 1.00 87.05 289 ALA B N 1
ATOM 12087 C CA . ALA B 1 317 ? 58.180 -28.475 144.020 1.00 80.58 289 ALA B CA 1
ATOM 12088 C C . ALA B 1 317 ? 57.306 -27.253 144.266 1.00 86.68 289 ALA B C 1
ATOM 12089 O O . ALA B 1 317 ? 56.136 -27.254 143.870 1.00 82.52 289 ALA B O 1
ATOM 12096 N N . LEU B 1 318 ? 57.849 -26.212 144.903 1.00 96.68 290 LEU B N 1
ATOM 12097 C CA . LEU B 1 318 ? 57.101 -24.977 145.108 1.00 77.80 290 LEU B CA 1
ATOM 12098 C C . LEU B 1 318 ? 56.711 -24.318 143.792 1.00 89.67 290 LEU B C 1
ATOM 12099 O O . LEU B 1 318 ? 55.825 -23.456 143.781 1.00 94.88 290 LEU B O 1
ATOM 12115 N N . VAL B 1 319 ? 57.356 -24.699 142.688 1.00 82.83 291 VAL B N 1
ATOM 12116 C CA . VAL B 1 319 ? 57.034 -24.116 141.391 1.00 83.07 291 VAL B CA 1
ATOM 12117 C C . VAL B 1 319 ? 55.694 -24.628 140.881 1.00 86.60 291 VAL B C 1
ATOM 12118 O O . VAL B 1 319 ? 55.020 -23.947 140.098 1.00 101.41 291 VAL B O 1
ATOM 12131 N N . SER B 1 320 ? 55.283 -25.818 141.307 1.00 82.44 292 SER B N 1
ATOM 12132 C CA . SER B 1 320 ? 54.075 -26.453 140.797 1.00 79.75 292 SER B CA 1
ATOM 12133 C C . SER B 1 320 ? 52.888 -26.126 141.697 1.00 79.94 292 SER B C 1
ATOM 12134 O O . SER B 1 320 ? 52.919 -26.406 142.899 1.00 75.54 292 SER B O 1
ATOM 12142 N N . ARG B 1 321 ? 51.840 -25.542 141.110 1.00 83.04 293 ARG B N 1
ATOM 12143 C CA . ARG B 1 321 ? 50.597 -25.358 141.852 1.00 84.25 293 ARG B CA 1
ATOM 12144 C C . ARG B 1 321 ? 50.056 -26.696 142.329 1.00 82.43 293 ARG B C 1
ATOM 12145 O O . ARG B 1 321 ? 49.410 -26.776 143.380 1.00 71.92 293 ARG B O 1
ATOM 12166 N N . LYS B 1 322 ? 50.325 -27.755 141.568 1.00 80.97 294 LYS B N 1
ATOM 12167 C CA . LYS B 1 322 ? 49.767 -29.068 141.861 1.00 86.78 294 LYS B CA 1
ATOM 12168 C C . LYS B 1 322 ? 50.438 -29.699 143.077 1.00 85.70 294 LYS B C 1
ATOM 12169 O O . LYS B 1 322 ? 49.762 -30.234 143.963 1.00 94.22 294 LYS B O 1
ATOM 12188 N N . HIS B 1 323 ? 51.770 -29.639 143.143 1.00 87.79 295 HIS B N 1
ATOM 12189 C CA . HIS B 1 323 ? 52.528 -30.337 144.174 1.00 87.08 295 HIS B CA 1
ATOM 12190 C C . HIS B 1 323 ? 53.091 -29.433 145.265 1.00 75.88 295 HIS B C 1
ATOM 12191 O O . HIS B 1 323 ? 53.640 -29.953 146.243 1.00 67.41 295 HIS B O 1
ATOM 12205 N N . ARG B 1 324 ? 52.978 -28.106 145.140 1.00 67.10 296 ARG B N 1
ATOM 12206 C CA . ARG B 1 324 ? 53.558 -27.237 146.159 1.00 69.75 296 ARG B CA 1
ATOM 12207 C C . ARG B 1 324 ? 52.921 -27.410 147.532 1.00 72.38 296 ARG B C 1
ATOM 12208 O O . ARG B 1 324 ? 53.427 -26.833 148.502 1.00 62.83 296 ARG B O 1
ATOM 12229 N N . ARG B 1 325 ? 51.836 -28.177 147.650 1.00 89.42 297 ARG B N 1
ATOM 12230 C CA . ARG B 1 325 ? 51.284 -28.464 148.969 1.00 76.60 297 ARG B CA 1
ATOM 12231 C C . ARG B 1 325 ? 52.199 -29.361 149.787 1.00 78.96 297 ARG B C 1
ATOM 12232 O O . ARG B 1 325 ? 52.065 -29.406 151.015 1.00 76.17 297 ARG B O 1
ATOM 12253 N N . LEU B 1 326 ? 53.121 -30.075 149.136 1.00 76.44 298 LEU B N 1
ATOM 12254 C CA . LEU B 1 326 ? 54.101 -30.867 149.868 1.00 70.50 298 LEU B CA 1
ATOM 12255 C C . LEU B 1 326 ? 54.835 -30.019 150.896 1.00 76.34 298 LEU B C 1
ATOM 12256 O O . LEU B 1 326 ? 55.297 -30.538 151.919 1.00 77.31 298 LEU B O 1
ATOM 12272 N N . LEU B 1 327 ? 54.947 -28.717 150.644 1.00 77.50 299 LEU B N 1
ATOM 12273 C CA . LEU B 1 327 ? 55.616 -27.777 151.534 1.00 83.37 299 LEU B CA 1
ATOM 12274 C C . LEU B 1 327 ? 54.608 -26.843 152.197 1.00 87.10 299 LEU B C 1
ATOM 12275 O O . LEU B 1 327 ? 54.842 -25.641 152.339 1.00 94.76 299 LEU B O 1
ATOM 12291 N N . HIS B 1 328 ? 53.469 -27.399 152.602 1.00 87.29 300 HIS B N 1
ATOM 12292 C CA . HIS B 1 328 ? 52.442 -26.620 153.278 1.00 79.29 300 HIS B CA 1
ATOM 12293 C C . HIS B 1 328 ? 52.978 -26.060 154.588 1.00 78.98 300 HIS B C 1
ATOM 12294 O O . HIS B 1 328 ? 53.507 -26.797 155.424 1.00 83.44 300 HIS B O 1
ATOM 12308 N N . GLY B 1 329 ? 52.831 -24.750 154.766 1.00 79.63 301 GLY B N 1
ATOM 12309 C CA . GLY B 1 329 ? 53.312 -24.086 155.958 1.00 81.52 301 GLY B CA 1
ATOM 12310 C C . GLY B 1 329 ? 54.735 -23.580 155.883 1.00 80.07 301 GLY B C 1
ATOM 12311 O O . GLY B 1 329 ? 55.254 -23.098 156.898 1.00 78.25 301 GLY B O 1
ATOM 12315 N N . ILE B 1 330 ? 55.385 -23.670 154.720 1.00 69.29 302 ILE B N 1
ATOM 12316 C CA . ILE B 1 330 ? 56.754 -23.178 154.603 1.00 75.24 302 ILE B CA 1
ATOM 12317 C C . ILE B 1 330 ? 56.805 -21.674 154.835 1.00 76.16 302 ILE B C 1
ATOM 12318 O O . ILE B 1 330 ? 57.815 -21.145 155.314 1.00 77.43 302 ILE B O 1
ATOM 12334 N N . HIS B 1 331 ? 55.725 -20.964 154.509 1.00 70.59 303 HIS B N 1
ATOM 12335 C CA . HIS B 1 331 ? 55.662 -19.524 154.724 1.00 76.32 303 HIS B CA 1
ATOM 12336 C C . HIS B 1 331 ? 55.671 -19.142 156.199 1.00 80.55 303 HIS B C 1
ATOM 12337 O O . HIS B 1 331 ? 55.687 -17.943 156.503 1.00 91.13 303 HIS B O 1
ATOM 12351 N N . ARG B 1 332 ? 55.656 -20.109 157.114 1.00 65.91 304 ARG B N 1
ATOM 12352 C CA . ARG B 1 332 ? 55.736 -19.836 158.542 1.00 71.71 304 ARG B CA 1
ATOM 12353 C C . ARG B 1 332 ? 57.136 -20.047 159.102 1.00 70.33 304 ARG B C 1
ATOM 12354 O O . ARG B 1 332 ? 57.352 -19.818 160.296 1.00 68.68 304 ARG B O 1
ATOM 12375 N N . ALA B 1 333 ? 58.083 -20.480 158.275 1.00 72.53 305 ALA B N 1
ATOM 12376 C CA . ALA B 1 333 ? 59.459 -20.660 158.705 1.00 76.19 305 ALA B CA 1
ATOM 12377 C C . ALA B 1 333 ? 60.218 -19.335 158.643 1.00 82.24 305 ALA B C 1
ATOM 12378 O O . ALA B 1 333 ? 59.766 -18.350 158.052 1.00 80.12 305 ALA B O 1
ATOM 12385 N N . ASP B 1 334 ? 61.392 -19.320 159.276 1.00 69.46 306 ASP B N 1
ATOM 12386 C CA . ASP B 1 334 ? 62.261 -18.151 159.256 1.00 67.82 306 ASP B CA 1
ATOM 12387 C C . ASP B 1 334 ? 63.325 -18.215 158.168 1.00 71.73 306 ASP B C 1
ATOM 12388 O O . ASP B 1 334 ? 63.860 -17.167 157.792 1.00 87.52 306 ASP B O 1
ATOM 12397 N N . SER B 1 335 ? 63.643 -19.403 157.657 1.00 67.37 307 SER B N 1
ATOM 12398 C CA . SER B 1 335 ? 64.658 -19.529 156.619 1.00 70.90 307 SER B CA 1
ATOM 12399 C C . SER B 1 335 ? 64.417 -20.805 155.825 1.00 64.93 307 SER B C 1
ATOM 12400 O O . SER B 1 335 ? 63.856 -21.777 156.339 1.00 60.77 307 SER B O 1
ATOM 12408 N N . VAL B 1 336 ? 64.859 -20.788 154.568 1.00 69.00 308 VAL B N 1
ATOM 12409 C CA . VAL B 1 336 ? 64.619 -21.879 153.628 1.00 58.61 308 VAL B CA 1
ATOM 12410 C C . VAL B 1 336 ? 65.867 -22.095 152.783 1.00 67.47 308 VAL B C 1
ATOM 12411 O O . VAL B 1 336 ? 66.473 -21.137 152.292 1.00 70.36 308 VAL B O 1
ATOM 12424 N N . ALA B 1 337 ? 66.246 -23.359 152.612 1.00 60.85 309 ALA B N 1
ATOM 12425 C CA . ALA B 1 337 ? 67.301 -23.748 151.687 1.00 73.75 309 ALA B CA 1
ATOM 12426 C C . ALA B 1 337 ? 66.686 -24.375 150.441 1.00 68.85 309 ALA B C 1
ATOM 12427 O O . ALA B 1 337 ? 65.684 -25.090 150.527 1.00 69.78 309 ALA B O 1
ATOM 12434 N N . TRP B 1 338 ? 67.285 -24.103 149.282 1.00 62.77 310 TRP B N 1
ATOM 12435 C CA . TRP B 1 338 ? 66.708 -24.551 148.014 1.00 78.73 310 TRP B CA 1
ATOM 12436 C C . TRP B 1 338 ? 67.803 -24.612 146.959 1.00 67.38 310 TRP B C 1
ATOM 12437 O O . TRP B 1 338 ? 68.411 -23.586 146.641 1.00 50.19 310 TRP B O 1
ATOM 12458 N N . ASN B 1 339 ? 68.050 -25.812 146.420 1.00 64.13 311 ASN B N 1
ATOM 12459 C CA . ASN B 1 339 ? 69.055 -26.028 145.380 1.00 61.54 311 ASN B CA 1
ATOM 12460 C C . ASN B 1 339 ? 68.359 -26.239 144.040 1.00 55.22 311 ASN B C 1
ATOM 12461 O O . ASN B 1 339 ? 67.804 -27.322 143.797 1.00 75.10 311 ASN B O 1
ATOM 12472 N N . PRO B 1 340 ? 68.358 -25.257 143.135 1.00 49.42 312 PRO B N 1
ATOM 12473 C CA . PRO B 1 340 ? 67.814 -25.511 141.791 1.00 71.58 312 PRO B CA 1
ATOM 12474 C C . PRO B 1 340 ? 68.672 -26.424 140.931 1.00 66.23 312 PRO B C 1
ATOM 12475 O O . PRO B 1 340 ? 68.158 -26.965 139.944 1.00 71.05 312 PRO B O 1
ATOM 12486 N N . HIS B 1 341 ? 69.946 -26.626 141.261 1.00 66.17 313 HIS B N 1
ATOM 12487 C CA . HIS B 1 341 ? 70.818 -27.434 140.407 1.00 72.88 313 HIS B CA 1
ATOM 12488 C C . HIS B 1 341 ? 70.393 -28.899 140.408 1.00 79.89 313 HIS B C 1
ATOM 12489 O O . HIS B 1 341 ? 70.909 -29.702 139.632 1.00 83.67 313 HIS B O 1
ATOM 12503 N N . LYS B 1 342 ? 69.445 -29.240 141.276 1.00 71.77 314 LYS B N 1
ATOM 12504 C CA . LYS B 1 342 ? 68.953 -30.614 141.395 1.00 70.28 314 LYS B CA 1
ATOM 12505 C C . LYS B 1 342 ? 67.803 -30.843 140.476 1.00 80.16 314 LYS B C 1
ATOM 12506 O O . LYS B 1 342 ? 67.987 -31.299 139.357 1.00 75.62 314 LYS B O 1
ATOM 12522 N N . MET B 1 343 ? 66.602 -30.508 140.939 1.00 83.30 315 MET B N 1
ATOM 12523 C CA . MET B 1 343 ? 65.370 -30.841 140.232 1.00 83.10 315 MET B CA 1
ATOM 12524 C C . MET B 1 343 ? 65.175 -30.012 138.960 1.00 87.35 315 MET B C 1
ATOM 12525 O O . MET B 1 343 ? 64.578 -30.489 137.994 1.00 79.55 315 MET B O 1
ATOM 12539 N N . LEU B 1 344 ? 65.679 -28.778 138.955 1.00 89.52 316 LEU B N 1
ATOM 12540 C CA . LEU B 1 344 ? 65.477 -27.866 137.835 1.00 90.52 316 LEU B CA 1
ATOM 12541 C C . LEU B 1 344 ? 66.649 -27.834 136.862 1.00 91.47 316 LEU B C 1
ATOM 12542 O O . LEU B 1 344 ? 66.597 -27.090 135.877 1.00 82.03 316 LEU B O 1
ATOM 12558 N N . MET B 1 345 ? 67.700 -28.616 137.108 1.00 87.99 317 MET B N 1
ATOM 12559 C CA . MET B 1 345 ? 68.784 -28.784 136.141 1.00 85.95 317 MET B CA 1
ATOM 12560 C C . MET B 1 345 ? 69.498 -27.463 135.873 1.00 87.52 317 MET B C 1
ATOM 12561 O O . MET B 1 345 ? 69.857 -27.150 134.735 1.00 91.73 317 MET B O 1
ATOM 12575 N N . ALA B 1 346 ? 69.709 -26.676 136.928 1.00 79.37 318 ALA B N 1
ATOM 12576 C CA . ALA B 1 346 ? 70.429 -25.422 136.769 1.00 81.89 318 ALA B CA 1
ATOM 12577 C C . ALA B 1 346 ? 71.908 -25.641 136.496 1.00 85.56 318 ALA B C 1
ATOM 12578 O O . ALA B 1 346 ? 72.583 -24.714 136.036 1.00 86.22 318 ALA B O 1
ATOM 12585 N N . GLY B 1 347 ? 72.422 -26.836 136.752 1.00 91.23 319 GLY B N 1
ATOM 12586 C CA . GLY B 1 347 ? 73.846 -27.073 136.695 1.00 88.19 319 GLY B CA 1
ATOM 12587 C C . GLY B 1 347 ? 74.519 -26.773 138.022 1.00 78.80 319 GLY B C 1
ATOM 12588 O O . GLY B 1 347 ? 74.026 -26.006 138.848 1.00 85.25 319 GLY B O 1
ATOM 12592 N N . ILE B 1 348 ? 75.666 -27.389 138.219 1.00 80.69 320 ILE B N 1
ATOM 12593 C CA . ILE B 1 348 ? 76.377 -27.277 139.485 1.00 85.28 320 ILE B CA 1
ATOM 12594 C C . ILE B 1 348 ? 77.277 -26.048 139.422 1.00 86.36 320 ILE B C 1
ATOM 12595 O O . ILE B 1 348 ? 77.919 -25.808 138.389 1.00 65.19 320 ILE B O 1
ATOM 12611 N N . GLN B 1 349 ? 77.347 -25.253 140.495 1.00 91.69 321 GLN B N 1
ATOM 12612 C CA . GLN B 1 349 ? 76.548 -25.370 141.724 1.00 89.27 321 GLN B CA 1
ATOM 12613 C C . GLN B 1 349 ? 75.426 -24.332 141.706 1.00 71.86 321 GLN B C 1
ATOM 12614 O O . GLN B 1 349 ? 75.488 -23.356 140.958 1.00 64.81 321 GLN B O 1
ATOM 12628 N N . CYS B 1 350 ? 74.397 -24.539 142.528 1.00 63.29 322 CYS B N 1
ATOM 12629 C CA . CYS B 1 350 ? 73.322 -23.559 142.642 1.00 74.81 322 CYS B CA 1
ATOM 12630 C C . CYS B 1 350 ? 72.432 -23.860 143.839 1.00 59.93 322 CYS B C 1
ATOM 12631 O O . CYS B 1 350 ? 71.532 -24.701 143.756 1.00 70.38 322 CYS B O 1
ATOM 12639 N N . SER B 1 351 ? 72.681 -23.179 144.956 1.00 61.21 323 SER B N 1
ATOM 12640 C CA . SER B 1 351 ? 71.906 -23.354 146.175 1.00 54.01 323 SER B CA 1
ATOM 12641 C C . SER B 1 351 ? 71.734 -22.002 146.846 1.00 67.63 323 SER B C 1
ATOM 12642 O O . SER B 1 351 ? 72.687 -21.225 146.949 1.00 74.91 323 SER B O 1
ATOM 12650 N N . ALA B 1 352 ? 70.515 -21.726 147.296 1.00 66.45 324 ALA B N 1
ATOM 12651 C CA . ALA B 1 352 ? 70.159 -20.435 147.863 1.00 52.31 324 ALA B CA 1
ATOM 12652 C C . ALA B 1 352 ? 69.697 -20.607 149.301 1.00 66.59 324 ALA B C 1
ATOM 12653 O O . ALA B 1 352 ? 69.044 -21.600 149.639 1.00 67.26 324 ALA B O 1
ATOM 12660 N N . LEU B 1 353 ? 70.043 -19.639 150.145 1.00 63.78 325 LEU B N 1
ATOM 12661 C CA . LEU B 1 353 ? 69.499 -19.541 151.492 1.00 64.81 325 LEU B CA 1
ATOM 12662 C C . LEU B 1 353 ? 68.619 -18.302 151.550 1.00 69.16 325 LEU B C 1
ATOM 12663 O O . LEU B 1 353 ? 69.089 -17.191 151.285 1.00 70.96 325 LEU B O 1
ATOM 12679 N N . LEU B 1 354 ? 67.350 -18.495 151.891 1.00 81.71 326 LEU B N 1
ATOM 12680 C CA . LEU B 1 354 ? 66.386 -17.411 151.989 1.00 59.09 326 LEU B CA 1
ATOM 12681 C C . LEU B 1 354 ? 66.036 -17.175 153.450 1.00 70.37 326 LEU B C 1
ATOM 12682 O O . LEU B 1 354 ? 65.869 -18.126 154.220 1.00 64.71 326 LEU B O 1
ATOM 12698 N N . VAL B 1 355 ? 65.933 -15.904 153.826 1.00 78.97 327 VAL B N 1
ATOM 12699 C CA . VAL B 1 355 ? 65.643 -15.501 155.195 1.00 69.82 327 VAL B CA 1
ATOM 12700 C C . VAL B 1 355 ? 64.418 -14.601 155.171 1.00 75.08 327 VAL B C 1
ATOM 12701 O O . VAL B 1 355 ? 64.254 -13.783 154.260 1.00 82.69 327 VAL B O 1
ATOM 12714 N N . LYS B 1 356 ? 63.559 -14.757 156.173 1.00 77.55 328 LYS B N 1
ATOM 12715 C CA . LYS B 1 356 ? 62.315 -14.005 156.246 1.00 76.02 328 LYS B CA 1
ATOM 12716 C C . LYS B 1 356 ? 62.515 -12.568 156.712 1.00 79.00 328 LYS B C 1
ATOM 12717 O O . LYS B 1 356 ? 61.524 -11.883 156.983 1.00 101.72 328 LYS B O 1
ATOM 12736 N N . ASP B 1 357 ? 63.755 -12.100 156.813 1.00 70.30 329 ASP B N 1
ATOM 12737 C CA . ASP B 1 357 ? 64.054 -10.795 157.383 1.00 72.16 329 ASP B CA 1
ATOM 12738 C C . ASP B 1 357 ? 64.289 -9.754 156.293 1.00 77.88 329 ASP B C 1
ATOM 12739 O O . ASP B 1 357 ? 64.545 -10.074 155.130 1.00 64.30 329 ASP B O 1
ATOM 12748 N N . LYS B 1 358 ? 64.186 -8.487 156.700 1.00 99.34 330 LYS B N 1
ATOM 12749 C CA . LYS B 1 358 ? 64.489 -7.355 155.835 1.00 93.18 330 LYS B CA 1
ATOM 12750 C C . LYS B 1 358 ? 65.321 -6.285 156.530 1.00 94.90 330 LYS B C 1
ATOM 12751 O O . LYS B 1 358 ? 65.589 -5.245 155.920 1.00 107.53 330 LYS B O 1
ATOM 12770 N N . SER B 1 359 ? 65.761 -6.510 157.769 1.00 85.57 331 SER B N 1
ATOM 12771 C CA . SER B 1 359 ? 66.519 -5.525 158.530 1.00 87.96 331 SER B CA 1
ATOM 12772 C C . SER B 1 359 ? 68.022 -5.783 158.483 1.00 84.10 331 SER B C 1
ATOM 12773 O O . SER B 1 359 ? 68.735 -5.468 159.441 1.00 85.45 331 SER B O 1
ATOM 12781 N N . ASP B 1 360 ? 68.515 -6.354 157.385 1.00 82.29 332 ASP B N 1
ATOM 12782 C CA . ASP B 1 360 ? 69.941 -6.635 157.217 1.00 88.07 332 ASP B CA 1
ATOM 12783 C C . ASP B 1 360 ? 70.468 -7.490 158.369 1.00 85.29 332 ASP B C 1
ATOM 12784 O O . ASP B 1 360 ? 71.514 -7.212 158.959 1.00 80.43 332 ASP B O 1
ATOM 12793 N N . LEU B 1 361 ? 69.722 -8.548 158.691 1.00 78.29 333 LEU B N 1
ATOM 12794 C CA . LEU B 1 361 ? 70.222 -9.525 159.649 1.00 86.92 333 LEU B CA 1
ATOM 12795 C C . LEU B 1 361 ? 71.352 -10.338 159.032 1.00 81.41 333 LEU B C 1
ATOM 12796 O O . LEU B 1 361 ? 72.361 -10.616 159.690 1.00 75.19 333 LEU B O 1
ATOM 12812 N N . LEU B 1 362 ? 71.188 -10.735 157.768 1.00 76.81 334 LEU B N 1
ATOM 12813 C CA . LEU B 1 362 ? 72.273 -11.367 157.028 1.00 75.62 334 LEU B CA 1
ATOM 12814 C C . LEU B 1 362 ? 73.553 -10.544 157.140 1.00 70.64 334 LEU B C 1
ATOM 12815 O O . LEU B 1 362 ? 74.628 -11.079 157.429 1.00 74.83 334 LEU B O 1
ATOM 12831 N N . LYS B 1 363 ? 73.452 -9.234 156.909 1.00 75.08 335 LYS B N 1
ATOM 12832 C CA . LYS B 1 363 ? 74.607 -8.355 157.067 1.00 74.98 335 LYS B CA 1
ATOM 12833 C C . LYS B 1 363 ? 75.080 -8.342 158.515 1.00 72.61 335 LYS B C 1
ATOM 12834 O O . LYS B 1 363 ? 76.228 -8.694 158.812 1.00 76.78 335 LYS B O 1
ATOM 12853 N N . LYS B 1 364 ? 74.201 -7.937 159.433 1.00 69.39 336 LYS B N 1
ATOM 12854 C CA . LYS B 1 364 ? 74.520 -7.858 160.856 1.00 71.39 336 LYS B CA 1
ATOM 12855 C C . LYS B 1 364 ? 75.262 -9.095 161.346 1.00 69.93 336 LYS B C 1
ATOM 12856 O O . LYS B 1 364 ? 76.014 -9.028 162.324 1.00 72.94 336 LYS B O 1
ATOM 12875 N N . CYS B 1 365 ? 75.050 -10.228 160.681 1.00 76.80 337 CYS B N 1
ATOM 12876 C CA . CYS B 1 365 ? 75.624 -11.495 161.110 1.00 73.77 337 CYS B CA 1
ATOM 12877 C C . CYS B 1 365 ? 76.974 -11.771 160.450 1.00 66.59 337 CYS B C 1
ATOM 12878 O O . CYS B 1 365 ? 77.885 -12.290 161.104 1.00 57.89 337 CYS B O 1
ATOM 12886 N N . TYR B 1 366 ? 77.126 -11.427 159.169 1.00 65.84 338 TYR B N 1
ATOM 12887 C CA . TYR B 1 366 ? 78.323 -11.746 158.398 1.00 69.68 338 TYR B CA 1
ATOM 12888 C C . TYR B 1 366 ? 79.144 -10.511 158.014 1.00 78.71 338 TYR B C 1
ATOM 12889 O O . TYR B 1 366 ? 79.809 -10.514 156.976 1.00 85.82 338 TYR B O 1
ATOM 12907 N N . SER B 1 367 ? 79.116 -9.451 158.820 1.00 77.97 339 SER B N 1
ATOM 12908 C CA . SER B 1 367 ? 79.816 -8.219 158.469 1.00 77.94 339 SER B CA 1
ATOM 12909 C C . SER B 1 367 ? 81.246 -8.222 158.998 1.00 85.73 339 SER B C 1
ATOM 12910 O O . SER B 1 367 ? 81.528 -8.750 160.078 1.00 85.33 339 SER B O 1
ATOM 12918 N N . ALA B 1 368 ? 82.151 -7.611 158.225 1.00 94.99 340 ALA B N 1
ATOM 12919 C CA . ALA B 1 368 ? 83.542 -7.466 158.649 1.00 91.05 340 ALA B CA 1
ATOM 12920 C C . ALA B 1 368 ? 84.232 -6.245 158.030 1.00 95.55 340 ALA B C 1
ATOM 12921 O O . ALA B 1 368 ? 83.591 -5.217 157.788 1.00 76.99 340 ALA B O 1
ATOM 12928 N N . LYS B 1 369 ? 85.541 -6.351 157.774 1.00 90.54 341 LYS B N 1
ATOM 12929 C CA . LYS B 1 369 ? 86.378 -5.231 157.367 1.00 94.13 341 LYS B CA 1
ATOM 12930 C C . LYS B 1 369 ? 86.187 -4.895 155.887 1.00 92.38 341 LYS B C 1
ATOM 12931 O O . LYS B 1 369 ? 85.565 -5.635 155.120 1.00 96.94 341 LYS B O 1
ATOM 12950 N N . ALA B 1 370 ? 86.745 -3.748 155.501 1.00 96.12 342 ALA B N 1
ATOM 12951 C CA . ALA B 1 370 ? 86.841 -3.295 154.110 1.00 94.73 342 ALA B CA 1
ATOM 12952 C C . ALA B 1 370 ? 87.428 -1.883 154.063 1.00 86.53 342 ALA B C 1
ATOM 12953 O O . ALA B 1 370 ? 88.342 -1.601 153.286 1.00 68.31 342 ALA B O 1
ATOM 12960 N N . ASP B 1 377 ? 81.240 4.494 151.571 1.00 77.82 349 ASP B N 1
ATOM 12961 C CA . ASP B 1 377 ? 82.122 5.309 150.740 1.00 98.13 349 ASP B CA 1
ATOM 12962 C C . ASP B 1 377 ? 81.367 5.696 149.466 1.00 112.59 349 ASP B C 1
ATOM 12963 O O . ASP B 1 377 ? 80.180 5.391 149.335 1.00 104.15 349 ASP B O 1
ATOM 12971 N N . LYS B 1 378 ? 82.045 6.371 148.538 1.00 113.14 350 LYS B N 1
ATOM 12972 C CA . LYS B 1 378 ? 81.443 6.698 147.254 1.00 110.00 350 LYS B CA 1
ATOM 12973 C C . LYS B 1 378 ? 81.476 5.479 146.326 1.00 105.50 350 LYS B C 1
ATOM 12974 O O . LYS B 1 378 ? 82.186 4.502 146.583 1.00 94.61 350 LYS B O 1
ATOM 12993 N N . PHE B 1 379 ? 80.709 5.522 145.228 1.00 106.00 351 PHE B N 1
ATOM 12994 C CA . PHE B 1 379 ? 79.888 6.660 144.778 1.00 93.75 351 PHE B CA 1
ATOM 12995 C C . PHE B 1 379 ? 78.490 6.243 144.331 1.00 102.94 351 PHE B C 1
ATOM 12996 O O . PHE B 1 379 ? 77.808 7.010 143.648 1.00 93.61 351 PHE B O 1
ATOM 13013 N N . TYR B 1 380 ? 78.048 5.050 144.717 1.00 106.34 352 TYR B N 1
ATOM 13014 C CA . TYR B 1 380 ? 76.761 4.532 144.274 1.00 97.12 352 TYR B CA 1
ATOM 13015 C C . TYR B 1 380 ? 76.040 3.909 145.456 1.00 98.86 352 TYR B C 1
ATOM 13016 O O . TYR B 1 380 ? 76.596 3.774 146.549 1.00 92.69 352 TYR B O 1
ATOM 13034 N N . ASP B 1 381 ? 74.776 3.544 145.237 1.00 104.85 353 ASP B N 1
ATOM 13035 C CA . ASP B 1 381 ? 74.026 2.881 146.292 1.00 100.25 353 ASP B CA 1
ATOM 13036 C C . ASP B 1 381 ? 74.799 1.635 146.692 1.00 106.73 353 ASP B C 1
ATOM 13037 O O . ASP B 1 381 ? 74.741 0.609 146.005 1.00 114.48 353 ASP B O 1
ATOM 13046 N N . VAL B 1 382 ? 75.531 1.718 147.804 1.00 104.13 354 VAL B N 1
ATOM 13047 C CA . VAL B 1 382 ? 76.329 0.590 148.263 1.00 95.32 354 VAL B CA 1
ATOM 13048 C C . VAL B 1 382 ? 75.455 -0.565 148.719 1.00 99.96 354 VAL B C 1
ATOM 13049 O O . VAL B 1 382 ? 75.955 -1.680 148.904 1.00 100.65 354 VAL B O 1
ATOM 13062 N N . SER B 1 383 ? 74.151 -0.323 148.882 1.00 108.21 355 SER B N 1
ATOM 13063 C CA . SER B 1 383 ? 73.221 -1.380 149.261 1.00 105.71 355 SER B CA 1
ATOM 13064 C C . SER B 1 383 ? 73.293 -2.572 148.316 1.00 102.62 355 SER B C 1
ATOM 13065 O O . SER B 1 383 ? 73.033 -3.709 148.729 1.00 106.50 355 SER B O 1
ATOM 13073 N N . TYR B 1 384 ? 73.644 -2.342 147.051 1.00 104.38 356 TYR B N 1
ATOM 13074 C CA . TYR B 1 384 ? 73.666 -3.416 146.066 1.00 107.07 356 TYR B CA 1
ATOM 13075 C C . TYR B 1 384 ? 74.904 -4.296 146.168 1.00 112.87 356 TYR B C 1
ATOM 13076 O O . TYR B 1 384 ? 75.055 -5.215 145.356 1.00 124.75 356 TYR B O 1
ATOM 13094 N N . ASP B 1 385 ? 75.787 -4.046 147.128 1.00 108.36 357 ASP B N 1
ATOM 13095 C CA . ASP B 1 385 ? 76.876 -4.968 147.407 1.00 97.48 357 ASP B CA 1
ATOM 13096 C C . ASP B 1 385 ? 76.396 -6.036 148.381 1.00 103.60 357 ASP B C 1
ATOM 13097 O O . ASP B 1 385 ? 75.516 -5.798 149.212 1.00 102.71 357 ASP B O 1
ATOM 13106 N N . THR B 1 386 ? 76.987 -7.226 148.270 1.00 99.51 358 THR B N 1
ATOM 13107 C CA . THR B 1 386 ? 76.623 -8.347 149.125 1.00 102.04 358 THR B CA 1
ATOM 13108 C C . THR B 1 386 ? 77.843 -9.057 149.698 1.00 89.62 358 THR B C 1
ATOM 13109 O O . THR B 1 386 ? 77.697 -10.136 150.284 1.00 93.62 358 THR B O 1
ATOM 13120 N N . GLY B 1 387 ? 79.036 -8.481 149.553 1.00 84.76 359 GLY B N 1
ATOM 13121 C CA . GLY B 1 387 ? 80.244 -9.140 150.010 1.00 86.16 359 GLY B CA 1
ATOM 13122 C C . GLY B 1 387 ? 80.234 -9.489 151.482 1.00 87.14 359 GLY B C 1
ATOM 13123 O O . GLY B 1 387 ? 80.955 -10.404 151.897 1.00 95.65 359 GLY B O 1
ATOM 13127 N N . ASP B 1 388 ? 79.426 -8.792 152.283 1.00 86.23 360 ASP B N 1
ATOM 13128 C CA . ASP B 1 388 ? 79.394 -8.994 153.727 1.00 94.70 360 ASP B CA 1
ATOM 13129 C C . ASP B 1 388 ? 78.118 -9.689 154.195 1.00 91.86 360 ASP B C 1
ATOM 13130 O O . ASP B 1 388 ? 77.754 -9.584 155.370 1.00 87.91 360 ASP B O 1
ATOM 13139 N N . LYS B 1 389 ? 77.427 -10.397 153.298 1.00 84.12 361 LYS B N 1
ATOM 13140 C CA . LYS B 1 389 ? 76.343 -11.287 153.696 1.00 85.88 361 LYS B CA 1
ATOM 13141 C C . LYS B 1 389 ? 76.765 -12.749 153.758 1.00 90.50 361 LYS B C 1
ATOM 13142 O O . LYS B 1 389 ? 76.040 -13.563 154.340 1.00 85.35 361 LYS B O 1
ATOM 13161 N N . SER B 1 390 ? 77.907 -13.093 153.174 1.00 83.93 362 SER B N 1
ATOM 13162 C CA . SER B 1 390 ? 78.359 -14.466 153.019 1.00 76.86 362 SER B CA 1
ATOM 13163 C C . SER B 1 390 ? 79.573 -14.723 153.904 1.00 72.67 362 SER B C 1
ATOM 13164 O O . SER B 1 390 ? 80.193 -13.798 154.436 1.00 79.08 362 SER B O 1
ATOM 13172 N N . ILE B 1 391 ? 79.905 -16.007 154.071 1.00 78.18 363 ILE B N 1
ATOM 13173 C CA . ILE B 1 391 ? 81.172 -16.358 154.712 1.00 72.31 363 ILE B CA 1
ATOM 13174 C C . ILE B 1 391 ? 82.332 -16.311 153.734 1.00 66.19 363 ILE B C 1
ATOM 13175 O O . ILE B 1 391 ? 83.484 -16.144 154.156 1.00 71.15 363 ILE B O 1
ATOM 13191 N N . GLN B 1 392 ? 82.064 -16.442 152.442 1.00 57.06 364 GLN B N 1
ATOM 13192 C CA . GLN B 1 392 ? 83.113 -16.382 151.439 1.00 70.94 364 GLN B CA 1
ATOM 13193 C C . GLN B 1 392 ? 83.282 -14.953 150.935 1.00 70.98 364 GLN B C 1
ATOM 13194 O O . GLN B 1 392 ? 82.367 -14.129 150.996 1.00 88.30 364 GLN B O 1
ATOM 13208 N N . CYS B 1 393 ? 84.482 -14.667 150.441 1.00 76.82 365 CYS B N 1
ATOM 13209 C CA . CYS B 1 393 ? 84.755 -13.402 149.776 1.00 59.94 365 CYS B CA 1
ATOM 13210 C C . CYS B 1 393 ? 84.386 -13.523 148.304 1.00 61.96 365 CYS B C 1
ATOM 13211 O O . CYS B 1 393 ? 83.308 -13.083 147.894 1.00 85.56 365 CYS B O 1
ATOM 13219 N N . SER B 1 394 ? 85.260 -14.121 147.501 1.00 64.43 366 SER B N 1
ATOM 13220 C CA . SER B 1 394 ? 84.913 -14.383 146.113 1.00 66.89 366 SER B CA 1
ATOM 13221 C C . SER B 1 394 ? 83.729 -15.339 146.035 1.00 68.27 366 SER B C 1
ATOM 13222 O O . SER B 1 394 ? 83.490 -16.149 146.934 1.00 71.51 366 SER B O 1
ATOM 13230 N N . ARG B 1 395 ? 82.977 -15.225 144.945 1.00 65.39 367 ARG B N 1
ATOM 13231 C CA . ARG B 1 395 ? 81.766 -16.007 144.757 1.00 69.26 367 ARG B CA 1
ATOM 13232 C C . ARG B 1 395 ? 81.394 -15.962 143.283 1.00 74.29 367 ARG B C 1
ATOM 13233 O O . ARG B 1 395 ? 81.566 -14.927 142.635 1.00 83.65 367 ARG B O 1
ATOM 13254 N N . ARG B 1 396 ? 80.877 -17.075 142.761 1.00 73.22 368 ARG B N 1
ATOM 13255 C CA . ARG B 1 396 ? 80.476 -17.072 141.363 1.00 68.61 368 ARG B CA 1
ATOM 13256 C C . ARG B 1 396 ? 79.000 -16.722 141.247 1.00 71.53 368 ARG B C 1
ATOM 13257 O O . ARG B 1 396 ? 78.236 -16.875 142.205 1.00 74.91 368 ARG B O 1
ATOM 13278 N N . PRO B 1 397 ? 78.563 -16.239 140.084 1.00 64.30 369 PRO B N 1
ATOM 13279 C CA . PRO B 1 397 ? 77.136 -15.921 139.895 1.00 67.44 369 PRO B CA 1
ATOM 13280 C C . PRO B 1 397 ? 76.299 -17.169 139.630 1.00 67.37 369 PRO B C 1
ATOM 13281 O O . PRO B 1 397 ? 75.711 -17.346 138.560 1.00 78.38 369 PRO B O 1
ATOM 13292 N N . ASP B 1 398 ? 76.242 -18.054 140.628 1.00 70.66 370 ASP B N 1
ATOM 13293 C CA . ASP B 1 398 ? 75.482 -19.291 140.484 1.00 79.78 370 ASP B CA 1
ATOM 13294 C C . ASP B 1 398 ? 74.034 -19.024 140.093 1.00 80.87 370 ASP B C 1
ATOM 13295 O O . ASP B 1 398 ? 73.429 -19.819 139.365 1.00 73.57 370 ASP B O 1
ATOM 13304 N N . ALA B 1 399 ? 73.463 -17.911 140.558 1.00 77.36 371 ALA B N 1
ATOM 13305 C CA . ALA B 1 399 ? 72.046 -17.645 140.345 1.00 68.11 371 ALA B CA 1
ATOM 13306 C C . ALA B 1 399 ? 71.723 -17.219 138.920 1.00 65.67 371 ALA B C 1
ATOM 13307 O O . ALA B 1 399 ? 70.543 -17.197 138.555 1.00 75.34 371 ALA B O 1
ATOM 13314 N N . PHE B 1 400 ? 72.728 -16.885 138.109 1.00 69.05 372 PHE B N 1
ATOM 13315 C CA . PHE B 1 400 ? 72.455 -16.394 136.762 1.00 70.98 372 PHE B CA 1
ATOM 13316 C C . PHE B 1 400 ? 71.984 -17.514 135.843 1.00 72.59 372 PHE B C 1
ATOM 13317 O O . PHE B 1 400 ? 71.033 -17.332 135.075 1.00 69.15 372 PHE B O 1
ATOM 13334 N N . LYS B 1 401 ? 72.643 -18.673 135.896 1.00 75.08 373 LYS B N 1
ATOM 13335 C CA . LYS B 1 401 ? 72.261 -19.778 135.020 1.00 74.25 373 LYS B CA 1
ATOM 13336 C C . LYS B 1 401 ? 70.807 -20.177 135.241 1.00 86.43 373 LYS B C 1
ATOM 13337 O O . LYS B 1 401 ? 70.080 -20.455 134.279 1.00 83.20 373 LYS B O 1
ATOM 13356 N N . PHE B 1 402 ? 70.363 -20.217 136.500 1.00 87.71 374 PHE B N 1
ATOM 13357 C CA . PHE B 1 402 ? 68.954 -20.473 136.778 1.00 79.32 374 PHE B CA 1
ATOM 13358 C C . PHE B 1 402 ? 68.070 -19.415 136.131 1.00 81.94 374 PHE B C 1
ATOM 13359 O O . PHE B 1 402 ? 67.077 -19.735 135.467 1.00 90.83 374 PHE B O 1
ATOM 13376 N N . TRP B 1 403 ? 68.416 -18.140 136.327 1.00 76.15 375 TRP B N 1
ATOM 13377 C CA . TRP B 1 403 ? 67.669 -17.052 135.707 1.00 71.48 375 TRP B CA 1
ATOM 13378 C C . TRP B 1 403 ? 67.505 -17.278 134.211 1.00 75.14 375 TRP B C 1
ATOM 13379 O O . TRP B 1 403 ? 66.436 -17.016 133.648 1.00 76.62 375 TRP B O 1
ATOM 13400 N N . MET B 1 404 ? 68.557 -17.768 133.550 1.00 79.98 376 MET B N 1
ATOM 13401 C CA . MET B 1 404 ? 68.479 -18.020 132.116 1.00 79.29 376 MET B CA 1
ATOM 13402 C C . MET B 1 404 ? 67.438 -19.088 131.806 1.00 78.74 376 MET B C 1
ATOM 13403 O O . MET B 1 404 ? 66.723 -18.997 130.801 1.00 78.17 376 MET B O 1
ATOM 13417 N N . THR B 1 405 ? 67.340 -20.110 132.658 1.00 84.53 377 THR B N 1
ATOM 13418 C CA . THR B 1 405 ? 66.331 -21.147 132.470 1.00 81.55 377 THR B CA 1
ATOM 13419 C C . THR B 1 405 ? 64.931 -20.591 132.694 1.00 78.69 377 THR B C 1
ATOM 13420 O O . THR B 1 405 ? 64.033 -20.787 131.866 1.00 79.58 377 THR B O 1
ATOM 13431 N N . TRP B 1 406 ? 64.725 -19.898 133.816 1.00 83.84 378 TRP B N 1
ATOM 13432 C CA . TRP B 1 406 ? 63.396 -19.397 134.148 1.00 82.76 378 TRP B CA 1
ATOM 13433 C C . TRP B 1 406 ? 62.868 -18.463 133.066 1.00 83.89 378 TRP B C 1
ATOM 13434 O O . TRP B 1 406 ? 61.678 -18.495 132.736 1.00 82.74 378 TRP B O 1
ATOM 13455 N N . LYS B 1 407 ? 63.736 -17.620 132.503 1.00 84.60 379 LYS B N 1
ATOM 13456 C CA . LYS B 1 407 ? 63.321 -16.787 131.380 1.00 83.80 379 LYS B CA 1
ATOM 13457 C C . LYS B 1 407 ? 62.951 -17.633 130.170 1.00 80.54 379 LYS B C 1
ATOM 13458 O O . LYS B 1 407 ? 61.970 -17.341 129.477 1.00 82.96 379 LYS B O 1
ATOM 13477 N N . ALA B 1 408 ? 63.729 -18.680 129.891 1.00 84.11 380 ALA B N 1
ATOM 13478 C CA . ALA B 1 408 ? 63.518 -19.447 128.668 1.00 94.47 380 ALA B CA 1
ATOM 13479 C C . ALA B 1 408 ? 62.262 -20.305 128.743 1.00 83.06 380 ALA B C 1
ATOM 13480 O O . ALA B 1 408 ? 61.654 -20.596 127.707 1.00 83.84 380 ALA B O 1
ATOM 13487 N N . LEU B 1 409 ? 61.854 -20.712 129.947 1.00 81.96 381 LEU B N 1
ATOM 13488 C CA . LEU B 1 409 ? 60.699 -21.580 130.117 1.00 80.21 381 LEU B CA 1
ATOM 13489 C C . LEU B 1 409 ? 59.541 -20.928 130.853 1.00 84.94 381 LEU B C 1
ATOM 13490 O O . LEU B 1 409 ? 58.421 -21.442 130.777 1.00 87.80 381 LEU B O 1
ATOM 13506 N N . GLY B 1 410 ? 59.774 -19.825 131.557 1.00 88.02 382 GLY B N 1
ATOM 13507 C CA . GLY B 1 410 ? 58.737 -19.244 132.383 1.00 80.09 382 GLY B CA 1
ATOM 13508 C C . GLY B 1 410 ? 58.343 -20.190 133.497 1.00 86.56 382 GLY B C 1
ATOM 13509 O O . GLY B 1 410 ? 58.731 -21.362 133.482 1.00 90.57 382 GLY B O 1
ATOM 13513 N N . THR B 1 411 ? 57.583 -19.702 134.478 1.00 82.02 383 THR B N 1
ATOM 13514 C CA . THR B 1 411 ? 57.088 -20.590 135.522 1.00 78.76 383 THR B CA 1
ATOM 13515 C C . THR B 1 411 ? 56.268 -21.730 134.934 1.00 86.64 383 THR B C 1
ATOM 13516 O O . THR B 1 411 ? 56.264 -22.839 135.482 1.00 86.36 383 THR B O 1
ATOM 13527 N N . SER B 1 412 ? 55.575 -21.483 133.820 1.00 86.67 384 SER B N 1
ATOM 13528 C CA . SER B 1 412 ? 54.750 -22.524 133.217 1.00 88.60 384 SER B CA 1
ATOM 13529 C C . SER B 1 412 ? 55.601 -23.697 132.747 1.00 87.04 384 SER B C 1
ATOM 13530 O O . SER B 1 412 ? 55.244 -24.859 132.971 1.00 98.19 384 SER B O 1
ATOM 13538 N N . GLY B 1 413 ? 56.730 -23.415 132.095 1.00 85.18 385 GLY B N 1
ATOM 13539 C CA . GLY B 1 413 ? 57.594 -24.491 131.640 1.00 89.04 385 GLY B CA 1
ATOM 13540 C C . GLY B 1 413 ? 58.233 -25.254 132.785 1.00 78.65 385 GLY B C 1
ATOM 13541 O O . GLY B 1 413 ? 58.347 -26.482 132.736 1.00 65.09 385 GLY B O 1
ATOM 13545 N N . LEU B 1 414 ? 58.655 -24.542 133.833 1.00 85.14 386 LEU B N 1
ATOM 13546 C CA . LEU B 1 414 ? 59.224 -25.211 135.000 1.00 82.50 386 LEU B CA 1
ATOM 13547 C C . LEU B 1 414 ? 58.171 -26.040 135.719 1.00 84.83 386 LEU B C 1
ATOM 13548 O O . LEU B 1 414 ? 58.466 -27.130 136.223 1.00 81.62 386 LEU B O 1
ATOM 13564 N N . GLU B 1 415 ? 56.937 -25.537 135.783 1.00 83.30 387 GLU B N 1
ATOM 13565 C CA . GLU B 1 415 ? 55.854 -26.302 136.390 1.00 77.85 387 GLU B CA 1
ATOM 13566 C C . GLU B 1 415 ? 55.696 -27.650 135.698 1.00 73.05 387 GLU B C 1
ATOM 13567 O O . GLU B 1 415 ? 55.585 -28.690 136.357 1.00 76.84 387 GLU B O 1
ATOM 13579 N N . GLU B 1 416 ? 55.686 -27.651 134.363 1.00 72.46 388 GLU B N 1
ATOM 13580 C CA . GLU B 1 416 ? 55.499 -28.896 133.625 1.00 74.28 388 GLU B CA 1
ATOM 13581 C C . GLU B 1 416 ? 56.654 -29.860 133.862 1.00 78.05 388 GLU B C 1
ATOM 13582 O O . GLU B 1 416 ? 56.448 -31.075 133.967 1.00 78.01 388 GLU B O 1
ATOM 13594 N N . ARG B 1 417 ? 57.880 -29.340 133.944 1.00 72.41 389 ARG B N 1
ATOM 13595 C CA . ARG B 1 417 ? 59.030 -30.210 134.164 1.00 79.09 389 ARG B CA 1
ATOM 13596 C C . ARG B 1 417 ? 58.938 -30.920 135.509 1.00 79.48 389 ARG B C 1
ATOM 13597 O O . ARG B 1 417 ? 59.225 -32.119 135.606 1.00 72.68 389 ARG B O 1
ATOM 13618 N N . VAL B 1 418 ? 58.541 -30.200 136.560 1.00 68.39 390 VAL B N 1
ATOM 13619 C CA . VAL B 1 418 ? 58.410 -30.823 137.874 1.00 61.06 390 VAL B CA 1
ATOM 13620 C C . VAL B 1 418 ? 57.273 -31.837 137.865 1.00 73.54 390 VAL B C 1
ATOM 13621 O O . VAL B 1 418 ? 57.414 -32.957 138.368 1.00 85.91 390 VAL B O 1
ATOM 13634 N N . ASN B 1 419 ? 56.129 -31.458 137.291 1.00 80.22 391 ASN B N 1
ATOM 13635 C CA . ASN B 1 419 ? 54.974 -32.350 137.288 1.00 80.20 391 ASN B CA 1
ATOM 13636 C C . ASN B 1 419 ? 55.266 -33.629 136.515 1.00 85.55 391 ASN B C 1
ATOM 13637 O O . ASN B 1 419 ? 54.897 -34.724 136.955 1.00 84.35 391 ASN B O 1
ATOM 13648 N N . ARG B 1 420 ? 55.925 -33.515 135.358 1.00 85.15 392 ARG B N 1
ATOM 13649 C CA . ARG B 1 420 ? 56.192 -34.704 134.556 1.00 88.68 392 ARG B CA 1
ATOM 13650 C C . ARG B 1 420 ? 57.042 -35.708 135.322 1.00 91.41 392 ARG B C 1
ATOM 13651 O O . ARG B 1 420 ? 56.841 -36.922 135.203 1.00 94.49 392 ARG B O 1
ATOM 13672 N N . ALA B 1 421 ? 58.005 -35.221 136.108 1.00 94.27 393 ALA B N 1
ATOM 13673 C CA . ALA B 1 421 ? 58.821 -36.123 136.914 1.00 93.82 393 ALA B CA 1
ATOM 13674 C C . ALA B 1 421 ? 57.951 -36.963 137.836 1.00 91.99 393 ALA B C 1
ATOM 13675 O O . ALA B 1 421 ? 58.177 -38.169 137.989 1.00 91.46 393 ALA B O 1
ATOM 13682 N N . PHE B 1 422 ? 56.947 -36.343 138.459 1.00 84.56 394 PHE B N 1
ATOM 13683 C CA . PHE B 1 422 ? 56.024 -37.097 139.299 1.00 86.49 394 PHE B CA 1
ATOM 13684 C C . PHE B 1 422 ? 55.307 -38.171 138.492 1.00 90.10 394 PHE B C 1
ATOM 13685 O O . PHE B 1 422 ? 55.160 -39.309 138.952 1.00 98.18 394 PHE B O 1
ATOM 13702 N N . ALA B 1 423 ? 54.851 -37.829 137.285 1.00 81.11 395 ALA B N 1
ATOM 13703 C CA . ALA B 1 423 ? 54.184 -38.813 136.441 1.00 79.29 395 ALA B CA 1
ATOM 13704 C C . ALA B 1 423 ? 55.110 -39.980 136.127 1.00 85.96 395 ALA B C 1
ATOM 13705 O O . ALA B 1 423 ? 54.769 -41.143 136.368 1.00 89.17 395 ALA B O 1
ATOM 13712 N N . LEU B 1 424 ? 56.294 -39.686 135.585 1.00 86.45 396 LEU B N 1
ATOM 13713 C CA . LEU B 1 424 ? 57.256 -40.745 135.301 1.00 78.59 396 LEU B CA 1
ATOM 13714 C C . LEU B 1 424 ? 57.638 -41.503 136.564 1.00 79.34 396 LEU B C 1
ATOM 13715 O O . LEU B 1 424 ? 57.880 -42.714 136.511 1.00 83.66 396 LEU B O 1
ATOM 13731 N N . SER B 1 425 ? 57.706 -40.813 137.704 1.00 76.75 397 SER B N 1
ATOM 13732 C CA . SER B 1 425 ? 57.914 -41.499 138.974 1.00 80.70 397 SER B CA 1
ATOM 13733 C C . SER B 1 425 ? 56.787 -42.487 139.241 1.00 87.60 397 SER B C 1
ATOM 13734 O O . SER B 1 425 ? 57.017 -43.690 139.409 1.00 86.76 397 SER B O 1
ATOM 13742 N N . ARG B 1 426 ? 55.550 -41.988 139.282 1.00 90.63 398 ARG B N 1
ATOM 13743 C CA . ARG B 1 426 ? 54.405 -42.838 139.574 1.00 90.36 398 ARG B CA 1
ATOM 13744 C C . ARG B 1 426 ? 54.158 -43.872 138.482 1.00 92.96 398 ARG B C 1
ATOM 13745 O O . ARG B 1 426 ? 53.516 -44.893 138.751 1.00 92.52 398 ARG B O 1
ATOM 13766 N N . TYR B 1 427 ? 54.646 -43.637 137.260 1.00 86.53 399 TYR B N 1
ATOM 13767 C CA . TYR B 1 427 ? 54.601 -44.683 136.242 1.00 81.11 399 TYR B CA 1
ATOM 13768 C C . TYR B 1 427 ? 55.512 -45.839 136.628 1.00 74.30 399 TYR B C 1
ATOM 13769 O O . TYR B 1 427 ? 55.094 -47.002 136.625 1.00 83.25 399 TYR B O 1
ATOM 13787 N N . LEU B 1 428 ? 56.771 -45.537 136.950 1.00 87.98 400 LEU B N 1
ATOM 13788 C CA . LEU B 1 428 ? 57.682 -46.569 137.427 1.00 89.93 400 LEU B CA 1
ATOM 13789 C C . LEU B 1 428 ? 57.079 -47.306 138.614 1.00 88.04 400 LEU B C 1
ATOM 13790 O O . LEU B 1 428 ? 57.258 -48.520 138.761 1.00 89.98 400 LEU B O 1
ATOM 13806 N N . VAL B 1 429 ? 56.356 -46.583 139.472 1.00 81.18 401 VAL B N 1
ATOM 13807 C CA . VAL B 1 429 ? 55.680 -47.216 140.600 1.00 83.68 401 VAL B CA 1
ATOM 13808 C C . VAL B 1 429 ? 54.683 -48.254 140.100 1.00 87.36 401 VAL B C 1
ATOM 13809 O O . VAL B 1 429 ? 54.723 -49.423 140.500 1.00 90.32 401 VAL B O 1
ATOM 13822 N N . ASP B 1 430 ? 53.769 -47.839 139.218 1.00 92.77 402 ASP B N 1
ATOM 13823 C CA . ASP B 1 430 ? 52.763 -48.764 138.707 1.00 93.16 402 ASP B CA 1
ATOM 13824 C C . ASP B 1 430 ? 53.396 -49.952 137.995 1.00 91.08 402 ASP B C 1
ATOM 13825 O O . ASP B 1 430 ? 52.866 -51.067 138.062 1.00 98.69 402 ASP B O 1
ATOM 13834 N N . GLU B 1 431 ? 54.523 -49.742 137.314 1.00 77.37 403 GLU B N 1
ATOM 13835 C CA . GLU B 1 431 ? 55.194 -50.844 136.634 1.00 78.81 403 GLU B CA 1
ATOM 13836 C C . GLU B 1 431 ? 55.949 -51.738 137.608 1.00 86.17 403 GLU B C 1
ATOM 13837 O O . GLU B 1 431 ? 56.071 -52.944 137.368 1.00 80.93 403 GLU B O 1
ATOM 13849 N N . ILE B 1 432 ? 56.461 -51.171 138.701 1.00 92.57 404 ILE B N 1
ATOM 13850 C CA . ILE B 1 432 ? 57.173 -51.970 139.693 1.00 97.87 404 ILE B CA 1
ATOM 13851 C C . ILE B 1 432 ? 56.225 -52.949 140.372 1.00 87.52 404 ILE B C 1
ATOM 13852 O O . ILE B 1 432 ? 56.586 -54.103 140.635 1.00 84.04 404 ILE B O 1
ATOM 13868 N N . LYS B 1 433 ? 55.000 -52.510 140.671 1.00 89.40 405 LYS B N 1
ATOM 13869 C CA . LYS B 1 433 ? 54.038 -53.388 141.329 1.00 93.13 405 LYS B CA 1
ATOM 13870 C C . LYS B 1 433 ? 53.591 -54.523 140.414 1.00 95.84 405 LYS B C 1
ATOM 13871 O O . LYS B 1 433 ? 53.271 -55.615 140.897 1.00 81.37 405 LYS B O 1
ATOM 13890 N N . LYS B 1 434 ? 53.564 -54.293 139.098 1.00 98.61 406 LYS B N 1
ATOM 13891 C CA . LYS B 1 434 ? 53.207 -55.362 138.171 1.00 88.23 406 LYS B CA 1
ATOM 13892 C C . LYS B 1 434 ? 54.216 -56.502 138.217 1.00 89.94 406 LYS B C 1
ATOM 13893 O O . LYS B 1 434 ? 53.854 -57.661 137.986 1.00 93.85 406 LYS B O 1
ATOM 13912 N N . ARG B 1 435 ? 55.477 -56.198 138.513 1.00 104.85 407 ARG B N 1
ATOM 13913 C CA . ARG B 1 435 ? 56.545 -57.183 138.443 1.00 101.51 407 ARG B CA 1
ATOM 13914 C C . ARG B 1 435 ? 56.742 -57.888 139.777 1.00 100.10 407 ARG B C 1
ATOM 13915 O O . ARG B 1 435 ? 56.451 -57.344 140.846 1.00 103.22 407 ARG B O 1
ATOM 13936 N N . GLU B 1 436 ? 57.253 -59.112 139.698 1.00 102.35 408 GLU B N 1
ATOM 13937 C CA . GLU B 1 436 ? 57.603 -59.903 140.866 1.00 98.92 408 GLU B CA 1
ATOM 13938 C C . GLU B 1 436 ? 59.120 -59.956 140.975 1.00 103.93 408 GLU B C 1
ATOM 13939 O O . GLU B 1 436 ? 59.821 -60.063 139.964 1.00 95.36 408 GLU B O 1
ATOM 13951 N N . GLY B 1 437 ? 59.621 -59.880 142.204 1.00 104.69 409 GLY B N 1
ATOM 13952 C CA . GLY B 1 437 ? 61.033 -59.678 142.447 1.00 102.43 409 GLY B CA 1
ATOM 13953 C C . GLY B 1 437 ? 61.413 -58.241 142.730 1.00 86.51 409 GLY B C 1
ATOM 13954 O O . GLY B 1 437 ? 62.583 -57.977 143.027 1.00 90.51 409 GLY B O 1
ATOM 13958 N N . PHE B 1 438 ? 60.464 -57.309 142.638 1.00 69.12 410 PHE B N 1
ATOM 13959 C CA . PHE B 1 438 ? 60.684 -55.902 142.952 1.00 64.43 410 PHE B CA 1
ATOM 13960 C C . PHE B 1 438 ? 59.771 -55.536 144.114 1.00 76.19 410 PHE B C 1
ATOM 13961 O O . PHE B 1 438 ? 58.549 -55.457 143.945 1.00 89.53 410 PHE B O 1
ATOM 13978 N N . LYS B 1 439 ? 60.356 -55.307 145.286 1.00 79.30 411 LYS B N 1
ATOM 13979 C CA . LYS B 1 439 ? 59.604 -54.892 146.463 1.00 83.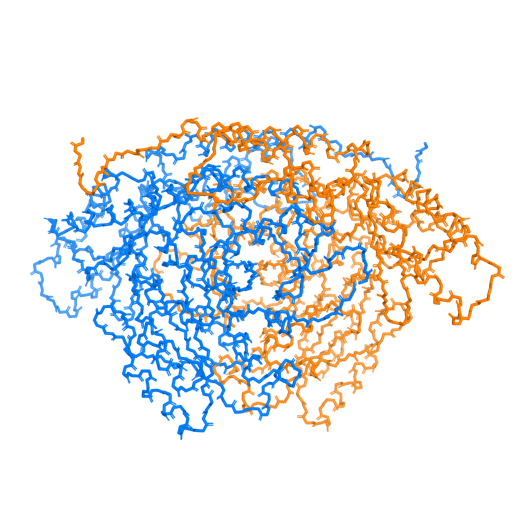04 411 LYS B CA 1
ATOM 13980 C C . LYS B 1 439 ? 59.783 -53.396 146.678 1.00 79.21 411 LYS B C 1
ATOM 13981 O O . LYS B 1 439 ? 60.914 -52.906 146.760 1.00 78.54 411 LYS B O 1
ATOM 14000 N N . LEU B 1 440 ? 58.667 -52.678 146.761 1.00 76.01 412 LEU B N 1
ATOM 14001 C CA . LEU B 1 440 ? 58.684 -51.242 146.998 1.00 71.16 412 LEU B CA 1
ATOM 14002 C C . LEU B 1 440 ? 58.647 -50.973 148.498 1.00 77.32 412 LEU B C 1
ATOM 14003 O O . LEU B 1 440 ? 57.779 -51.494 149.206 1.00 88.71 412 LEU B O 1
ATOM 14019 N N . LEU B 1 441 ? 59.597 -50.167 148.980 1.00 76.62 413 LEU B N 1
ATOM 14020 C CA . LEU B 1 441 ? 59.640 -49.848 150.404 1.00 73.05 413 LEU B CA 1
ATOM 14021 C C . LEU B 1 441 ? 58.389 -49.096 150.837 1.00 75.88 413 LEU B C 1
ATOM 14022 O O . LEU B 1 441 ? 57.901 -49.280 151.957 1.00 84.89 413 LEU B O 1
ATOM 14038 N N . MET B 1 442 ? 57.860 -48.242 149.965 1.00 79.06 414 MET B N 1
ATOM 14039 C CA . MET B 1 442 ? 56.684 -47.437 150.266 1.00 90.88 414 MET B CA 1
ATOM 14040 C C . MET B 1 442 ? 56.334 -46.639 149.020 1.00 84.33 414 MET B C 1
ATOM 14041 O O . MET B 1 442 ? 57.165 -46.464 148.123 1.00 80.57 414 MET B O 1
ATOM 14055 N N . GLU B 1 443 ? 55.103 -46.153 148.976 1.00 87.42 415 GLU B N 1
ATOM 14056 C CA . GLU B 1 443 ? 54.719 -45.236 147.914 1.00 102.08 415 GLU B CA 1
ATOM 14057 C C . GLU B 1 443 ? 55.484 -43.930 148.104 1.00 94.28 415 GLU B C 1
ATOM 14058 O O . GLU B 1 443 ? 55.463 -43.362 149.202 1.00 77.61 415 GLU B O 1
ATOM 14070 N N . PRO B 1 444 ? 56.176 -43.430 147.084 1.00 82.65 416 PRO B N 1
ATOM 14071 C CA . PRO B 1 444 ? 56.996 -42.234 147.289 1.00 86.11 416 PRO B CA 1
ATOM 14072 C C . PRO B 1 444 ? 56.137 -40.990 147.437 1.00 89.74 416 PRO B C 1
ATOM 14073 O O . PRO B 1 444 ? 55.109 -40.834 146.774 1.00 85.42 416 PRO B O 1
ATOM 14084 N N . GLU B 1 445 ? 56.576 -40.101 148.326 1.00 95.04 417 GLU B N 1
ATOM 14085 C CA . GLU B 1 445 ? 55.958 -38.791 148.450 1.00 73.42 417 GLU B CA 1
ATOM 14086 C C . GLU B 1 445 ? 56.538 -37.805 147.450 1.00 78.67 417 GLU B C 1
ATOM 14087 O O . GLU B 1 445 ? 55.936 -36.752 147.213 1.00 74.63 417 GLU B O 1
ATOM 14099 N N . TYR B 1 446 ? 57.684 -38.135 146.852 1.00 85.81 418 TYR B N 1
ATOM 14100 C CA . TYR B 1 446 ? 58.340 -37.269 145.884 1.00 94.55 418 TYR B CA 1
ATOM 14101 C C . TYR B 1 446 ? 58.671 -38.086 144.639 1.00 94.10 418 TYR B C 1
ATOM 14102 O O . TYR B 1 446 ? 57.843 -38.884 144.187 1.00 95.13 418 TYR B O 1
ATOM 14120 N N . THR B 1 447 ? 59.870 -37.911 144.077 1.00 78.55 419 THR B N 1
ATOM 14121 C CA . THR B 1 447 ? 60.327 -38.719 142.953 1.00 76.58 419 THR B CA 1
ATOM 14122 C C . THR B 1 447 ? 61.410 -39.710 143.367 1.00 88.76 419 THR B C 1
ATOM 14123 O O . THR B 1 447 ? 62.170 -40.185 142.516 1.00 81.60 419 THR B O 1
ATOM 14134 N N . ASN B 1 448 ? 61.492 -40.033 144.656 1.00 91.68 420 ASN B N 1
ATOM 14135 C CA . ASN B 1 448 ? 62.469 -40.987 145.175 1.00 78.45 420 ASN B CA 1
ATOM 14136 C C . ASN B 1 448 ? 61.787 -42.345 145.278 1.00 80.44 420 ASN B C 1
ATOM 14137 O O . ASN B 1 448 ? 61.122 -42.644 146.273 1.00 87.76 420 ASN B O 1
ATOM 14148 N N . VAL B 1 449 ? 61.963 -43.170 144.251 1.00 79.37 421 VAL B N 1
ATOM 14149 C CA . VAL B 1 449 ? 61.343 -44.489 144.194 1.00 84.05 421 VAL B CA 1
ATOM 14150 C C . VAL B 1 449 ? 62.348 -45.482 144.770 1.00 81.68 421 VAL B C 1
ATOM 14151 O O . VAL B 1 449 ? 63.335 -45.834 144.122 1.00 74.86 421 VAL B O 1
ATOM 14164 N N . CYS B 1 450 ? 62.092 -45.935 145.995 1.00 81.70 422 CYS B N 1
ATOM 14165 C CA . CYS B 1 450 ? 62.985 -46.847 146.698 1.00 84.96 422 CYS B CA 1
ATOM 14166 C C . CYS B 1 450 ? 62.416 -48.259 146.632 1.00 73.99 422 CYS B C 1
ATOM 14167 O O . CYS B 1 450 ? 61.283 -48.496 147.063 1.00 82.19 422 CYS B O 1
ATOM 14175 N N . PHE B 1 451 ? 63.207 -49.195 146.114 1.00 67.47 423 PHE B N 1
ATOM 14176 C CA . PHE B 1 451 ? 62.750 -50.566 145.955 1.00 77.35 423 PHE B CA 1
ATOM 14177 C C . PHE B 1 451 ? 63.926 -51.521 146.082 1.00 75.71 423 PHE B C 1
ATOM 14178 O O . PHE B 1 451 ? 65.070 -51.170 145.783 1.00 72.64 423 PHE B O 1
ATOM 14195 N N . TRP B 1 452 ? 63.625 -52.737 146.520 1.00 74.56 424 TRP B N 1
ATOM 14196 C CA . TRP B 1 452 ? 64.563 -53.843 146.449 1.00 77.86 424 TRP B CA 1
ATOM 14197 C C . TRP B 1 452 ? 64.395 -54.576 145.125 1.00 74.56 424 TRP B C 1
ATOM 14198 O O . TRP B 1 452 ? 63.359 -54.486 144.464 1.00 67.49 424 TRP B O 1
ATOM 14219 N N . TYR B 1 453 ? 65.438 -55.304 144.735 1.00 82.09 425 TYR B N 1
ATOM 14220 C CA . TYR B 1 453 ? 65.316 -56.329 143.708 1.00 85.10 425 TYR B CA 1
ATOM 14221 C C . TYR B 1 453 ? 65.642 -57.670 144.342 1.00 91.87 425 TYR B C 1
ATOM 14222 O O . TYR B 1 453 ? 66.747 -57.866 144.861 1.00 71.01 425 TYR B O 1
ATOM 14240 N N . ILE B 1 454 ? 64.680 -58.586 144.294 1.00 93.08 426 ILE B N 1
ATOM 14241 C CA . ILE B 1 454 ? 64.803 -59.901 144.914 1.00 88.29 426 ILE B CA 1
ATOM 14242 C C . ILE B 1 454 ? 65.044 -60.913 143.797 1.00 88.99 426 ILE B C 1
ATOM 14243 O O . ILE B 1 454 ? 64.102 -61.220 143.047 1.00 91.64 426 ILE B O 1
ATOM 14259 N N . PRO B 1 455 ? 66.257 -61.432 143.631 1.00 90.06 427 PRO B N 1
ATOM 14260 C CA . PRO B 1 455 ? 66.488 -62.444 142.598 1.00 91.37 427 PRO B CA 1
ATOM 14261 C C . PRO B 1 455 ? 65.570 -63.634 142.803 1.00 96.98 427 PRO B C 1
ATOM 14262 O O . PRO B 1 455 ? 65.012 -63.815 143.896 1.00 95.53 427 PRO B O 1
ATOM 14273 N N . PRO B 1 456 ? 65.388 -64.473 141.781 1.00 105.44 428 PRO B N 1
ATOM 14274 C CA . PRO B 1 456 ? 64.484 -65.622 141.951 1.00 107.26 428 PRO B CA 1
ATOM 14275 C C . PRO B 1 456 ? 64.955 -66.591 143.021 1.00 104.30 428 PRO B C 1
ATOM 14276 O O . PRO B 1 456 ? 64.130 -67.170 143.739 1.00 105.35 428 PRO B O 1
ATOM 14287 N N . SER B 1 457 ? 66.271 -66.777 143.149 1.00 102.21 429 SER B N 1
ATOM 14288 C CA . SER B 1 457 ? 66.818 -67.708 144.130 1.00 98.28 429 SER B CA 1
ATOM 14289 C C . SER B 1 457 ? 66.409 -67.360 145.556 1.00 98.88 429 SER B C 1
ATOM 14290 O O . SER B 1 457 ? 66.417 -68.241 146.422 1.00 106.26 429 SER B O 1
ATOM 14298 N N . LEU B 1 458 ? 66.053 -66.105 145.819 1.00 95.55 430 LEU B N 1
ATOM 14299 C CA . LEU B 1 458 ? 65.678 -65.651 147.151 1.00 93.40 430 LEU B CA 1
ATOM 14300 C C . LEU B 1 458 ? 64.178 -65.482 147.311 1.00 101.48 430 LEU B C 1
ATOM 14301 O O . LEU B 1 458 ? 63.725 -65.068 148.383 1.00 103.58 430 LEU B O 1
ATOM 14317 N N . ARG B 1 459 ? 63.400 -65.795 146.281 1.00 97.30 431 ARG B N 1
ATOM 14318 C CA . ARG B 1 459 ? 61.957 -65.792 146.415 1.00 89.39 431 ARG B CA 1
ATOM 14319 C C . ARG B 1 459 ? 61.532 -67.079 147.122 1.00 115.05 431 ARG B C 1
ATOM 14320 O O . ARG B 1 459 ? 62.350 -67.959 147.402 1.00 122.83 431 ARG B O 1
ATOM 14341 N N . GLU B 1 460 ? 60.248 -67.160 147.468 1.00 111.76 432 GLU B N 1
ATOM 14342 C CA . GLU B 1 460 ? 59.688 -68.281 148.224 1.00 121.98 432 GLU B CA 1
ATOM 14343 C C . GLU B 1 460 ? 60.473 -68.564 149.507 1.00 107.00 432 GLU B C 1
ATOM 14344 O O . GLU B 1 460 ? 60.211 -69.562 150.185 1.00 107.66 432 GLU B O 1
ATOM 14356 N N . MET B 1 461 ? 61.434 -67.706 149.850 1.00 106.13 433 MET B N 1
ATOM 14357 C CA . MET B 1 461 ? 62.173 -67.818 151.094 1.00 92.78 433 MET B CA 1
ATOM 14358 C C . MET B 1 461 ? 61.330 -67.189 152.201 1.00 94.02 433 MET B C 1
ATOM 14359 O O . MET B 1 461 ? 60.200 -66.753 151.975 1.00 102.91 433 MET B O 1
ATOM 14373 N N . GLU B 1 462 ? 61.869 -67.128 153.414 1.00 87.79 434 GLU B N 1
ATOM 14374 C CA . GLU B 1 462 ? 61.160 -66.509 154.525 1.00 92.19 434 GLU B CA 1
ATOM 14375 C C . GLU B 1 462 ? 61.808 -65.190 154.923 1.00 96.98 434 GLU B C 1
ATOM 14376 O O . GLU B 1 462 ? 63.026 -65.015 154.828 1.00 97.11 434 GLU B O 1
ATOM 14388 N N . GLU B 1 463 ? 60.964 -64.265 155.378 1.00 101.77 435 GLU B N 1
ATOM 14389 C CA . GLU B 1 463 ? 61.380 -62.923 155.762 1.00 100.07 435 GLU B CA 1
ATOM 14390 C C . GLU B 1 463 ? 62.130 -62.939 157.090 1.00 104.13 435 GLU B C 1
ATOM 14391 O O . GLU B 1 463 ? 61.704 -62.299 158.057 1.00 98.87 435 GLU B O 1
ATOM 14403 N N . GLY B 1 464 ? 63.248 -63.658 157.148 1.00 99.19 436 GLY B N 1
ATOM 14404 C CA . GLY B 1 464 ? 64.036 -63.738 158.354 1.00 92.02 436 GLY B CA 1
ATOM 14405 C C . GLY B 1 464 ? 65.381 -63.058 158.204 1.00 87.70 436 GLY B C 1
ATOM 14406 O O . GLY B 1 464 ? 65.766 -62.625 157.114 1.00 85.96 436 GLY B O 1
ATOM 14410 N N . PRO B 1 465 ? 66.120 -62.933 159.314 1.00 80.06 437 PRO B N 1
ATOM 14411 C CA . PRO B 1 465 ? 67.470 -62.360 159.244 1.00 75.38 437 PRO B CA 1
ATOM 14412 C C . PRO B 1 465 ? 68.285 -62.929 158.094 1.00 65.57 437 PRO B C 1
ATOM 14413 O O . PRO B 1 465 ? 68.791 -62.182 157.251 1.00 76.59 437 PRO B O 1
ATOM 14424 N N . GLU B 1 466 ? 68.414 -64.258 158.055 1.00 70.67 438 GLU B N 1
ATOM 14425 C CA . GLU B 1 466 ? 69.202 -64.908 157.011 1.00 76.06 438 GLU B CA 1
ATOM 14426 C C . GLU B 1 466 ? 68.789 -64.460 155.617 1.00 75.01 438 GLU B C 1
ATOM 14427 O O . GLU B 1 466 ? 69.625 -64.413 154.708 1.00 67.26 438 GLU B O 1
ATOM 14439 N N . PHE B 1 467 ? 67.510 -64.131 155.425 1.00 83.26 439 PHE B N 1
ATOM 14440 C CA . PHE B 1 467 ? 67.060 -63.658 154.120 1.00 81.02 439 PHE B CA 1
ATOM 14441 C C . PHE B 1 467 ? 67.644 -62.288 153.807 1.00 78.81 439 PHE B C 1
ATOM 14442 O O . PHE B 1 467 ? 68.187 -62.064 152.719 1.00 77.31 439 PHE B O 1
ATOM 14459 N N . TRP B 1 468 ? 67.535 -61.354 154.754 1.00 79.18 440 TRP B N 1
ATOM 14460 C CA . TRP B 1 468 ? 68.062 -60.012 154.535 1.00 76.15 440 TRP B CA 1
ATOM 14461 C C . TRP B 1 468 ? 69.563 -60.047 154.285 1.00 69.85 440 TRP B C 1
ATOM 14462 O O . TRP B 1 468 ? 70.060 -59.424 153.340 1.00 69.95 440 TRP B O 1
ATOM 14483 N N . ARG B 1 469 ? 70.308 -60.769 155.129 1.00 65.14 441 ARG B N 1
ATOM 14484 C CA . ARG B 1 469 ? 71.760 -60.785 154.992 1.00 67.44 441 ARG B CA 1
ATOM 14485 C C . ARG B 1 469 ? 72.185 -61.133 153.572 1.00 60.24 441 ARG B C 1
ATOM 14486 O O . ARG B 1 469 ? 73.253 -60.707 153.122 1.00 59.17 441 ARG B O 1
ATOM 14507 N N . LYS B 1 470 ? 71.369 -61.905 152.854 1.00 69.46 442 LYS B N 1
ATOM 14508 C CA . LYS B 1 470 ? 71.656 -62.233 151.463 1.00 79.55 442 LYS B CA 1
ATOM 14509 C C . LYS B 1 470 ? 71.110 -61.191 150.492 1.00 78.87 442 LYS B C 1
ATOM 14510 O O . LYS B 1 470 ? 71.779 -60.858 149.507 1.00 63.75 442 LYS B O 1
ATOM 14529 N N . LEU B 1 471 ? 69.907 -60.668 150.748 1.00 78.02 443 LEU B N 1
ATOM 14530 C CA . LEU B 1 471 ? 69.377 -59.583 149.926 1.00 65.27 443 LEU B CA 1
ATOM 14531 C C . LEU B 1 471 ? 70.291 -58.366 149.950 1.00 66.44 443 LEU B C 1
ATOM 14532 O O . LEU B 1 471 ? 70.284 -57.565 149.008 1.00 78.40 443 LEU B O 1
ATOM 14548 N N . SER B 1 472 ? 71.087 -58.214 151.009 1.00 68.14 444 SER B N 1
ATOM 14549 C CA . SER B 1 472 ? 71.960 -57.051 151.127 1.00 69.21 444 SER B CA 1
ATOM 14550 C C . SER B 1 472 ? 72.941 -56.969 149.965 1.00 69.09 444 SER B C 1
ATOM 14551 O O . SER B 1 472 ? 73.151 -55.891 149.396 1.00 88.03 444 SER B O 1
ATOM 14559 N N . LEU B 1 473 ? 73.549 -58.091 149.598 1.00 69.04 445 LEU B N 1
ATOM 14560 C CA . LEU B 1 473 ? 74.610 -58.098 148.599 1.00 72.16 445 LEU B CA 1
ATOM 14561 C C . LEU B 1 473 ? 74.084 -58.107 147.168 1.00 71.69 445 LEU B C 1
ATOM 14562 O O . LEU B 1 473 ? 74.882 -58.245 146.235 1.00 64.97 445 LEU B O 1
ATOM 14578 N N . VAL B 1 474 ? 72.773 -57.964 146.972 1.00 59.20 446 VAL B N 1
ATOM 14579 C CA . VAL B 1 474 ? 72.212 -57.976 145.624 1.00 63.99 446 VAL B CA 1
ATOM 14580 C C . VAL B 1 474 ? 72.419 -56.629 144.944 1.00 69.62 446 VAL B C 1
ATOM 14581 O O . VAL B 1 474 ? 73.006 -56.544 143.859 1.00 69.34 446 VAL B O 1
ATOM 14594 N N . ALA B 1 475 ? 71.929 -55.558 145.570 1.00 76.16 447 ALA B N 1
ATOM 14595 C CA . ALA B 1 475 ? 72.057 -54.227 144.980 1.00 76.65 447 ALA B CA 1
ATOM 14596 C C . ALA B 1 475 ? 73.502 -53.863 144.671 1.00 67.28 447 ALA B C 1
ATOM 14597 O O . ALA B 1 475 ? 73.777 -53.425 143.540 1.00 65.44 447 ALA B O 1
ATOM 14604 N N . PRO B 1 476 ? 74.457 -54.005 145.592 1.00 63.48 448 PRO B N 1
ATOM 14605 C CA . PRO B 1 476 ? 75.853 -53.687 145.242 1.00 72.20 448 PRO B CA 1
ATOM 14606 C C . PRO B 1 476 ? 76.386 -54.493 144.071 1.00 64.25 448 PRO B C 1
ATOM 14607 O O . PRO B 1 476 ? 77.221 -53.984 143.312 1.00 70.93 448 PRO B O 1
ATOM 14618 N N . ALA B 1 477 ? 75.933 -55.735 143.897 1.00 64.34 449 ALA B N 1
ATOM 14619 C CA . ALA B 1 477 ? 76.412 -56.546 142.783 1.00 76.20 449 ALA B CA 1
ATOM 14620 C C . ALA B 1 477 ? 75.714 -56.186 141.478 1.00 77.19 449 ALA B C 1
ATOM 14621 O O . ALA B 1 477 ? 76.324 -56.280 140.408 1.00 65.83 449 ALA B O 1
ATOM 14628 N N . ILE B 1 478 ? 74.445 -55.776 141.544 1.00 82.96 450 ILE B N 1
ATOM 14629 C CA . ILE B 1 478 ? 73.762 -55.285 140.351 1.00 78.52 450 ILE B CA 1
ATOM 14630 C C . ILE B 1 478 ? 74.329 -53.937 139.935 1.00 77.99 450 ILE B C 1
ATOM 14631 O O . ILE B 1 478 ? 74.298 -53.582 138.751 1.00 82.47 450 ILE B O 1
ATOM 14647 N N . LYS B 1 479 ? 74.852 -53.165 140.892 1.00 83.00 451 LYS B N 1
ATOM 14648 C CA . LYS B 1 479 ? 75.472 -51.887 140.560 1.00 82.69 451 LYS B CA 1
ATOM 14649 C C . LYS B 1 479 ? 76.823 -52.092 139.885 1.00 78.73 451 LYS B C 1
ATOM 14650 O O . LYS B 1 479 ? 77.177 -51.357 138.956 1.00 82.44 451 LYS B O 1
ATOM 14669 N N . GLU B 1 480 ? 77.591 -53.084 140.341 1.00 71.94 452 GLU B N 1
ATOM 14670 C CA . GLU B 1 480 ? 78.886 -53.360 139.730 1.00 74.94 452 GLU B CA 1
ATOM 14671 C C . GLU B 1 480 ? 78.745 -53.657 138.242 1.00 72.72 452 GLU B C 1
ATOM 14672 O O . GLU B 1 480 ? 79.569 -53.211 137.434 1.00 82.30 452 GLU B O 1
ATOM 14684 N N . LYS B 1 481 ? 77.702 -54.394 137.857 1.00 73.42 453 LYS B N 1
ATOM 14685 C CA . LYS B 1 481 ? 77.561 -54.797 136.460 1.00 80.31 453 LYS B CA 1
ATOM 14686 C C . LYS B 1 481 ? 77.116 -53.632 135.585 1.00 83.61 453 LYS B C 1
ATOM 14687 O O . LYS B 1 481 ? 77.710 -53.376 134.533 1.00 87.15 453 LYS B O 1
ATOM 14706 N N . MET B 1 482 ? 76.076 -52.906 136.005 1.00 84.37 454 MET B N 1
ATOM 14707 C CA . MET B 1 482 ? 75.580 -51.808 135.184 1.00 90.53 454 MET B CA 1
ATOM 14708 C C . MET B 1 482 ? 76.630 -50.719 135.002 1.00 91.11 454 MET B C 1
ATOM 14709 O O . MET B 1 482 ? 76.573 -49.977 134.015 1.00 90.27 454 MET B O 1
ATOM 14723 N N . MET B 1 483 ? 77.583 -50.604 135.929 1.00 88.42 455 MET B N 1
ATOM 14724 C CA . MET B 1 483 ? 78.674 -49.654 135.763 1.00 96.85 455 MET B CA 1
ATOM 14725 C C . MET B 1 483 ? 79.718 -50.142 134.766 1.00 93.20 455 MET B C 1
ATOM 14726 O O . MET B 1 483 ? 80.325 -49.324 134.063 1.00 93.59 455 MET B O 1
ATOM 14740 N N . LYS B 1 484 ? 79.946 -51.454 134.688 1.00 76.72 456 LYS B N 1
ATOM 14741 C CA . LYS B 1 484 ? 80.848 -51.989 133.676 1.00 80.42 456 LYS B CA 1
ATOM 14742 C C . LYS B 1 484 ? 80.174 -52.071 132.314 1.00 82.39 456 LYS B C 1
ATOM 14743 O O . LYS B 1 484 ? 80.848 -51.965 131.284 1.00 90.56 456 LYS B O 1
ATOM 14762 N N . LYS B 1 485 ? 78.854 -52.260 132.290 1.00 79.37 457 LYS B N 1
ATOM 14763 C CA . LYS B 1 485 ? 78.118 -52.199 131.033 1.00 86.47 457 LYS B CA 1
ATOM 14764 C C . LYS B 1 485 ? 78.046 -50.771 130.508 1.00 98.30 457 LYS B C 1
ATOM 14765 O O . LYS B 1 485 ? 78.095 -50.546 129.293 1.00 105.73 457 LYS B O 1
ATOM 14784 N N . GLY B 1 486 ? 77.932 -49.797 131.408 1.00 87.90 458 GLY B N 1
ATOM 14785 C CA . GLY B 1 486 ? 77.741 -48.422 131.001 1.00 75.34 458 GLY B CA 1
ATOM 14786 C C . GLY B 1 486 ? 76.348 -48.120 130.502 1.00 89.10 458 GLY B C 1
ATOM 14787 O O . GLY B 1 486 ? 76.155 -47.131 129.793 1.00 102.18 458 GLY B O 1
ATOM 14791 N N . SER B 1 487 ? 75.363 -48.938 130.871 1.00 96.75 459 SER B N 1
ATOM 14792 C CA . SER B 1 487 ? 74.002 -48.807 130.370 1.00 96.01 459 SER B CA 1
ATOM 14793 C C . SER B 1 487 ? 73.026 -48.272 131.408 1.00 85.66 459 SER B C 1
ATOM 14794 O O . SER B 1 487 ? 71.900 -47.911 131.046 1.00 75.93 459 SER B O 1
ATOM 14802 N N . LEU B 1 488 ? 73.420 -48.218 132.678 1.00 88.06 460 LEU B N 1
ATOM 14803 C CA . LEU B 1 488 ? 72.554 -47.748 133.747 1.00 88.04 460 LEU B CA 1
ATOM 14804 C C . LEU B 1 488 ? 73.423 -47.246 134.887 1.00 92.41 460 LEU B C 1
ATOM 14805 O O . LEU B 1 488 ? 74.606 -47.580 134.981 1.00 104.78 460 LEU B O 1
ATOM 14821 N N . MET B 1 489 ? 72.812 -46.447 135.760 1.00 75.46 461 MET B N 1
ATOM 14822 C CA . MET B 1 489 ? 73.452 -46.058 137.014 1.00 78.24 461 MET B CA 1
ATOM 14823 C C . MET B 1 489 ? 72.347 -45.715 138.003 1.00 75.06 461 MET B C 1
ATOM 14824 O O . MET B 1 489 ? 71.633 -44.725 137.816 1.00 74.42 461 MET B O 1
ATOM 14838 N N . LEU B 1 490 ? 72.213 -46.533 139.043 1.00 78.33 462 LEU B N 1
ATOM 14839 C CA . LEU B 1 490 ? 71.291 -46.283 140.138 1.00 77.87 462 LEU B CA 1
ATOM 14840 C C . LEU B 1 490 ? 72.035 -46.289 141.463 1.00 67.53 462 LEU B C 1
ATOM 14841 O O . LEU B 1 490 ? 73.134 -46.834 141.584 1.00 76.25 462 LEU B O 1
ATOM 14857 N N . GLY B 1 491 ? 71.417 -45.664 142.459 1.00 64.49 463 GLY B N 1
ATOM 14858 C CA . GLY B 1 491 ? 71.986 -45.617 143.789 1.00 62.71 463 GLY B CA 1
ATOM 14859 C C . GLY B 1 491 ? 71.482 -46.781 144.626 1.00 70.06 463 GLY B C 1
ATOM 14860 O O . GLY B 1 491 ? 70.303 -47.126 144.590 1.00 79.93 463 GLY B O 1
ATOM 14864 N N . TYR B 1 492 ? 72.397 -47.390 145.372 1.00 69.58 464 TYR B N 1
ATOM 14865 C CA . TYR B 1 492 ? 72.044 -48.347 146.407 1.00 58.29 464 TYR B CA 1
ATOM 14866 C C . TYR B 1 492 ? 72.631 -47.859 147.720 1.00 67.44 464 TYR B C 1
ATOM 14867 O O . TYR B 1 492 ? 73.754 -47.345 147.752 1.00 80.36 464 TYR B O 1
ATOM 14885 N N . GLN B 1 493 ? 71.873 -48.009 148.801 1.00 66.83 465 GLN B N 1
ATOM 14886 C CA . GLN B 1 493 ? 72.361 -47.577 150.102 1.00 70.19 465 GLN B CA 1
ATOM 14887 C C . GLN B 1 493 ? 71.486 -48.187 151.182 1.00 68.98 465 GLN B C 1
ATOM 14888 O O . GLN B 1 493 ? 70.306 -48.454 150.935 1.00 63.32 465 GLN B O 1
ATOM 14902 N N . PRO B 1 494 ? 72.020 -48.416 152.377 1.00 70.88 466 PRO B N 1
ATOM 14903 C CA . PRO B 1 494 ? 71.164 -48.714 153.525 1.00 68.17 466 PRO B CA 1
ATOM 14904 C C . PRO B 1 494 ? 70.555 -47.430 154.075 1.00 78.69 466 PRO B C 1
ATOM 14905 O O . PRO B 1 494 ? 70.942 -46.317 153.716 1.00 87.97 466 PRO B O 1
ATOM 14916 N N . HIS B 1 495 ? 69.585 -47.606 154.964 1.00 73.33 467 HIS B N 1
ATOM 14917 C CA . HIS B 1 495 ? 68.873 -46.475 155.541 1.00 75.42 467 HIS B CA 1
ATOM 14918 C C . HIS B 1 495 ? 68.114 -46.992 156.747 1.00 80.93 467 HIS B C 1
ATOM 14919 O O . HIS B 1 495 ? 67.447 -48.027 156.651 1.00 87.01 467 HIS B O 1
ATOM 14933 N N . ARG B 1 496 ? 68.215 -46.287 157.869 1.00 87.60 468 ARG B N 1
ATOM 14934 C CA . ARG B 1 496 ? 67.477 -46.688 159.066 1.00 99.01 468 ARG B CA 1
ATOM 14935 C C . ARG B 1 496 ? 67.971 -48.101 159.370 1.00 94.73 468 ARG B C 1
ATOM 14936 O O . ARG B 1 496 ? 69.191 -48.329 159.359 1.00 87.19 468 ARG B O 1
ATOM 14957 N N . GLY B 1 497 ? 67.099 -49.057 159.647 1.00 96.12 469 GLY B N 1
ATOM 14958 C CA . GLY B 1 497 ? 67.493 -50.444 159.784 1.00 90.10 469 GLY B CA 1
ATOM 14959 C C . GLY B 1 497 ? 67.468 -51.202 158.478 1.00 82.59 469 GLY B C 1
ATOM 14960 O O . GLY B 1 497 ? 67.995 -52.315 158.392 1.00 77.50 469 GLY B O 1
ATOM 14964 N N . LYS B 1 498 ? 66.878 -50.594 157.450 1.00 90.61 470 LYS B N 1
ATOM 14965 C CA . LYS B 1 498 ? 66.755 -51.217 156.141 1.00 78.70 470 LYS B CA 1
ATOM 14966 C C . LYS B 1 498 ? 68.117 -51.480 155.515 1.00 66.37 470 LYS B C 1
ATOM 14967 O O . LYS B 1 498 ? 69.050 -50.683 155.641 1.00 84.05 470 LYS B O 1
ATOM 14986 N N . VAL B 1 499 ? 68.215 -52.620 154.833 1.00 71.25 471 VAL B N 1
ATOM 14987 C CA . VAL B 1 499 ? 69.447 -53.070 154.199 1.00 71.47 471 VAL B CA 1
ATOM 14988 C C . VAL B 1 499 ? 69.455 -52.589 152.755 1.00 75.13 471 VAL B C 1
ATOM 14989 O O . VAL B 1 499 ? 68.435 -52.110 152.248 1.00 77.89 471 VAL B O 1
ATOM 15002 N N . ASN B 1 500 ? 70.612 -52.698 152.096 1.00 72.41 472 ASN B N 1
ATOM 15003 C CA . ASN B 1 500 ? 70.806 -52.215 150.731 1.00 73.31 472 ASN B CA 1
ATOM 15004 C C . ASN B 1 500 ? 69.557 -52.327 149.868 1.00 76.57 472 ASN B C 1
ATOM 15005 O O . ASN B 1 500 ? 69.084 -53.431 149.579 1.00 72.43 472 ASN B O 1
ATOM 15016 N N . PHE B 1 501 ? 69.026 -51.180 149.455 1.00 66.07 473 PHE B N 1
ATOM 15017 C CA . PHE B 1 501 ? 67.926 -51.111 148.510 1.00 73.35 473 PHE B CA 1
ATOM 15018 C C . PHE B 1 501 ? 68.249 -50.047 147.471 1.00 74.10 473 PHE B C 1
ATOM 15019 O O . PHE B 1 501 ? 69.128 -49.204 147.669 1.00 81.33 473 PHE B O 1
ATOM 15036 N N . PHE B 1 502 ? 67.531 -50.091 146.356 1.00 65.43 474 PHE B N 1
ATOM 15037 C CA . PHE B 1 502 ? 67.740 -49.114 145.301 1.00 75.86 474 PHE B CA 1
ATOM 15038 C C . PHE B 1 502 ? 66.940 -47.847 145.566 1.00 78.76 474 PHE B C 1
ATOM 15039 O O . PHE B 1 502 ? 65.878 -47.874 146.193 1.00 75.84 474 PHE B O 1
ATOM 15056 N N . ARG B 1 503 ? 67.477 -46.724 145.094 1.00 74.10 475 ARG B N 1
ATOM 15057 C CA . ARG B 1 503 ? 66.760 -45.459 145.062 1.00 78.03 475 ARG B CA 1
ATOM 15058 C C . ARG B 1 503 ? 66.848 -44.919 143.645 1.00 75.40 475 ARG B C 1
ATOM 15059 O O . ARG B 1 503 ? 67.943 -44.831 143.081 1.00 81.00 475 ARG B O 1
ATOM 15080 N N . GLN B 1 504 ? 65.702 -44.580 143.067 1.00 76.20 476 GLN B N 1
ATOM 15081 C CA . GLN B 1 504 ? 65.637 -44.053 141.714 1.00 79.56 476 GLN B CA 1
ATOM 15082 C C . GLN B 1 504 ? 65.117 -42.625 141.791 1.00 78.49 476 GLN B C 1
ATOM 15083 O O . GLN B 1 504 ? 64.221 -42.329 142.588 1.00 91.62 476 GLN B O 1
ATOM 15097 N N . VAL B 1 505 ? 65.674 -41.737 140.970 1.00 79.69 477 VAL B N 1
ATOM 15098 C CA . VAL B 1 505 ? 65.317 -40.321 141.002 1.00 88.45 477 VAL B CA 1
ATOM 15099 C C . VAL B 1 505 ? 65.049 -39.859 139.577 1.00 85.43 477 VAL B C 1
ATOM 15100 O O . VAL B 1 505 ? 65.961 -39.847 138.742 1.00 77.36 477 VAL B O 1
ATOM 15113 N N . VAL B 1 506 ? 63.804 -39.478 139.304 1.00 81.44 478 VAL B N 1
ATOM 15114 C CA . VAL B 1 506 ? 63.394 -38.971 137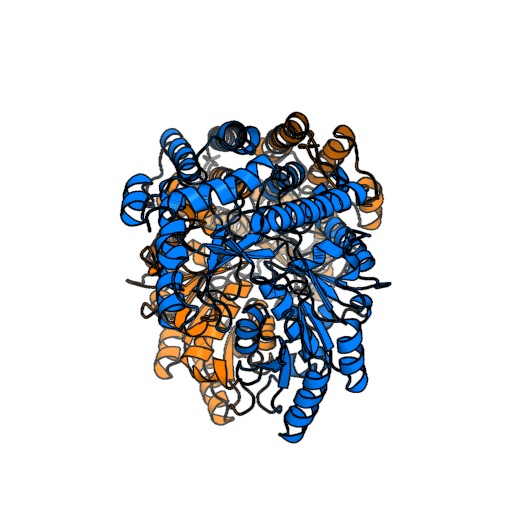.999 1.00 85.02 478 VAL B CA 1
ATOM 15115 C C . VAL B 1 506 ? 63.463 -37.451 138.039 1.00 92.63 478 VAL B C 1
ATOM 15116 O O . VAL B 1 506 ? 62.821 -36.815 138.885 1.00 93.93 478 VAL B O 1
ATOM 15129 N N . ILE B 1 507 ? 64.245 -36.866 137.132 1.00 88.45 479 ILE B N 1
ATOM 15130 C CA . ILE B 1 507 ? 64.442 -35.421 137.101 1.00 81.73 479 ILE B CA 1
ATOM 15131 C C . ILE B 1 507 ? 64.390 -34.921 135.661 1.00 83.80 479 ILE B C 1
ATOM 15132 O O . ILE B 1 507 ? 63.523 -34.117 135.304 1.00 89.06 479 ILE B O 1
ATOM 15148 N N . SER B 1 508 ? 65.318 -35.388 134.833 1.00 83.21 480 SER B N 1
ATOM 15149 C CA . SER B 1 508 ? 65.450 -34.855 133.485 1.00 79.83 480 SER B CA 1
ATOM 15150 C C . SER B 1 508 ? 64.154 -35.061 132.701 1.00 77.07 480 SER B C 1
ATOM 15151 O O . SER B 1 508 ? 63.554 -36.139 132.768 1.00 94.16 480 SER B O 1
ATOM 15159 N N . PRO B 1 509 ? 63.689 -34.055 131.952 1.00 78.78 481 PRO B N 1
ATOM 15160 C CA . PRO B 1 509 ? 62.531 -34.259 131.073 1.00 93.79 481 PRO B CA 1
ATOM 15161 C C . PRO B 1 509 ? 62.851 -34.969 129.765 1.00 100.69 481 PRO B C 1
ATOM 15162 O O . PRO B 1 509 ? 61.953 -35.111 128.927 1.00 106.12 481 PRO B O 1
ATOM 15173 N N . GLN B 1 510 ? 64.092 -35.418 129.561 1.00 88.50 482 GLN B N 1
ATOM 15174 C CA . GLN B 1 510 ? 64.406 -36.278 128.426 1.00 99.42 482 GLN B CA 1
ATOM 15175 C C . GLN B 1 510 ? 64.119 -37.742 128.719 1.00 106.33 482 GLN B C 1
ATOM 15176 O O . GLN B 1 510 ? 64.046 -38.548 127.784 1.00 102.60 482 GLN B O 1
ATOM 15190 N N . VAL B 1 511 ? 63.960 -38.103 129.993 1.00 98.64 483 VAL B N 1
ATOM 15191 C CA . VAL B 1 511 ? 63.611 -39.472 130.337 1.00 95.33 483 VAL B CA 1
ATOM 15192 C C . VAL B 1 511 ? 62.226 -39.782 129.788 1.00 106.85 483 VAL B C 1
ATOM 15193 O O . VAL B 1 511 ? 61.303 -38.961 129.870 1.00 106.14 483 VAL B O 1
ATOM 15206 N N . SER B 1 512 ? 62.077 -40.976 129.225 1.00 103.20 484 SER B N 1
ATOM 15207 C CA . SER B 1 512 ? 60.815 -41.424 128.661 1.00 103.70 484 SER B CA 1
ATOM 15208 C C . SER B 1 512 ? 60.316 -42.632 129.443 1.00 102.37 484 SER B C 1
ATOM 15209 O O . SER B 1 512 ? 61.066 -43.264 130.192 1.00 95.53 484 SER B O 1
ATOM 15217 N N . ARG B 1 513 ? 59.029 -42.942 129.271 1.00 100.35 485 ARG B N 1
ATOM 15218 C CA . ARG B 1 513 ? 58.482 -44.148 129.881 1.00 84.81 485 ARG B CA 1
ATOM 15219 C C . ARG B 1 513 ? 59.340 -45.355 129.530 1.00 84.01 485 ARG B C 1
ATOM 15220 O O . ARG B 1 513 ? 59.576 -46.231 130.369 1.00 91.68 485 ARG B O 1
ATOM 15241 N N . GLU B 1 514 ? 59.823 -45.409 128.287 1.00 83.04 486 GLU B N 1
ATOM 15242 C CA . GLU B 1 514 ? 60.675 -46.504 127.844 1.00 84.14 486 GLU B CA 1
ATOM 15243 C C . GLU B 1 514 ? 61.996 -46.552 128.600 1.00 78.36 486 GLU B C 1
ATOM 15244 O O . GLU B 1 514 ? 62.608 -47.622 128.684 1.00 86.12 486 GLU B O 1
ATOM 15256 N N . ASP B 1 515 ? 62.448 -45.424 129.153 1.00 94.39 487 ASP B N 1
ATOM 15257 C CA . ASP B 1 515 ? 63.633 -45.427 130.003 1.00 94.09 487 ASP B CA 1
ATOM 15258 C C . ASP B 1 515 ? 63.344 -45.987 131.387 1.00 90.35 487 ASP B C 1
ATOM 15259 O O . ASP B 1 515 ? 64.279 -46.387 132.088 1.00 92.03 487 ASP B O 1
ATOM 15268 N N . MET B 1 516 ? 62.075 -46.019 131.795 1.00 87.78 488 MET B N 1
ATOM 15269 C CA . MET B 1 516 ? 61.703 -46.685 133.036 1.00 82.71 488 MET B CA 1
ATOM 15270 C C . MET B 1 516 ? 61.548 -48.184 132.817 1.00 93.95 488 MET B C 1
ATOM 15271 O O . MET B 1 516 ? 61.991 -48.987 133.647 1.00 94.29 488 MET B O 1
ATOM 15285 N N . ASP B 1 517 ? 60.915 -48.577 131.710 1.00 95.38 489 ASP B N 1
ATOM 15286 C CA . ASP B 1 517 ? 60.829 -49.992 131.369 1.00 83.79 489 ASP B CA 1
ATOM 15287 C C . ASP B 1 517 ? 62.216 -50.611 131.261 1.00 80.64 489 ASP B C 1
ATOM 15288 O O . ASP B 1 517 ? 62.443 -51.732 131.732 1.00 85.75 489 ASP B O 1
ATOM 15297 N N . PHE B 1 518 ? 63.160 -49.892 130.650 1.00 81.70 490 PHE B N 1
ATOM 15298 C CA . PHE B 1 518 ? 64.522 -50.403 130.533 1.00 86.17 490 PHE B CA 1
ATOM 15299 C C . PHE B 1 518 ? 65.186 -50.532 131.897 1.00 85.43 490 PHE B C 1
ATOM 15300 O O . PHE B 1 518 ? 65.963 -51.465 132.130 1.00 80.39 490 PHE B O 1
ATOM 15317 N N . LEU B 1 519 ? 64.896 -49.603 132.810 1.00 85.80 491 LEU B N 1
ATOM 15318 C CA . LEU B 1 519 ? 65.449 -49.691 134.157 1.00 84.50 491 LEU B CA 1
ATOM 15319 C C . LEU B 1 519 ? 65.117 -51.035 134.789 1.00 86.50 491 LEU B C 1
ATOM 15320 O O . LEU B 1 519 ? 66.002 -51.747 135.277 1.00 84.02 491 LEU B O 1
ATOM 15336 N N . LEU B 1 520 ? 63.834 -51.399 134.784 1.00 94.39 492 LEU B N 1
ATOM 15337 C CA . LEU B 1 520 ? 63.418 -52.661 135.383 1.00 90.28 492 LEU B CA 1
ATOM 15338 C C . LEU B 1 520 ? 63.839 -53.843 134.519 1.00 88.05 492 LEU B C 1
ATOM 15339 O O . LEU B 1 520 ? 64.224 -54.895 135.041 1.00 77.45 492 LEU B O 1
ATOM 15355 N N . ASP B 1 521 ? 63.776 -53.688 133.194 1.00 90.44 493 ASP B N 1
ATOM 15356 C CA . ASP B 1 521 ? 64.261 -54.738 132.303 1.00 87.16 493 ASP B CA 1
ATOM 15357 C C . ASP B 1 521 ? 65.749 -54.988 132.507 1.00 94.60 493 ASP B C 1
ATOM 15358 O O . ASP B 1 521 ? 66.207 -56.136 132.455 1.00 99.98 493 ASP B O 1
ATOM 15367 N N . GLU B 1 522 ? 66.522 -53.925 132.739 1.00 87.37 494 GLU B N 1
ATOM 15368 C CA . GLU B 1 522 ? 67.967 -54.065 132.881 1.00 83.71 494 GLU B CA 1
ATOM 15369 C C . GLU B 1 522 ? 68.337 -54.654 134.237 1.00 81.83 494 GLU B C 1
ATOM 15370 O O . GLU B 1 522 ? 69.100 -55.622 134.314 1.00 83.73 494 GLU B O 1
ATOM 15382 N N . ILE B 1 523 ? 67.808 -54.078 135.319 1.00 75.44 495 ILE B N 1
ATOM 15383 C CA . ILE B 1 523 ? 68.072 -54.612 136.654 1.00 81.62 495 ILE B CA 1
ATOM 15384 C C . ILE B 1 523 ? 67.653 -56.074 136.728 1.00 96.75 495 ILE B C 1
ATOM 15385 O O . ILE B 1 523 ? 68.386 -56.925 137.245 1.00 95.78 495 ILE B O 1
ATOM 15401 N N . ASP B 1 524 ? 66.459 -56.384 136.219 1.00 99.32 496 ASP B N 1
ATOM 15402 C CA . ASP B 1 524 ? 65.985 -57.764 136.212 1.00 88.26 496 ASP B CA 1
ATOM 15403 C C . ASP B 1 524 ? 66.995 -58.681 135.534 1.00 92.22 496 ASP B C 1
ATOM 15404 O O . ASP B 1 524 ? 67.352 -59.736 136.069 1.00 97.35 496 ASP B O 1
ATOM 15413 N N . SER B 1 525 ? 67.475 -58.285 134.353 1.00 87.40 497 SER B N 1
ATOM 15414 C CA . SER B 1 525 ? 68.407 -59.128 133.610 1.00 88.17 497 SER B CA 1
ATOM 15415 C C . SER B 1 525 ? 69.695 -59.357 134.390 1.00 84.96 497 SER B C 1
ATOM 15416 O O . SER B 1 525 ? 70.216 -60.477 134.427 1.00 95.05 497 SER B O 1
ATOM 15424 N N . LEU B 1 526 ? 70.225 -58.309 135.020 1.00 93.80 498 LEU B N 1
ATOM 15425 C CA . LEU B 1 526 ? 71.506 -58.411 135.706 1.00 99.70 498 LEU B CA 1
ATOM 15426 C C . LEU B 1 526 ? 71.409 -59.138 137.041 1.00 95.65 498 LEU B C 1
ATOM 15427 O O . LEU B 1 526 ? 72.435 -59.600 137.553 1.00 93.11 498 LEU B O 1
ATOM 15443 N N . GLY B 1 527 ? 70.212 -59.258 137.607 1.00 96.40 499 GLY B N 1
ATOM 15444 C CA . GLY B 1 527 ? 70.035 -59.907 138.893 1.00 97.68 499 GLY B CA 1
ATOM 15445 C C . GLY B 1 527 ? 69.148 -61.131 138.805 1.00 98.21 499 GLY B C 1
ATOM 15446 O O . GLY B 1 527 ? 68.750 -61.698 139.827 1.00 95.22 499 GLY B O 1
ATOM 15450 N N . ARG B 1 528 ? 68.836 -61.554 137.578 1.00 101.22 500 ARG B N 1
ATOM 15451 C CA . ARG B 1 528 ? 67.977 -62.716 137.388 1.00 97.98 500 ARG B CA 1
ATOM 15452 C C . ARG B 1 528 ? 68.650 -63.992 137.880 1.00 98.25 500 ARG B C 1
ATOM 15453 O O . ARG B 1 528 ? 67.984 -64.887 138.410 1.00 101.14 500 ARG B O 1
ATOM 15474 N N . ASP B 1 529 ? 69.968 -64.093 137.709 1.00 93.58 501 ASP B N 1
ATOM 15475 C CA . ASP B 1 529 ? 70.724 -65.288 138.063 1.00 84.79 501 ASP B CA 1
ATOM 15476 C C . ASP B 1 529 ? 71.575 -65.093 139.319 1.00 88.54 501 ASP B C 1
ATOM 15477 O O . ASP B 1 529 ? 72.661 -65.666 139.430 1.00 79.10 501 ASP B O 1
ATOM 15486 N N . MET B 1 530 ? 71.098 -64.299 140.274 1.00 93.77 502 MET B N 1
ATOM 15487 C CA . MET B 1 530 ? 71.871 -64.018 141.485 1.00 94.50 502 MET B CA 1
ATOM 15488 C C . MET B 1 530 ? 71.295 -64.708 142.716 1.00 95.64 502 MET B C 1
ATOM 15489 O O . MET B 1 530 ? 71.790 -65.750 143.145 1.00 101.62 502 MET B O 1
#

Sequence (973 aa):
VDGVVLNGPQTDVKAGEKFVEEACRLIMEEVVLKATDVNEKVCEWQPPEQLRQLLDLEMRDTGESQDKLLKLCQDVIHFSVKTNHPRFFNQLYAGLDYYSLAARIITEALNPSIYTYEVSPVFLLVEEAVLKKMIECVGWKEGDGIFNPGGSVSNMCAMNLARYRHCPDIKEKGLSGLPRLILFTSAECHYSMKKAASFLGIGTQNVYFVETDGRGKMIPEDLEKQIWQARQEGAVPFLVCATSGTTVLGAFDPLDEIAEVCERHGLWLHVDASWGGSALVSRKHRRLLHGIHRADSVAWNPHKMLMAGIQCSALLVKDKSDLLKKCYSAKATDKFYDVSYDTGDKSIQCSRRPDAFKFWMTWKALGTSGLEERVNRAFALSRYLVDEIKKREGFKLLMEPEYTNVCFWYIPPSLREMEEGPEFWRKLSLVAPAIKEKMMKKGSLMLGYQPHRGKVNFFRQVVISPQVSREDMDFLLDEIDSLGRDMVDGVVLNGPQTDVKAGEKFVEEACRLIMEEVVLKATDVNEKVCEWQPPEQLRQLLDLEMRDTGESQDKLLKLCQDVIHFSVKTNHPRFFNQLYAGLDYYSLAARIITEALNPSIYTYEVSPVFLLVEEAVLKKMIECVGWKEGDGIFNPGGSVSNMCAMNLARYRHCPDIKEKGLSGLPRLILFTSAECHYSMKKAASFLGIGTQNVYFVETDGRGKMIPEDLEKQIWQARQEGAVPFLVCATSGTTVLGAFDPLDEIAEVCERHGLWLHVDASWGGSALVSRKHRRLLHGIHRADSVAWNPHKMLMAGIQCSALLVKDKSDLLKKCYSAKADKFYDVSYDTGDKSIQCSRRPDAFKFWMTWKALGTSGLEERVNRAFALSRYLVDEIKKREGFKLLMEPEYTNVCFWYIPPSLREMEEGPEFWRKLSLVAPAIKEKMMKKGSLMLGYQPHRGKVNFFRQVVISPQVSREDMDFLLDEIDSLGRDM

InterPro domains:
  IPR002129 Pyridoxal phosphate-dependent decarboxylase, major domain [PF00282] (106-473)
  IPR015421 Pyridoxal phosphate-dependent transferase, major domain [G3DSA:3.40.640.10] (170-417)
  IPR015424 Pyridoxal phosphate-dependent transferase [SSF53383] (93-548)
  IPR021115 Pyridoxal-phosphate binding site [PS00392] (355-376)

Foldseek 3Di:
DADPPGDDPDDPVVVVVVLVVLVVVVCVPQAVVCLLPQPDFQADDDPCVRVVVVQVPDDDPDDDDVVVVSVNSVVCSRHDGNQQYQQEFAFLAGHADPLLVVVVVVLVVLVFWQQACVGPVPLLVLQVVLLQVLCVLLPAPDWDKDKDQDLLVLVLLLVLLLVCVVPVCCLPPNCPPPFQEAEEEAPLADCSVQVSCVVSVRHNVRYHHAYADLLSAGDLVRVLVVCVVCVVVVHHYAEYEYELQGGAQTAAYDQQSNLVSCVVVVHAYEYECQRVSLLSLAPVQVCSCPNSNSHFKYKYFCCGQVVSNGDTIMIIGSDDPCSLQSRQDDPDDDDDDPRVSGCCRSDVDRTDGSSSRSVSSVCVVQPSVNSNVQQVVLVVLQVVLVVVQVVDPQWAWSDDGSGSKTKIFGHAPVLPPDDPDPVSQVVSQVLVVQLQVVSNNVSNHHWHWDADPPRGTITIGHRHYPSDDVVSSVCVVVSSCVSRNVD/DADPVTDDPPDPPVVVVVLVVLLVVCCVPVAVVCLLPLPDFQAADDDPVRVCVVQVPDDDPDDDDSVNVVVNSVVVSRGDGRQQNQQEFAFLAGHADPLLVVVVVVLVVLVFWQQACVGPVPLLVLQVVLLCVLCVLLPAPDWDKDKDQDLLVLVLLVVLLLVCVVPVCCLPPNCPPPFQEAEEEAPLADCSVQVSCVVSPRHNVRYHHAYDDLQSAGDLVRVLVVCVVCVVVVHDYAEYEYECQGGAQTAAYDQQSNLVVCVVVVHAYEYECQRVSLLSLAPVQVCSHPNSNSGFKYKYFCCRQVVSNGDTIMIMGSDDPCSLQSSQPDDDDDDDDRVSGCCRSDVDRTDGSSSVSVVSVCVVQPSPNSNVLQVVLVVLLVLLVVVQVVDPQWAWSDDGSGSWTKIFGHAPVLPPPDPDPVSQVVSQVLVVQLQVVSNNVSSHHWHWDADDPRGTITIGGRRYPSHDNVSSVVVCVSSCVSRNPD

Nearest PDB structures (foldseek):
  6enz-assembly1_A  TM=1.002E+00  e=6.152E-96  Mus musculus
  7a0a-assembly1_A  TM=9.870E-01  e=5.805E-67  Mus musculus
  6zek-assembly1_A  TM=9.824E-01  e=1.735E-66  Mus musculus
  4riz-assembly2_D  TM=8.976E-01  e=4.006E-42  Sphaerobacter thermophilus DSM 20745
  4rj0-assembly1_A  TM=9.054E-01  e=3.778E-41  Sphaerobacter thermophilus DSM 20745

Secondary structure (DSSP, 8-state):
---SS-------HHHHHHHHHHHHHHHIIIIITTTT-TTS-S-----HHHHHHHH-----SS---HHHHHHHHHHHHHHS--TTSTTEESSS--S--HHHHHHHHHHHHH----S-TTT-HHHHHHHHHHHHHHHHHHT-SS-EEEEESSHHHHHHHHHHHHHHHH-TTHHHH-STTS--EEEEEETTS-THHHHHHHHTTS-GGGEEEEPB-TTS-B-HHHHHHHHHHHHHTT-EEEEEEEEBS-SSS--B--HHHHHHHHHHHT-EEEEE-TTGGGGGG-TTTGGGGTTGGGSSEEEE-HHHHT---SS-EEEEES--S-HHHHHH-------SS-GGG--TTTSS-SS---HHHHHHHHHHHHHHHHHHHHHHHHHHHHHHHHHHHHHSSSEEESS--SSSEEEEEE--GGGTTS-SSHHHHHHHTTHHHHHHHHHHHHTS-EEEEEEEBTEEEEEEEE---TT--HHHHHHHHHHHHHHHTT-/---TT--S----HHHHHHHHHHHHHHHIIIIITTSS-TTS-S-----HHHHHHHH-----SS---HHHHHHHHHHHHHHS--TTSTT-BSSS--S--HHHHHHHHHHHHH----S-TTT-HHHHHHHHHHHHHHHHHHT-SS-EEEEESSHHHHHHHHHHHHHHHH-TTHHHH-STTS--EEEEEETTS-THHHHHHHHTTS-GGGEEEEPB-TTS-B-HHHHHHHHHHHHHTT-EEEEEEEEBS-SSS--B--HHHHHHHHHHHT-EEEEE-TTGGGGGG-TTTGGGGTTGGGSSEEEE-HHHHT---SS-EEEEES--SSHHHHHH------SS-GGG--TTTSS-SS---HHHHHHHHHHHHHHHHHHHHHHHHHHHHHHHHHHHHHSSSEEESS--SSSEEEEEE--GGGTTS-SSHHHHHHHTTHHHHHHHHHHHHTS--BEEEEETTEEEEEEEE---TT--HHHHHHHHHHHHHHHTT-

B-factor: mean 91.81, std 17.92, range [40.28, 175.37]

GO terms:
  GO:0004782 sulfinoalanine decarboxylase activity (F, EXP)
  GO:0004068 aspartate 1-decarboxylase activity (F, EXP)

Organism: Mus musculus (NCBI:txid10090)

Radius of gyration: 27.9 Å; Cα contacts (8 Å, |Δi|>4): 2112; chains: 2; bounding box: 66×91×64 Å